Protein AF-0000000068344354 (afdb_homodimer)

Organism: Clonorchis sinensis (NCBI:txid79923)

Sequence (902 aa):
MVWLTIYNNKVADSKQSGTNGIPQLRTFDFCTLRAQTDQNIRCLWPPKSPEELIDPNTRRYDLTLRPRVLEDEESLRLGEQYYWWANLLYHGTPILGSWLKRLVKMDRLTRMSQPSDNYYLYPQIMDVEEAVHSVRQGMPVKQAPINDPFLEVFHNPKNVCFRTNENDTQELVVLIKSCADCFLDRKHVRETYMQKHLWGDFRIQFAFVTGLPTEKSKEPILIENVLENNRQGRRNGNLDTKVLKSLLLEEAVRFDDIVVGNFLDTYFNLTLKQIFTFRWVSVFCKYQSPVYLFIDNDYSIVPENLIKLMRGIPNTFKQRMNAGIRGPDRIVRRPKLKDGVERGGVSEDEIPWDTYPEYSSGACYFIGADLLIDVTVATAFTKQFRFEDAYLSFVWAKLRQRVYAFKALKHYIGPNQDISDLAIGPQVAVDQQMNWESGFLNLTVISKAKVMVWLTIYNNKVADSKQSGTNGIPQLRTFDFCTLRAQTDQNIRCLWPPKSPEELIDPNTRRYDLTLRPRVLEDEESLRLGEQYYWWANLLYHGTPILGSWLKRLVKMDRLTRMSQPSDNYYLYPQIMDVEEAVHSVRQGMPVKQAPINDPFLEVFHNPKNVCFRTNENDTQELVVLIKSCADCFLDRKHVRETYMQKHLWGDFRIQFAFVTGLPTEKSKEPILIENVLENNRQGRRNGNLDTKVLKSLLLEEAVRFDDIVVGNFLDTYFNLTLKQIFTFRWVSVFCKYQSPVYLFIDNDYSIVPENLIKLMRGIPNTFKQRMNAGIRGPDRIVRRPKLKDGVERGGVSEDEIPWDTYPEYSSGACYFIGADLLIDVTVATAFTKQFRFEDAYLSFVWAKLRQRVYAFKALKHYIGPNQDISDLAIGPQVAVDQQMNWESGFLNLTVISKAKV

pLDDT: mean 82.08, std 22.36, range [16.22, 98.69]

Radius of gyration: 34.31 Å; Cα contacts (8 Å, |Δi|>4): 1577; chains: 2; bounding box: 65×104×132 Å

Nearest PDB structures (foldseek):
  6wmo-assembly1_B  TM=8.653E-01  e=2.260E-17  Homo sapiens
  7jhn-assembly1_A  TM=8.637E-01  e=1.329E-16  Homo sapiens
  8tic-assembly1_C  TM=8.402E-01  e=1.106E-16  Homo sapiens
  7jhm-assembly2_B  TM=6.598E-01  e=3.685E-17  Homo sapiens
  8tjc-assembly1_A  TM=6.546E-01  e=8.666E-17  Homo sapiens

InterPro domains:
  IPR002659 Glycosyl transferase, family 31 [PF01762] (242-397)
  IPR002659 Glycosyl transferase, family 31 [PTHR11214] (155-399)

Secondary structure (DSSP, 8-state):
-----------------------------HHHHTTSSSTT---SSS-SSGGGGB-TTT-SEE------B----SS--HHHHHHHHHHHH--SSPPPS-HHHHHHHHHHHHBSS--S--GGGSSS-S-HHHHHHHHHTTPPBSS--S-----EEEE--SSTT--SSTT---SEEEEEE--TT-HHHHHHHHHTTT-GGGSTT--EEEEEEEEE------S-EEETTEEE------SSTT--HHHHHHHHHHHHHHHS-EEEEEEE--GGGHHHHHHHHHHHHHHHSTTT-SEEEEEETTEEE-HHHHHHHHHTS-HHHHTT-EEE------B-PPP-SSSSB-TT---TTT--SSB--S---TTEEEEEHHHHHHHHHHHHTS---SSHHHHHHHHHHHHT---EE-TTB-S---TT---TT-SEEEHHHHHHHEETTTTEE----------/--------------S--------------HHHHHTTTSTT---SSS-SSGGGGB-TTT-SEE------B----SS--HHHHHHHHHHHH--SSPPPS-HHHHHHHHHHHHBSS--S--GGGSSS-S-HHHHHHHHHTTPPBSS--S-----EEEE--SSTT--SSTT---SEEEEEE--TT-HHHHHHHHHTTT-GGGSTT--EEEEEEEEEPPP---S-EEETTEEE------SSTT--HHHHHHHHHHHHHHHS-EEEEEEE--GGGHHHHHHHHHHHHHHHSTTT-SEEEEEETTEEE-HHHHHHHHHTS-HHHHTT-EEE------B-PPP-SSSSB-TT---TTT--SSB--S---TTEEEEEHHHHHHHHHHHHTS---SSHHHHHHHHHHHHT---EE-TTB-S---TT---TT-SEEEHHHHHHHEETTTTEE----------

Foldseek 3Di:
DDPDDDDDDDDDDDDVVVPPPPDPDDPDPCCVVVVPPVVPAAQAPPDPAQCSQQDPPVRWGKLFLNHAADPPPPDPQPLVVLLVVLVVQDDDDQDDFAPLLRSLQSVLVRDPNSDQPVLCNFFPNDQLLVVLVRRNVSHHDHDFFPDGDTKTFPDAFDPVLDDPDPPQAAQEEEEEEDELQPVVLVVVQCLFPVDPVLAPPHGYYYAYEYEAEDDDDQAFDQDPNATAGQPPPDPDDPDDSVVSRVVSVVVCVVVSRYTYMHDYGGLLCVQVSVLNVLSVCSRRNQRRHQKYKYAYSQKDFLNVLVVVVSVVDDSVAQQAAAEAADDDPQAQAADDVPPRHDHRHDHCNRPVHGGAADFHDNRMIMGGNNNSSSLSSLLSRGDDDRRNRSSVSSSCVSSVHDHYYDPLDYADDDDPRDNVNHGMYGNVVQVVQADRVVSDGNPPPPPPPDD/DDDDCDDDDDDDDDPDDPPCPPDPDPDDLCLVVVCPPVVQAAFAPPDPAQCSQQDPPVRWGKLFRNHAADPPPPDDQPLVVLLVVLVVQDDDDQDDFAPLLRSLQSVLVRDPNSDQPPLCNFFPNDQLQVVLVRRNVRHHDHDFFPDGDTKTFPDAFDPVLDDPDPPQAAQEEEEEEDELQPVVLVVVQCLFPVDPVLAPPHGYYYAYEYEAEDDDDQAFDQDPNATAGQPPPDPPPDDDSVVSRVVSVVVCVVVSRYTYMHDYGGLLCVQVSVLNVLSVCSRRNQRRHQKYKYAYSQKHFLNVLVVVVSVVDDSVAQQAAAEAADDDPQAQAADDVPPRHDHRHDHCNRPVHGGAADFHDNRMIMGGNNNSSSLSSLLSRGDDDRRNRSSVSSSCVSNVHDYYYDPLDYADDDDPRDNVNHGMYGNVVQVVQADRVVSDGNPPPPPPPDD

Solvent-accessible surface area (backbone atoms only — not comparable to full-atom values): 50316 Å² total; per-residue (Å²): 139,91,91,87,86,90,88,82,91,85,92,90,86,79,94,74,75,73,74,77,73,72,72,80,73,74,76,73,64,46,76,63,56,55,35,66,84,66,74,80,62,36,36,44,53,60,57,98,46,63,76,79,30,46,35,86,88,77,68,32,40,44,63,43,57,47,62,41,56,48,85,68,76,81,64,74,49,57,48,56,50,51,40,51,52,28,56,71,60,46,82,68,77,86,70,77,77,34,71,61,28,35,42,54,51,33,42,21,72,31,28,53,66,45,56,84,75,67,61,67,63,51,48,47,40,62,67,43,54,58,38,32,54,20,27,56,67,43,36,57,20,77,61,73,61,76,37,68,66,84,38,33,43,69,38,73,40,74,65,58,59,50,68,86,44,97,78,53,53,31,70,30,38,36,42,29,50,48,49,41,76,42,58,67,49,53,50,49,43,55,69,36,70,62,36,67,83,56,44,73,85,60,42,68,49,65,32,36,38,27,29,34,58,55,76,89,61,80,58,62,44,74,49,95,88,31,35,28,71,44,68,74,70,67,86,65,70,93,68,54,48,67,55,48,42,50,53,40,52,50,51,27,64,74,68,35,36,33,35,26,35,68,43,59,49,44,76,73,31,42,29,57,51,48,53,50,49,39,43,48,43,42,45,53,32,58,82,28,26,48,27,33,36,37,30,32,60,64,43,38,56,35,55,67,39,39,51,52,55,56,72,68,48,58,69,87,52,32,26,64,32,37,33,15,19,56,63,64,85,36,61,53,44,58,60,61,81,79,74,61,61,43,79,74,41,44,49,50,55,78,48,62,52,64,52,56,57,56,43,40,29,68,56,28,33,37,38,3,43,60,42,38,46,46,52,42,49,33,50,23,43,27,58,87,45,55,49,42,36,66,38,44,4,53,43,28,56,51,60,69,52,72,40,31,39,40,83,35,31,40,77,72,73,60,92,88,56,83,58,86,66,35,19,32,32,39,27,73,61,48,58,75,35,46,36,66,85,80,61,43,67,57,72,71,77,74,74,77,67,83,121,127,93,70,91,70,92,76,92,85,82,92,85,86,67,98,54,85,62,84,72,69,70,67,82,70,76,76,72,60,44,72,63,55,52,27,68,84,59,77,78,58,31,42,43,51,60,57,96,46,63,74,79,29,46,33,87,87,79,69,32,40,44,64,41,58,45,61,42,53,48,83,70,76,82,63,76,50,57,50,55,49,51,42,51,51,26,56,71,61,45,83,70,78,86,69,76,77,34,73,62,28,33,42,55,50,33,44,20,73,27,28,53,64,46,56,84,73,67,62,66,64,51,47,45,40,64,66,43,54,58,38,31,52,20,26,56,68,45,37,58,20,78,61,72,59,76,37,69,66,86,40,34,45,68,38,72,38,76,66,58,58,51,68,86,44,97,79,53,54,33,68,33,37,36,41,29,50,50,49,41,73,42,58,67,51,53,50,48,44,54,70,35,71,63,36,67,84,58,43,74,87,60,43,68,50,63,34,35,38,27,29,34,58,52,74,88,60,78,59,62,44,75,49,96,87,30,36,28,72,43,70,73,69,66,86,68,68,92,67,54,46,68,57,46,42,51,52,40,51,50,50,27,66,73,68,34,36,34,35,27,35,68,44,59,49,44,76,74,31,41,30,55,51,49,53,49,48,39,44,48,43,41,45,53,32,56,83,28,25,48,28,34,37,39,31,32,59,65,42,38,58,35,55,68,38,38,50,51,55,55,72,68,48,58,70,88,54,31,26,63,32,37,34,17,19,57,64,64,84,37,61,53,44,58,59,60,81,78,71,62,59,43,80,75,40,44,48,50,54,78,47,62,51,65,52,55,56,56,41,40,30,68,57,28,34,35,38,3,43,61,42,38,45,44,51,42,50,34,50,23,43,28,58,86,44,55,50,42,36,65,38,44,4,55,43,28,56,50,59,69,52,73,40,32,38,41,84,36,32,39,78,69,72,60,92,88,55,83,57,87,66,36,20,33,33,40,28,72,62,48,58,75,37,45,37,66,87,79,61,43,66,57,72,74,76,72,73,77,68,84,122

Structure (mmCIF, N/CA/C/O backbone):
data_AF-0000000068344354-model_v1
#
loop_
_entity.id
_entity.type
_entity.pdbx_description
1 polymer Hexosyltransferase
#
loop_
_atom_site.group_PDB
_atom_site.id
_atom_site.type_symbol
_atom_site.label_atom_id
_atom_site.label_alt_id
_atom_site.label_comp_id
_atom_site.label_asym_id
_atom_site.label_entity_id
_atom_site.label_seq_id
_atom_site.pdbx_PDB_ins_code
_atom_site.Cartn_x
_atom_site.Cartn_y
_atom_site.Cartn_z
_atom_site.occupancy
_atom_site.B_iso_or_equiv
_atom_site.auth_seq_id
_atom_site.auth_comp_id
_atom_site.auth_asym_id
_atom_site.auth_atom_id
_atom_site.pdbx_PDB_model_num
ATOM 1 N N . MET A 1 1 ? 26.656 -6.926 84.938 1 21.2 1 MET A N 1
ATOM 2 C CA . MET A 1 1 ? 25.609 -7.938 84.938 1 21.2 1 MET A CA 1
ATOM 3 C C . MET A 1 1 ? 25.078 -8.109 83.5 1 21.2 1 MET A C 1
ATOM 5 O O . MET A 1 1 ? 24.516 -7.176 82.938 1 21.2 1 MET A O 1
ATOM 9 N N . VAL A 1 2 ? 25.609 -8.891 82.5 1 22.66 2 VAL A N 1
ATOM 10 C CA . VAL A 1 2 ? 25.844 -9.234 81.125 1 22.66 2 VAL A CA 1
ATOM 11 C C . VAL A 1 2 ? 24.625 -9.953 80.5 1 22.66 2 VAL A C 1
ATOM 13 O O . VAL A 1 2 ? 24.25 -11.016 81 1 22.66 2 VAL A O 1
ATOM 16 N N . TRP A 1 3 ? 23.375 -9.023 80 1 20.11 3 TRP A N 1
ATOM 17 C CA . TRP A 1 3 ? 22.047 -9.008 79.375 1 20.11 3 TRP A CA 1
ATOM 18 C C . TRP A 1 3 ? 21.953 -9.961 78.188 1 20.11 3 TRP A C 1
ATOM 20 O O . TRP A 1 3 ? 22.672 -9.805 77.188 1 20.11 3 TRP A O 1
ATOM 30 N N . LEU A 1 4 ? 21.547 -11.281 78.312 1 18.47 4 LEU A N 1
ATOM 31 C CA . LEU A 1 4 ? 21.438 -12.648 77.812 1 18.47 4 LEU A CA 1
ATOM 32 C C . LEU A 1 4 ? 20.797 -12.672 76.438 1 18.47 4 LEU A C 1
ATOM 34 O O . LEU A 1 4 ? 19.906 -11.875 76.125 1 18.47 4 LEU A O 1
ATOM 38 N N . THR A 1 5 ? 21.203 -13.664 75.125 1 19.39 5 THR A N 1
ATOM 39 C CA . THR A 1 5 ? 21.719 -14.344 73.938 1 19.39 5 THR A CA 1
ATOM 40 C C . THR A 1 5 ? 20.688 -15.297 73.375 1 19.39 5 THR A C 1
ATOM 42 O O . THR A 1 5 ? 20.438 -16.359 73.938 1 19.39 5 THR A O 1
ATOM 45 N N . ILE A 1 6 ? 19.328 -14.625 73 1 18.36 6 ILE A N 1
ATOM 46 C CA . ILE A 1 6 ? 18.156 -15.422 72.688 1 18.36 6 ILE A CA 1
ATOM 47 C C . ILE A 1 6 ? 18.547 -16.516 71.688 1 18.36 6 ILE A C 1
ATOM 49 O O . ILE A 1 6 ? 19.281 -16.281 70.75 1 18.36 6 ILE A O 1
ATOM 53 N N . TYR A 1 7 ? 17.891 -17.656 71.75 1 16.94 7 TYR A N 1
ATOM 54 C CA . TYR A 1 7 ? 17.797 -19.109 71.812 1 16.94 7 TYR A CA 1
ATOM 55 C C . TYR A 1 7 ? 17.672 -19.719 70.375 1 16.94 7 TYR A C 1
ATOM 57 O O . TYR A 1 7 ? 17.094 -19.109 69.5 1 16.94 7 TYR A O 1
ATOM 65 N N . ASN A 1 8 ? 18.062 -20.953 70.125 1 16.81 8 ASN A N 1
ATOM 66 C CA . ASN A 1 8 ? 18.797 -21.984 69.375 1 16.81 8 ASN A CA 1
ATOM 67 C C . ASN A 1 8 ? 17.922 -22.703 68.375 1 16.81 8 ASN A C 1
ATOM 69 O O . ASN A 1 8 ? 18.297 -22.828 67.188 1 16.81 8 ASN A O 1
ATOM 73 N N . ASN A 1 9 ? 17.031 -23.578 68.75 1 17.17 9 ASN A N 1
ATOM 74 C CA . ASN A 1 9 ? 17.281 -24.984 68.438 1 17.17 9 ASN A CA 1
ATOM 75 C C . ASN A 1 9 ? 16.766 -25.375 67.062 1 17.17 9 ASN A C 1
ATOM 77 O O . ASN A 1 9 ? 15.945 -24.672 66.438 1 17.17 9 ASN A O 1
ATOM 81 N N . LYS A 1 10 ? 16.359 -26.672 66.875 1 18.14 10 LYS A N 1
ATOM 82 C CA . LYS A 1 10 ? 16.688 -27.969 66.25 1 18.14 10 LYS A CA 1
ATOM 83 C C . LYS A 1 10 ? 15.906 -28.172 64.938 1 18.14 10 LYS A C 1
ATOM 85 O O . LYS A 1 10 ? 16.5 -28.266 63.875 1 18.14 10 LYS A O 1
ATOM 90 N N . VAL A 1 11 ? 15.07 -29.172 64.875 1 19.67 11 VAL A N 1
ATOM 91 C CA . VAL A 1 11 ? 15.008 -30.453 64.188 1 19.67 11 VAL A CA 1
ATOM 92 C C . VAL A 1 11 ? 14.32 -30.281 62.812 1 19.67 11 VAL A C 1
ATOM 94 O O . VAL A 1 11 ? 13.531 -29.344 62.625 1 19.67 11 VAL A O 1
ATOM 97 N N . ALA A 1 12 ? 14.117 -31.469 61.781 1 19.11 12 ALA A N 1
ATOM 98 C CA . ALA A 1 12 ? 14.672 -32.344 60.75 1 19.11 12 ALA A CA 1
ATOM 99 C C . ALA A 1 12 ? 13.734 -32.469 59.562 1 19.11 12 ALA A C 1
ATOM 101 O O . ALA A 1 12 ? 14.188 -32.531 58.406 1 19.11 12 ALA A O 1
ATOM 102 N N . ASP A 1 13 ? 12.359 -32.781 59.719 1 19.47 13 ASP A N 1
ATOM 103 C CA . ASP A 1 13 ? 11.508 -33.812 59.156 1 19.47 13 ASP A CA 1
ATOM 104 C C . ASP A 1 13 ? 11.086 -33.469 57.719 1 19.47 13 ASP A C 1
ATOM 106 O O . ASP A 1 13 ? 11.195 -32.344 57.312 1 19.47 13 ASP A O 1
ATOM 110 N N . SER A 1 14 ? 9.75 -33.906 57.25 1 21 14 SER A N 1
ATOM 111 C CA . SER A 1 14 ? 8.953 -34.719 56.375 1 21 14 SER A CA 1
ATOM 112 C C . SER A 1 14 ? 8.672 -34 55.062 1 21 14 SER A C 1
ATOM 114 O O . SER A 1 14 ? 8.75 -32.781 54.969 1 21 14 SER A O 1
ATOM 116 N N . LYS A 1 15 ? 8.008 -34.844 53.844 1 24.02 15 LYS A N 1
ATOM 117 C CA . LYS A 1 15 ? 8.055 -35.062 52.406 1 24.02 15 LYS A CA 1
ATOM 118 C C . LYS A 1 15 ? 7.441 -33.875 51.656 1 24.02 15 LYS A C 1
ATOM 120 O O . LYS A 1 15 ? 6.375 -33.969 51.062 1 24.02 15 LYS A O 1
ATOM 125 N N . GLN A 1 16 ? 7.199 -32.594 52.25 1 19.69 16 GLN A N 1
ATOM 126 C CA . GLN A 1 16 ? 6.223 -31.531 52.094 1 19.69 16 GLN A CA 1
ATOM 127 C C . GLN A 1 16 ? 6.402 -30.812 50.75 1 19.69 16 GLN A C 1
ATOM 129 O O . GLN A 1 16 ? 6.758 -29.625 50.719 1 19.69 16 GLN A O 1
ATOM 134 N N . SER A 1 17 ? 7.023 -31.438 49.688 1 23.2 17 SER A N 1
ATOM 135 C CA . SER A 1 17 ? 7.836 -30.75 48.719 1 23.2 17 SER A CA 1
ATOM 136 C C . SER A 1 17 ? 7.004 -29.75 47.906 1 23.2 17 SER A C 1
ATOM 138 O O . SER A 1 17 ? 7.285 -29.5 46.75 1 23.2 17 SER A O 1
ATOM 140 N N . GLY A 1 18 ? 5.758 -29.531 48.219 1 22 18 GLY A N 1
ATOM 141 C CA . GLY A 1 18 ? 4.602 -29.172 47.406 1 22 18 GLY A CA 1
ATOM 142 C C . GLY A 1 18 ? 4.75 -27.828 46.719 1 22 18 GLY A C 1
ATOM 143 O O . GLY A 1 18 ? 4.543 -26.781 47.344 1 22 18 GLY A O 1
ATOM 144 N N . THR A 1 19 ? 5.801 -27.562 45.969 1 23.11 19 THR A N 1
ATOM 145 C CA . THR A 1 19 ? 6.277 -26.266 45.5 1 23.11 19 THR A CA 1
ATOM 146 C C . THR A 1 19 ? 5.125 -25.438 44.938 1 23.11 19 THR A C 1
ATOM 148 O O . THR A 1 19 ? 4.43 -25.875 44.031 1 23.11 19 THR A O 1
ATOM 151 N N . ASN A 1 20 ? 4.402 -24.703 45.656 1 23.12 20 ASN A N 1
ATOM 152 C CA . ASN A 1 20 ? 3.396 -23.656 45.531 1 23.12 20 ASN A CA 1
ATOM 153 C C . ASN A 1 20 ? 3.637 -22.812 44.281 1 23.12 20 ASN A C 1
ATOM 155 O O . ASN A 1 20 ? 4.664 -22.141 44.156 1 23.12 20 ASN A O 1
ATOM 159 N N . GLY A 1 21 ? 3.311 -23.203 43.188 1 24.64 21 GLY A N 1
ATOM 160 C CA . GLY A 1 21 ? 3.258 -22.766 41.781 1 24.64 21 GLY A CA 1
ATOM 161 C C . GLY A 1 21 ? 2.859 -21.312 41.625 1 24.64 21 GLY A C 1
ATOM 162 O O . GLY A 1 21 ? 1.673 -21 41.5 1 24.64 21 GLY A O 1
ATOM 163 N N . ILE A 1 22 ? 3.244 -20.438 42.531 1 23.31 22 ILE A N 1
ATOM 164 C CA . ILE A 1 22 ? 2.768 -19.078 42.281 1 23.31 22 ILE A CA 1
ATOM 165 C C . ILE A 1 22 ? 2.773 -18.812 40.781 1 23.31 22 ILE A C 1
ATOM 167 O O . ILE A 1 22 ? 3.727 -19.156 40.094 1 23.31 22 ILE A O 1
ATOM 171 N N . PRO A 1 23 ? 1.696 -18.328 40.375 1 25.28 23 PRO A N 1
ATOM 172 C CA . PRO A 1 23 ? 1.18 -17.891 39.094 1 25.28 23 PRO A CA 1
ATOM 173 C C . PRO A 1 23 ? 2.18 -17.031 38.312 1 25.28 23 PRO A C 1
ATOM 175 O O . PRO A 1 23 ? 2.809 -16.141 38.875 1 25.28 23 PRO A O 1
ATOM 178 N N . GLN A 1 24 ? 2.854 -17.438 37.469 1 23.78 24 GLN A N 1
ATOM 179 C CA . GLN A 1 24 ? 3.762 -16.656 36.625 1 23.78 24 GLN A CA 1
ATOM 180 C C . GLN A 1 24 ? 3.242 -15.234 36.406 1 23.78 24 GLN A C 1
ATOM 182 O O . GLN A 1 24 ? 2.197 -15.031 35.781 1 23.78 24 GLN A O 1
ATOM 187 N N . LEU A 1 25 ? 3.42 -14.297 37.156 1 22.72 25 LEU A N 1
ATOM 188 C CA . LEU A 1 25 ? 3.271 -12.852 37 1 22.72 25 LEU A CA 1
ATOM 189 C C . LEU A 1 25 ? 3.547 -12.453 35.562 1 22.72 25 LEU A C 1
ATOM 191 O O . LEU A 1 25 ? 4.484 -12.953 34.938 1 22.72 25 LEU A O 1
ATOM 195 N N . ARG A 1 26 ? 2.615 -11.828 34.906 1 25.77 26 ARG A N 1
ATOM 196 C CA . ARG A 1 26 ? 2.461 -10.883 33.781 1 25.77 26 ARG A CA 1
ATOM 197 C C . ARG A 1 26 ? 3.688 -9.984 33.656 1 25.77 26 ARG A C 1
ATOM 199 O O . ARG A 1 26 ? 4.023 -9.25 34.594 1 25.77 26 ARG A O 1
ATOM 206 N N . THR A 1 27 ? 4.648 -10.406 33.25 1 26.84 27 THR A N 1
ATOM 207 C CA . THR A 1 27 ? 5.797 -9.516 33.094 1 26.84 27 THR A CA 1
ATOM 208 C C . THR A 1 27 ? 5.348 -8.07 32.938 1 26.84 27 THR A C 1
ATOM 210 O O . THR A 1 27 ? 4.387 -7.781 32.219 1 26.84 27 THR A O 1
ATOM 213 N N . PHE A 1 28 ? 5.488 -7.285 33.781 1 28.23 28 PHE A N 1
ATOM 214 C CA . PHE A 1 28 ? 5.832 -5.883 34 1 28.23 28 PHE A CA 1
ATOM 215 C C . PHE A 1 28 ? 6.598 -5.34 32.781 1 28.23 28 PHE A C 1
ATOM 217 O O . PHE A 1 28 ? 7.598 -5.926 32.375 1 28.23 28 PHE A O 1
ATOM 224 N N . ASP A 1 29 ? 5.949 -4.883 31.766 1 34.78 29 ASP A N 1
ATOM 225 C CA . ASP A 1 29 ? 6.395 -4.098 30.625 1 34.78 29 ASP A CA 1
ATOM 226 C C . ASP A 1 29 ? 7.508 -3.129 31.016 1 34.78 29 ASP A C 1
ATOM 228 O O . ASP A 1 29 ? 7.281 -2.197 31.797 1 34.78 29 ASP A O 1
ATOM 232 N N . PHE A 1 30 ? 8.664 -3.512 31.062 1 32.97 30 PHE A N 1
ATOM 233 C CA . PHE A 1 30 ? 9.961 -2.879 31.281 1 32.97 30 PHE A CA 1
ATOM 234 C C . PHE A 1 30 ? 10.016 -1.516 30.609 1 32.97 30 PHE A C 1
ATOM 236 O O . PHE A 1 30 ? 10.797 -0.65 31.016 1 32.97 30 PHE A O 1
ATOM 243 N N . CYS A 1 31 ? 9.375 -1.047 29.547 1 39.06 31 CYS A N 1
ATOM 244 C CA . CYS A 1 31 ? 9.109 0.36 29.266 1 39.06 31 CYS A CA 1
ATOM 245 C C . CYS A 1 31 ? 8.609 1.082 30.5 1 39.06 31 CYS A C 1
ATOM 247 O O . CYS A 1 31 ? 9.023 2.213 30.781 1 39.06 31 CYS A O 1
ATOM 249 N N . THR A 1 32 ? 8.141 0.383 31.5 1 40.31 32 THR A N 1
ATOM 250 C CA . THR A 1 32 ? 7.805 0.865 32.844 1 40.31 32 THR A CA 1
ATOM 251 C C . THR A 1 32 ? 9.023 0.813 33.75 1 40.31 32 THR A C 1
ATOM 253 O O . THR A 1 32 ? 9.305 1.772 34.469 1 40.31 32 THR A O 1
ATOM 256 N N . LEU A 1 33 ? 9.68 -0.166 33.719 1 40.25 33 LEU A N 1
ATOM 257 C CA . LEU A 1 33 ? 10.734 -0.203 34.719 1 40.25 33 LEU A CA 1
ATOM 258 C C . LEU A 1 33 ? 11.969 0.564 34.25 1 40.25 33 LEU A C 1
ATOM 260 O O . LEU A 1 33 ? 12.547 1.343 35.031 1 40.25 33 LEU A O 1
ATOM 264 N N . ARG A 1 34 ? 12.461 0.323 32.906 1 37.41 34 ARG A N 1
ATOM 265 C CA . ARG A 1 34 ? 13.469 1.289 32.5 1 37.41 34 ARG A CA 1
ATOM 266 C C . ARG A 1 34 ? 12.852 2.656 32.219 1 37.41 34 ARG A C 1
ATOM 268 O O . ARG A 1 34 ? 11.906 2.773 31.453 1 37.41 34 ARG A O 1
ATOM 275 N N . ALA A 1 35 ? 11.883 3.625 32.188 1 42.69 35 ALA A N 1
ATOM 276 C CA . ALA A 1 35 ? 12.414 4.957 32.469 1 42.69 35 ALA A CA 1
ATOM 277 C C . ALA A 1 35 ? 13.266 4.953 33.75 1 42.69 35 ALA A C 1
ATOM 279 O O . ALA A 1 35 ? 13.875 5.969 34.094 1 42.69 35 ALA A O 1
ATOM 280 N N . GLN A 1 36 ? 13.273 4.254 34.438 1 39.5 36 GLN A N 1
ATOM 281 C CA . GLN A 1 36 ? 13.469 4.387 35.875 1 39.5 36 GLN A CA 1
ATOM 282 C C . GLN A 1 36 ? 14.883 4.863 36.188 1 39.5 36 GLN A C 1
ATOM 284 O O . GLN A 1 36 ? 15.094 5.582 37.188 1 39.5 36 GLN A O 1
ATOM 289 N N . THR A 1 37 ? 15.93 4.258 35.562 1 42.34 37 THR A N 1
ATOM 290 C CA . THR A 1 37 ? 17.281 4.715 35.875 1 42.34 37 THR A CA 1
ATOM 291 C C . THR A 1 37 ? 17.797 5.664 34.781 1 42.34 37 THR A C 1
ATOM 293 O O . THR A 1 37 ? 18.719 6.445 35.031 1 42.34 37 THR A O 1
ATOM 296 N N . ASP A 1 38 ? 17.719 5.492 33.25 1 45.81 38 ASP A N 1
ATOM 297 C CA . ASP A 1 38 ? 17.984 6.512 32.219 1 45.81 38 ASP A CA 1
ATOM 298 C C . ASP A 1 38 ? 16.688 7.164 31.75 1 45.81 38 ASP A C 1
ATOM 300 O O . ASP A 1 38 ? 15.836 6.508 31.141 1 45.81 38 ASP A O 1
ATOM 304 N N . GLN A 1 39 ? 16.266 8.297 32.125 1 44.97 39 GLN A N 1
ATOM 305 C CA . GLN A 1 39 ? 15.133 9.203 32 1 44.97 39 GLN A CA 1
ATOM 306 C C . GLN A 1 39 ? 14.719 9.398 30.562 1 44.97 39 GLN A C 1
ATOM 308 O O . GLN A 1 39 ? 13.594 9.82 30.281 1 44.97 39 GLN A O 1
ATOM 313 N N . ASN A 1 40 ? 15.398 9.375 29.453 1 45.81 40 ASN A N 1
ATOM 314 C CA . ASN A 1 40 ? 15.109 9.984 28.156 1 45.81 40 ASN A CA 1
ATOM 315 C C . ASN A 1 40 ? 14.406 9.008 27.219 1 45.81 40 ASN A C 1
ATOM 317 O O . ASN A 1 40 ? 14.398 9.211 26 1 45.81 40 ASN A O 1
ATOM 321 N N . ILE A 1 41 ? 13.953 7.648 27.5 1 52.94 41 ILE A N 1
ATOM 322 C CA . ILE A 1 41 ? 13.383 6.848 26.422 1 52.94 41 ILE A CA 1
ATOM 323 C C . ILE A 1 41 ? 11.859 6.934 26.469 1 52.94 41 ILE A C 1
ATOM 325 O O . ILE A 1 41 ? 11.242 6.605 27.5 1 52.94 41 ILE A O 1
ATOM 329 N N . ARG A 1 42 ? 11.055 7.633 25.578 1 59.28 42 ARG A N 1
ATOM 330 C CA . ARG A 1 42 ? 9.602 7.73 25.484 1 59.28 42 ARG A CA 1
ATOM 331 C C . ARG A 1 42 ? 9.008 6.484 24.828 1 59.28 42 ARG A C 1
ATOM 333 O O . ARG A 1 42 ? 9.508 6.02 23.812 1 59.28 42 ARG A O 1
ATOM 340 N N . CYS A 1 43 ? 8.141 5.434 25.344 1 69.75 43 CYS A N 1
ATOM 341 C CA . CYS A 1 43 ? 7.695 4.176 24.75 1 69.75 43 CYS A CA 1
ATOM 342 C C . CYS A 1 43 ? 6.359 4.348 24.031 1 69.75 43 CYS A C 1
ATOM 344 O O . CYS A 1 43 ? 6.164 3.812 22.938 1 69.75 43 CYS A O 1
ATOM 346 N N . LEU A 1 44 ? 5.539 5.141 24.609 1 86.06 44 LEU A N 1
ATOM 347 C CA . LEU A 1 44 ? 4.184 5.281 24.078 1 86.06 44 LEU A CA 1
ATOM 348 C C . LEU A 1 44 ? 3.982 6.66 23.453 1 86.06 44 LEU A C 1
ATOM 350 O O . LEU A 1 44 ? 4.453 7.664 24 1 86.06 44 LEU A O 1
ATOM 354 N N . TRP A 1 45 ? 3.453 6.723 22.328 1 93.06 45 TRP A N 1
ATOM 355 C CA . TRP A 1 45 ? 2.992 8 21.797 1 93.06 45 TRP A CA 1
ATOM 356 C C . TRP A 1 45 ? 1.544 7.902 21.328 1 93.06 45 TRP A C 1
ATOM 358 O O . TRP A 1 45 ? 1.197 7.023 20.531 1 93.06 45 TRP A O 1
ATOM 368 N N . PRO A 1 46 ? 0.709 8.883 21.547 1 93.44 46 PRO A N 1
ATOM 369 C CA . PRO A 1 46 ? 0.998 9.898 22.562 1 93.44 46 PRO A CA 1
ATOM 370 C C . PRO A 1 46 ? 1.111 9.32 23.969 1 93.44 46 PRO A C 1
ATOM 372 O O . PRO A 1 46 ? 0.672 8.188 24.203 1 93.44 46 PRO A O 1
ATOM 375 N N . PRO A 1 47 ? 1.778 10.078 24.828 1 89.81 47 PRO A N 1
ATOM 376 C CA . PRO A 1 47 ? 1.827 9.617 26.219 1 89.81 47 PRO A CA 1
ATOM 377 C C . PRO A 1 47 ? 0.453 9.617 26.891 1 89.81 47 PRO A C 1
ATOM 379 O O . PRO A 1 47 ? -0.509 10.148 26.328 1 89.81 47 PRO A O 1
ATOM 382 N N . LYS A 1 48 ? 0.34 8.969 28 1 84.88 48 LYS A N 1
ATOM 383 C CA . LYS A 1 48 ? -0.917 8.945 28.734 1 84.88 48 LYS A CA 1
ATOM 384 C C . LYS A 1 48 ? -1.317 10.352 29.188 1 84.88 48 LYS A C 1
ATOM 386 O O . LYS A 1 48 ? -2.5 10.703 29.156 1 84.88 48 LYS A O 1
ATOM 391 N N . SER A 1 49 ? -0.277 11.078 29.578 1 86.06 49 SER A N 1
ATOM 392 C CA . SER A 1 49 ? -0.494 12.469 29.969 1 86.06 49 SER A CA 1
ATOM 393 C C . SER A 1 49 ? 0.653 13.352 29.5 1 86.06 49 SER A C 1
ATOM 395 O O . SER A 1 49 ? 1.806 12.922 29.469 1 86.06 49 SER A O 1
ATOM 397 N N . PRO A 1 50 ? 0.303 14.617 29.141 1 89.5 50 PRO A N 1
ATOM 398 C CA . PRO A 1 50 ? 1.367 15.523 28.703 1 89.5 50 PRO A CA 1
ATOM 399 C C . PRO A 1 50 ? 2.463 15.695 29.75 1 89.5 50 PRO A C 1
ATOM 401 O O . PRO A 1 50 ? 3.619 15.953 29.406 1 89.5 50 PRO A O 1
ATOM 404 N N . GLU A 1 51 ? 2.168 15.555 31.016 1 88.5 51 GLU A N 1
ATOM 405 C CA . GLU A 1 51 ? 3.098 15.781 32.125 1 88.5 51 GLU A CA 1
ATOM 406 C C . GLU A 1 51 ? 4.277 14.812 32.062 1 88.5 51 GLU A C 1
ATOM 408 O O . GLU A 1 51 ? 5.348 15.094 32.594 1 88.5 51 GLU A O 1
ATOM 413 N N . GLU A 1 52 ? 4.066 13.719 31.375 1 86.56 52 GLU A N 1
ATOM 414 C CA . GLU A 1 52 ? 5.133 12.734 31.219 1 86.56 52 GLU A CA 1
ATOM 415 C C . GLU A 1 52 ? 6.262 13.281 30.344 1 86.56 52 GLU A C 1
ATOM 417 O O . GLU A 1 52 ? 7.355 12.711 30.312 1 86.56 52 GLU A O 1
ATOM 422 N N . LEU A 1 53 ? 5.961 14.398 29.672 1 91 53 LEU A N 1
ATOM 423 C CA . LEU A 1 53 ? 6.918 14.922 28.703 1 91 53 LEU A CA 1
ATOM 424 C C . LEU A 1 53 ? 7.68 16.109 29.281 1 91 53 LEU A C 1
ATOM 426 O O . LEU A 1 53 ? 8.516 16.703 28.594 1 91 53 LEU A O 1
ATOM 430 N N . ILE A 1 54 ? 7.465 16.438 30.5 1 91.5 54 ILE A N 1
ATOM 431 C CA . ILE A 1 54 ? 8.109 17.594 31.094 1 91.5 54 ILE A CA 1
ATOM 432 C C . ILE A 1 54 ? 9.586 17.281 31.359 1 91.5 54 ILE A C 1
ATOM 434 O O . ILE A 1 54 ? 9.906 16.312 32.031 1 91.5 54 ILE A O 1
ATOM 438 N N . ASP A 1 55 ? 10.398 18.094 30.719 1 85.75 55 ASP A N 1
ATOM 439 C CA . ASP A 1 55 ? 11.836 18 30.969 1 85.75 55 ASP A CA 1
ATOM 440 C C . ASP A 1 55 ? 12.188 18.5 32.375 1 85.75 55 ASP A C 1
ATOM 442 O O . ASP A 1 55 ? 11.805 19.609 32.75 1 85.75 55 ASP A O 1
ATOM 446 N N . PRO A 1 56 ? 12.906 17.766 33.125 1 84.5 56 PRO A N 1
ATOM 447 C CA . PRO A 1 56 ? 13.188 18.156 34.531 1 84.5 56 PRO A CA 1
ATOM 448 C C . PRO A 1 56 ? 14.086 19.391 34.625 1 84.5 56 PRO A C 1
ATOM 450 O O . PRO A 1 56 ? 14.016 20.141 35.594 1 84.5 56 PRO A O 1
ATOM 453 N N . ASN A 1 57 ? 14.914 19.641 33.688 1 85.81 57 ASN A N 1
ATOM 454 C CA . ASN A 1 57 ? 15.852 20.75 33.719 1 85.81 57 ASN A CA 1
ATOM 455 C C . ASN A 1 57 ? 15.195 22.047 33.281 1 85.81 57 ASN A C 1
ATOM 457 O O . ASN A 1 57 ? 15.273 23.062 33.969 1 85.81 57 ASN A O 1
ATOM 461 N N . THR A 1 58 ? 14.406 22 32.156 1 87.44 58 THR A N 1
ATOM 462 C CA . THR A 1 58 ? 13.852 23.219 31.562 1 87.44 58 THR A CA 1
ATOM 463 C C . THR A 1 58 ? 12.414 23.438 32.031 1 87.44 58 THR A C 1
ATOM 465 O O . THR A 1 58 ? 11.875 24.531 31.891 1 87.44 58 THR A O 1
ATOM 468 N N . ARG A 1 59 ? 11.812 22.406 32.5 1 91 59 ARG A N 1
ATOM 469 C CA . ARG A 1 59 ? 10.414 22.406 32.938 1 91 59 ARG A CA 1
ATOM 470 C C . ARG A 1 59 ? 9.484 22.641 31.766 1 91 59 ARG A C 1
ATOM 472 O O . ARG A 1 59 ? 8.312 22.969 31.938 1 91 59 ARG A O 1
ATOM 479 N N . ARG A 1 60 ? 10.008 22.516 30.609 1 94.25 60 ARG A N 1
ATOM 480 C CA . ARG A 1 60 ? 9.203 22.594 29.391 1 94.25 60 ARG A CA 1
ATOM 481 C C . ARG A 1 60 ? 8.859 21.203 28.875 1 94.25 60 ARG A C 1
ATOM 483 O O . ARG A 1 60 ? 9.453 20.219 29.297 1 94.25 60 ARG A O 1
ATOM 490 N N . TYR A 1 61 ? 7.832 21.172 28.047 1 94.62 61 TYR A N 1
ATOM 491 C CA . TYR A 1 61 ? 7.426 19.906 27.453 1 94.62 61 TYR A CA 1
ATOM 492 C C . TYR A 1 61 ? 8.352 19.516 26.312 1 94.62 61 TYR A C 1
ATOM 494 O O . TYR A 1 61 ? 8.516 20.266 25.359 1 94.62 61 TYR A O 1
ATOM 502 N N . ASP A 1 62 ? 8.992 18.375 26.438 1 93.81 62 ASP A N 1
ATOM 503 C CA . ASP A 1 62 ? 9.828 17.781 25.406 1 93.81 62 ASP A CA 1
ATOM 504 C C . ASP A 1 62 ? 9.023 16.828 24.516 1 93.81 62 ASP A C 1
ATOM 506 O O . ASP A 1 62 ? 8.664 15.734 24.953 1 93.81 62 ASP A O 1
ATOM 510 N N . LEU A 1 63 ? 8.828 17.219 23.234 1 95.56 63 LEU A N 1
ATOM 511 C CA . LEU A 1 63 ? 7.957 16.469 22.344 1 95.56 63 LEU A CA 1
ATOM 512 C C . LEU A 1 63 ? 8.766 15.5 21.484 1 95.56 63 LEU A C 1
ATOM 514 O O . LEU A 1 63 ? 8.281 15.023 20.453 1 95.56 63 LEU A O 1
ATOM 518 N N . THR A 1 64 ? 10.016 15.227 21.844 1 93 64 THR A N 1
ATOM 519 C CA . THR A 1 64 ? 10.805 14.219 21.141 1 93 64 THR A CA 1
ATOM 520 C C . THR A 1 64 ? 10.203 12.828 21.359 1 93 64 THR A C 1
ATOM 522 O O . THR A 1 64 ? 9.859 12.461 22.484 1 93 64 THR A O 1
ATOM 525 N N . LEU A 1 65 ? 9.984 12.039 20.297 1 92.5 65 LEU A N 1
ATOM 526 C CA . LEU A 1 65 ? 9.273 10.766 20.375 1 92.5 65 LEU A CA 1
ATOM 527 C C . LEU A 1 65 ? 10.086 9.75 21.172 1 92.5 65 LEU A C 1
ATOM 529 O O . LEU A 1 65 ? 9.594 9.172 22.141 1 92.5 65 LEU A O 1
ATOM 533 N N . ARG A 1 66 ? 11.383 9.5 20.812 1 89.81 66 ARG A N 1
ATOM 534 C CA . ARG A 1 66 ? 12.32 8.57 21.422 1 89.81 66 ARG A CA 1
ATOM 535 C C . ARG A 1 66 ? 11.711 7.18 21.562 1 89.81 66 ARG A C 1
ATOM 537 O O . ARG A 1 66 ? 11.664 6.621 22.672 1 89.81 66 ARG A O 1
ATOM 544 N N . PRO A 1 67 ? 11.203 6.59 20.484 1 90.62 67 PRO A N 1
ATOM 545 C CA . PRO A 1 67 ? 10.648 5.242 20.594 1 90.62 67 PRO A CA 1
ATOM 546 C C . PRO A 1 67 ? 11.688 4.207 21.016 1 90.62 67 PRO A C 1
ATOM 548 O O . PRO A 1 67 ? 12.883 4.398 20.797 1 90.62 67 PRO A O 1
ATOM 551 N N . ARG A 1 68 ? 11.234 3.086 21.547 1 86.69 68 ARG A N 1
ATOM 552 C CA . ARG A 1 68 ? 12.117 1.956 21.828 1 86.69 68 ARG A CA 1
ATOM 553 C C . ARG A 1 68 ? 12.516 1.243 20.531 1 86.69 68 ARG A C 1
ATOM 555 O O . ARG A 1 68 ? 11.688 1.048 19.641 1 86.69 68 ARG A O 1
ATOM 562 N N . VAL A 1 69 ? 13.758 0.908 20.5 1 86.56 69 VAL A N 1
ATOM 563 C CA . VAL A 1 69 ? 14.258 0.253 19.297 1 86.56 69 VAL A CA 1
ATOM 564 C C . VAL A 1 69 ? 14.742 -1.154 19.641 1 86.56 69 VAL A C 1
ATOM 566 O O . VAL A 1 69 ? 15.43 -1.354 20.656 1 86.56 69 VAL A O 1
ATOM 569 N N . LEU A 1 70 ? 14.297 -2.166 18.844 1 82.5 70 LEU A N 1
ATOM 570 C CA . LEU A 1 70 ? 14.742 -3.545 19.016 1 82.5 70 LEU A CA 1
ATOM 571 C C . LEU A 1 70 ? 16.234 -3.672 18.75 1 82.5 70 LEU A C 1
ATOM 573 O O . LEU A 1 70 ? 16.766 -3.049 17.828 1 82.5 70 LEU A O 1
ATOM 577 N N . GLU A 1 71 ? 17.062 -4.234 19.688 1 67.12 71 GLU A N 1
ATOM 578 C CA . GLU A 1 71 ? 18.516 -4.418 19.562 1 67.12 71 GLU A CA 1
ATOM 579 C C . GLU A 1 71 ? 18.844 -5.477 18.516 1 67.12 71 GLU A C 1
ATOM 581 O O .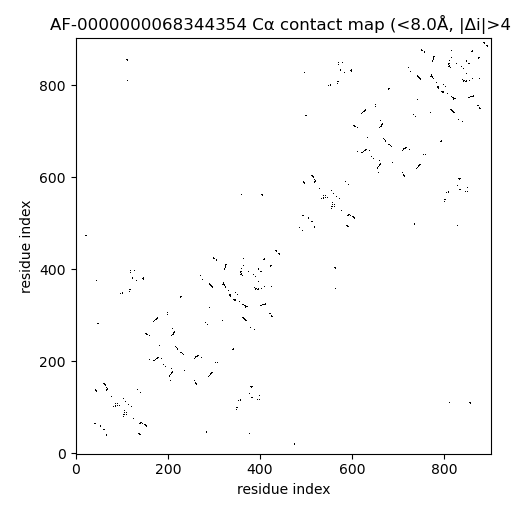 GLU A 1 71 ? 20.016 -5.812 18.312 1 67.12 71 GLU A O 1
ATOM 586 N N . ASP A 1 72 ? 18.016 -5.648 17.531 1 60.34 72 ASP A N 1
ATOM 587 C CA . ASP A 1 72 ? 18.344 -6.789 16.688 1 60.34 72 ASP A CA 1
ATOM 588 C C . ASP A 1 72 ? 19.141 -6.352 15.461 1 60.34 72 ASP A C 1
ATOM 590 O O . ASP A 1 72 ? 18.609 -5.695 14.57 1 60.34 72 ASP A O 1
ATOM 594 N N . GLU A 1 73 ? 20.547 -6.219 15.578 1 54.59 73 GLU A N 1
ATOM 595 C CA . GLU A 1 73 ? 21.562 -5.781 14.625 1 54.59 73 GLU A CA 1
ATOM 596 C C . GLU A 1 73 ? 21.562 -6.648 13.367 1 54.59 73 GLU A C 1
ATOM 598 O O . GLU A 1 73 ? 21.969 -6.203 12.297 1 54.59 73 GLU A O 1
ATOM 603 N N . GLU A 1 74 ? 21.203 -7.898 13.391 1 52.97 74 GLU A N 1
ATOM 604 C CA . GLU A 1 74 ? 21.781 -8.773 12.375 1 52.97 74 GLU A CA 1
ATOM 605 C C . GLU A 1 74 ? 20.969 -8.75 11.086 1 52.97 74 GLU A C 1
ATOM 607 O O . GLU A 1 74 ? 21.484 -9.062 10.016 1 52.97 74 GLU A O 1
ATOM 612 N N . SER A 1 75 ? 19.781 -8.312 11.086 1 55.28 75 SER A N 1
ATOM 613 C CA . SER A 1 75 ? 19.047 -8.492 9.828 1 55.28 75 SER A CA 1
ATOM 614 C C . SER A 1 75 ? 19.172 -7.254 8.945 1 55.28 75 SER A C 1
ATOM 616 O O . SER A 1 75 ? 19.219 -6.129 9.438 1 55.28 75 SER A O 1
ATOM 618 N N . LEU A 1 76 ? 19.719 -7.539 7.723 1 59.59 76 LEU A N 1
ATOM 619 C CA . LEU A 1 76 ? 19.75 -6.469 6.734 1 59.59 76 LEU A CA 1
ATOM 620 C C . LEU A 1 76 ? 18.484 -5.621 6.82 1 59.59 76 LEU A C 1
ATOM 622 O O . LEU A 1 76 ? 17.375 -6.156 6.887 1 59.59 76 LEU A O 1
ATOM 626 N N . ARG A 1 77 ? 18.812 -4.469 6.812 1 80.94 77 ARG A N 1
ATOM 627 C CA . ARG A 1 77 ? 17.703 -3.525 6.754 1 80.94 77 ARG A CA 1
ATOM 628 C C . ARG A 1 77 ? 16.938 -3.654 5.441 1 80.94 77 ARG A C 1
ATOM 630 O O . ARG A 1 77 ? 17.516 -4.051 4.422 1 80.94 77 ARG A O 1
ATOM 637 N N . LEU A 1 78 ? 15.742 -3.477 5.426 1 85.44 78 LEU A N 1
ATOM 638 C CA . LEU A 1 78 ? 14.859 -3.643 4.273 1 85.44 78 LEU A CA 1
ATOM 639 C C . LEU A 1 78 ? 15.398 -2.893 3.062 1 85.44 78 LEU A C 1
ATOM 641 O O . LEU A 1 78 ? 15.359 -3.402 1.94 1 85.44 78 LEU A O 1
ATOM 645 N N . GLY A 1 79 ? 15.969 -1.712 3.242 1 86.81 79 GLY A N 1
ATOM 646 C CA . GLY A 1 79 ? 16.547 -0.945 2.15 1 86.81 79 GLY A CA 1
ATOM 647 C C . GLY A 1 79 ? 17.719 -1.645 1.48 1 86.81 79 GLY A C 1
ATOM 648 O O . GLY A 1 79 ? 17.812 -1.647 0.252 1 86.81 79 GLY A O 1
ATOM 649 N N . GLU A 1 80 ? 18.516 -2.219 2.264 1 88.12 80 GLU A N 1
ATOM 650 C CA . GLU A 1 80 ? 19.656 -2.961 1.739 1 88.12 80 GLU A CA 1
ATOM 651 C C . GLU A 1 80 ? 19.203 -4.215 0.995 1 88.12 80 GLU A C 1
ATOM 653 O O . GLU A 1 80 ? 19.797 -4.582 -0.024 1 88.12 80 GLU A O 1
ATOM 658 N N . GLN A 1 81 ? 18.234 -4.816 1.487 1 87.12 81 GLN A N 1
ATOM 659 C CA . GLN A 1 81 ? 17.688 -5.984 0.807 1 87.12 81 GLN A CA 1
ATOM 660 C C . GLN A 1 81 ? 17.141 -5.617 -0.574 1 87.12 81 GLN A C 1
ATOM 662 O O . GLN A 1 81 ? 17.422 -6.309 -1.557 1 87.12 81 GLN A O 1
ATOM 667 N N . TYR A 1 82 ? 16.422 -4.551 -0.604 1 89.06 82 TYR A N 1
ATOM 668 C CA . TYR A 1 82 ? 15.891 -4.094 -1.884 1 89.06 82 TYR A CA 1
ATOM 669 C C . TYR A 1 82 ? 17.016 -3.754 -2.852 1 89.06 82 TYR A C 1
ATOM 671 O O . TYR A 1 82 ? 16.938 -4.066 -4.043 1 89.06 82 TYR A O 1
ATOM 679 N N . TYR A 1 83 ? 18 -3.127 -2.287 1 89.88 83 TYR A N 1
ATOM 680 C CA . TYR A 1 83 ? 19.125 -2.729 -3.141 1 89.88 83 TYR A CA 1
ATOM 681 C C . TYR A 1 83 ? 19.844 -3.949 -3.693 1 89.88 83 TYR A C 1
ATOM 683 O O . TYR A 1 83 ? 20.188 -3.988 -4.875 1 89.88 83 TYR A O 1
ATOM 691 N N . TRP A 1 84 ? 20.062 -4.875 -2.861 1 87.62 84 TRP A N 1
ATOM 692 C CA . TRP A 1 84 ? 20.703 -6.109 -3.297 1 87.62 84 TRP A CA 1
ATOM 693 C C . TRP A 1 84 ? 19.891 -6.801 -4.379 1 87.62 84 TRP A C 1
ATOM 695 O O . TRP A 1 84 ? 20.422 -7.207 -5.41 1 87.62 84 TRP A O 1
ATOM 705 N N . TRP A 1 85 ? 18.625 -6.934 -4.145 1 89.81 85 TRP A N 1
ATOM 706 C CA . TRP A 1 85 ? 17.734 -7.582 -5.094 1 89.81 85 TRP A CA 1
ATOM 707 C C . TRP A 1 85 ? 17.719 -6.84 -6.422 1 89.81 85 TRP A C 1
ATOM 709 O O . TRP A 1 85 ? 17.812 -7.457 -7.488 1 89.81 85 TRP A O 1
ATOM 719 N N . ALA A 1 86 ? 17.578 -5.57 -6.328 1 90.38 86 ALA A N 1
ATOM 720 C CA . ALA A 1 86 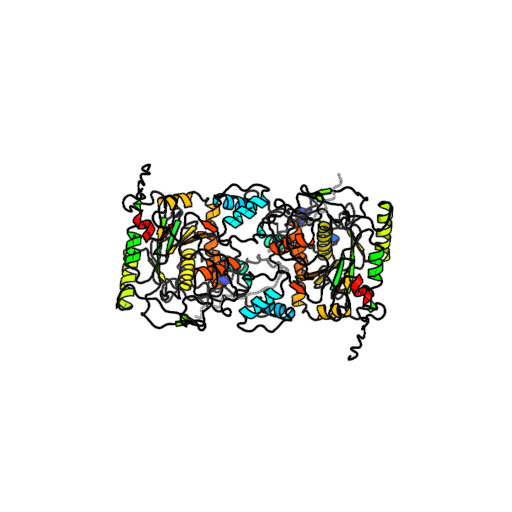? 17.578 -4.758 -7.543 1 90.38 86 ALA A CA 1
ATOM 721 C C . ALA A 1 86 ? 18.891 -4.918 -8.312 1 90.38 86 ALA A C 1
ATOM 723 O O . ALA A 1 86 ? 18.891 -5.008 -9.547 1 90.38 86 ALA A O 1
ATOM 724 N N . ASN A 1 87 ? 19.953 -4.984 -7.59 1 89.38 87 ASN A N 1
ATOM 725 C CA . ASN A 1 87 ? 21.266 -5.133 -8.219 1 89.38 87 ASN A CA 1
ATOM 726 C C . ASN A 1 87 ? 21.422 -6.5 -8.883 1 89.38 87 ASN A C 1
ATOM 728 O O . ASN A 1 87 ? 22.094 -6.621 -9.906 1 89.38 87 ASN A O 1
ATOM 732 N N . LEU A 1 88 ? 20.859 -7.426 -8.289 1 88.31 88 LEU A N 1
ATOM 733 C CA . LEU A 1 88 ? 20.906 -8.773 -8.836 1 88.31 88 LEU A CA 1
ATOM 734 C C . LEU A 1 88 ? 20.125 -8.859 -10.148 1 88.31 88 LEU A C 1
ATOM 736 O O . LEU A 1 88 ? 20.562 -9.523 -11.094 1 88.31 88 LEU A O 1
ATOM 740 N N . LEU A 1 89 ? 19.047 -8.18 -10.203 1 90.56 89 LEU A N 1
ATOM 741 C CA . LEU A 1 89 ? 18.141 -8.32 -11.336 1 90.56 89 LEU A CA 1
ATOM 742 C C . LEU A 1 89 ? 18.484 -7.336 -12.445 1 90.56 89 LEU A C 1
ATOM 744 O O . LEU A 1 89 ? 18.188 -7.578 -13.617 1 90.56 89 LEU A O 1
ATOM 748 N N . TYR A 1 90 ? 19.062 -6.27 -12.031 1 91.88 90 TYR A N 1
ATOM 749 C CA . TYR A 1 90 ? 19.344 -5.223 -13.008 1 91.88 90 TYR A CA 1
ATOM 750 C C . TYR A 1 90 ? 20.625 -5.535 -13.789 1 91.88 90 TYR A C 1
ATOM 752 O O . TYR A 1 90 ? 21.688 -5.691 -13.203 1 91.88 90 TYR A O 1
ATOM 760 N N . HIS A 1 91 ? 20.531 -5.57 -15.109 1 87.12 91 HIS A N 1
ATOM 761 C CA . HIS A 1 91 ? 21.672 -5.887 -15.977 1 87.12 91 HIS A CA 1
ATOM 762 C C . HIS A 1 91 ? 21.922 -4.766 -16.984 1 87.12 91 HIS A C 1
ATOM 764 O O . HIS A 1 91 ? 22.656 -4.953 -17.953 1 87.12 91 HIS A O 1
ATOM 770 N N . GLY A 1 92 ? 21.453 -3.621 -16.719 1 88.25 92 GLY A N 1
ATOM 771 C CA . GLY A 1 92 ? 21.609 -2.518 -17.656 1 88.25 92 GLY A CA 1
ATOM 772 C C . GLY A 1 92 ? 22.828 -1.661 -17.375 1 88.25 92 GLY A C 1
ATOM 773 O O . GLY A 1 92 ? 23.734 -2.078 -16.656 1 88.25 92 GLY A O 1
ATOM 774 N N . THR A 1 93 ? 22.891 -0.579 -18.062 1 93.75 93 THR A N 1
ATOM 775 C CA . THR A 1 93 ? 23.953 0.391 -17.875 1 93.75 93 THR A CA 1
ATOM 776 C C . THR A 1 93 ? 23.969 0.904 -16.438 1 93.75 93 THR A C 1
ATOM 778 O O . THR A 1 93 ? 22.906 1.133 -15.844 1 93.75 93 THR A O 1
ATOM 781 N N . PRO A 1 94 ? 25.109 1.003 -15.969 1 93.06 94 PRO A N 1
ATOM 782 C CA . PRO A 1 94 ? 25.188 1.51 -14.594 1 93.06 94 PRO A CA 1
ATOM 783 C C . PRO A 1 94 ? 24.453 2.836 -14.414 1 93.06 94 PRO A C 1
ATOM 785 O O . PRO A 1 94 ? 24.547 3.721 -15.273 1 93.06 94 PRO A O 1
ATOM 788 N N . ILE A 1 95 ? 23.75 2.932 -13.445 1 94.38 95 ILE A N 1
ATOM 789 C CA . ILE A 1 95 ? 23.031 4.145 -13.094 1 94.38 95 ILE A CA 1
ATOM 790 C C . ILE A 1 95 ? 23.844 4.977 -12.117 1 94.38 95 ILE A C 1
ATOM 792 O O . ILE A 1 95 ? 24.312 4.465 -11.094 1 94.38 95 ILE A O 1
ATOM 796 N N . LEU A 1 96 ? 24 6.234 -12.344 1 95.12 96 LEU A N 1
ATOM 797 C CA . LEU A 1 96 ? 24.797 7.125 -11.508 1 95.12 96 LEU A CA 1
ATOM 798 C C . LEU A 1 96 ? 23.906 7.945 -10.578 1 95.12 96 LEU A C 1
ATOM 800 O O . LEU A 1 96 ? 22.688 8.023 -10.789 1 95.12 96 LEU A O 1
ATOM 804 N N . GLY A 1 97 ? 24.625 8.523 -9.516 1 95.06 97 GLY A N 1
ATOM 805 C CA . GLY A 1 97 ? 23.906 9.375 -8.586 1 95.06 97 GLY A CA 1
ATOM 806 C C . GLY A 1 97 ? 23.812 8.797 -7.188 1 95.06 97 GLY A C 1
ATOM 807 O O . GLY A 1 97 ? 24.609 7.945 -6.805 1 95.06 97 GLY A O 1
ATOM 808 N N . SER A 1 98 ? 22.828 9.367 -6.43 1 95.12 98 SER A N 1
ATOM 809 C CA . SER A 1 98 ? 22.688 8.969 -5.035 1 95.12 98 SER A CA 1
ATOM 810 C C . SER A 1 98 ? 22.234 7.516 -4.922 1 95.12 98 SER A C 1
ATOM 812 O O . SER A 1 98 ? 21.734 6.934 -5.891 1 95.12 98 SER A O 1
ATOM 814 N N . TRP A 1 99 ? 22.438 6.953 -3.775 1 95.19 99 TRP A N 1
ATOM 815 C CA . TRP A 1 99 ? 21.969 5.602 -3.477 1 95.19 99 TRP A CA 1
ATOM 816 C C . TRP A 1 99 ? 20.469 5.469 -3.734 1 95.19 99 TRP A C 1
ATOM 818 O O . TRP A 1 99 ? 20.031 4.488 -4.34 1 95.19 99 TRP A O 1
ATOM 828 N N . LEU A 1 100 ? 19.688 6.434 -3.307 1 96.31 100 LEU A N 1
ATOM 829 C CA . LEU A 1 100 ? 18.234 6.414 -3.486 1 96.31 100 LEU A CA 1
ATOM 830 C C . LEU A 1 100 ? 17.875 6.434 -4.969 1 96.31 100 LEU A C 1
ATOM 832 O O . LEU A 1 100 ? 17.016 5.668 -5.41 1 96.31 100 LEU A O 1
ATOM 836 N N . LYS A 1 101 ? 18.516 7.316 -5.68 1 96.88 101 LYS A N 1
ATOM 837 C CA . LYS A 1 101 ? 18.25 7.414 -7.113 1 96.88 101 LYS A CA 1
ATOM 838 C C . LYS A 1 101 ? 18.516 6.082 -7.809 1 96.88 101 LYS A C 1
ATOM 840 O O . LYS A 1 101 ? 17.688 5.613 -8.594 1 96.88 101 LYS A O 1
ATOM 845 N N . ARG A 1 102 ? 19.656 5.469 -7.535 1 96.69 102 ARG A N 1
ATOM 846 C CA . ARG A 1 102 ? 20.016 4.191 -8.141 1 96.69 102 ARG A CA 1
ATOM 847 C C . ARG A 1 102 ? 18.984 3.117 -7.797 1 96.69 102 ARG A C 1
ATOM 849 O O . ARG A 1 102 ? 18.531 2.385 -8.672 1 96.69 102 ARG A O 1
ATOM 856 N N . LEU A 1 103 ? 18.609 3.053 -6.547 1 96.62 103 LEU A N 1
ATOM 857 C CA . LEU A 1 103 ? 17.656 2.045 -6.094 1 96.62 103 LEU A CA 1
ATOM 858 C C . LEU A 1 103 ? 16.297 2.23 -6.781 1 96.62 103 LEU A C 1
ATOM 860 O O . LEU A 1 103 ? 15.719 1.268 -7.285 1 96.62 103 LEU A O 1
ATOM 864 N N . VAL A 1 104 ? 15.812 3.457 -6.785 1 97.25 104 VAL A N 1
ATOM 865 C CA . VAL A 1 104 ? 14.508 3.764 -7.359 1 97.25 104 VAL A CA 1
ATOM 866 C C . VAL A 1 104 ? 14.492 3.396 -8.844 1 97.25 104 VAL A C 1
ATOM 868 O O . VAL A 1 104 ? 13.547 2.77 -9.32 1 97.25 104 VAL A O 1
ATOM 871 N N . LYS A 1 105 ? 15.523 3.695 -9.523 1 96.69 105 LYS A N 1
ATOM 872 C CA . LYS A 1 105 ? 15.594 3.438 -10.961 1 96.69 105 LYS A CA 1
ATOM 873 C C . LYS A 1 105 ? 15.734 1.945 -11.25 1 96.69 105 LYS A C 1
ATOM 875 O O . LYS A 1 105 ? 15.055 1.41 -12.125 1 96.69 105 LYS A O 1
ATOM 880 N N . MET A 1 106 ? 16.609 1.308 -10.523 1 95.88 106 MET A N 1
ATOM 881 C CA . MET A 1 106 ? 16.781 -0.129 -10.727 1 95.88 106 MET A CA 1
ATOM 882 C C . MET A 1 106 ? 15.492 -0.881 -10.414 1 95.88 106 MET A C 1
ATOM 884 O O . MET A 1 106 ? 15.109 -1.795 -11.148 1 95.88 106 MET A O 1
ATOM 888 N N . ASP A 1 107 ? 14.867 -0.505 -9.32 1 94.94 107 ASP A N 1
ATOM 889 C CA . ASP A 1 107 ? 13.602 -1.134 -8.961 1 94.94 107 ASP A CA 1
ATOM 890 C C . ASP A 1 107 ? 12.57 -0.979 -10.07 1 94.94 107 ASP A C 1
ATOM 892 O O . ASP A 1 107 ? 11.914 -1.949 -10.461 1 94.94 107 ASP A O 1
ATOM 896 N N . ARG A 1 108 ? 12.461 0.193 -10.57 1 94.25 108 ARG A N 1
ATOM 897 C CA . ARG A 1 108 ? 11.523 0.458 -11.648 1 94.25 108 ARG A CA 1
ATOM 898 C C . ARG A 1 108 ? 11.812 -0.425 -12.859 1 94.25 108 ARG A C 1
ATOM 900 O O . ARG A 1 108 ? 10.898 -1.021 -13.438 1 94.25 108 ARG A O 1
ATOM 907 N N . LEU A 1 109 ? 13.016 -0.542 -13.18 1 93 109 LEU A N 1
ATOM 908 C CA . LEU A 1 109 ? 13.406 -1.206 -14.414 1 93 109 LEU A CA 1
ATOM 909 C C . LEU A 1 109 ? 13.352 -2.723 -14.258 1 93 109 LEU A C 1
ATOM 911 O O . LEU A 1 109 ? 13.344 -3.451 -15.258 1 93 109 LEU A O 1
ATOM 915 N N . THR A 1 110 ? 13.32 -3.189 -13.047 1 92.62 110 THR A N 1
ATOM 916 C CA . THR A 1 110 ? 13.328 -4.633 -12.828 1 92.62 110 THR A CA 1
ATOM 917 C C . THR A 1 110 ? 11.93 -5.137 -12.5 1 92.62 110 THR A C 1
ATOM 919 O O . THR A 1 110 ? 11.664 -6.34 -12.547 1 92.62 110 THR A O 1
ATOM 922 N N . ARG A 1 111 ? 11.039 -4.242 -12.195 1 91.94 111 ARG A N 1
ATOM 923 C CA . ARG A 1 111 ? 9.641 -4.582 -11.93 1 91.94 111 ARG A CA 1
ATOM 924 C C . ARG A 1 111 ? 8.883 -4.828 -13.227 1 91.94 111 ARG A C 1
ATOM 926 O O . ARG A 1 111 ? 9.188 -4.223 -14.258 1 91.94 111 ARG A O 1
ATOM 933 N N . MET A 1 112 ? 7.848 -5.621 -13.102 1 88.62 112 MET A N 1
ATOM 934 C CA . MET A 1 112 ? 7.062 -6.039 -14.266 1 88.62 112 MET A CA 1
ATOM 935 C C . MET A 1 112 ? 6.406 -4.836 -14.938 1 88.62 112 MET A C 1
ATOM 937 O O . MET A 1 112 ? 6.395 -4.738 -16.156 1 88.62 112 MET A O 1
ATOM 941 N N . SER A 1 113 ? 5.918 -3.912 -14.164 1 82.25 113 SER A N 1
ATOM 942 C CA . SER A 1 113 ? 5.121 -2.807 -14.688 1 82.25 113 SER A CA 1
ATOM 943 C C . SER A 1 113 ? 5.977 -1.562 -14.898 1 82.25 113 SER A C 1
ATOM 945 O O . SER A 1 113 ? 5.52 -0.582 -15.492 1 82.25 113 SER A O 1
ATOM 947 N N . GLN A 1 114 ? 7.164 -1.636 -14.43 1 84.12 114 GLN A N 1
ATOM 948 C CA . GLN A 1 114 ? 8.031 -0.463 -14.438 1 84.12 114 GLN A CA 1
ATOM 949 C C . GLN A 1 114 ? 7.332 0.746 -13.828 1 84.12 114 GLN A C 1
ATOM 951 O O . GLN A 1 114 ? 7.227 1.797 -14.469 1 84.12 114 GLN A O 1
ATOM 956 N N . PRO A 1 115 ? 6.918 0.532 -12.617 1 85.69 115 PRO A N 1
ATOM 957 C CA . PRO A 1 115 ? 6.086 1.561 -11.992 1 85.69 115 PRO A CA 1
ATOM 958 C C . PRO A 1 115 ? 6.84 2.867 -11.75 1 85.69 115 PRO A C 1
ATOM 960 O O . PRO A 1 115 ? 8.039 2.846 -11.461 1 85.69 115 PRO A O 1
ATOM 963 N N . SER A 1 116 ? 6.098 3.928 -11.82 1 86.94 116 SER A N 1
ATOM 964 C CA . SER A 1 116 ? 6.68 5.23 -11.508 1 86.94 116 SER A CA 1
ATOM 965 C C . SER A 1 116 ? 6.379 5.645 -10.078 1 86.94 116 SER A C 1
ATOM 967 O O . SER A 1 116 ? 6.844 6.691 -9.617 1 86.94 116 SER A O 1
ATOM 969 N N . ASP A 1 117 ? 5.688 4.816 -9.359 1 89.81 117 ASP A N 1
ATOM 970 C CA . ASP A 1 117 ? 5.203 5.242 -8.047 1 89.81 117 ASP A CA 1
ATOM 971 C C . ASP A 1 117 ? 5.742 4.332 -6.945 1 89.81 117 ASP A C 1
ATOM 973 O O . ASP A 1 117 ? 5.008 3.963 -6.023 1 89.81 117 ASP A O 1
ATOM 977 N N . ASN A 1 118 ? 6.996 3.898 -7.109 1 95.31 118 ASN A N 1
ATOM 978 C CA . ASN A 1 118 ? 7.609 3.084 -6.066 1 95.31 118 ASN A CA 1
ATOM 979 C C . ASN A 1 118 ? 8.086 3.938 -4.895 1 95.31 118 ASN A C 1
ATOM 981 O O . ASN A 1 118 ? 9.234 3.807 -4.453 1 95.31 118 ASN A O 1
ATOM 985 N N . TYR A 1 119 ? 7.156 4.734 -4.297 1 96.44 119 TYR A N 1
ATOM 986 C CA . TYR A 1 119 ? 7.453 5.723 -3.266 1 96.44 119 TYR A CA 1
ATOM 987 C C . TYR A 1 119 ? 7.797 5.047 -1.944 1 96.44 119 TYR A C 1
ATOM 989 O O . TYR A 1 119 ? 8.336 5.684 -1.035 1 96.44 119 TYR A O 1
ATOM 997 N N . TYR A 1 120 ? 7.441 3.752 -1.819 1 93.5 120 TYR A N 1
ATOM 998 C CA . TYR A 1 120 ? 7.77 3.014 -0.605 1 93.5 120 TYR A CA 1
ATOM 999 C C . TYR A 1 120 ? 9.273 2.982 -0.375 1 93.5 120 TYR A C 1
ATOM 1001 O O . TYR A 1 120 ? 9.734 2.664 0.725 1 93.5 120 TYR A O 1
ATOM 1009 N N . LEU A 1 121 ? 10.031 3.346 -1.358 1 96.5 121 LEU A N 1
ATOM 1010 C CA . LEU A 1 121 ? 11.484 3.32 -1.277 1 96.5 121 LEU A CA 1
ATOM 1011 C C . LEU A 1 121 ? 12.016 4.609 -0.662 1 96.5 121 LEU A C 1
ATOM 1013 O O . LEU A 1 121 ? 13.211 4.715 -0.364 1 96.5 121 LEU A O 1
ATOM 1017 N N . TYR A 1 122 ? 11.133 5.633 -0.563 1 97.69 122 TYR A N 1
ATOM 1018 C CA . TYR A 1 122 ? 11.594 6.848 0.095 1 97.69 122 TYR A CA 1
ATOM 1019 C C . TYR A 1 122 ? 12.047 6.555 1.521 1 97.69 122 TYR A C 1
ATOM 1021 O O . TYR A 1 122 ? 11.359 5.848 2.264 1 97.69 122 TYR A O 1
ATOM 1029 N N . PRO A 1 123 ? 13.125 7.09 1.916 1 96.5 123 PRO A N 1
ATOM 1030 C CA . PRO A 1 123 ? 13.672 6.711 3.219 1 96.5 123 PRO A CA 1
ATOM 1031 C C . PRO A 1 123 ? 12.82 7.203 4.387 1 96.5 123 PRO A C 1
ATOM 1033 O O . PRO A 1 123 ? 12.219 8.281 4.309 1 96.5 123 PRO A O 1
ATOM 1036 N N . GLN A 1 124 ? 12.883 6.543 5.352 1 95.69 124 GLN A N 1
ATOM 1037 C CA . GLN A 1 124 ? 13.484 5.289 5.801 1 95.69 124 GLN A CA 1
ATOM 1038 C C . GLN A 1 124 ? 12.734 4.086 5.242 1 95.69 124 GLN A C 1
ATOM 1040 O O . GLN A 1 124 ? 11.516 3.996 5.363 1 95.69 124 GLN A O 1
ATOM 1045 N N . ILE A 1 125 ? 13.445 3.23 4.641 1 95.19 125 ILE A N 1
ATOM 1046 C CA . ILE A 1 125 ? 12.805 2.088 3.998 1 95.19 125 ILE A CA 1
ATOM 1047 C C . ILE A 1 125 ? 12.492 1.019 5.043 1 95.19 125 ILE A C 1
ATOM 1049 O O . ILE A 1 125 ? 13.375 0.255 5.441 1 95.19 125 ILE A O 1
ATOM 1053 N N . MET A 1 126 ? 11.242 0.966 5.418 1 93.75 126 MET A N 1
ATOM 1054 C CA . MET A 1 126 ? 10.711 0.042 6.418 1 93.75 126 MET A CA 1
ATOM 1055 C C . MET A 1 126 ? 9.188 0.017 6.383 1 93.75 126 MET A C 1
ATOM 1057 O O . MET A 1 126 ? 8.57 0.772 5.629 1 93.75 126 MET A O 1
ATOM 1061 N N . ASP A 1 127 ? 8.609 -0.895 7.078 1 92 127 ASP A N 1
ATOM 1062 C CA . ASP A 1 127 ? 7.16 -0.88 7.262 1 92 127 ASP A CA 1
ATOM 1063 C C . ASP A 1 127 ? 6.75 0.173 8.289 1 92 127 ASP A C 1
ATOM 1065 O O . ASP A 1 127 ? 6.707 -0.107 9.492 1 92 127 ASP A O 1
ATOM 1069 N N . VAL A 1 128 ? 6.348 1.29 7.805 1 96.44 128 VAL A N 1
ATOM 1070 C CA . VAL A 1 128 ? 6.066 2.428 8.672 1 96.44 128 VAL A CA 1
ATOM 1071 C C . VAL A 1 128 ? 4.77 2.184 9.445 1 96.44 128 VAL A C 1
ATOM 1073 O O . VAL A 1 128 ? 4.641 2.586 10.602 1 96.44 128 VAL A O 1
ATOM 1076 N N . GLU A 1 129 ? 3.807 1.534 8.82 1 95.75 129 GLU A N 1
ATOM 1077 C CA . GLU A 1 129 ? 2.57 1.205 9.531 1 95.75 129 GLU A CA 1
ATOM 1078 C C . GLU A 1 129 ? 2.846 0.33 10.75 1 95.75 129 GLU A C 1
ATOM 1080 O O . GLU A 1 129 ? 2.238 0.52 11.805 1 95.75 129 GLU A O 1
ATOM 1085 N N . GLU A 1 130 ? 3.717 -0.59 10.547 1 92.25 130 GLU A N 1
ATOM 1086 C CA . GLU A 1 130 ? 4.094 -1.443 11.672 1 92.25 130 GLU A CA 1
ATOM 1087 C C . GLU A 1 130 ? 4.781 -0.637 12.773 1 92.25 130 GLU A C 1
ATOM 1089 O O . GLU A 1 130 ? 4.547 -0.875 13.961 1 92.25 130 GLU A O 1
ATOM 1094 N N . ALA A 1 131 ? 5.641 0.253 12.375 1 94.31 131 ALA A N 1
ATOM 1095 C CA . ALA A 1 131 ? 6.316 1.107 13.352 1 94.31 131 ALA A CA 1
ATOM 1096 C C . ALA A 1 131 ? 5.312 1.945 14.133 1 94.31 131 ALA A C 1
ATOM 1098 O O . ALA A 1 131 ? 5.422 2.08 15.352 1 94.31 131 ALA A O 1
ATOM 1099 N N . VAL A 1 132 ? 4.359 2.5 13.438 1 97.06 132 VAL A N 1
ATOM 1100 C CA . VAL A 1 132 ? 3.32 3.301 14.07 1 97.06 132 VAL A CA 1
ATOM 1101 C C . VAL A 1 132 ? 2.561 2.449 15.086 1 97.06 132 VAL A C 1
ATOM 1103 O O . VAL A 1 132 ? 2.344 2.873 16.219 1 97.06 132 VAL A O 1
ATOM 1106 N N . HIS A 1 133 ? 2.184 1.251 14.656 1 93.88 133 HIS A N 1
ATOM 1107 C CA . HIS A 1 133 ? 1.484 0.336 15.555 1 93.88 133 HIS A CA 1
ATOM 1108 C C . HIS A 1 133 ? 2.312 0.046 16.797 1 93.88 133 HIS A C 1
ATOM 1110 O O . HIS A 1 133 ? 1.795 0.089 17.922 1 93.88 133 HIS A O 1
ATOM 1116 N N . SER A 1 134 ? 3.568 -0.193 16.609 1 91.94 134 SER A N 1
ATOM 1117 C CA . SER A 1 134 ? 4.461 -0.503 17.719 1 91.94 134 SER A CA 1
ATOM 1118 C C . SER A 1 134 ? 4.562 0.667 18.688 1 91.94 134 SER A C 1
ATOM 1120 O O . SER A 1 134 ? 4.418 0.491 19.906 1 91.94 134 SER A O 1
ATOM 1122 N N . VAL A 1 135 ? 4.746 1.82 18.172 1 94.25 135 VAL A N 1
ATOM 1123 C CA . VAL A 1 135 ? 4.922 3.006 19.016 1 94.25 135 VAL A CA 1
ATOM 1124 C C . VAL A 1 135 ? 3.633 3.287 19.781 1 94.25 135 VAL A C 1
ATOM 1126 O O . VAL A 1 135 ? 3.67 3.604 20.969 1 94.25 135 VAL A O 1
ATOM 1129 N N . ARG A 1 136 ? 2.496 3.156 19.109 1 94 136 ARG A N 1
ATOM 1130 C CA . ARG A 1 136 ? 1.212 3.422 19.75 1 94 136 ARG A CA 1
ATOM 1131 C C . ARG A 1 136 ? 0.946 2.426 20.875 1 94 136 ARG A C 1
ATOM 1133 O O . ARG A 1 136 ? 0.185 2.717 21.812 1 94 136 ARG A O 1
ATOM 1140 N N . GLN A 1 137 ? 1.557 1.251 20.734 1 89.5 137 GLN A N 1
ATOM 1141 C CA . GLN A 1 137 ? 1.326 0.212 21.734 1 89.5 137 GLN A CA 1
ATOM 1142 C C . GLN A 1 137 ? 2.479 0.141 22.734 1 89.5 137 GLN A C 1
ATOM 1144 O O . GLN A 1 137 ? 2.502 -0.736 23.609 1 89.5 137 GLN A O 1
ATOM 1149 N N . GLY A 1 138 ? 3.393 0.961 22.578 1 86.38 138 GLY A N 1
ATOM 1150 C CA . GLY A 1 138 ? 4.539 0.967 23.469 1 86.38 138 GLY A CA 1
ATOM 1151 C C . GLY A 1 138 ? 5.504 -0.174 23.219 1 86.38 138 GLY A C 1
ATOM 1152 O O . GLY A 1 138 ? 6.273 -0.559 24.094 1 86.38 138 GLY A O 1
ATOM 1153 N N . MET A 1 139 ? 5.445 -0.758 22.047 1 86.69 139 MET A N 1
ATOM 1154 C CA . MET A 1 139 ? 6.344 -1.835 21.641 1 86.69 139 MET A CA 1
ATOM 1155 C C . MET A 1 139 ? 7.574 -1.279 20.938 1 86.69 139 MET A C 1
ATOM 1157 O O . MET A 1 139 ? 7.543 -0.159 20.422 1 86.69 139 MET A O 1
ATOM 1161 N N . PRO A 1 140 ? 8.617 -2.031 20.984 1 88.69 140 PRO A N 1
ATOM 1162 C CA . PRO A 1 140 ? 9.82 -1.562 20.281 1 88.69 140 PRO A CA 1
ATOM 1163 C C . PRO A 1 140 ? 9.664 -1.596 18.766 1 88.69 140 PRO A C 1
ATOM 1165 O O . PRO A 1 140 ? 8.992 -2.48 18.219 1 88.69 140 PRO A O 1
ATOM 1168 N N . VAL A 1 141 ? 10.227 -0.65 18.141 1 90.81 141 VAL A N 1
ATOM 1169 C CA . VAL A 1 141 ? 10.273 -0.624 16.672 1 90.81 141 VAL A CA 1
ATOM 1170 C C . VAL A 1 141 ? 11.516 -1.354 16.188 1 90.81 141 VAL A C 1
ATOM 1172 O O . VAL A 1 141 ? 12.5 -1.479 16.922 1 90.81 141 VAL A O 1
ATOM 1175 N N . LYS A 1 142 ? 11.531 -1.777 14.984 1 87.31 142 LYS A N 1
ATOM 1176 C CA . LYS A 1 142 ? 12.594 -2.609 14.422 1 87.31 142 LYS A CA 1
ATOM 1177 C C . LYS A 1 142 ? 13.82 -1.771 14.07 1 87.31 142 LYS A C 1
ATOM 1179 O O . LYS A 1 142 ? 14.93 -2.301 13.953 1 87.31 142 LYS A O 1
ATOM 1184 N N . GLN A 1 143 ? 13.609 -0.506 13.758 1 89.12 143 GLN A N 1
ATOM 1185 C CA . GLN A 1 143 ? 14.688 0.412 13.406 1 89.12 143 GLN A CA 1
ATOM 1186 C C . GLN A 1 143 ? 14.484 1.777 14.055 1 89.12 143 GLN A C 1
ATOM 1188 O O . GLN A 1 143 ? 13.359 2.275 14.125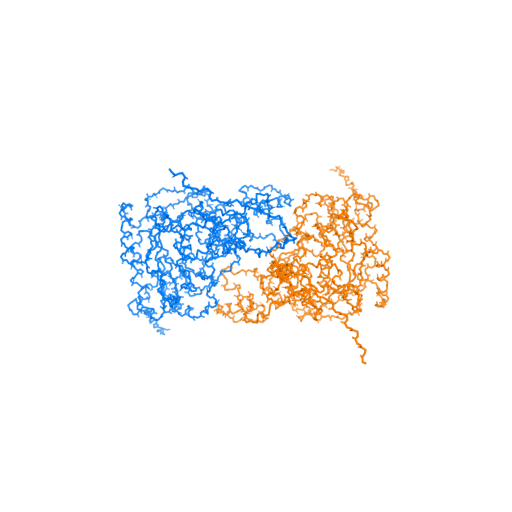 1 89.12 143 GLN A O 1
ATOM 1193 N N . ALA A 1 144 ? 15.586 2.324 14.469 1 89.88 144 ALA A N 1
ATOM 1194 C CA . ALA A 1 144 ? 15.523 3.676 15.016 1 89.88 144 ALA A CA 1
ATOM 1195 C C . ALA A 1 144 ? 15.016 4.668 13.969 1 89.88 144 ALA A C 1
ATOM 1197 O O . ALA A 1 144 ? 15.328 4.543 12.781 1 89.88 144 ALA A O 1
ATOM 1198 N N . PRO A 1 145 ? 14.227 5.672 14.43 1 93.69 145 PRO A N 1
ATOM 1199 C CA . PRO A 1 145 ? 13.742 6.672 13.477 1 93.69 145 PRO A CA 1
ATOM 1200 C C . PRO A 1 145 ? 14.867 7.422 12.781 1 93.69 145 PRO A C 1
ATOM 1202 O O . PRO A 1 145 ? 15.922 7.66 13.375 1 93.69 145 PRO A O 1
ATOM 1205 N N . ILE A 1 146 ? 14.641 7.785 11.531 1 94.75 146 ILE A N 1
ATOM 1206 C CA . ILE A 1 146 ? 15.625 8.523 10.75 1 94.75 146 ILE A CA 1
ATOM 1207 C C . ILE A 1 146 ? 15.664 9.984 11.211 1 94.75 146 ILE A C 1
ATOM 1209 O O . ILE A 1 146 ? 16.688 10.648 11.102 1 94.75 146 ILE A O 1
ATOM 1213 N N . ASN A 1 147 ? 14.469 10.453 11.68 1 92.44 147 ASN A N 1
ATOM 1214 C CA . ASN A 1 147 ? 14.406 11.805 12.227 1 92.44 147 ASN A CA 1
ATOM 1215 C C . ASN A 1 147 ? 13.586 11.852 13.516 1 92.44 147 ASN A C 1
ATOM 1217 O O . ASN A 1 147 ? 12.453 11.359 13.547 1 92.44 147 ASN A O 1
ATOM 1221 N N . ASP A 1 148 ? 14.148 12.359 14.523 1 91.88 148 ASP A N 1
ATOM 1222 C CA . ASP A 1 148 ? 13.477 12.648 15.789 1 91.88 148 ASP A CA 1
ATOM 1223 C C . ASP A 1 148 ? 14.094 13.867 16.469 1 91.88 148 ASP A C 1
ATOM 1225 O O . ASP A 1 148 ? 14.695 13.742 17.547 1 91.88 148 ASP A O 1
ATOM 1229 N N . PRO A 1 149 ? 13.828 14.961 15.789 1 93.19 149 PRO A N 1
ATOM 1230 C CA . PRO A 1 149 ? 14.469 16.172 16.312 1 93.19 149 PRO A CA 1
ATOM 1231 C C . PRO A 1 149 ? 13.992 16.531 17.719 1 93.19 149 PRO A C 1
ATOM 1233 O O . PRO A 1 149 ? 12.859 16.234 18.078 1 93.19 149 PRO A O 1
ATOM 1236 N N . PHE A 1 150 ? 14.914 17.109 18.422 1 92.5 150 PHE A N 1
ATOM 1237 C CA . PHE A 1 150 ? 14.555 17.656 19.719 1 92.5 150 PHE A CA 1
ATOM 1238 C C . PHE A 1 150 ? 13.625 18.844 19.562 1 92.5 150 PHE A C 1
ATOM 1240 O O . PHE A 1 150 ? 14.023 19.891 19.031 1 92.5 150 PHE A O 1
ATOM 1247 N N . LEU A 1 151 ? 12.367 18.672 19.969 1 95.19 151 LEU A N 1
ATOM 1248 C CA . LEU A 1 151 ? 11.344 19.719 19.891 1 95.19 151 LEU A CA 1
ATOM 1249 C C . LEU A 1 151 ? 10.727 19.969 21.266 1 95.19 151 LEU A C 1
ATOM 1251 O O . LEU A 1 151 ? 10.164 19.047 21.875 1 95.19 151 LEU A O 1
ATOM 1255 N N . GLU A 1 152 ? 10.836 21.156 21.703 1 96.19 152 GLU A N 1
ATOM 1256 C CA . GLU A 1 152 ? 10.305 21.562 23 1 96.19 152 GLU A CA 1
ATOM 1257 C C . GLU A 1 152 ? 9.25 22.656 22.844 1 96.19 152 GLU A C 1
ATOM 1259 O O . GLU A 1 152 ? 9.359 23.516 21.969 1 96.19 152 GLU A O 1
ATOM 1264 N N . VAL A 1 153 ? 8.258 22.578 23.703 1 97.81 153 VAL A N 1
ATOM 1265 C CA . VAL A 1 153 ? 7.254 23.641 23.719 1 97.81 153 VAL A CA 1
ATOM 1266 C C . VAL A 1 153 ? 7.789 24.844 24.484 1 97.81 153 VAL A C 1
ATOM 1268 O O . VAL A 1 153 ? 7.77 24.859 25.719 1 97.81 153 VAL A O 1
ATOM 1271 N N . PHE A 1 154 ? 8.219 25.781 23.75 1 97 154 PHE A N 1
ATOM 1272 C CA . PHE A 1 154 ? 8.781 26.984 24.359 1 97 154 PHE A CA 1
ATOM 1273 C C . PHE A 1 154 ? 7.711 27.781 25.094 1 97 154 PHE A C 1
ATOM 1275 O O . PHE A 1 154 ? 7.973 28.344 26.156 1 97 154 PHE A O 1
ATOM 1282 N N . HIS A 1 155 ? 6.547 27.922 24.547 1 97.31 155 HIS A N 1
ATOM 1283 C CA . HIS A 1 155 ? 5.359 28.5 25.172 1 97.31 155 HIS A CA 1
ATOM 1284 C C . HIS A 1 155 ? 4.117 27.656 24.875 1 97.31 155 HIS A C 1
ATOM 1286 O O . HIS A 1 155 ? 3.889 27.281 23.734 1 97.31 155 HIS A O 1
ATOM 1292 N N . ASN A 1 156 ? 3.383 27.391 25.859 1 96.38 156 ASN A N 1
ATOM 1293 C CA . ASN A 1 156 ? 2.152 26.609 25.766 1 96.38 156 ASN A CA 1
ATOM 1294 C C . ASN A 1 156 ? 0.947 27.406 26.266 1 96.38 156 ASN A C 1
ATOM 1296 O O . ASN A 1 156 ? 0.913 27.828 27.422 1 96.38 156 ASN A O 1
ATOM 1300 N N . PRO A 1 157 ? -0.012 27.594 25.375 1 96.5 157 PRO A N 1
ATOM 1301 C CA . PRO A 1 157 ? -1.217 28.25 25.891 1 96.5 157 PRO A CA 1
ATOM 1302 C C . PRO A 1 157 ? -1.913 27.422 26.984 1 96.5 157 PRO A C 1
ATOM 1304 O O . PRO A 1 157 ? -1.923 26.188 26.906 1 96.5 157 PRO A O 1
ATOM 1307 N N . LYS A 1 158 ? -2.584 28.078 27.828 1 92.19 158 LYS A N 1
ATOM 1308 C CA . LYS A 1 158 ? -3.178 27.422 28.984 1 92.19 158 LYS A CA 1
ATOM 1309 C C . LYS A 1 158 ? -4.559 26.875 28.656 1 92.19 158 LYS A C 1
ATOM 1311 O O . LYS A 1 158 ? -4.953 25.828 29.188 1 92.19 158 LYS A O 1
ATOM 1316 N N . ASN A 1 159 ? -5.23 27.484 27.797 1 90.25 159 ASN A N 1
ATOM 1317 C CA . ASN A 1 159 ? -6.645 27.156 27.641 1 90.25 159 ASN A CA 1
ATOM 1318 C C . ASN A 1 159 ? -6.934 26.5 26.297 1 90.25 159 ASN A C 1
ATOM 1320 O O . ASN A 1 159 ? -8.07 26.125 26.031 1 90.25 159 ASN A O 1
ATOM 1324 N N . VAL A 1 160 ? -5.992 26.422 25.484 1 92.44 160 VAL A N 1
ATOM 1325 C CA . VAL A 1 160 ? -6.195 25.703 24.234 1 92.44 160 VAL A CA 1
ATOM 1326 C C . VAL A 1 160 ? -6.078 24.203 24.484 1 92.44 160 VAL A C 1
ATOM 1328 O O . VAL A 1 160 ? -5.078 23.734 25.031 1 92.44 160 VAL A O 1
ATOM 1331 N N . CYS A 1 161 ? -7.09 23.469 24.047 1 89.94 161 CYS A N 1
ATOM 1332 C CA . CYS A 1 161 ? -7.16 22.016 24.203 1 89.94 161 CYS A CA 1
ATOM 1333 C C . CYS A 1 161 ? -7.121 21.641 25.688 1 89.94 161 CYS A C 1
ATOM 1335 O O . CYS A 1 161 ? -6.543 20.609 26.047 1 89.94 161 CYS A O 1
ATOM 1337 N N . PHE A 1 162 ? -7.516 22.562 26.438 1 79.06 162 PHE A N 1
ATOM 1338 C CA . PHE A 1 162 ? -7.586 22.312 27.859 1 79.06 162 PHE A CA 1
ATOM 1339 C C . PHE A 1 162 ? -8.93 21.688 28.234 1 79.06 162 PHE A C 1
ATOM 1341 O O . PHE A 1 162 ? -9.984 22.203 27.844 1 79.06 162 PHE A O 1
ATOM 1348 N N . ARG A 1 163 ? -8.891 20.453 28.781 1 66.56 163 ARG A N 1
ATOM 1349 C CA . ARG A 1 163 ? -10.102 19.75 29.172 1 66.56 163 ARG A CA 1
ATOM 1350 C C . ARG A 1 163 ? -10.445 20.016 30.641 1 66.56 163 ARG A C 1
ATOM 1352 O O . ARG A 1 163 ? -9.641 19.75 31.531 1 66.56 163 ARG A O 1
ATOM 1359 N N . THR A 1 164 ? -11.469 20.828 30.844 1 56.62 164 THR A N 1
ATOM 1360 C CA . THR A 1 164 ? -11.891 20.906 32.25 1 56.62 164 THR A CA 1
ATOM 1361 C C . THR A 1 164 ? -12.859 19.781 32.594 1 56.62 164 THR A C 1
ATOM 1363 O O . THR A 1 164 ? -12.914 19.344 33.719 1 56.62 164 THR A O 1
ATOM 1366 N N . ASN A 1 165 ? -13.664 19.391 31.656 1 60.75 165 ASN A N 1
ATOM 1367 C CA . ASN A 1 165 ? -14.602 18.281 31.875 1 60.75 165 ASN A CA 1
ATOM 1368 C C . ASN A 1 165 ? -14.75 17.422 30.625 1 60.75 165 ASN A C 1
ATOM 1370 O O . ASN A 1 165 ? -14.281 17.812 29.547 1 60.75 165 ASN A O 1
ATOM 1374 N N . GLU A 1 166 ? -15.102 16.125 30.891 1 58.22 166 GLU A N 1
ATOM 1375 C CA . GLU A 1 166 ? -15.242 15.1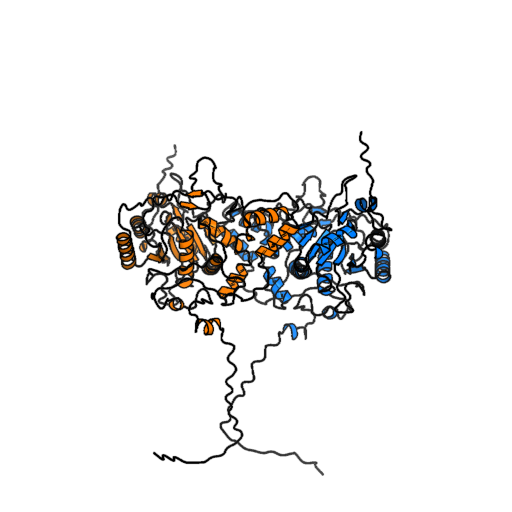33 29.828 1 58.22 166 GLU A CA 1
ATOM 1376 C C . GLU A 1 166 ? -16.125 15.664 28.688 1 58.22 166 GLU A C 1
ATOM 1378 O O . GLU A 1 166 ? -15.977 15.242 27.547 1 58.22 166 GLU A O 1
ATOM 1383 N N . ASN A 1 167 ? -16.797 16.656 29.094 1 61.94 167 ASN A N 1
ATOM 1384 C CA . ASN A 1 167 ? -17.781 17.172 28.141 1 61.94 167 ASN A CA 1
ATOM 1385 C C . ASN A 1 167 ? -17.234 18.328 27.312 1 61.94 167 ASN A C 1
ATOM 1387 O O . ASN A 1 167 ? -17.875 18.797 26.375 1 61.94 167 ASN A O 1
ATOM 1391 N N . ASP A 1 168 ? -16.016 18.609 27.688 1 70 168 ASP A N 1
ATOM 1392 C CA . ASP A 1 168 ? -15.438 19.75 26.984 1 70 168 ASP A CA 1
ATOM 1393 C C . ASP A 1 168 ? -14.781 19.312 25.688 1 70 168 ASP A C 1
ATOM 1395 O O . ASP A 1 168 ? -13.57 19.125 25.625 1 70 168 ASP A O 1
ATOM 1399 N N . THR A 1 169 ? -15.602 18.922 24.688 1 85.88 169 THR A N 1
ATOM 1400 C CA . THR A 1 169 ? -15.07 18.531 23.391 1 85.88 169 THR A CA 1
ATOM 1401 C C . THR A 1 169 ? -15.391 19.609 22.344 1 85.88 169 THR A C 1
ATOM 1403 O O . THR A 1 169 ? -16.312 20.406 22.531 1 85.88 169 THR A O 1
ATOM 1406 N N . GLN A 1 170 ? -14.477 19.75 21.531 1 92.38 170 GLN A N 1
ATOM 1407 C CA . GLN A 1 170 ? -14.641 20.656 20.406 1 92.38 170 GLN A CA 1
ATOM 1408 C C . GLN A 1 170 ? -15.055 19.906 19.141 1 92.38 170 GLN A C 1
ATOM 1410 O O . GLN A 1 170 ? -14.703 18.734 18.969 1 92.38 170 GLN A O 1
ATOM 1415 N N . GLU A 1 171 ? -15.836 20.547 18.375 1 94.25 171 GLU A N 1
ATOM 1416 C CA . GLU A 1 171 ? -16.156 19.969 17.062 1 94.25 171 GLU A CA 1
ATOM 1417 C C . GLU A 1 171 ? -14.984 20.125 16.094 1 94.25 171 GLU A C 1
ATOM 1419 O O . GLU A 1 171 ? -14.828 19.328 15.172 1 94.25 171 GLU A O 1
ATOM 1424 N N . LEU A 1 172 ? -14.195 21.141 16.375 1 96.5 172 LEU A N 1
ATOM 1425 C CA . LEU A 1 172 ? -13.055 21.422 15.508 1 96.5 172 LEU A CA 1
ATOM 1426 C C . LEU A 1 172 ? -11.984 22.203 16.25 1 96.5 172 LEU A C 1
ATOM 1428 O O . LEU A 1 172 ? -12.297 23.141 17 1 96.5 172 LEU A O 1
ATOM 1432 N N . VAL A 1 173 ? -10.789 21.828 16.125 1 97.12 173 VAL A N 1
ATOM 1433 C CA . VAL A 1 173 ? -9.648 22.641 16.531 1 97.12 173 VAL A CA 1
ATOM 1434 C C . VAL A 1 173 ? -8.867 23.094 15.305 1 97.12 173 VAL A C 1
ATOM 1436 O O . VAL A 1 173 ? -8.531 22.266 14.445 1 97.12 173 VAL A O 1
ATOM 1439 N N . VAL A 1 174 ? -8.609 24.328 15.195 1 98.31 174 VAL A N 1
ATOM 1440 C CA . VAL A 1 174 ? -7.934 24.906 14.047 1 98.31 174 VAL A CA 1
ATOM 1441 C C . VAL A 1 174 ? -6.516 25.328 14.438 1 98.31 174 VAL A C 1
ATOM 1443 O O . VAL A 1 174 ? -6.32 26.109 15.367 1 98.31 174 VAL A O 1
ATOM 1446 N N . LEU A 1 175 ? -5.582 24.781 13.766 1 98.56 175 LEU A N 1
ATOM 1447 C CA . LEU A 1 175 ? -4.18 25.141 13.922 1 98.56 175 LEU A CA 1
ATOM 1448 C C . LEU A 1 175 ? -3.721 26.047 12.789 1 98.56 175 LEU A C 1
ATOM 1450 O O . LEU A 1 175 ? -3.666 25.625 11.633 1 98.56 175 LEU A O 1
ATOM 1454 N N . ILE A 1 176 ? -3.406 27.266 13.141 1 98.69 176 ILE A N 1
ATOM 1455 C CA . ILE A 1 176 ? -3.016 28.266 12.148 1 98.69 176 ILE A CA 1
ATOM 1456 C C . ILE A 1 176 ? -1.494 28.344 12.07 1 98.69 176 ILE A C 1
ATOM 1458 O O . ILE A 1 176 ? -0.837 28.703 13.055 1 98.69 176 ILE A O 1
ATOM 1462 N N . LYS A 1 177 ? -0.963 28.062 10.922 1 97.12 177 LYS A N 1
ATOM 1463 C CA . LYS A 1 177 ? 0.474 28.172 10.688 1 97.12 177 LYS A CA 1
ATOM 1464 C C . LYS A 1 177 ? 0.895 29.641 10.578 1 97.12 177 LYS A C 1
ATOM 1466 O O . LYS A 1 177 ? 0.818 30.234 9.5 1 97.12 177 LYS A O 1
ATOM 1471 N N . SER A 1 178 ? 1.397 30.125 11.609 1 96.44 178 SER A N 1
ATOM 1472 C CA . SER A 1 178 ? 1.798 31.531 11.672 1 96.44 178 SER A CA 1
ATOM 1473 C C . SER A 1 178 ? 3.316 31.672 11.703 1 96.44 178 SER A C 1
ATOM 1475 O O . SER A 1 178 ? 4.035 30.75 11.305 1 96.44 178 SER A O 1
ATOM 1477 N N . CYS A 1 179 ? 3.859 32.875 11.82 1 93.12 179 CYS A N 1
ATOM 1478 C CA . CYS A 1 179 ? 5.289 33.125 11.93 1 93.12 179 CYS A CA 1
ATOM 1479 C C . CYS A 1 179 ? 5.582 34.031 13.133 1 93.12 179 CYS A C 1
ATOM 1481 O O . CYS A 1 179 ? 4.688 34.719 13.641 1 93.12 179 CYS A O 1
ATOM 1483 N N . ALA A 1 180 ? 6.781 34.031 13.547 1 93.44 180 ALA A N 1
ATOM 1484 C CA . ALA A 1 180 ? 7.168 34.688 14.797 1 93.44 180 ALA A CA 1
ATOM 1485 C C . ALA A 1 180 ? 6.914 36.219 14.727 1 93.44 180 ALA A C 1
ATOM 1487 O O . ALA A 1 180 ? 6.57 36.812 15.734 1 93.44 180 ALA A O 1
ATOM 1488 N N . ASP A 1 181 ? 7.043 36.781 13.57 1 90.25 181 ASP A N 1
ATOM 1489 C CA . ASP A 1 181 ? 6.918 38.25 13.469 1 90.25 181 ASP A CA 1
ATOM 1490 C C . ASP A 1 181 ? 5.645 38.625 12.719 1 90.25 181 ASP A C 1
ATOM 1492 O O . ASP A 1 181 ? 5.496 39.781 12.297 1 90.25 181 ASP A O 1
ATOM 1496 N N . CYS A 1 182 ? 4.738 37.719 12.539 1 92.81 182 CYS A N 1
ATOM 1497 C CA . CYS A 1 182 ? 3.51 37.969 11.789 1 92.81 182 CYS A CA 1
ATOM 1498 C C . CYS A 1 182 ? 2.434 38.562 12.688 1 92.81 182 CYS A C 1
ATOM 1500 O O . CYS A 1 182 ? 1.302 38.094 12.719 1 92.81 182 CYS A O 1
ATOM 1502 N N . PHE A 1 183 ? 2.758 39.594 13.406 1 94.75 183 PHE A N 1
ATOM 1503 C CA . PHE A 1 183 ? 1.864 40.219 14.391 1 94.75 183 PHE A CA 1
ATOM 1504 C C . PHE A 1 183 ? 0.592 40.719 13.734 1 94.75 183 PHE A C 1
ATOM 1506 O O . PHE A 1 183 ? -0.512 40.469 14.219 1 94.75 183 PHE A O 1
ATOM 1513 N N . LEU A 1 184 ? 0.757 41.375 12.648 1 94.75 184 LEU A N 1
ATOM 1514 C CA . LEU A 1 184 ? -0.383 41.969 11.969 1 94.75 184 LEU A CA 1
ATOM 1515 C C . LEU A 1 184 ? -1.303 40.906 11.391 1 94.75 184 LEU A C 1
ATOM 1517 O O . LEU A 1 184 ? -2.523 41.062 11.367 1 94.75 184 LEU A O 1
ATOM 1521 N N . ASP A 1 185 ? -0.731 39.875 10.891 1 95.81 185 ASP A N 1
ATOM 1522 C CA . ASP A 1 185 ? -1.535 38.781 10.375 1 95.81 185 ASP A CA 1
ATOM 1523 C C . ASP A 1 185 ? -2.385 38.156 11.477 1 95.81 185 ASP A C 1
ATOM 1525 O O . ASP A 1 185 ? -3.572 37.875 11.281 1 95.81 185 ASP A O 1
ATOM 1529 N N . ARG A 1 186 ? -1.787 37.906 12.625 1 97.81 186 ARG A N 1
ATOM 1530 C CA . ARG A 1 186 ? -2.51 37.281 13.734 1 97.81 186 ARG A CA 1
ATOM 1531 C C . ARG A 1 186 ? -3.596 38.219 14.258 1 97.81 186 ARG A C 1
ATOM 1533 O O . ARG A 1 186 ? -4.688 37.781 14.609 1 97.81 186 ARG A O 1
ATOM 1540 N N . LYS A 1 187 ? -3.238 39.5 14.273 1 97.62 187 LYS A N 1
ATOM 1541 C CA . LYS A 1 187 ? -4.262 40.469 14.648 1 97.62 187 LYS A CA 1
ATOM 1542 C C . LYS A 1 187 ? -5.453 40.406 13.695 1 97.62 187 LYS A C 1
ATOM 1544 O O . LYS A 1 187 ? -6.605 40.438 14.133 1 97.62 187 LYS A O 1
ATOM 1549 N N . HIS A 1 188 ? -5.168 40.375 12.453 1 97.12 188 HIS A N 1
ATOM 1550 C CA . HIS A 1 188 ? -6.219 40.281 11.445 1 97.12 188 HIS A CA 1
ATOM 1551 C C . HIS A 1 188 ? -7.102 39.062 11.656 1 97.12 188 HIS A C 1
ATOM 1553 O O . HIS A 1 188 ? -8.328 39.156 11.578 1 97.12 188 HIS A O 1
ATOM 1559 N N . VAL A 1 189 ? -6.488 37.938 11.859 1 98.06 189 VAL A N 1
ATOM 1560 C CA . VAL A 1 189 ? -7.211 36.688 12.062 1 98.06 189 VAL A CA 1
ATOM 1561 C C . VAL A 1 189 ? -8.133 36.812 13.273 1 98.06 189 VAL A C 1
ATOM 1563 O O . VAL A 1 189 ? -9.305 36.438 13.203 1 98.06 189 VAL A O 1
ATOM 1566 N N . ARG A 1 190 ? -7.648 37.406 14.391 1 98 190 ARG A N 1
ATOM 1567 C CA . ARG A 1 190 ? -8.43 37.594 15.609 1 98 190 ARG A CA 1
ATOM 1568 C C . ARG A 1 190 ? -9.633 38.5 15.344 1 98 190 ARG A C 1
ATOM 1570 O O . ARG A 1 190 ? -10.688 38.312 15.953 1 98 190 ARG A O 1
ATOM 1577 N N . GLU A 1 191 ? -9.469 39.406 14.422 1 97.38 191 GLU A N 1
ATOM 1578 C CA . GLU A 1 191 ? -10.5 40.406 14.148 1 97.38 191 GLU A CA 1
ATOM 1579 C C . GLU A 1 191 ? -11.461 39.906 13.07 1 97.38 191 GLU A C 1
ATOM 1581 O O . GLU A 1 191 ? -12.445 40.594 12.75 1 97.38 191 GLU A O 1
ATOM 1586 N N . THR A 1 192 ? -11.203 38.781 12.547 1 97.44 192 THR A N 1
ATOM 1587 C CA . THR A 1 192 ? -12.055 38.25 11.492 1 97.44 192 THR A CA 1
ATOM 1588 C C . THR A 1 192 ? -12.664 36.906 11.914 1 97.44 192 THR A C 1
ATOM 1590 O O . THR A 1 192 ? -13.539 36.875 12.781 1 97.44 192 THR A O 1
ATOM 1593 N N . TYR A 1 193 ? -12.188 35.75 11.359 1 97.69 193 TYR A N 1
ATOM 1594 C CA . TYR A 1 193 ? -12.945 34.5 11.508 1 97.69 193 TYR A CA 1
ATOM 1595 C C . TYR A 1 193 ? -12.758 33.906 12.898 1 97.69 193 TYR A C 1
ATOM 1597 O O . TYR A 1 193 ? -13.484 33 13.289 1 97.69 193 TYR A O 1
ATOM 1605 N N . MET A 1 194 ? -11.891 34.406 13.742 1 97.81 194 MET A N 1
ATOM 1606 C CA . MET A 1 194 ? -11.711 33.875 15.094 1 97.81 194 MET A CA 1
ATOM 1607 C C . MET A 1 194 ? -12.766 34.438 16.047 1 97.81 194 MET A C 1
ATOM 1609 O O . MET A 1 194 ? -12.914 33.938 17.156 1 97.81 194 MET A O 1
ATOM 1613 N N . GLN A 1 195 ? -13.477 35.406 15.594 1 97.31 195 GLN A N 1
ATOM 1614 C CA . GLN A 1 195 ? -14.453 36.062 16.469 1 97.31 195 GLN A CA 1
ATOM 1615 C C . GLN A 1 195 ? -15.523 35.062 16.922 1 97.31 195 GLN A C 1
ATOM 1617 O O . GLN A 1 195 ? -16.125 34.375 16.094 1 97.31 195 GLN A O 1
ATOM 1622 N N . LYS A 1 196 ? -15.859 35.062 18.156 1 95.62 196 LYS A N 1
ATOM 1623 C CA . LYS A 1 196 ? -16.703 34.062 18.781 1 95.62 196 LYS A CA 1
ATOM 1624 C C . LYS A 1 196 ? -18.141 34.125 18.266 1 95.62 196 LYS A C 1
ATOM 1626 O O . LYS A 1 196 ? -18.797 33.094 18.094 1 95.62 196 LYS A O 1
ATOM 1631 N N . HIS A 1 197 ? -18.656 35.312 18.016 1 96 197 HIS A N 1
ATOM 1632 C CA . HIS A 1 197 ? -20.062 35.469 17.656 1 96 197 HIS A CA 1
ATOM 1633 C C . HIS A 1 197 ? -20.359 34.844 16.297 1 96 197 HIS A C 1
ATOM 1635 O O . HIS A 1 197 ? -21.516 34.625 15.945 1 96 197 HIS A O 1
ATOM 1641 N N . LEU A 1 198 ? -19.344 34.562 15.523 1 97.25 198 LEU A N 1
ATOM 1642 C CA . LEU A 1 198 ? -19.531 34.062 14.164 1 97.25 198 LEU A CA 1
ATOM 1643 C C . LEU A 1 198 ? -19.844 32.562 14.188 1 97.25 198 LEU A C 1
ATOM 1645 O O . LEU A 1 198 ? -20.266 32 13.18 1 97.25 198 LEU A O 1
ATOM 1649 N N . TRP A 1 199 ? -19.734 31.859 15.32 1 97.38 199 TRP A N 1
ATOM 1650 C CA . TRP A 1 199 ? -19.719 30.406 15.336 1 97.38 199 TRP A CA 1
ATOM 1651 C C . TRP A 1 199 ? -20.938 29.859 16.062 1 97.38 199 TRP A C 1
ATOM 1653 O O . TRP A 1 199 ? -21.203 28.641 16.031 1 97.38 199 TRP A O 1
ATOM 1663 N N . GLY A 1 200 ? -21.734 30.656 16.656 1 94.69 200 GLY A N 1
ATOM 1664 C CA . GLY A 1 200 ? -22.938 30.203 17.328 1 94.69 200 GLY A CA 1
ATOM 1665 C C . GLY A 1 200 ? -22.688 29.094 18.328 1 94.69 200 GLY A C 1
ATOM 1666 O O . GLY A 1 200 ? -21.859 29.266 19.234 1 94.69 200 GLY A O 1
ATOM 1667 N N . ASP A 1 201 ? -23.281 27.906 18.094 1 95.12 201 ASP A N 1
ATOM 1668 C CA . ASP A 1 201 ? -23.156 26.781 19.031 1 95.12 201 ASP A CA 1
ATOM 1669 C C . ASP A 1 201 ? -22.031 25.844 18.594 1 95.12 201 ASP A C 1
ATOM 1671 O O . ASP A 1 201 ? -21.781 24.828 19.25 1 95.12 201 ASP A O 1
ATOM 1675 N N . PHE A 1 202 ? -21.453 26.156 17.453 1 96 202 PHE A N 1
ATOM 1676 C CA . PHE A 1 202 ? -20.344 25.328 16.984 1 96 202 PHE A CA 1
ATOM 1677 C C . PHE A 1 202 ? -19.125 25.5 17.875 1 96 202 PHE A C 1
ATOM 1679 O O . PHE A 1 202 ? -18.578 26.594 18.016 1 96 202 PHE A O 1
ATOM 1686 N N . ARG A 1 203 ? -18.734 24.469 18.547 1 94.44 203 ARG A N 1
ATOM 1687 C CA . ARG A 1 203 ? -17.594 24.531 19.453 1 94.44 203 ARG A CA 1
ATOM 1688 C C . ARG A 1 203 ? -16.281 24.422 18.703 1 94.44 203 ARG A C 1
ATOM 1690 O O . ARG A 1 203 ? -15.953 23.375 18.141 1 94.44 203 ARG A O 1
ATOM 1697 N N . ILE A 1 204 ? -15.555 25.438 18.656 1 95.69 204 ILE A N 1
ATOM 1698 C CA . ILE A 1 204 ? -14.328 25.547 17.875 1 95.69 204 ILE A CA 1
ATOM 1699 C C . ILE A 1 204 ? -13.25 26.25 18.688 1 95.69 204 ILE A C 1
ATOM 1701 O O . ILE A 1 204 ? -13.555 27.141 19.484 1 95.69 204 ILE A O 1
ATOM 1705 N N . GLN A 1 205 ? -12.016 25.859 18.547 1 95.69 205 GLN A N 1
ATOM 1706 C CA . GLN A 1 205 ? -10.867 26.531 19.141 1 95.69 205 GLN A CA 1
ATOM 1707 C C . GLN A 1 205 ? -9.781 26.797 18.109 1 95.69 205 GLN A C 1
ATOM 1709 O O . GLN A 1 205 ? -9.688 26.094 17.109 1 95.69 205 GLN A O 1
ATOM 1714 N N . PHE A 1 206 ? -9.031 27.812 18.344 1 97.5 206 PHE A N 1
ATOM 1715 C CA . PHE A 1 206 ? -7.957 28.219 17.453 1 97.5 206 PHE A CA 1
ATOM 1716 C C . PHE A 1 206 ? -6.625 28.297 18.188 1 97.5 206 PHE A C 1
ATOM 1718 O O . PHE A 1 206 ? -6.582 28.688 19.359 1 97.5 206 PHE A O 1
ATOM 1725 N N . ALA A 1 207 ? -5.594 27.984 17.547 1 98.06 207 ALA A N 1
ATOM 1726 C CA . ALA A 1 207 ? -4.238 28.203 18.047 1 98.06 207 ALA A CA 1
ATOM 1727 C C . ALA A 1 207 ? -3.289 28.562 16.906 1 98.06 207 ALA A C 1
ATOM 1729 O O . ALA A 1 207 ? -3.32 27.953 15.836 1 98.06 207 ALA A O 1
ATOM 1730 N N . PHE A 1 208 ? -2.52 29.625 17.141 1 98.62 208 PHE A N 1
ATOM 1731 C CA . PHE A 1 208 ? -1.413 29.938 16.234 1 98.62 208 PHE A CA 1
ATOM 1732 C C . PHE A 1 208 ? -0.176 29.125 16.609 1 98.62 208 PHE A C 1
ATOM 1734 O O . PHE A 1 208 ? 0.115 28.938 17.781 1 98.62 208 PHE A O 1
ATOM 1741 N N . VAL A 1 209 ? 0.535 28.656 15.602 1 98.56 209 VAL A N 1
ATOM 1742 C CA . VAL A 1 209 ? 1.773 27.938 15.844 1 98.56 209 VAL A CA 1
ATOM 1743 C C . VAL A 1 209 ? 2.945 28.672 15.203 1 98.56 209 VAL A C 1
ATOM 1745 O O . VAL A 1 209 ? 2.891 29.031 14.023 1 98.56 209 VAL A O 1
ATOM 1748 N N . THR A 1 210 ? 3.979 28.922 15.969 1 97.38 210 THR A N 1
ATOM 1749 C CA . THR A 1 210 ? 5.176 29.578 15.461 1 97.38 210 THR A CA 1
ATOM 1750 C C . THR A 1 210 ? 6.43 29 16.125 1 97.38 210 THR A C 1
ATOM 1752 O O . THR A 1 210 ? 6.336 28.234 17.062 1 97.38 210 THR A O 1
ATOM 1755 N N . GLY A 1 211 ? 7.566 29.266 15.516 1 96.81 211 GLY A N 1
ATOM 1756 C CA . GLY A 1 211 ? 8.859 29.109 16.156 1 96.81 211 GLY A CA 1
ATOM 1757 C C . GLY A 1 211 ? 9.398 30.391 16.766 1 96.81 211 GLY A C 1
ATOM 1758 O O . GLY A 1 211 ? 8.625 31.281 17.109 1 96.81 211 GLY A O 1
ATOM 1759 N N . LEU A 1 212 ? 10.672 30.375 17.016 1 94.94 212 LEU A N 1
ATOM 1760 C CA . LEU A 1 212 ? 11.367 31.547 17.547 1 94.94 212 LEU A CA 1
ATOM 1761 C C . LEU A 1 212 ? 11.875 32.438 16.422 1 94.94 212 LEU A C 1
ATOM 1763 O O . LEU A 1 212 ? 12.172 31.953 15.328 1 94.94 212 LEU A O 1
ATOM 1767 N N . PRO A 1 213 ? 11.906 33.688 16.703 1 91.62 213 PRO A N 1
ATOM 1768 C CA . PRO A 1 213 ? 12.383 34.594 15.656 1 91.62 213 PRO A CA 1
ATOM 1769 C C . PRO A 1 213 ? 13.844 34.344 15.281 1 91.62 213 PRO A C 1
ATOM 1771 O O . PRO A 1 213 ? 14.633 33.906 16.109 1 91.62 213 PRO A O 1
ATOM 1774 N N . THR A 1 214 ? 14.141 34.438 14.047 1 82.75 214 THR A N 1
ATOM 1775 C CA . THR A 1 214 ? 15.5 34.25 13.547 1 82.75 214 THR A CA 1
ATOM 1776 C C . THR A 1 214 ? 16.109 35.594 13.172 1 82.75 214 THR A C 1
ATOM 1778 O O . THR A 1 214 ? 15.398 36.562 12.945 1 82.75 214 THR A O 1
ATOM 1781 N N . GLU A 1 215 ? 17.609 35.438 13.305 1 71.5 215 GLU A N 1
ATOM 1782 C CA . GLU A 1 215 ? 18.328 36.594 12.828 1 71.5 215 GLU A CA 1
ATOM 1783 C C . GLU A 1 215 ? 18.234 36.719 11.305 1 71.5 215 GLU A C 1
ATOM 1785 O O . GLU A 1 215 ? 18.219 35.719 10.602 1 71.5 215 GLU A O 1
ATOM 1790 N N . LYS A 1 216 ? 17.906 37.781 10.875 1 58.69 216 LYS A N 1
ATOM 1791 C CA . LYS A 1 216 ? 17.734 38 9.445 1 58.69 216 LYS A CA 1
ATOM 1792 C C . LYS A 1 216 ? 19.016 37.719 8.68 1 58.69 216 LYS A C 1
ATOM 1794 O O . LYS A 1 216 ? 20.109 38.125 9.094 1 58.69 216 LYS A O 1
ATOM 1799 N N . SER A 1 217 ? 19.156 36.5 8.047 1 59.84 217 SER A N 1
ATOM 1800 C CA . SER A 1 217 ? 20.266 36.344 7.117 1 59.84 217 SER A CA 1
ATOM 1801 C C . SER A 1 217 ? 19.797 36.469 5.668 1 59.84 217 SER A C 1
ATOM 1803 O O . SER A 1 217 ? 18.781 35.875 5.293 1 59.84 217 SER A O 1
ATOM 1805 N N . LYS A 1 218 ? 20.125 37.5 4.91 1 58.22 218 LYS A N 1
ATOM 1806 C CA . LYS A 1 218 ? 19.812 37.719 3.498 1 58.22 218 LYS A CA 1
ATOM 1807 C C . LYS A 1 218 ? 20.625 36.781 2.621 1 58.22 218 LYS A C 1
ATOM 1809 O O . LYS A 1 218 ? 20.453 36.719 1.402 1 58.22 218 LYS A O 1
ATOM 1814 N N . GLU A 1 219 ? 21.469 35.938 3.17 1 61.5 219 GLU A N 1
ATOM 1815 C CA . GLU A 1 219 ? 22.359 35.188 2.324 1 61.5 219 GLU A CA 1
ATOM 1816 C C . GLU A 1 219 ? 21.688 33.906 1.815 1 61.5 219 GLU A C 1
ATOM 1818 O O . GLU A 1 219 ? 20.969 33.25 2.561 1 61.5 219 GLU A O 1
ATOM 1823 N N . PRO A 1 220 ? 21.781 33.781 0.473 1 64.38 220 PRO A N 1
ATOM 1824 C CA . PRO A 1 220 ? 21.281 32.531 -0.087 1 64.38 220 PRO A CA 1
ATOM 1825 C C . PRO A 1 220 ? 21.891 31.312 0.6 1 64.38 220 PRO A C 1
ATOM 1827 O O . PRO A 1 220 ? 23 31.375 1.114 1 64.38 220 PRO A O 1
ATOM 1830 N N . ILE A 1 221 ? 21.031 30.25 0.769 1 65.5 221 ILE A N 1
ATOM 1831 C CA . ILE A 1 221 ? 21.5 29.016 1.378 1 65.5 221 ILE A CA 1
ATOM 1832 C C . ILE A 1 221 ? 21.625 27.938 0.308 1 65.5 221 ILE A C 1
ATOM 1834 O O . ILE A 1 221 ? 20.781 27.844 -0.595 1 65.5 221 ILE A O 1
ATOM 1838 N N . LEU A 1 222 ? 22.734 27.297 0.307 1 63.84 222 LEU A N 1
ATOM 1839 C CA . LEU A 1 222 ? 22.969 26.172 -0.592 1 63.84 222 LEU A CA 1
ATOM 1840 C C . LEU A 1 222 ? 22.359 24.891 -0.032 1 63.84 222 LEU A C 1
ATOM 1842 O O . LEU A 1 222 ? 22.672 24.484 1.084 1 63.84 222 LEU A O 1
ATOM 1846 N N . ILE A 1 223 ? 21.344 24.438 -0.773 1 62.44 223 ILE A N 1
ATOM 1847 C CA . ILE A 1 223 ? 20.781 23.156 -0.413 1 62.44 223 ILE A CA 1
ATOM 1848 C C . ILE A 1 223 ? 21 22.156 -1.549 1 62.44 223 ILE A C 1
ATOM 1850 O O . ILE A 1 223 ? 20.5 22.344 -2.658 1 62.44 223 ILE A O 1
ATOM 1854 N N . GLU A 1 224 ? 21.578 21.078 -1.208 1 59.22 224 GLU A N 1
ATOM 1855 C CA . GLU A 1 224 ? 21.875 20.031 -2.178 1 59.22 224 GLU A CA 1
ATOM 1856 C C . GLU A 1 224 ? 22.312 20.609 -3.516 1 59.22 224 GLU A C 1
ATOM 1858 O O . GLU A 1 224 ? 21.766 20.266 -4.562 1 59.22 224 GLU A O 1
ATOM 1863 N N . ASN A 1 225 ? 23.109 21.625 -3.43 1 54.56 225 ASN A N 1
ATOM 1864 C CA . ASN A 1 225 ? 23.766 22.266 -4.562 1 54.56 225 ASN A CA 1
ATOM 1865 C C . ASN A 1 225 ? 22.828 23.234 -5.293 1 54.56 225 ASN A C 1
ATOM 1867 O O . ASN A 1 225 ? 23.016 23.484 -6.484 1 54.56 225 ASN A O 1
ATOM 1871 N N . VAL A 1 226 ? 21.766 23.484 -4.699 1 58.41 226 VAL A N 1
ATOM 1872 C CA . VAL A 1 226 ? 20.828 24.469 -5.25 1 58.41 226 VAL A CA 1
ATOM 1873 C C . VAL A 1 226 ? 20.828 25.719 -4.363 1 58.41 226 VAL A C 1
ATOM 1875 O O . VAL A 1 226 ? 20.641 25.609 -3.146 1 58.41 226 VAL A O 1
ATOM 1878 N N . LEU A 1 227 ? 21.156 26.781 -4.926 1 58.62 227 LEU A N 1
ATOM 1879 C CA . LEU A 1 227 ? 21.125 28.047 -4.195 1 58.62 227 LEU A CA 1
ATOM 1880 C C . LEU A 1 227 ? 19.688 28.531 -4 1 58.62 227 LEU A C 1
ATOM 1882 O O . LEU A 1 227 ? 18.953 28.688 -4.973 1 58.62 227 LEU A O 1
ATOM 1886 N N . GLU A 1 228 ? 19.25 28.594 -2.77 1 61.06 228 GLU A N 1
ATOM 1887 C CA . GLU A 1 228 ? 17.891 29 -2.467 1 61.06 228 GLU A CA 1
ATOM 1888 C C . GLU A 1 228 ? 17.844 30.406 -1.879 1 61.06 228 GLU A C 1
ATOM 1890 O O . GLU A 1 228 ? 18.688 30.766 -1.047 1 61.06 228 GLU A O 1
ATOM 1895 N N . ASN A 1 229 ? 17.109 31.281 -2.631 1 57.31 229 ASN A N 1
ATOM 1896 C CA . ASN A 1 229 ? 16.938 32.625 -2.09 1 57.31 229 ASN A CA 1
ATOM 1897 C C . ASN A 1 229 ? 16.203 32.594 -0.749 1 57.31 229 ASN A C 1
ATOM 1899 O O . ASN A 1 229 ? 15.18 31.922 -0.609 1 57.31 229 ASN A O 1
ATOM 1903 N N . ASN A 1 230 ? 16.922 32.906 0.242 1 54.31 230 ASN A N 1
ATOM 1904 C CA . ASN A 1 230 ? 16.312 32.969 1.562 1 54.31 230 ASN A CA 1
ATOM 1905 C C . ASN A 1 230 ? 15.273 34.094 1.625 1 54.31 230 ASN A C 1
ATOM 1907 O O . ASN A 1 230 ? 15.633 35.281 1.778 1 54.31 230 ASN A O 1
ATOM 1911 N N . ARG A 1 231 ? 14.188 34.125 0.808 1 49.75 231 ARG A N 1
ATOM 1912 C CA . ARG A 1 231 ? 13.148 35.125 0.722 1 49.75 231 ARG A CA 1
ATOM 1913 C C . ARG A 1 231 ? 12.688 35.562 2.111 1 49.75 231 ARG A C 1
ATOM 1915 O O . ARG A 1 231 ? 11.641 36.219 2.256 1 49.75 231 ARG A O 1
ATOM 1922 N N . GLN A 1 232 ? 13.32 35.219 3.121 1 47.19 232 GLN A N 1
ATOM 1923 C CA . GLN A 1 232 ? 12.656 35.719 4.32 1 47.19 232 GLN A CA 1
ATOM 1924 C C . GLN A 1 232 ? 12.586 37.25 4.328 1 47.19 232 GLN A C 1
ATOM 1926 O O . GLN A 1 232 ? 13.484 37.906 4.844 1 47.19 232 GLN A O 1
ATOM 1931 N N . GLY A 1 233 ? 12.375 37.938 3.148 1 42.88 233 GLY A N 1
ATOM 1932 C CA . GLY A 1 233 ? 12.273 39.375 3.379 1 42.88 233 GLY A CA 1
ATOM 1933 C C . GLY A 1 233 ? 11.297 39.719 4.477 1 42.88 233 GLY A C 1
ATOM 1934 O O . GLY A 1 233 ? 10.188 39.188 4.531 1 42.88 233 GLY A O 1
ATOM 1935 N N . ARG A 1 234 ? 11.805 40.094 5.645 1 46.88 234 ARG A N 1
ATOM 1936 C CA . ARG A 1 234 ? 11.133 40.594 6.84 1 46.88 234 ARG A CA 1
ATOM 1937 C C . ARG A 1 234 ? 10.086 41.656 6.48 1 46.88 234 ARG A C 1
ATOM 1939 O O . ARG A 1 234 ? 10.383 42.625 5.793 1 46.88 234 ARG A O 1
ATOM 1946 N N . ARG A 1 235 ? 8.875 41.219 6.625 1 47.06 235 ARG A N 1
ATOM 1947 C CA . ARG A 1 235 ? 7.871 42.25 6.586 1 47.06 235 ARG A CA 1
ATOM 1948 C C . ARG A 1 235 ? 8.141 43.312 7.66 1 47.06 235 ARG A C 1
ATOM 1950 O O . ARG A 1 235 ? 7.613 44.438 7.598 1 47.06 235 ARG A O 1
ATOM 1957 N N . ASN A 1 236 ? 8.609 42.75 8.938 1 46.34 236 ASN A N 1
ATOM 1958 C CA . ASN A 1 236 ? 8.617 43.75 10.016 1 46.34 236 ASN A CA 1
ATOM 1959 C C . ASN A 1 236 ? 10.016 44.312 10.242 1 46.34 236 ASN A C 1
ATOM 1961 O O . ASN A 1 236 ? 10.914 43.594 10.68 1 46.34 236 ASN A O 1
ATOM 1965 N N . GLY A 1 237 ? 10.469 45.188 9.594 1 50.03 237 GLY A N 1
ATOM 1966 C CA . GLY A 1 237 ? 11.547 46.125 9.766 1 50.03 237 GLY A CA 1
ATOM 1967 C C . GLY A 1 237 ? 12.758 45.562 10.477 1 50.03 237 GLY A C 1
ATOM 1968 O O . GLY A 1 237 ? 12.875 44.344 10.625 1 50.03 237 GLY A O 1
ATOM 1969 N N . ASN A 1 238 ? 13.812 46.375 10.938 1 57 238 ASN A N 1
ATOM 1970 C CA . ASN A 1 238 ? 15.125 46.344 11.57 1 57 238 ASN A CA 1
ATOM 1971 C C . ASN A 1 238 ? 15.016 45.969 13.047 1 57 238 ASN A C 1
ATOM 1973 O O . ASN A 1 238 ? 15.75 46.5 13.883 1 57 238 ASN A O 1
ATOM 1977 N N . LEU A 1 239 ? 14 45.188 13.438 1 66 239 LEU A N 1
ATOM 1978 C CA . LEU A 1 239 ? 13.992 44.969 14.875 1 66 239 LEU A CA 1
ATOM 1979 C C . LEU A 1 239 ? 14.945 43.844 15.25 1 66 239 LEU A C 1
ATOM 1981 O O . LEU A 1 239 ? 15.07 42.844 14.516 1 66 239 LEU A O 1
ATOM 1985 N N . ASP A 1 240 ? 15.539 44 16.375 1 80.88 240 ASP A N 1
ATOM 1986 C CA . ASP A 1 240 ? 16.422 43.031 17 1 80.88 240 ASP A CA 1
ATOM 1987 C C . ASP A 1 240 ? 15.656 41.75 17.375 1 80.88 240 ASP A C 1
ATOM 1989 O O . ASP A 1 240 ? 14.492 41.812 17.781 1 80.88 240 ASP A O 1
ATOM 1993 N N . THR A 1 241 ? 16.172 40.625 17.219 1 86.38 241 THR A N 1
ATOM 1994 C CA . THR A 1 241 ? 15.609 39.312 17.5 1 86.38 241 THR A CA 1
ATOM 1995 C C . THR A 1 241 ? 15.141 39.219 18.953 1 86.38 241 THR A C 1
ATOM 1997 O O . THR A 1 241 ? 14.117 38.594 19.234 1 86.38 241 THR A O 1
ATOM 2000 N N . LYS A 1 242 ? 15.82 39.812 19.75 1 88.75 242 LYS A N 1
ATOM 2001 C CA . LYS A 1 242 ? 15.461 39.781 21.172 1 88.75 242 LYS A CA 1
ATOM 2002 C C . LYS A 1 242 ? 14.148 40.5 21.422 1 88.75 242 LYS A C 1
ATOM 2004 O O . LYS A 1 242 ? 13.32 40.062 22.203 1 88.75 242 LYS A O 1
ATOM 2009 N N . VAL A 1 243 ? 14.055 41.594 20.797 1 90.44 243 VAL A N 1
ATOM 2010 C CA . VAL A 1 243 ? 12.844 42.375 20.953 1 90.44 243 VAL A CA 1
ATOM 2011 C C . VAL A 1 243 ? 11.656 41.656 20.359 1 90.44 243 VAL A C 1
ATOM 2013 O O . VAL A 1 243 ? 10.578 41.594 20.953 1 90.44 243 VAL A O 1
ATOM 2016 N N . LEU A 1 244 ? 11.875 41.094 19.234 1 91.69 244 LEU A N 1
ATOM 2017 C CA . LEU A 1 244 ? 10.812 40.344 18.578 1 91.69 244 LEU A CA 1
ATOM 2018 C C . LEU A 1 244 ? 10.352 39.156 19.438 1 91.69 244 LEU A C 1
ATOM 2020 O O . LEU A 1 244 ? 9.156 38.875 19.531 1 91.69 244 LEU A O 1
ATOM 2024 N N . LYS A 1 245 ? 11.273 38.531 19.984 1 94.56 245 LYS A N 1
ATOM 2025 C CA . LYS A 1 245 ? 10.953 37.406 20.859 1 94.56 245 LYS A CA 1
ATOM 2026 C C . LYS A 1 245 ? 10.117 37.875 22.047 1 94.56 245 LYS A C 1
ATOM 2028 O O . LYS A 1 245 ? 9.133 37.219 22.422 1 94.56 245 LYS A O 1
ATOM 2033 N N . SER A 1 246 ? 10.516 38.969 22.609 1 95.25 246 SER A N 1
ATOM 2034 C CA . SER A 1 246 ? 9.781 39.5 23.75 1 95.25 246 SER A CA 1
ATOM 2035 C C . SER A 1 246 ? 8.352 39.875 23.359 1 95.25 246 SER A C 1
ATOM 2037 O O . SER A 1 246 ? 7.406 39.594 24.094 1 95.25 246 SER A O 1
ATOM 2039 N N . LEU A 1 247 ? 8.227 40.531 22.281 1 95.62 247 LEU A N 1
ATOM 2040 C CA . LEU A 1 247 ? 6.91 40.938 21.797 1 95.62 247 LEU A CA 1
ATOM 2041 C C . LEU A 1 247 ? 6.043 39.719 21.516 1 95.62 247 LEU A C 1
ATOM 2043 O O . LEU A 1 247 ? 4.852 39.719 21.844 1 95.62 247 LEU A O 1
ATOM 2047 N N . LEU A 1 248 ? 6.637 38.719 20.922 1 96.75 248 LEU A N 1
ATOM 2048 C CA . LEU A 1 248 ? 5.926 37.469 20.641 1 96.75 248 LEU A CA 1
ATOM 2049 C C . LEU A 1 248 ? 5.41 36.844 21.922 1 96.75 248 LEU A C 1
ATOM 2051 O O . LEU A 1 248 ? 4.246 36.438 21.984 1 96.75 248 LEU A O 1
ATOM 2055 N N . LEU A 1 249 ? 6.258 36.719 22.875 1 97.12 249 LEU A N 1
ATOM 2056 C CA . LEU A 1 249 ? 5.879 36.062 24.125 1 97.12 249 LEU A CA 1
ATOM 2057 C C . LEU A 1 249 ? 4.828 36.906 24.875 1 97.12 249 LEU A C 1
ATOM 2059 O O . LEU A 1 249 ? 3.938 36.344 25.516 1 97.12 249 LEU A O 1
ATOM 2063 N N . GLU A 1 250 ? 4.949 38.188 24.828 1 97.75 250 GLU A N 1
ATOM 2064 C CA . GLU A 1 250 ? 3.924 39.031 25.406 1 97.75 250 GLU A CA 1
ATOM 2065 C C . GLU A 1 250 ? 2.568 38.812 24.75 1 97.75 250 GLU A C 1
ATOM 2067 O O . GLU A 1 250 ? 1.546 38.719 25.438 1 97.75 250 GLU A O 1
ATOM 2072 N N . GLU A 1 251 ? 2.607 38.812 23.469 1 98.12 251 GLU A N 1
ATOM 2073 C CA . GLU A 1 251 ? 1.378 38.531 22.734 1 98.12 251 GLU A CA 1
ATOM 2074 C C . GLU A 1 251 ? 0.812 37.156 23.125 1 98.12 251 GLU A C 1
ATOM 2076 O O . GLU A 1 251 ? -0.396 37.031 23.328 1 98.12 251 GLU A O 1
ATOM 2081 N N . ALA A 1 252 ? 1.666 36.188 23.219 1 97.94 252 ALA A N 1
ATOM 2082 C CA . ALA A 1 252 ? 1.269 34.812 23.547 1 97.94 252 ALA A CA 1
ATOM 2083 C C . ALA A 1 252 ? 0.594 34.75 24.906 1 97.94 252 ALA A C 1
ATOM 2085 O O . ALA A 1 252 ? -0.396 34.031 25.078 1 97.94 252 ALA A O 1
ATOM 2086 N N . VAL A 1 253 ? 1.128 35.469 25.828 1 97.19 253 VAL A N 1
ATOM 2087 C CA . VAL A 1 253 ? 0.569 35.469 27.172 1 97.19 253 VAL A CA 1
ATOM 2088 C C . VAL A 1 253 ? -0.76 36.219 27.172 1 97.19 253 VAL A C 1
ATOM 2090 O O . VAL A 1 253 ? -1.733 35.781 27.781 1 97.19 253 VAL A O 1
ATOM 2093 N N . ARG A 1 254 ? -0.77 37.344 26.516 1 97.62 254 ARG A N 1
ATOM 2094 C CA . ARG A 1 254 ? -1.937 38.219 26.5 1 97.62 254 ARG A CA 1
ATOM 2095 C C . ARG A 1 254 ? -3.145 37.5 25.891 1 97.62 254 ARG A C 1
ATOM 2097 O O . ARG A 1 254 ? -4.25 37.562 26.438 1 97.62 254 ARG A O 1
ATOM 2104 N N . PHE A 1 255 ? -2.99 36.812 24.844 1 97.81 255 PHE A N 1
ATOM 2105 C CA . PHE A 1 255 ? -4.129 36.281 24.094 1 97.81 255 PHE A CA 1
ATOM 2106 C C . PHE A 1 255 ? -4.328 34.812 24.359 1 97.81 255 PHE A C 1
ATOM 2108 O O . PHE A 1 255 ? -5.391 34.25 24.062 1 97.81 255 PHE A O 1
ATOM 2115 N N . ASP A 1 256 ? -3.25 34.094 24.766 1 97.62 256 ASP A N 1
ATOM 2116 C CA . ASP A 1 256 ? -3.295 32.688 25.172 1 97.62 256 ASP A CA 1
ATOM 2117 C C . ASP A 1 256 ? -3.748 31.797 24.016 1 97.62 256 ASP A C 1
ATOM 2119 O O . ASP A 1 256 ? -4.539 30.875 24.219 1 97.62 256 ASP A O 1
ATOM 2123 N N . ASP A 1 257 ? -3.332 32.125 22.859 1 97.94 257 ASP A N 1
ATOM 2124 C CA . ASP A 1 257 ? -3.736 31.344 21.688 1 97.94 257 ASP A CA 1
ATOM 2125 C C . ASP A 1 257 ? -2.541 31.047 20.781 1 97.94 257 ASP A C 1
ATOM 2127 O O . ASP A 1 257 ? -2.711 30.75 19.594 1 97.94 257 ASP A O 1
ATOM 2131 N N . ILE A 1 258 ? -1.31 31.203 21.25 1 98.5 258 ILE A N 1
ATOM 2132 C CA . ILE A 1 258 ? -0.111 30.969 20.453 1 98.5 258 ILE A CA 1
ATOM 2133 C C . ILE A 1 258 ? 0.722 29.859 21.094 1 98.5 258 ILE A C 1
ATOM 2135 O O . ILE A 1 258 ? 1.021 29.906 22.281 1 98.5 258 ILE A O 1
ATOM 2139 N N . VAL A 1 259 ? 1.017 28.875 20.344 1 98.38 259 VAL A N 1
ATOM 2140 C CA . VAL A 1 259 ? 1.999 27.859 20.688 1 98.38 259 VAL A CA 1
ATOM 2141 C C . VAL A 1 259 ? 3.348 28.203 20.062 1 98.38 259 VAL A C 1
ATOM 2143 O O . VAL A 1 259 ? 3.426 28.484 18.859 1 98.38 259 VAL A O 1
ATOM 2146 N N . VAL A 1 260 ? 4.43 28.219 20.844 1 98.19 260 VAL A N 1
ATOM 2147 C CA . VAL A 1 260 ? 5.758 28.547 20.328 1 98.19 260 VAL A CA 1
ATOM 2148 C C . VAL A 1 260 ? 6.691 27.359 20.531 1 98.19 260 VAL A C 1
ATOM 2150 O O . VAL A 1 260 ? 6.836 26.844 21.641 1 98.19 260 VAL A O 1
ATOM 2153 N N . GLY A 1 261 ? 7.25 26.875 19.484 1 97.69 261 GLY A N 1
ATOM 2154 C CA . GLY A 1 261 ? 8.25 25.812 19.547 1 97.69 261 GLY A CA 1
ATOM 2155 C C . GLY A 1 261 ? 9.672 26.344 19.609 1 97.69 261 GLY A C 1
ATOM 2156 O O . GLY A 1 261 ? 9.914 27.531 19.344 1 97.69 261 GLY A O 1
ATOM 2157 N N . ASN A 1 262 ? 10.625 25.453 19.953 1 94.69 262 ASN A N 1
ATOM 2158 C CA . ASN A 1 262 ? 12.023 25.828 20.109 1 94.69 262 ASN A CA 1
ATOM 2159 C C . ASN A 1 262 ? 12.805 25.672 18.797 1 94.69 262 ASN A C 1
ATOM 2161 O O . ASN A 1 262 ? 13.859 25.031 18.781 1 94.69 262 ASN A O 1
ATOM 2165 N N . PHE A 1 263 ? 12.375 26.094 17.719 1 93.44 263 PHE A N 1
ATOM 2166 C CA . PHE A 1 263 ? 13.047 26.094 16.438 1 93.44 263 PHE A CA 1
ATOM 2167 C C . PHE A 1 263 ? 12.969 27.484 15.781 1 93.44 263 PHE A C 1
ATOM 2169 O O . PHE A 1 263 ? 12.117 28.297 16.141 1 93.44 263 PHE A O 1
ATOM 2176 N N . LEU A 1 264 ? 13.859 27.688 14.859 1 89.44 264 LEU A N 1
ATOM 2177 C CA . LEU A 1 264 ? 13.828 28.969 14.156 1 89.44 264 LEU A CA 1
ATOM 2178 C C . LEU A 1 264 ? 12.719 28.984 13.117 1 89.44 264 LEU A C 1
ATOM 2180 O O . LEU A 1 264 ? 12.586 28.047 12.32 1 89.44 264 LEU A O 1
ATOM 2184 N N . ASP A 1 265 ? 11.961 29.984 13.211 1 89.81 265 ASP A N 1
ATOM 2185 C CA . ASP A 1 265 ? 10.82 30.125 12.305 1 89.81 265 ASP A CA 1
ATOM 2186 C C . ASP A 1 265 ? 11.273 30.641 10.938 1 89.81 265 ASP A C 1
ATOM 2188 O O . ASP A 1 265 ? 11.188 31.828 10.648 1 89.81 265 ASP A O 1
ATOM 2192 N N . THR A 1 266 ? 11.758 29.781 10.109 1 82.44 266 THR A N 1
ATOM 2193 C CA . THR A 1 266 ? 12.188 30.094 8.75 1 82.44 266 THR A CA 1
ATOM 2194 C C . THR A 1 266 ? 11.43 29.234 7.734 1 82.44 266 THR A C 1
ATOM 2196 O O . THR A 1 266 ? 10.797 28.25 8.094 1 82.44 266 THR A O 1
ATOM 2199 N N . TYR A 1 267 ? 11.477 29.688 6.582 1 74.88 267 TYR A N 1
ATOM 2200 C CA . TYR A 1 267 ? 10.805 28.953 5.516 1 74.88 267 TYR A CA 1
ATOM 2201 C C . TYR A 1 267 ? 11.344 27.531 5.406 1 74.88 267 TYR A C 1
ATOM 2203 O O . TYR A 1 267 ? 10.602 26.594 5.117 1 74.88 267 TYR A O 1
ATOM 2211 N N . PHE A 1 268 ? 12.562 27.328 5.625 1 76.44 268 PHE A N 1
ATOM 2212 C CA . PHE A 1 268 ? 13.188 26.016 5.465 1 76.44 268 PHE A CA 1
ATOM 2213 C C . PHE A 1 268 ? 12.898 25.125 6.664 1 76.44 268 PHE A C 1
ATOM 2215 O O . PHE A 1 268 ? 13.188 23.938 6.637 1 76.44 268 PHE A O 1
ATOM 2222 N N . ASN A 1 269 ? 12.227 25.734 7.641 1 86.56 269 ASN A N 1
ATOM 2223 C CA . ASN A 1 269 ? 11.852 24.953 8.812 1 86.56 269 ASN A CA 1
ATOM 2224 C C . ASN A 1 269 ? 10.344 24.719 8.875 1 86.56 269 ASN A C 1
ATOM 2226 O O . ASN A 1 269 ? 9.805 24.391 9.93 1 86.56 269 ASN A O 1
ATOM 2230 N N . LEU A 1 270 ? 9.727 24.891 7.75 1 90.38 270 LEU A N 1
ATOM 2231 C CA . LEU A 1 270 ? 8.289 24.656 7.711 1 90.38 270 LEU A CA 1
ATOM 2232 C C . LEU A 1 270 ? 7.957 23.203 8.062 1 90.38 270 LEU A C 1
ATOM 2234 O O . LEU A 1 270 ? 6.969 22.938 8.75 1 90.38 270 LEU A O 1
ATOM 2238 N N . THR A 1 271 ? 8.812 22.344 7.566 1 94.62 271 THR A N 1
ATOM 2239 C CA . THR A 1 271 ? 8.602 20.922 7.875 1 94.62 271 THR A CA 1
ATOM 2240 C C . THR A 1 271 ? 8.781 20.672 9.367 1 94.62 271 THR A C 1
ATOM 2242 O O . THR A 1 271 ? 8.016 19.922 9.969 1 94.62 271 THR A O 1
ATOM 2245 N N . LEU A 1 272 ? 9.727 21.297 9.922 1 94.88 272 LEU A N 1
ATOM 2246 C CA . LEU A 1 272 ? 9.945 21.172 11.359 1 94.88 272 LEU A CA 1
ATOM 2247 C C . LEU A 1 272 ? 8.758 21.719 12.141 1 94.88 272 LEU A C 1
ATOM 2249 O O . LEU A 1 272 ? 8.328 21.125 13.133 1 94.88 272 LEU A O 1
ATOM 2253 N N . LYS A 1 273 ? 8.297 22.859 11.75 1 96.5 273 LYS A N 1
ATOM 2254 C CA . LYS A 1 273 ? 7.113 23.453 12.367 1 96.5 273 LYS A CA 1
ATOM 2255 C C . LYS A 1 273 ? 5.918 22.516 12.273 1 96.5 273 LYS A C 1
ATOM 2257 O O . LYS A 1 273 ? 5.148 22.375 13.227 1 96.5 273 LYS A O 1
ATOM 2262 N N . GLN A 1 274 ? 5.789 21.922 11.133 1 97.31 274 GLN A N 1
ATOM 2263 C CA . GLN A 1 274 ? 4.703 20.969 10.922 1 97.31 274 GLN A CA 1
ATOM 2264 C C . GLN A 1 274 ? 4.832 19.766 11.859 1 97.31 274 GLN A C 1
ATOM 2266 O O . GLN A 1 274 ? 3.852 19.359 12.484 1 97.31 274 GLN A O 1
ATOM 2271 N N . ILE A 1 275 ? 6.02 19.203 11.961 1 97.88 275 ILE A N 1
ATOM 2272 C CA . ILE A 1 275 ? 6.277 18.078 12.852 1 97.88 275 ILE A CA 1
ATOM 2273 C C . ILE A 1 275 ? 5.969 18.484 14.297 1 97.88 275 ILE A C 1
ATOM 2275 O O . ILE A 1 275 ? 5.289 17.75 15.016 1 97.88 275 ILE A O 1
ATOM 2279 N N . PHE A 1 276 ? 6.445 19.625 14.703 1 98 276 PHE A N 1
ATOM 2280 C CA . PHE A 1 276 ? 6.176 20.156 16.031 1 98 276 PHE A CA 1
ATOM 2281 C C . PHE A 1 276 ? 4.676 20.25 16.281 1 98 276 PHE A C 1
ATOM 2283 O O . PHE A 1 276 ? 4.184 19.844 17.328 1 98 276 PHE A O 1
ATOM 2290 N N . THR A 1 277 ? 3.957 20.797 15.312 1 98.5 277 THR A N 1
ATOM 2291 C CA . THR A 1 277 ? 2.52 21.016 15.438 1 98.5 277 THR A CA 1
ATOM 2292 C C . THR A 1 277 ? 1.786 19.688 15.617 1 98.5 277 THR A C 1
ATOM 2294 O O . THR A 1 277 ? 0.922 19.562 16.484 1 98.5 277 THR A O 1
ATOM 2297 N N . PHE A 1 278 ? 2.113 18.703 14.766 1 98.25 278 PHE A N 1
ATOM 2298 C CA . PHE A 1 278 ? 1.485 17.391 14.867 1 98.25 278 PHE A CA 1
ATOM 2299 C C . PHE A 1 278 ? 1.726 16.781 16.234 1 98.25 278 PHE A C 1
ATOM 2301 O O . PHE A 1 278 ? 0.806 16.234 16.859 1 98.25 278 PHE A O 1
ATOM 2308 N N . ARG A 1 279 ? 2.945 16.891 16.688 1 97.62 279 ARG A N 1
ATOM 2309 C CA . ARG A 1 279 ? 3.281 16.328 18 1 97.62 279 ARG A CA 1
ATOM 2310 C C . ARG A 1 279 ? 2.545 17.062 19.109 1 97.62 279 ARG A C 1
ATOM 2312 O O . ARG A 1 279 ? 2.01 16.438 20.031 1 97.62 279 ARG A O 1
ATOM 2319 N N . TRP A 1 280 ? 2.496 18.328 19.047 1 97.94 280 TRP A N 1
ATOM 2320 C CA . TRP A 1 280 ? 1.802 19.109 20.078 1 97.94 280 TRP A CA 1
ATOM 2321 C C . TRP A 1 280 ? 0.322 18.75 20.125 1 97.94 280 TRP A C 1
ATOM 2323 O O . TRP A 1 280 ? -0.221 18.484 21.203 1 97.94 280 TRP A O 1
ATOM 2333 N N . VAL A 1 281 ? -0.32 18.703 18.953 1 97.62 281 VAL A N 1
ATOM 2334 C CA . VAL A 1 281 ? -1.749 18.406 18.875 1 97.62 281 VAL A CA 1
ATOM 2335 C C . VAL A 1 281 ? -2.025 17 19.375 1 97.62 281 VAL A C 1
ATOM 2337 O O . VAL A 1 281 ? -3.002 16.781 20.094 1 97.62 281 VAL A O 1
ATOM 2340 N N . SER A 1 282 ? -1.199 16.031 18.984 1 96.75 282 SER A N 1
ATOM 2341 C CA . SER A 1 282 ? -1.406 14.633 19.391 1 96.75 282 SER A CA 1
ATOM 2342 C C . SER A 1 282 ? -1.295 14.461 20.891 1 96.75 282 SER A C 1
ATOM 2344 O O . SER A 1 282 ? -1.913 13.562 21.469 1 96.75 282 SER A O 1
ATOM 2346 N N . VAL A 1 283 ? -0.572 15.328 21.516 1 94.38 283 VAL A N 1
ATOM 2347 C CA . VAL A 1 283 ? -0.329 15.211 22.953 1 94.38 283 VAL A CA 1
ATOM 2348 C C . VAL A 1 283 ? -1.38 16.016 23.719 1 94.38 283 VAL A C 1
ATOM 2350 O O . VAL A 1 283 ? -1.993 15.5 24.656 1 94.38 283 VAL A O 1
ATOM 2353 N N . PHE A 1 284 ? -1.619 17.188 23.312 1 94.38 284 PHE A N 1
ATOM 2354 C CA . PHE A 1 284 ? -2.385 18.125 24.141 1 94.38 284 PHE A CA 1
ATOM 2355 C C . PHE A 1 284 ? -3.855 18.109 23.734 1 94.38 284 PHE A C 1
ATOM 2357 O O . PHE A 1 284 ? -4.727 18.391 24.562 1 94.38 284 PHE A O 1
ATOM 2364 N N . CYS A 1 285 ? -4.086 17.812 22.516 1 93.38 285 CYS A N 1
ATOM 2365 C CA . CYS A 1 285 ? -5.465 17.906 22.047 1 93.38 285 CYS A CA 1
ATOM 2366 C C . CYS A 1 285 ? -6.051 16.516 21.844 1 93.38 285 CYS A C 1
ATOM 2368 O O . CYS A 1 285 ? -7.09 16.359 21.188 1 93.38 285 CYS A O 1
ATOM 2370 N N . LYS A 1 286 ? -5.258 15.617 22.438 1 80.12 286 LYS A N 1
ATOM 2371 C CA . LYS A 1 286 ? -5.633 14.219 22.297 1 80.12 286 LYS A CA 1
ATOM 2372 C C . LYS A 1 286 ? -7.066 13.984 22.766 1 80.12 286 LYS A C 1
ATOM 2374 O O . LYS A 1 286 ? -7.441 14.406 23.859 1 80.12 286 LYS A O 1
ATOM 2379 N N . TYR A 1 287 ? -8.211 13.867 22.047 1 77.06 287 TYR A N 1
ATOM 2380 C CA . TYR A 1 287 ? -9.594 13.516 22.328 1 77.06 287 TYR A CA 1
ATOM 2381 C C . TYR A 1 287 ? -10.461 14.758 22.484 1 77.06 287 TYR A C 1
ATOM 2383 O O . TYR A 1 287 ? -11.578 14.688 23 1 77.06 287 TYR A O 1
ATOM 2391 N N . GLN A 1 288 ? -9.844 15.758 22.156 1 87.31 288 GLN A N 1
ATOM 2392 C CA . GLN A 1 288 ? -10.602 17 22.297 1 87.31 288 GLN A CA 1
ATOM 2393 C C . GLN A 1 288 ? -11.453 17.266 21.062 1 87.31 288 GLN A C 1
ATOM 2395 O O . GLN A 1 288 ? -12.469 17.969 21.156 1 87.31 288 GLN A O 1
ATOM 2400 N N . SER A 1 289 ? -11.008 16.828 20.031 1 93.5 289 SER A N 1
ATOM 2401 C CA . SER A 1 289 ? -11.719 17 18.766 1 93.5 289 SER A CA 1
ATOM 2402 C C . SER A 1 289 ? -11.562 15.781 17.859 1 93.5 289 SER A C 1
ATOM 2404 O O . SER A 1 289 ? -10.531 15.102 17.891 1 93.5 289 SER A O 1
ATOM 2406 N N . PRO A 1 290 ? -12.57 15.445 17.109 1 94.88 290 PRO A N 1
ATOM 2407 C CA . PRO A 1 290 ? -12.445 14.312 16.188 1 94.88 290 PRO A CA 1
ATOM 2408 C C . PRO A 1 290 ? -11.594 14.648 14.961 1 94.88 290 PRO A C 1
ATOM 2410 O O . PRO A 1 290 ? -11.18 13.742 14.227 1 94.88 290 PRO A O 1
ATOM 2413 N N . VAL A 1 291 ? -11.383 15.93 14.742 1 97.06 291 VAL A N 1
ATOM 2414 C CA . VAL A 1 291 ? -10.672 16.328 13.531 1 97.06 291 VAL A CA 1
ATOM 2415 C C . VAL A 1 291 ? -9.977 17.672 13.773 1 97.06 291 VAL A C 1
ATOM 2417 O O . VAL A 1 291 ? -10.406 18.453 14.625 1 97.06 291 VAL A O 1
ATOM 2420 N N . TYR A 1 292 ? -8.906 17.891 13.062 1 98.06 292 TYR A N 1
ATOM 2421 C CA . TYR A 1 292 ? -8.125 19.125 13.141 1 98.06 292 TYR A CA 1
ATOM 2422 C C . TYR A 1 292 ? -8.008 19.781 11.773 1 98.06 292 TYR A C 1
ATOM 2424 O O . TYR A 1 292 ? -7.879 19.094 10.758 1 98.06 292 TYR A O 1
ATOM 2432 N N . LEU A 1 293 ? -8.039 21.047 11.781 1 98.5 293 LEU A N 1
ATOM 2433 C CA . LEU A 1 293 ? -7.82 21.844 10.57 1 98.5 293 LEU A CA 1
ATOM 2434 C C . LEU A 1 293 ? -6.488 22.578 10.641 1 98.5 293 LEU A C 1
ATOM 2436 O O . LEU A 1 293 ? -6.211 23.281 11.617 1 98.5 293 LEU A O 1
ATOM 2440 N N . PHE A 1 294 ? -5.66 22.406 9.688 1 98.38 294 PHE A N 1
ATOM 2441 C CA . PHE A 1 294 ? -4.414 23.141 9.516 1 98.38 294 PHE A CA 1
ATOM 2442 C C . PHE A 1 294 ? -4.539 24.156 8.398 1 98.38 294 PHE A C 1
ATOM 2444 O O . PHE A 1 294 ? -4.949 23.828 7.281 1 98.38 294 PHE A O 1
ATOM 2451 N N . ILE A 1 295 ? -4.184 25.391 8.703 1 98.25 295 ILE A N 1
ATOM 2452 C CA . ILE A 1 295 ? -4.441 26.453 7.73 1 98.25 295 ILE A CA 1
ATOM 2453 C C . ILE A 1 295 ? -3.318 27.484 7.785 1 98.25 295 ILE A C 1
ATOM 2455 O O . ILE A 1 295 ? -2.783 27.781 8.859 1 98.25 295 ILE A O 1
ATOM 2459 N N . ASP A 1 296 ? -2.918 28.047 6.645 1 95.69 296 ASP A N 1
ATOM 2460 C CA . ASP A 1 296 ? -1.954 29.141 6.586 1 95.69 296 ASP A CA 1
ATOM 2461 C C . ASP A 1 296 ? -2.576 30.438 7.078 1 95.69 296 ASP A C 1
ATOM 2463 O O . ASP A 1 296 ? -3.787 30.641 6.961 1 95.69 296 ASP A O 1
ATOM 2467 N N . ASN A 1 297 ? -1.769 31.344 7.578 1 93.94 297 ASN A N 1
ATOM 2468 C CA . ASN A 1 297 ? -2.297 32.562 8.18 1 93.94 297 ASN A CA 1
ATOM 2469 C C . ASN A 1 297 ? -2.723 33.562 7.113 1 93.94 297 ASN A C 1
ATOM 2471 O O . ASN A 1 297 ? -3.279 34.625 7.438 1 93.94 297 ASN A O 1
ATOM 2475 N N . ASP A 1 298 ? -2.492 33.25 5.82 1 94.38 298 ASP A N 1
ATOM 2476 C CA . ASP A 1 298 ? -2.979 34.125 4.758 1 94.38 298 ASP A CA 1
ATOM 2477 C C . ASP A 1 298 ? -4.223 33.531 4.09 1 94.38 298 ASP A C 1
ATOM 2479 O O . ASP A 1 298 ? -4.582 33.938 2.979 1 94.38 298 ASP A O 1
ATOM 2483 N N . TYR A 1 299 ? -4.805 32.625 4.668 1 96.81 299 TYR A N 1
ATOM 2484 C CA . TYR A 1 299 ? -6.105 32.062 4.285 1 96.81 299 TYR A CA 1
ATOM 2485 C C . TYR A 1 299 ? -7.16 32.406 5.328 1 96.81 299 TYR A C 1
ATOM 2487 O O . TYR A 1 299 ? -6.836 32.656 6.492 1 96.81 299 TYR A O 1
ATOM 2495 N N . SER A 1 300 ? -8.383 32.469 4.898 1 97.06 300 SER A N 1
ATOM 2496 C CA . SER A 1 300 ? -9.484 32.781 5.789 1 97.06 300 SER A CA 1
ATOM 2497 C C . SER A 1 300 ? -10.586 31.734 5.73 1 97.06 300 SER A C 1
ATOM 2499 O O . SER A 1 300 ? -10.688 31 4.75 1 97.06 300 SER A O 1
ATOM 2501 N N . ILE A 1 301 ? -11.367 31.688 6.742 1 98 301 ILE A N 1
ATOM 2502 C CA . ILE A 1 301 ? -12.469 30.75 6.895 1 98 301 ILE A CA 1
ATOM 2503 C C . ILE A 1 301 ? -13.797 31.484 6.793 1 98 301 ILE A C 1
ATOM 2505 O O . ILE A 1 301 ? -13.969 32.562 7.379 1 98 301 ILE A O 1
ATOM 2509 N N . VAL A 1 302 ? -14.664 30.953 6.02 1 96.94 302 VAL A N 1
ATOM 2510 C CA . VAL A 1 302 ? -16.062 31.391 6.039 1 96.94 302 VAL A CA 1
ATOM 2511 C C . VAL A 1 302 ? -16.844 30.562 7.047 1 96.94 302 VAL A C 1
ATOM 2513 O O . VAL A 1 302 ? -17.234 29.438 6.754 1 96.94 302 VAL A O 1
ATOM 2516 N N . PRO A 1 303 ? -17.188 31.125 8.148 1 97.44 303 PRO A N 1
ATOM 2517 C CA . PRO A 1 303 ? -17.656 30.344 9.289 1 97.44 303 PRO A CA 1
ATOM 2518 C C . PRO A 1 303 ? -18.906 29.516 8.969 1 97.44 303 PRO A C 1
ATOM 2520 O O . PRO A 1 303 ? -18.922 28.297 9.195 1 97.44 303 PRO A O 1
ATOM 2523 N N . GLU A 1 304 ? -19.922 30.094 8.414 1 96.19 304 GLU A N 1
ATOM 2524 C CA . GLU A 1 304 ? -21.188 29.406 8.148 1 96.19 304 GLU A CA 1
ATOM 2525 C C . GLU A 1 304 ? -20.969 28.203 7.238 1 96.19 304 GLU A C 1
ATOM 2527 O O . GLU A 1 304 ? -21.531 27.125 7.469 1 96.19 304 GLU A O 1
ATOM 2532 N N . ASN A 1 305 ? -20.188 28.406 6.254 1 96.62 305 ASN A N 1
ATOM 2533 C CA . ASN A 1 305 ? -19.922 27.344 5.293 1 96.62 305 ASN A CA 1
ATOM 2534 C C . ASN A 1 305 ? -19.062 26.234 5.895 1 96.62 305 ASN A C 1
ATOM 2536 O O . ASN A 1 305 ? -19.219 25.062 5.559 1 96.62 305 ASN A O 1
ATOM 2540 N N . LEU A 1 306 ? -18.094 26.578 6.734 1 97.94 306 LEU A N 1
ATOM 2541 C CA . LEU A 1 306 ? -17.297 25.562 7.406 1 97.94 306 LEU A CA 1
ATOM 2542 C C . LEU A 1 306 ? -18.156 24.719 8.352 1 97.94 306 LEU A C 1
ATOM 2544 O O . LEU A 1 306 ? -18 23.5 8.414 1 97.94 306 LEU A O 1
ATOM 2548 N N . ILE A 1 307 ? -19.047 25.391 9.086 1 97.75 307 ILE A N 1
ATOM 2549 C CA . ILE A 1 307 ? -19.953 24.688 9.969 1 97.75 307 ILE A CA 1
ATOM 2550 C C . ILE A 1 307 ? -20.781 23.672 9.172 1 97.75 307 ILE A C 1
ATOM 2552 O O . ILE A 1 307 ? -20.891 22.516 9.562 1 97.75 307 ILE A O 1
ATOM 2556 N N . LYS A 1 308 ? -21.312 24.141 8.078 1 96 308 LYS A N 1
ATOM 2557 C CA . LYS A 1 308 ? -22.094 23.266 7.207 1 96 308 LYS A CA 1
ATOM 2558 C C . LYS A 1 308 ? -21.281 22.062 6.734 1 96 308 LYS A C 1
ATOM 2560 O O . LYS A 1 308 ? -21.75 20.938 6.758 1 96 308 LYS A O 1
ATOM 2565 N N . LEU A 1 309 ? -20.094 22.328 6.32 1 95.62 309 LEU A N 1
ATOM 2566 C CA . LEU A 1 309 ? -19.188 21.266 5.855 1 95.62 309 LEU A CA 1
ATOM 2567 C C . LEU A 1 309 ? -18.938 20.25 6.961 1 95.62 309 LEU A C 1
ATOM 2569 O O . LEU A 1 309 ? -19.062 19.047 6.746 1 95.62 309 LEU A O 1
ATOM 2573 N N . MET A 1 310 ? -18.562 20.672 8.156 1 96.62 310 MET A N 1
ATOM 2574 C CA . MET A 1 310 ? -18.188 19.812 9.281 1 96.62 310 MET A CA 1
ATOM 2575 C C . MET A 1 310 ? -19.391 19.016 9.773 1 96.62 310 MET A C 1
ATOM 2577 O O . MET A 1 310 ? -19.266 17.828 10.062 1 96.62 310 MET A O 1
ATOM 2581 N N . ARG A 1 311 ? -20.484 19.656 9.859 1 96 311 ARG A N 1
ATOM 2582 C CA . ARG A 1 311 ? -21.672 18.984 10.375 1 96 311 ARG A CA 1
ATOM 2583 C C . ARG A 1 311 ? -22.25 18.031 9.344 1 96 311 ARG A C 1
ATOM 2585 O O . ARG A 1 311 ? -23.031 17.125 9.68 1 96 311 ARG A O 1
ATOM 2592 N N . GLY A 1 312 ? -21.891 18.219 8.125 1 93.31 312 GLY A N 1
ATOM 2593 C CA . GLY A 1 312 ? -22.312 17.297 7.074 1 93.31 312 GLY A CA 1
ATOM 2594 C C . GLY A 1 312 ? -21.547 15.992 7.094 1 93.31 312 GLY A C 1
ATOM 2595 O O . GLY A 1 312 ? -21.953 15.016 6.457 1 93.31 312 GLY A O 1
ATOM 2596 N N . ILE A 1 313 ? -20.469 15.867 7.789 1 93.88 313 ILE A N 1
ATOM 2597 C CA . ILE A 1 313 ? -19.625 14.664 7.859 1 93.88 313 ILE A CA 1
ATOM 2598 C C . ILE A 1 313 ? -19.859 13.953 9.195 1 93.88 313 ILE A C 1
ATOM 2600 O O . ILE A 1 313 ? -19.641 14.531 10.258 1 93.88 313 ILE A O 1
ATOM 2604 N N . PRO A 1 314 ? -20.25 12.719 9.117 1 90.06 314 PRO A N 1
ATOM 2605 C CA . PRO A 1 314 ? -20.438 11.977 10.367 1 90.06 314 PRO A CA 1
ATOM 2606 C C . PRO A 1 314 ? -19.141 11.82 11.156 1 90.06 314 PRO A C 1
ATOM 2608 O O . PRO A 1 314 ? -18.062 11.672 10.57 1 90.06 314 PRO A O 1
ATOM 2611 N N . ASN A 1 315 ? -19.234 11.781 12.461 1 87.31 315 ASN A N 1
ATOM 2612 C CA . ASN A 1 315 ? -18.078 11.703 13.344 1 87.31 315 ASN A CA 1
ATOM 2613 C C . ASN A 1 315 ? -17.266 10.445 13.094 1 87.31 315 ASN A C 1
ATOM 2615 O O . ASN A 1 315 ? -16.031 10.461 13.211 1 87.31 315 ASN A O 1
ATOM 2619 N N . THR A 1 316 ? -17.938 9.438 12.695 1 84.06 316 THR A N 1
ATOM 2620 C CA . THR A 1 316 ? -17.266 8.164 12.445 1 84.06 316 THR A CA 1
ATOM 2621 C C . THR A 1 316 ? -16.25 8.297 11.32 1 84.06 316 THR A C 1
ATOM 2623 O O . THR A 1 316 ? -15.25 7.578 11.289 1 84.06 316 THR A O 1
ATOM 2626 N N . PHE A 1 317 ? -16.453 9.305 10.5 1 88.5 317 PHE A N 1
ATOM 2627 C CA . PHE A 1 317 ? -15.578 9.477 9.352 1 88.5 317 PHE A CA 1
ATOM 2628 C C . PHE A 1 317 ? -14.531 10.547 9.625 1 88.5 317 PHE A C 1
ATOM 2630 O O . PHE A 1 317 ? -13.477 10.57 8.984 1 88.5 317 PHE A O 1
ATOM 2637 N N . LYS A 1 318 ? -14.773 11.32 10.578 1 93.88 318 LYS A N 1
ATOM 2638 C CA . LYS A 1 318 ? -13.859 12.43 10.859 1 93.88 318 LYS A CA 1
ATOM 2639 C C . LYS A 1 318 ? -12.555 11.922 11.461 1 93.88 318 LYS A C 1
ATOM 2641 O O . LYS A 1 318 ? -11.484 12.453 11.172 1 93.88 318 LYS A O 1
ATOM 2646 N N . GLN A 1 319 ? -12.586 10.906 12.203 1 92.88 319 GLN A N 1
ATOM 2647 C CA . GLN A 1 319 ? -11.445 10.445 12.992 1 92.88 319 GLN A CA 1
ATOM 2648 C C . GLN A 1 319 ? -10.289 10.031 12.094 1 92.88 319 GLN A C 1
ATOM 2650 O O . GLN A 1 319 ? -9.125 10.109 12.492 1 92.88 319 GLN A O 1
ATOM 2655 N N . ARG A 1 320 ? -10.586 9.648 10.906 1 93.31 320 ARG A N 1
ATOM 2656 C CA . ARG A 1 320 ? -9.523 9.211 10 1 93.31 320 ARG A CA 1
ATOM 2657 C C . ARG A 1 320 ? -9.57 9.992 8.695 1 93.31 320 ARG A C 1
ATOM 2659 O O . ARG A 1 320 ? -9.102 9.508 7.66 1 93.31 320 ARG A O 1
ATOM 2666 N N . MET A 1 321 ? -10.133 11.117 8.781 1 94.25 321 MET A N 1
ATOM 2667 C CA . MET A 1 321 ? -10.266 12 7.625 1 94.25 321 MET A CA 1
ATOM 2668 C C . MET A 1 321 ? -8.914 12.57 7.223 1 94.25 321 MET A C 1
ATOM 2670 O O . MET A 1 321 ? -8.094 12.914 8.078 1 94.25 321 MET A O 1
ATOM 2674 N N . ASN A 1 322 ? -8.602 12.594 5.969 1 96.56 322 ASN A N 1
ATOM 2675 C CA . ASN A 1 322 ? -7.461 13.211 5.297 1 96.56 322 ASN A CA 1
ATOM 2676 C C . ASN A 1 322 ? -7.887 13.945 4.031 1 96.56 322 ASN A C 1
ATOM 2678 O O . ASN A 1 322 ? -7.949 13.352 2.953 1 96.56 322 ASN A O 1
ATOM 2682 N N . ALA A 1 323 ? -8.133 15.266 4.219 1 96.19 323 ALA A N 1
ATOM 2683 C CA . ALA A 1 323 ? -8.711 16.031 3.107 1 96.19 323 ALA A CA 1
ATOM 2684 C C . ALA A 1 323 ? -8.227 17.469 3.127 1 96.19 323 ALA A C 1
ATOM 2686 O O . ALA A 1 323 ? -7.863 18 4.18 1 96.19 323 ALA A O 1
ATOM 2687 N N . GLY A 1 324 ? -8.211 18.078 1.998 1 95.94 324 GLY A N 1
ATOM 2688 C CA . GLY A 1 324 ? -7.758 19.453 1.933 1 95.94 324 GLY A CA 1
ATOM 2689 C C . GLY A 1 324 ? -7.996 20.094 0.579 1 95.94 324 GLY A C 1
ATOM 2690 O O . GLY A 1 324 ? -8.922 19.719 -0.141 1 95.94 324 GLY A O 1
ATOM 2691 N N . ILE A 1 325 ? -7.223 21.141 0.43 1 93.5 325 ILE A N 1
ATOM 2692 C CA . ILE A 1 325 ? -7.289 21.922 -0.802 1 93.5 325 ILE A CA 1
ATOM 2693 C C . ILE A 1 325 ? -6.555 21.172 -1.919 1 93.5 325 ILE A C 1
ATOM 2695 O O . ILE A 1 325 ? -5.445 20.672 -1.717 1 93.5 325 ILE A O 1
ATOM 2699 N N . ARG A 1 326 ? -7.395 21.141 -3.115 1 85.38 326 ARG A N 1
ATOM 2700 C CA . ARG A 1 326 ? -6.703 20.594 -4.285 1 85.38 326 ARG A CA 1
ATOM 2701 C C . ARG A 1 326 ? -5.566 21.516 -4.719 1 85.38 326 ARG A C 1
ATOM 2703 O O . ARG A 1 326 ? -5.711 22.75 -4.707 1 85.38 326 ARG A O 1
ATOM 2710 N N . GLY A 1 327 ? -4.539 21.031 -5.09 1 72.75 327 GLY A N 1
ATOM 2711 C CA . GLY A 1 327 ? -3.66 22.125 -5.48 1 72.75 327 GLY A CA 1
ATOM 2712 C C . GLY A 1 327 ? -2.443 21.656 -6.258 1 72.75 327 GLY A C 1
ATOM 2713 O O . GLY A 1 327 ? -2.193 22.125 -7.367 1 72.75 327 GLY A O 1
ATOM 2714 N N . PRO A 1 328 ? -1.622 20.703 -5.672 1 69.25 328 PRO A N 1
ATOM 2715 C CA . PRO A 1 328 ? -0.296 20.672 -6.293 1 69.25 328 PRO A CA 1
ATOM 2716 C C . PRO A 1 328 ? -0.278 19.875 -7.598 1 69.25 328 PRO A C 1
ATOM 2718 O O . PRO A 1 328 ? -1.062 18.938 -7.766 1 69.25 328 PRO A O 1
ATOM 2721 N N . ASP A 1 329 ? 0.239 20.484 -8.625 1 80 329 ASP A N 1
ATOM 2722 C CA . ASP A 1 329 ? 0.476 19.672 -9.812 1 80 329 ASP A CA 1
ATOM 2723 C C . ASP A 1 329 ? 1.382 18.484 -9.5 1 80 329 ASP A C 1
ATOM 2725 O O . ASP A 1 329 ? 1.559 17.594 -10.328 1 80 329 ASP A O 1
ATOM 2729 N N . ARG A 1 330 ? 1.9 18.406 -8.328 1 89.94 330 ARG A N 1
ATOM 2730 C CA . ARG A 1 330 ? 2.686 17.312 -7.762 1 89.94 330 ARG A CA 1
ATOM 2731 C C . ARG A 1 330 ? 3.975 17.094 -8.555 1 89.94 330 ARG A C 1
ATOM 2733 O O . ARG A 1 330 ? 4.719 16.141 -8.289 1 89.94 330 ARG A O 1
ATOM 2740 N N . ILE A 1 331 ? 4.266 18.016 -9.523 1 92.38 331 ILE A N 1
ATOM 2741 C CA . ILE A 1 331 ? 5.461 17.859 -10.344 1 92.38 331 ILE A CA 1
ATOM 2742 C C . ILE A 1 331 ? 6.699 18.234 -9.531 1 92.38 331 ILE A C 1
ATOM 2744 O O . ILE A 1 331 ? 6.715 19.25 -8.836 1 92.38 331 ILE A O 1
ATOM 2748 N N . VAL A 1 332 ? 7.676 17.391 -9.594 1 93.38 332 VAL A N 1
ATOM 2749 C CA . VAL A 1 332 ? 8.961 17.719 -8.992 1 93.38 332 VAL A CA 1
ATOM 2750 C C . VAL A 1 332 ? 9.766 18.625 -9.922 1 93.38 332 VAL A C 1
ATOM 2752 O O . VAL A 1 332 ? 10.289 18.156 -10.938 1 93.38 332 VAL A O 1
ATOM 2755 N N . ARG A 1 333 ? 9.852 19.812 -9.594 1 88.88 333 ARG A N 1
ATOM 2756 C CA . ARG A 1 333 ? 10.547 20.781 -10.445 1 88.88 333 ARG A CA 1
ATOM 2757 C C . ARG A 1 333 ? 12.062 20.641 -10.305 1 88.88 333 ARG A C 1
ATOM 2759 O O . ARG A 1 333 ? 12.594 20.641 -9.188 1 88.88 333 ARG A O 1
ATOM 2766 N N . ARG A 1 334 ? 12.695 20.531 -11.461 1 88.62 334 ARG A N 1
ATOM 2767 C CA . ARG A 1 334 ? 14.141 20.359 -11.508 1 88.62 334 ARG A CA 1
ATOM 2768 C C . ARG A 1 334 ? 14.844 21.703 -11.633 1 88.62 334 ARG A C 1
ATOM 2770 O O . ARG A 1 334 ? 14.289 22.656 -12.18 1 88.62 334 ARG A O 1
ATOM 2777 N N . PRO A 1 335 ? 16.062 21.75 -11.008 1 78.56 335 PRO A N 1
ATOM 2778 C CA . PRO A 1 335 ? 16.812 23 -11.156 1 78.56 335 PRO A CA 1
ATOM 2779 C C . PRO A 1 335 ? 17.141 23.328 -12.609 1 78.56 335 PRO A C 1
ATOM 2781 O O . PRO A 1 335 ? 17.422 22.422 -13.406 1 78.56 335 PRO A O 1
ATOM 2784 N N . LYS A 1 336 ? 16.766 24.562 -13.008 1 69.69 336 LYS A N 1
ATOM 2785 C CA . LYS A 1 336 ? 17.125 24.984 -14.359 1 69.69 336 LYS A CA 1
ATOM 2786 C C . LYS A 1 336 ? 18.578 25.484 -14.398 1 69.69 336 LYS A C 1
ATOM 2788 O O . LYS A 1 336 ? 19.062 26.062 -13.43 1 69.69 336 LYS A O 1
ATOM 2793 N N . LEU A 1 337 ? 19.562 24.672 -14.922 1 58 337 LEU A N 1
ATOM 2794 C CA . LEU A 1 337 ? 20.969 25.031 -15.047 1 58 337 LEU A CA 1
ATOM 2795 C C . LEU A 1 337 ? 21.141 26.531 -15.172 1 58 337 LEU A C 1
ATOM 2797 O O . LEU A 1 337 ? 22.141 27.094 -14.703 1 58 337 LEU A O 1
ATOM 2801 N N . LYS A 1 338 ? 20.359 27.156 -15.977 1 51.78 338 LYS A N 1
ATOM 2802 C CA . LYS A 1 338 ? 20.844 28.469 -16.422 1 51.78 338 LYS A CA 1
ATOM 2803 C C . LYS A 1 338 ? 20.859 29.469 -15.266 1 51.78 338 LYS A C 1
ATOM 2805 O O . LYS A 1 338 ? 21.719 30.359 -15.227 1 51.78 338 LYS A O 1
ATOM 2810 N N . ASP A 1 339 ? 19.734 29.656 -14.672 1 49.81 339 ASP A N 1
ATOM 2811 C CA . ASP A 1 339 ? 19.719 30.938 -13.969 1 49.81 339 ASP A CA 1
ATOM 2812 C C . ASP A 1 339 ? 20.125 30.766 -12.508 1 49.81 339 ASP A C 1
ATOM 2814 O O . ASP A 1 339 ? 20.078 31.719 -11.727 1 49.81 339 ASP A O 1
ATOM 2818 N N . GLY A 1 340 ? 20.922 29.781 -12.188 1 48.94 340 GLY A N 1
ATOM 2819 C CA . GLY A 1 340 ? 21.562 29.641 -10.891 1 48.94 340 GLY A CA 1
ATOM 2820 C C . GLY A 1 340 ? 20.594 29.344 -9.766 1 48.94 340 GLY A C 1
ATOM 2821 O O . GLY A 1 340 ? 20.781 28.406 -9 1 48.94 340 GLY A O 1
ATOM 2822 N N . VAL A 1 341 ? 19.734 30.562 -9.359 1 51.38 341 VAL A N 1
ATOM 2823 C CA . VAL A 1 341 ? 18.953 30.578 -8.125 1 51.38 341 VAL A CA 1
ATOM 2824 C C . VAL A 1 341 ? 17.547 30.062 -8.391 1 51.38 341 VAL A C 1
ATOM 2826 O O . VAL A 1 341 ? 16.859 30.547 -9.297 1 51.38 341 VAL A O 1
ATOM 2829 N N . GLU A 1 342 ? 17.188 28.891 -8.5 1 56.84 342 GLU A N 1
ATOM 2830 C CA . GLU A 1 342 ? 15.773 28.578 -8.633 1 56.84 342 GLU A CA 1
ATOM 2831 C C . GLU A 1 342 ? 15.195 28.047 -7.32 1 56.84 342 GLU A C 1
ATOM 2833 O O . GLU A 1 342 ? 15.797 27.188 -6.68 1 56.84 342 GLU A O 1
ATOM 2838 N N . ARG A 1 343 ? 14.234 28.844 -6.812 1 57.81 343 ARG A N 1
ATOM 2839 C CA . ARG A 1 343 ? 13.438 28.438 -5.656 1 57.81 343 ARG A CA 1
ATOM 2840 C C . ARG A 1 343 ? 12.656 27.156 -5.941 1 57.81 343 ARG A C 1
ATOM 2842 O O . ARG A 1 343 ? 11.914 27.078 -6.922 1 57.81 343 ARG A O 1
ATOM 2849 N N . GLY A 1 344 ? 13.07 26.062 -5.27 1 67.75 344 GLY A N 1
ATOM 2850 C CA . GLY A 1 344 ? 12.164 24.922 -5.32 1 67.75 344 GLY A CA 1
ATOM 2851 C C . GLY A 1 344 ? 12.68 23.781 -6.188 1 67.75 344 GLY A C 1
ATOM 2852 O O . GLY A 1 344 ? 11.984 22.797 -6.391 1 67.75 344 GLY A O 1
ATOM 2853 N N . GLY A 1 345 ? 13.922 24.156 -6.715 1 79.62 345 GLY A N 1
ATOM 2854 C CA . GLY A 1 345 ? 14.461 23.078 -7.535 1 79.62 345 GLY A CA 1
ATOM 2855 C C . GLY A 1 345 ? 14.945 21.891 -6.723 1 79.62 345 GLY A C 1
ATOM 2856 O O . GLY A 1 345 ? 15.609 22.062 -5.699 1 79.62 345 GLY A O 1
ATOM 2857 N N . VAL A 1 346 ? 14.562 20.734 -7.117 1 88.94 346 VAL A N 1
ATOM 2858 C CA . VAL A 1 346 ? 14.914 19.484 -6.438 1 88.94 346 VAL A CA 1
ATOM 2859 C C . VAL A 1 346 ? 15.633 18.547 -7.414 1 88.94 346 VAL A C 1
ATOM 2861 O O . VAL A 1 346 ? 15.086 18.219 -8.469 1 88.94 346 VAL A O 1
ATOM 2864 N N . SER A 1 347 ? 16.844 18.188 -7.066 1 88.62 347 SER A N 1
ATOM 2865 C CA . SER A 1 347 ? 17.609 17.312 -7.953 1 88.62 347 SER A CA 1
ATOM 2866 C C . SER A 1 347 ? 17.047 15.891 -7.945 1 88.62 347 SER A C 1
ATOM 2868 O O . SER A 1 347 ? 16.375 15.492 -7 1 88.62 347 SER A O 1
ATOM 2870 N N . GLU A 1 348 ? 17.406 15.117 -8.922 1 92.56 348 GLU A N 1
ATOM 2871 C CA . GLU A 1 348 ? 17.016 13.711 -8.984 1 92.56 348 GLU A CA 1
ATOM 2872 C C . GLU A 1 348 ? 17.703 12.898 -7.887 1 92.56 348 GLU A C 1
ATOM 2874 O O . GLU A 1 348 ? 17.219 11.828 -7.512 1 92.56 348 GLU A O 1
ATOM 2879 N N . ASP A 1 349 ? 18.812 13.414 -7.422 1 92.69 349 ASP A N 1
ATOM 2880 C CA . ASP A 1 349 ? 19.516 12.711 -6.355 1 92.69 349 ASP A CA 1
ATOM 2881 C C . ASP A 1 349 ? 18.766 12.836 -5.027 1 92.69 349 ASP A C 1
ATOM 2883 O O . ASP A 1 349 ? 18.844 11.938 -4.18 1 92.69 349 ASP A O 1
ATOM 2887 N N . GLU A 1 350 ? 18.047 13.945 -4.918 1 92.81 350 GLU A N 1
ATOM 2888 C CA . GLU A 1 350 ? 17.281 14.164 -3.701 1 92.81 350 GLU A CA 1
ATOM 2889 C C . GLU A 1 350 ? 15.914 13.484 -3.777 1 92.81 350 GLU A C 1
ATOM 2891 O O . GLU A 1 350 ? 15.523 12.766 -2.857 1 92.81 350 GLU A O 1
ATOM 2896 N N . ILE A 1 351 ? 15.25 13.773 -4.809 1 95.88 351 ILE A N 1
ATOM 2897 C CA . ILE A 1 351 ? 13.961 13.164 -5.102 1 95.88 351 ILE A CA 1
ATOM 2898 C C . ILE A 1 351 ? 13.977 12.594 -6.52 1 95.88 351 ILE A C 1
ATOM 2900 O O . ILE A 1 351 ? 13.797 13.328 -7.492 1 95.88 351 ILE A O 1
ATOM 2904 N N . PRO A 1 352 ? 14.039 11.312 -6.59 1 96.69 352 PRO A N 1
ATOM 2905 C CA . PRO A 1 352 ? 14.258 10.727 -7.914 1 96.69 352 PRO A CA 1
ATOM 2906 C C . PRO A 1 352 ? 12.984 10.648 -8.75 1 96.69 352 PRO A C 1
ATOM 2908 O O . PRO A 1 352 ? 13.047 10.398 -9.953 1 96.69 352 PRO A O 1
ATOM 2911 N N . TRP A 1 353 ? 11.852 10.812 -8.211 1 97.12 353 TRP A N 1
ATOM 2912 C CA . TRP A 1 353 ? 10.586 10.727 -8.93 1 97.12 353 TRP A CA 1
ATOM 2913 C C . TRP A 1 353 ? 10.273 12.039 -9.641 1 97.12 353 TRP A C 1
ATOM 2915 O O . TRP A 1 353 ? 10.703 13.109 -9.203 1 97.12 353 TRP A O 1
ATOM 2925 N N . ASP A 1 354 ? 9.445 11.953 -10.664 1 95.19 354 ASP A N 1
ATOM 2926 C CA . ASP A 1 354 ? 9.047 13.141 -11.414 1 95.19 354 ASP A CA 1
ATOM 2927 C C . ASP A 1 354 ? 7.832 13.805 -10.789 1 95.19 354 ASP A C 1
ATOM 2929 O O . ASP A 1 354 ? 7.535 14.969 -11.078 1 95.19 354 ASP A O 1
ATOM 2933 N N . THR A 1 355 ? 7.105 13.039 -10.047 1 95.12 355 THR A N 1
ATOM 2934 C CA . THR A 1 355 ? 5.922 13.539 -9.359 1 95.12 355 THR A CA 1
ATOM 2935 C C . THR A 1 355 ? 5.941 13.125 -7.887 1 95.12 355 THR A C 1
ATOM 2937 O O . THR A 1 355 ? 6.426 12.047 -7.547 1 95.12 355 THR A O 1
ATOM 2940 N N . TYR A 1 356 ? 5.477 13.977 -7.066 1 95.38 356 TYR A N 1
ATOM 2941 C CA . TYR A 1 356 ? 5.266 13.625 -5.668 1 95.38 356 TYR A CA 1
ATOM 2942 C C . TYR A 1 356 ? 4.055 12.711 -5.516 1 95.38 356 TYR A C 1
ATOM 2944 O O . TYR A 1 356 ? 3.164 12.703 -6.371 1 95.38 356 TYR A O 1
ATOM 2952 N N . PRO A 1 357 ? 3.99 11.898 -4.418 1 95.06 357 PRO A N 1
ATOM 2953 C CA . PRO A 1 357 ? 2.723 11.227 -4.117 1 95.06 357 PRO A CA 1
ATOM 2954 C C . PRO A 1 357 ? 1.582 12.211 -3.861 1 95.06 357 PRO A C 1
ATOM 2956 O O . PRO A 1 357 ? 1.769 13.422 -3.98 1 95.06 357 PRO A O 1
ATOM 2959 N N . GLU A 1 358 ? 0.448 11.648 -3.582 1 92.88 358 GLU A N 1
ATOM 2960 C CA . GLU A 1 358 ? -0.732 12.484 -3.387 1 92.88 358 GLU A CA 1
ATOM 2961 C C . GLU A 1 358 ? -0.658 13.25 -2.068 1 92.88 358 GLU A C 1
ATOM 2963 O O . GLU A 1 358 ? -0.235 12.695 -1.05 1 92.88 358 GLU A O 1
ATOM 2968 N N . TYR A 1 359 ? -1.008 14.516 -2.156 1 93.69 359 TYR A N 1
ATOM 2969 C CA . TYR A 1 359 ? -1.06 15.352 -0.961 1 93.69 359 TYR A CA 1
ATOM 2970 C C . TYR A 1 359 ? -1.945 16.562 -1.187 1 93.69 359 TYR A C 1
ATOM 2972 O O . TYR A 1 359 ? -2.285 16.891 -2.326 1 93.69 359 TYR A O 1
ATOM 2980 N N . SER A 1 360 ? -2.371 17.156 -0.108 1 93.44 360 SER A N 1
ATOM 2981 C CA . SER A 1 360 ? -3.08 18.438 -0.149 1 93.44 360 SER A CA 1
ATOM 2982 C C . SER A 1 360 ? -2.105 19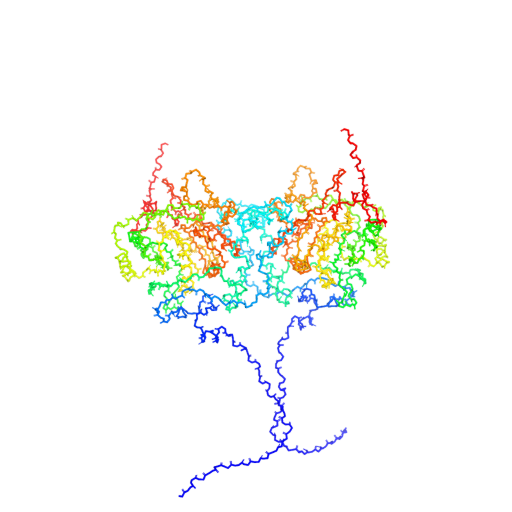.609 -0.134 1 93.44 360 SER A C 1
ATOM 2984 O O . SER A 1 360 ? -1.009 19.5 0.417 1 93.44 360 SER A O 1
ATOM 2986 N N . SER A 1 361 ? -2.602 20.656 -0.707 1 93.19 361 SER A N 1
ATOM 2987 C CA . SER A 1 361 ? -1.852 21.906 -0.544 1 93.19 361 SER A CA 1
ATOM 2988 C C . SER A 1 361 ? -1.619 22.219 0.929 1 93.19 361 SER A C 1
ATOM 2990 O O . SER A 1 361 ? -2.49 21.969 1.767 1 93.19 361 SER A O 1
ATOM 2992 N N . GLY A 1 362 ? -0.454 22.812 1.138 1 93.56 362 GLY A N 1
ATOM 2993 C CA . GLY A 1 362 ? -0.115 23.188 2.5 1 93.56 362 GLY A CA 1
ATOM 2994 C C . GLY A 1 362 ? -0.977 24.312 3.039 1 93.56 362 GLY A C 1
ATOM 2995 O O . GLY A 1 362 ? -1.001 24.562 4.246 1 93.56 362 GLY A O 1
ATOM 2996 N N . ALA A 1 363 ? -1.778 24.922 2.209 1 94.88 363 ALA A N 1
ATOM 2997 C CA . ALA A 1 363 ? -2.598 26.078 2.598 1 94.88 363 ALA A CA 1
ATOM 2998 C C . ALA A 1 363 ? -3.664 25.672 3.609 1 94.88 363 ALA A C 1
ATOM 3000 O O . ALA A 1 363 ? -3.994 26.438 4.516 1 94.88 363 ALA A O 1
ATOM 3001 N N . CYS A 1 364 ? -4.172 24.531 3.357 1 96.31 364 CYS A N 1
ATOM 3002 C CA . CYS A 1 364 ? -5.234 24.094 4.258 1 96.31 364 CYS A CA 1
ATOM 3003 C C . CYS A 1 364 ? -5.504 22.609 4.094 1 96.31 364 CYS A C 1
ATOM 3005 O O . CYS A 1 364 ? -5.645 22.109 2.973 1 96.31 364 CYS A O 1
ATOM 3007 N N . TYR A 1 365 ? -5.629 21.891 5.16 1 97.19 365 TYR A N 1
ATOM 3008 C CA . TYR A 1 365 ? -6.016 20.484 5.125 1 97.19 365 TYR A CA 1
ATOM 3009 C C . TYR A 1 365 ? -6.543 20.031 6.48 1 97.19 365 TYR A C 1
ATOM 3011 O O . TYR A 1 365 ? -6.234 20.641 7.512 1 97.19 365 TYR A O 1
ATOM 3019 N N . PHE A 1 366 ? -7.402 19 6.457 1 97.94 366 PHE A N 1
ATOM 3020 C CA . PHE A 1 366 ? -7.965 18.359 7.637 1 97.94 366 PHE A CA 1
ATOM 3021 C C . PHE A 1 366 ? -7.281 17.016 7.898 1 97.94 366 PHE A C 1
ATOM 3023 O O . PHE A 1 366 ? -7 16.266 6.965 1 97.94 366 PHE A O 1
ATOM 3030 N N . ILE A 1 367 ? -6.988 16.766 9.117 1 97.94 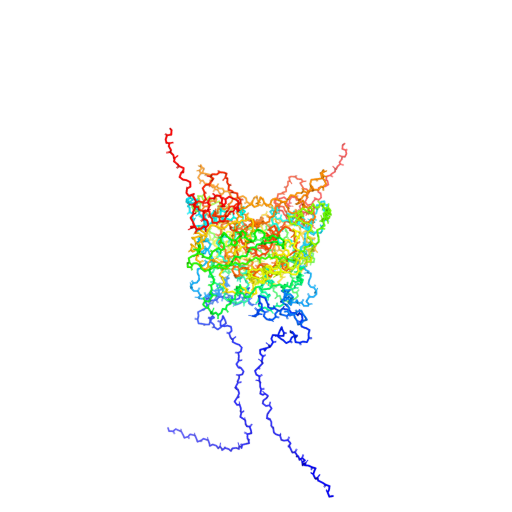367 ILE A N 1
ATOM 3031 C CA . ILE A 1 367 ? -6.531 15.445 9.539 1 97.94 367 ILE A CA 1
ATOM 3032 C C . ILE A 1 367 ? -7.352 14.977 10.742 1 97.94 367 ILE A C 1
ATOM 3034 O O . ILE A 1 367 ? -7.457 15.688 11.742 1 97.94 367 ILE A O 1
ATOM 3038 N N . GLY A 1 368 ? -7.898 13.828 10.617 1 97.25 368 GLY A N 1
ATOM 3039 C CA . GLY A 1 368 ? -8.633 13.242 11.719 1 97.25 368 GLY A CA 1
ATOM 3040 C C . GLY A 1 368 ? -7.762 12.93 12.922 1 97.25 368 GLY A C 1
ATOM 3041 O O . GLY A 1 368 ? -6.562 12.672 12.773 1 97.25 368 GLY A O 1
ATOM 3042 N N . ALA A 1 369 ? -8.383 12.891 14.062 1 96.56 369 ALA A N 1
ATOM 3043 C CA . ALA A 1 369 ? -7.664 12.766 15.328 1 96.56 369 ALA A CA 1
ATOM 3044 C C . ALA A 1 369 ? -6.887 11.453 15.391 1 96.56 369 ALA A C 1
ATOM 3046 O O . ALA A 1 369 ? -5.73 11.43 15.82 1 96.56 369 ALA A O 1
ATOM 3047 N N . ASP A 1 370 ? -7.516 10.391 15.008 1 95.69 370 ASP A N 1
ATOM 3048 C CA . ASP A 1 370 ? -6.844 9.094 15.023 1 95.69 370 ASP A CA 1
ATOM 3049 C C . ASP A 1 370 ? -5.703 9.055 14.008 1 95.69 370 ASP A C 1
ATOM 3051 O O . ASP A 1 370 ? -4.609 8.578 14.312 1 95.69 370 ASP A O 1
ATOM 3055 N N . LEU A 1 371 ? -5.953 9.547 12.867 1 97.06 371 LEU A N 1
ATOM 3056 C CA . LEU A 1 371 ? -4.945 9.578 11.812 1 97.06 371 LEU A CA 1
ATOM 3057 C C . LEU A 1 371 ? -3.789 10.5 12.188 1 97.06 371 LEU A C 1
ATOM 3059 O O . LEU A 1 371 ? -2.641 10.242 11.82 1 97.06 371 LEU A O 1
ATOM 3063 N N . LEU A 1 372 ? -4.066 11.531 12.875 1 98.06 372 LEU A N 1
ATOM 3064 C CA . LEU A 1 372 ? -3.033 12.484 13.281 1 98.06 372 LEU A CA 1
ATOM 3065 C C . LEU A 1 372 ? -1.976 11.797 14.133 1 98.06 372 LEU A C 1
ATOM 3067 O O . LEU A 1 372 ? -0.786 12.102 14.023 1 98.06 372 LEU A O 1
ATOM 3071 N N . ILE A 1 373 ? -2.379 10.938 14.945 1 97.56 373 ILE A N 1
ATOM 3072 C CA . ILE A 1 373 ? -1.414 10.203 15.758 1 97.56 373 ILE A CA 1
ATOM 3073 C C . ILE A 1 373 ? -0.51 9.367 14.859 1 97.56 373 ILE A C 1
ATOM 3075 O O . ILE A 1 373 ? 0.713 9.375 15.016 1 97.56 373 ILE A O 1
ATOM 3079 N N . ASP A 1 374 ? -1.128 8.672 13.898 1 97.88 374 ASP A N 1
ATOM 3080 C CA . ASP A 1 374 ? -0.355 7.855 12.969 1 97.88 374 ASP A CA 1
ATOM 3081 C C . ASP A 1 374 ? 0.688 8.695 12.234 1 97.88 374 ASP A C 1
ATOM 3083 O O . ASP A 1 374 ? 1.861 8.328 12.18 1 97.88 374 ASP A O 1
ATOM 3087 N N . VAL A 1 375 ? 0.185 9.789 11.688 1 98.31 375 VAL A N 1
ATOM 3088 C CA . VAL A 1 375 ? 1.077 10.594 10.859 1 98.31 375 VAL A CA 1
ATOM 3089 C C . VAL A 1 375 ? 2.164 11.219 11.734 1 98.31 375 VAL A C 1
ATOM 3091 O O . VAL A 1 375 ? 3.309 11.367 11.297 1 98.31 375 VAL A O 1
ATOM 3094 N N . THR A 1 376 ? 1.861 11.562 12.945 1 97.94 376 THR A N 1
ATOM 3095 C CA . THR A 1 376 ? 2.854 12.102 13.875 1 97.94 376 THR A CA 1
ATOM 3096 C C . THR A 1 376 ? 4.016 11.125 14.039 1 97.94 376 THR A C 1
ATOM 3098 O O . THR A 1 376 ? 5.176 11.5 13.875 1 97.94 376 THR A O 1
ATOM 3101 N N . VAL A 1 377 ? 3.715 9.914 14.273 1 97.69 377 VAL A N 1
ATOM 3102 C CA . VAL A 1 377 ? 4.746 8.898 14.461 1 97.69 377 VAL A CA 1
ATOM 3103 C C . VAL A 1 377 ? 5.457 8.633 13.141 1 97.69 377 VAL A C 1
ATOM 3105 O O . VAL A 1 377 ? 6.684 8.508 13.094 1 97.69 377 VAL A O 1
ATOM 3108 N N . ALA A 1 378 ? 4.734 8.586 12.109 1 98.5 378 ALA A N 1
ATOM 3109 C CA . ALA A 1 378 ? 5.27 8.25 10.797 1 98.5 378 ALA A CA 1
ATOM 3110 C C . ALA A 1 378 ? 6.305 9.281 10.352 1 98.5 378 ALA A C 1
ATOM 3112 O O . ALA A 1 378 ? 7.238 8.953 9.609 1 98.5 378 ALA A O 1
ATOM 3113 N N . THR A 1 379 ? 6.129 10.562 10.734 1 98.12 379 THR A N 1
ATOM 3114 C CA . THR A 1 379 ? 7.086 11.594 10.352 1 98.12 379 THR A CA 1
ATOM 3115 C C . THR A 1 379 ? 8.477 11.258 10.875 1 98.12 379 THR A C 1
ATOM 3117 O O . THR A 1 379 ? 9.484 11.633 10.258 1 98.12 379 THR A O 1
ATOM 3120 N N . ALA A 1 380 ? 8.602 10.531 11.984 1 96.94 380 ALA A N 1
ATOM 3121 C CA . ALA A 1 380 ? 9.898 10.156 12.539 1 96.94 380 ALA A CA 1
ATOM 3122 C C . ALA A 1 380 ? 10.594 9.117 11.664 1 96.94 380 ALA A C 1
ATOM 3124 O O . ALA A 1 380 ? 11.82 9.047 11.641 1 96.94 380 ALA A O 1
ATOM 3125 N N . PHE A 1 381 ? 9.805 8.406 10.938 1 97.31 381 PHE A N 1
ATOM 3126 C CA . PHE A 1 381 ? 10.336 7.301 10.148 1 97.31 381 PHE A CA 1
ATOM 3127 C C . PHE A 1 381 ? 10.305 7.629 8.664 1 97.31 381 PHE A C 1
ATOM 3129 O O . PHE A 1 381 ? 10.25 6.727 7.824 1 97.31 381 PHE A O 1
ATOM 3136 N N . THR A 1 382 ? 10.211 8.867 8.32 1 97.88 382 THR A N 1
ATOM 3137 C CA . THR A 1 382 ? 10.258 9.383 6.953 1 97.88 382 THR A CA 1
ATOM 3138 C C . THR A 1 382 ? 11.273 10.516 6.836 1 97.88 382 THR A C 1
ATOM 3140 O O . THR A 1 382 ? 11.188 11.508 7.555 1 97.88 382 THR A O 1
ATOM 3143 N N . LYS A 1 383 ? 12.195 10.352 5.941 1 97.31 383 LYS A N 1
ATOM 3144 C CA . LYS A 1 383 ? 13.25 11.344 5.777 1 97.31 383 LYS A CA 1
ATOM 3145 C C . LYS A 1 383 ? 12.672 12.734 5.543 1 97.31 383 LYS A C 1
ATOM 3147 O O . LYS A 1 383 ? 11.781 12.906 4.707 1 97.31 383 LYS A O 1
ATOM 3152 N N . GLN A 1 384 ? 13.18 13.672 6.258 1 94.81 384 GLN A N 1
ATOM 3153 C CA . GLN A 1 384 ? 12.672 15.039 6.188 1 94.81 384 GLN A CA 1
ATOM 3154 C C . GLN A 1 384 ? 12.984 15.664 4.832 1 94.81 384 GLN A C 1
ATOM 3156 O O . GLN A 1 384 ? 14.055 15.438 4.262 1 94.81 384 GLN A O 1
ATOM 3161 N N . PHE A 1 385 ? 12.125 16.453 4.32 1 92.75 385 PHE A N 1
ATOM 3162 C CA . PHE A 1 385 ? 12.195 17.234 3.094 1 92.75 385 PHE A CA 1
ATOM 3163 C C . PHE A 1 385 ? 11.695 18.656 3.326 1 92.75 385 PHE A C 1
ATOM 3165 O O . PHE A 1 385 ? 10.781 18.875 4.121 1 92.75 385 PHE A O 1
ATOM 3172 N N . ARG A 1 386 ? 12.172 19.609 2.715 1 86.88 386 ARG A N 1
ATOM 3173 C CA . ARG A 1 386 ? 12 21.016 3.098 1 86.88 386 ARG A CA 1
ATOM 3174 C C . ARG A 1 386 ? 10.609 21.516 2.719 1 86.88 386 ARG A C 1
ATOM 3176 O O . ARG A 1 386 ? 10.117 22.484 3.299 1 86.88 386 ARG A O 1
ATOM 3183 N N . PHE A 1 387 ? 9.992 20.969 1.706 1 89.94 387 PHE A N 1
ATOM 3184 C CA . PHE A 1 387 ? 8.633 21.359 1.383 1 89.94 387 PHE A CA 1
ATOM 3185 C C . PHE A 1 387 ? 7.625 20.547 2.184 1 89.94 387 PHE A C 1
ATOM 3187 O O . PHE A 1 387 ? 7.387 19.375 1.874 1 89.94 387 PHE A O 1
ATOM 3194 N N . GLU A 1 388 ? 7.023 21.188 3.123 1 92.75 388 GLU A N 1
ATOM 3195 C CA . GLU A 1 388 ? 6.277 20.453 4.148 1 92.75 388 GLU A CA 1
ATOM 3196 C C . GLU A 1 388 ? 5.109 19.688 3.539 1 92.75 388 GLU A C 1
ATOM 3198 O O . GLU A 1 388 ? 4.766 18.594 4.012 1 92.75 388 GLU A O 1
ATOM 3203 N N . ASP A 1 389 ? 4.363 20.297 2.537 1 92.38 389 ASP A N 1
ATOM 3204 C CA . ASP A 1 389 ? 3.232 19.594 1.941 1 92.38 389 ASP A CA 1
ATOM 3205 C C . ASP A 1 389 ? 3.703 18.422 1.07 1 92.38 389 ASP A C 1
ATOM 3207 O O . ASP A 1 389 ? 3.135 17.328 1.122 1 92.38 389 ASP A O 1
ATOM 3211 N N . ALA A 1 390 ? 4.805 18.641 0.307 1 92.88 390 ALA A N 1
ATOM 3212 C CA . ALA A 1 390 ? 5.402 17.562 -0.456 1 92.88 390 ALA A CA 1
ATOM 3213 C C . ALA A 1 390 ? 5.977 16.484 0.471 1 92.88 390 ALA A C 1
ATOM 3215 O O . ALA A 1 390 ? 5.906 15.297 0.174 1 92.88 390 ALA A O 1
ATOM 3216 N N . TYR A 1 391 ? 6.578 16.953 1.527 1 95.94 391 TYR A N 1
ATOM 3217 C CA . TYR A 1 391 ? 7.066 16.016 2.535 1 95.94 391 TYR A CA 1
ATOM 3218 C C . TYR A 1 391 ? 5.941 15.117 3.033 1 95.94 391 TYR A C 1
ATOM 3220 O O . TYR A 1 391 ? 6.109 13.898 3.131 1 95.94 391 TYR A O 1
ATOM 3228 N N . LEU A 1 392 ? 4.793 15.648 3.303 1 96.62 392 LEU A N 1
ATOM 3229 C CA . LEU A 1 392 ? 3.652 14.891 3.799 1 96.62 392 LEU A CA 1
ATOM 3230 C C . LEU A 1 392 ? 3.184 13.867 2.766 1 96.62 392 LEU A C 1
ATOM 3232 O O . LEU A 1 392 ? 2.625 12.828 3.121 1 96.62 392 LEU A O 1
ATOM 3236 N N . SER A 1 393 ? 3.402 14.203 1.518 1 96.69 393 SER A N 1
ATOM 3237 C CA . SER A 1 393 ? 3.006 13.25 0.485 1 96.69 393 SER A CA 1
ATOM 3238 C C . SER A 1 393 ? 3.715 11.914 0.664 1 96.69 393 SER A C 1
ATOM 3240 O O . SER A 1 393 ? 3.104 10.852 0.513 1 96.69 393 SER A O 1
ATOM 3242 N N . PHE A 1 394 ? 4.988 11.938 0.994 1 97.81 394 PHE A N 1
ATOM 3243 C CA . PHE A 1 394 ? 5.746 10.711 1.231 1 97.81 394 PHE A CA 1
ATOM 3244 C C . PHE A 1 394 ? 5.27 10.023 2.504 1 97.81 394 PHE A C 1
ATOM 3246 O O . PHE A 1 394 ? 5.215 8.789 2.564 1 97.81 394 PHE A O 1
ATOM 3253 N N . VAL A 1 395 ? 4.93 10.797 3.494 1 98.38 395 VAL A N 1
ATOM 3254 C CA . VAL A 1 395 ? 4.43 10.234 4.746 1 98.38 395 VAL A CA 1
ATOM 3255 C C . VAL A 1 395 ? 3.117 9.492 4.492 1 98.38 395 VAL A C 1
ATOM 3257 O O . VAL A 1 395 ? 2.943 8.359 4.938 1 98.38 395 VAL A O 1
ATOM 3260 N N . TRP A 1 396 ? 2.207 10.156 3.727 1 97.44 396 TRP A N 1
ATOM 3261 C CA . TRP A 1 396 ? 0.932 9.531 3.4 1 97.44 396 TRP A CA 1
ATOM 3262 C C . TRP A 1 396 ? 1.145 8.242 2.615 1 97.44 396 TRP A C 1
ATOM 3264 O O . TRP A 1 396 ? 0.456 7.242 2.85 1 97.44 396 TRP A O 1
ATOM 3274 N N . ALA A 1 397 ? 2.082 8.297 1.69 1 96.19 397 ALA A N 1
ATOM 3275 C CA . ALA A 1 397 ? 2.371 7.117 0.881 1 96.19 397 ALA A CA 1
ATOM 3276 C C . ALA A 1 397 ? 2.84 5.957 1.752 1 96.19 397 ALA A C 1
ATOM 3278 O O . ALA A 1 397 ? 2.404 4.82 1.567 1 96.19 397 ALA A O 1
ATOM 3279 N N . LYS A 1 398 ? 3.631 6.246 2.676 1 97 398 LYS A N 1
ATOM 3280 C CA . LYS A 1 398 ? 4.191 5.207 3.537 1 97 398 LYS A CA 1
ATOM 3281 C C . LYS A 1 398 ? 3.146 4.68 4.516 1 97 398 LYS A C 1
ATOM 3283 O O . LYS A 1 398 ? 3.217 3.525 4.941 1 97 398 LYS A O 1
ATOM 3288 N N . LEU A 1 399 ? 2.201 5.512 4.836 1 96.94 399 LEU A N 1
ATOM 3289 C CA . LEU A 1 399 ? 1.088 5.094 5.684 1 96.94 399 LEU A CA 1
ATOM 3290 C C . LEU A 1 399 ? -0.028 4.477 4.848 1 96.94 399 LEU A C 1
ATOM 3292 O O . LEU A 1 399 ? -1.025 4 5.391 1 96.94 399 LEU A O 1
ATOM 3296 N N . ARG A 1 400 ? 0.101 4.594 3.566 1 92.69 400 ARG A N 1
ATOM 3297 C CA . ARG A 1 400 ? -0.914 4.113 2.633 1 92.69 400 ARG A CA 1
ATOM 3298 C C . ARG A 1 400 ? -2.25 4.809 2.873 1 92.69 400 ARG A C 1
ATOM 3300 O O . ARG A 1 400 ? -3.295 4.156 2.922 1 92.69 400 ARG A O 1
ATOM 3307 N N . GLN A 1 401 ? -2.113 6.078 3.131 1 94.44 401 GLN A N 1
ATOM 3308 C CA . GLN A 1 401 ? -3.307 6.883 3.367 1 94.44 401 GLN A CA 1
ATOM 3309 C C . GLN A 1 401 ? -3.717 7.641 2.107 1 94.44 401 GLN A C 1
ATOM 3311 O O . GLN A 1 401 ? -2.863 8.133 1.364 1 94.44 401 GLN A O 1
ATOM 3316 N N . ARG A 1 402 ? -4.953 7.707 1.964 1 92.44 402 ARG A N 1
ATOM 3317 C CA . ARG A 1 402 ? -5.539 8.438 0.842 1 92.44 402 ARG A CA 1
ATOM 3318 C C . ARG A 1 402 ? -5.824 9.883 1.22 1 92.44 402 ARG A C 1
ATOM 3320 O O . ARG A 1 402 ? -6.176 10.172 2.365 1 92.44 402 ARG A O 1
ATOM 3327 N N . VAL A 1 403 ? -5.672 10.695 0.222 1 95.31 403 VAL A N 1
ATOM 3328 C CA . VAL A 1 403 ? -5.922 12.117 0.438 1 95.31 403 VAL A CA 1
ATOM 3329 C C . VAL A 1 403 ? -7.086 12.578 -0.437 1 95.31 403 VAL A C 1
ATOM 3331 O O . VAL A 1 403 ? -7.086 12.352 -1.649 1 95.31 403 VAL A O 1
ATOM 3334 N N . TYR A 1 404 ? -8.055 13.234 0.174 1 94.38 404 TYR A N 1
ATOM 3335 C CA . TYR A 1 404 ? -9.25 13.648 -0.551 1 94.38 404 TYR A CA 1
ATOM 3336 C C . TYR A 1 404 ? -9.289 15.164 -0.723 1 94.38 404 TYR A C 1
ATOM 3338 O O . TYR A 1 404 ? -8.578 15.891 -0.029 1 94.38 404 TYR A O 1
ATOM 3346 N N . ALA A 1 405 ? -10.055 15.586 -1.676 1 92.56 405 ALA A N 1
ATOM 3347 C CA . ALA A 1 405 ? -10.219 17.016 -1.95 1 92.56 405 ALA A CA 1
ATOM 3348 C C . ALA A 1 405 ? -11.617 17.484 -1.571 1 92.56 405 ALA A C 1
ATOM 3350 O O . ALA A 1 405 ? -12.609 16.828 -1.891 1 92.56 405 ALA A O 1
ATOM 3351 N N . PHE A 1 406 ? -11.664 18.562 -0.899 1 93.31 406 PHE A N 1
ATOM 3352 C CA . PHE A 1 406 ? -12.938 19.219 -0.622 1 93.31 406 PHE A CA 1
ATOM 3353 C C . PHE A 1 406 ? -13.172 20.375 -1.587 1 93.31 406 PHE A C 1
ATOM 3355 O O . PHE A 1 406 ? -12.359 21.297 -1.676 1 93.31 406 PHE A O 1
ATOM 3362 N N . LYS A 1 407 ? -14.281 20.359 -2.178 1 89.94 407 LYS A N 1
ATOM 3363 C CA . LYS A 1 407 ? -14.625 21.391 -3.154 1 89.94 407 LYS A CA 1
ATOM 3364 C C . LYS A 1 407 ? -14.805 22.75 -2.48 1 89.94 407 LYS A C 1
ATOM 3366 O O . LYS A 1 407 ? -14.578 23.781 -3.104 1 89.94 407 LYS A O 1
ATOM 3371 N N . ALA A 1 408 ? -15.156 22.719 -1.268 1 93.94 408 ALA A N 1
ATOM 3372 C CA . ALA A 1 408 ? -15.438 23.953 -0.527 1 93.94 408 ALA A CA 1
ATOM 3373 C C . ALA A 1 408 ? -14.148 24.688 -0.169 1 93.94 408 ALA A C 1
ATOM 3375 O O . ALA A 1 408 ? -14.188 25.797 0.352 1 93.94 408 ALA A O 1
ATOM 3376 N N . LEU A 1 409 ? -12.992 24.125 -0.416 1 95.69 409 LEU A N 1
ATOM 3377 C CA . LEU A 1 409 ? -11.688 24.719 -0.183 1 95.69 409 LEU A CA 1
ATOM 3378 C C . LEU A 1 409 ? -11.023 25.109 -1.501 1 95.69 409 LEU A C 1
ATOM 3380 O O . LEU A 1 409 ? -10.977 24.312 -2.438 1 95.69 409 LEU A O 1
ATOM 3384 N N . LYS A 1 410 ? -10.516 26.359 -1.537 1 92.81 410 LYS A N 1
ATOM 3385 C CA . LYS A 1 410 ? -9.961 26.797 -2.812 1 92.81 410 LYS A CA 1
ATOM 3386 C C . LYS A 1 410 ? -8.633 27.516 -2.611 1 92.81 410 LYS A C 1
ATOM 3388 O O . LYS A 1 410 ? -8.461 28.266 -1.649 1 92.81 410 LYS A O 1
ATOM 3393 N N . HIS A 1 411 ? -7.793 27.312 -3.568 1 90.19 411 HIS A N 1
ATOM 3394 C CA . HIS A 1 411 ? -6.504 27.984 -3.586 1 90.19 411 HIS A CA 1
ATOM 3395 C C . HIS A 1 411 ? -6.613 29.359 -4.25 1 90.19 411 HIS A C 1
ATOM 3397 O O . HIS A 1 411 ? -5.801 30.25 -3.984 1 90.19 411 HIS A O 1
ATOM 3403 N N . TYR A 1 412 ? -7.551 29.391 -5.129 1 87.38 412 TYR A N 1
ATOM 3404 C CA . TYR A 1 412 ? -7.719 30.625 -5.902 1 87.38 412 TYR A CA 1
ATOM 3405 C C . TYR A 1 412 ? -9.195 30.953 -6.074 1 87.38 412 TYR A C 1
ATOM 3407 O O . TYR A 1 412 ? -10.023 30.062 -6.254 1 87.38 412 TYR A O 1
ATOM 3415 N N . ILE A 1 413 ? -9.375 32.188 -5.879 1 87.12 413 ILE A N 1
ATOM 3416 C CA . ILE A 1 413 ? -10.703 32.719 -6.152 1 87.12 413 ILE A CA 1
ATOM 3417 C C . ILE A 1 413 ? -10.602 33.844 -7.172 1 87.12 413 ILE A C 1
ATOM 3419 O O . ILE A 1 413 ? -9.945 34.875 -6.922 1 87.12 413 ILE A O 1
ATOM 3423 N N . GLY A 1 414 ? -11.164 33.562 -8.305 1 81.5 414 GLY A N 1
ATOM 3424 C CA . GLY A 1 414 ? -11.156 34.594 -9.336 1 81.5 414 GLY A CA 1
ATOM 3425 C C . GLY A 1 414 ? -11.922 35.844 -8.945 1 81.5 414 GLY A C 1
ATOM 3426 O O . GLY A 1 414 ? -12.688 35.844 -7.98 1 81.5 414 GLY A O 1
ATOM 3427 N N . PRO A 1 415 ? -11.547 36.844 -9.93 1 76.19 415 PRO A N 1
ATOM 3428 C CA . PRO A 1 415 ? -12.32 38.062 -9.711 1 76.19 415 PRO A CA 1
ATOM 3429 C C . PRO A 1 415 ? -13.82 37.844 -9.891 1 76.19 415 PRO A C 1
ATOM 3431 O O . PRO A 1 415 ? -14.242 37.125 -10.781 1 76.19 415 PRO A O 1
ATOM 3434 N N . ASN A 1 416 ? -14.734 38.125 -8.938 1 72.31 416 ASN A N 1
ATOM 3435 C CA . ASN A 1 416 ? -16.188 38.062 -8.977 1 72.31 416 ASN A CA 1
ATOM 3436 C C . ASN A 1 416 ? -16.719 36.656 -8.773 1 72.31 416 ASN A C 1
ATOM 3438 O O . ASN A 1 416 ? -17.859 36.375 -9.148 1 72.31 416 ASN A O 1
ATOM 3442 N N . GLN A 1 417 ? -15.75 35.844 -8.484 1 82.62 417 GLN A N 1
ATOM 3443 C CA . GLN A 1 417 ? -16.234 34.5 -8.25 1 82.62 417 GLN A CA 1
ATOM 3444 C C . GLN A 1 417 ? -17.109 34.438 -6.996 1 82.62 417 GLN A C 1
ATOM 3446 O O . GLN A 1 417 ? -16.797 35.062 -5.992 1 82.62 417 GLN A O 1
ATOM 3451 N N . ASP A 1 418 ? -18.172 33.688 -7.156 1 81.44 418 ASP A N 1
ATOM 3452 C CA . ASP A 1 418 ? -19.109 33.438 -6.059 1 81.44 418 ASP A CA 1
ATOM 3453 C C . ASP A 1 418 ? -18.484 32.531 -5.008 1 81.44 418 ASP A C 1
ATOM 3455 O O . ASP A 1 418 ? -17.906 31.484 -5.344 1 81.44 418 ASP A O 1
ATOM 3459 N N . ILE A 1 419 ? -18.516 33 -3.781 1 87.94 419 ILE A N 1
ATOM 3460 C CA . ILE A 1 419 ? -17.922 32.188 -2.727 1 87.94 419 ILE A CA 1
ATOM 3461 C C . ILE A 1 419 ? -19 31.672 -1.791 1 87.94 419 ILE A C 1
ATOM 3463 O O . ILE A 1 419 ? -18.75 31.438 -0.605 1 87.94 419 ILE A O 1
ATOM 3467 N N . SER A 1 420 ? -20.281 31.516 -2.26 1 88.5 420 SER A N 1
ATOM 3468 C CA . SER A 1 420 ? -21.406 31.094 -1.434 1 88.5 420 SER A CA 1
ATOM 3469 C C . SER A 1 420 ? -21.172 29.703 -0.844 1 88.5 420 SER A C 1
ATOM 3471 O O . SER A 1 420 ? -21.672 29.391 0.234 1 88.5 420 SER A O 1
ATOM 3473 N N . ASP A 1 421 ? -20.391 28.953 -1.508 1 90.38 421 ASP A N 1
ATOM 3474 C CA . ASP A 1 421 ? -20.156 27.594 -1.025 1 90.38 421 ASP A CA 1
ATOM 3475 C C . ASP A 1 421 ? -18.719 27.438 -0.523 1 90.38 421 ASP A C 1
ATOM 3477 O O . ASP A 1 421 ? -18.281 26.312 -0.251 1 90.38 421 ASP A O 1
ATOM 3481 N N . LEU A 1 422 ? -18.016 28.5 -0.42 1 94.69 422 LEU A N 1
ATOM 3482 C CA . LEU A 1 422 ? -16.625 28.453 -0.015 1 94.69 422 LEU A CA 1
ATOM 3483 C C . LEU A 1 422 ? -16.5 28.375 1.503 1 94.69 422 LEU A C 1
ATOM 3485 O O . LEU A 1 422 ? -17.062 29.203 2.223 1 94.69 422 LEU A O 1
ATOM 3489 N N . ALA A 1 423 ? -15.781 27.406 1.947 1 97.06 423 ALA A N 1
ATOM 3490 C CA . ALA A 1 423 ? -15.508 27.297 3.379 1 97.06 423 ALA A CA 1
ATOM 3491 C C . ALA A 1 423 ? -14.164 27.953 3.725 1 97.06 423 ALA A C 1
ATOM 3493 O O . ALA A 1 423 ? -14.031 28.594 4.762 1 97.06 423 ALA A O 1
ATOM 3494 N N . ILE A 1 424 ? -13.172 27.734 2.867 1 97.5 424 ILE A N 1
ATOM 3495 C CA . ILE A 1 424 ? -11.844 28.281 3.115 1 97.5 424 ILE A CA 1
ATOM 3496 C C . ILE A 1 424 ? -11.219 28.75 1.801 1 97.5 424 ILE A C 1
ATOM 3498 O O . ILE A 1 424 ? -11.297 28.047 0.786 1 97.5 424 ILE A O 1
ATOM 3502 N N . GLY A 1 425 ? -10.648 29.875 1.807 1 96 425 GLY A N 1
ATOM 3503 C CA . GLY A 1 425 ? -9.969 30.438 0.649 1 96 425 GLY A CA 1
ATOM 3504 C C . GLY A 1 425 ? -8.969 31.516 1.011 1 96 425 GLY A C 1
ATOM 3505 O O . GLY A 1 425 ? -8.742 31.797 2.191 1 96 425 GLY A O 1
ATOM 3506 N N . PRO A 1 426 ? -8.336 32.094 0.015 1 95.12 426 PRO A N 1
ATOM 3507 C CA . PRO A 1 426 ? -7.359 33.156 0.287 1 95.12 426 PRO A CA 1
ATOM 3508 C C . PRO A 1 426 ? -7.965 34.344 1.03 1 95.12 426 PRO A C 1
ATOM 3510 O O . PRO A 1 426 ? -9.062 34.781 0.688 1 95.12 426 PRO A O 1
ATOM 3513 N N . GLN A 1 427 ? -7.238 34.781 1.98 1 94.88 427 GLN A N 1
ATOM 3514 C CA . GLN A 1 427 ? -7.691 35.844 2.889 1 94.88 427 GLN A CA 1
ATOM 3515 C C . GLN A 1 427 ? -8.18 37.062 2.117 1 94.88 427 GLN A C 1
ATOM 3517 O O . GLN A 1 427 ? -9.25 37.594 2.402 1 94.88 427 GLN A O 1
ATOM 3522 N N . VAL A 1 428 ? -7.418 37.531 1.179 1 91.56 428 VAL A N 1
ATOM 3523 C CA . VAL A 1 428 ? -7.703 38.75 0.442 1 91.56 428 VAL A CA 1
ATOM 3524 C C . VAL A 1 428 ? -9.055 38.625 -0.263 1 91.56 428 VAL A C 1
ATOM 3526 O O . VAL A 1 428 ? -9.859 39.562 -0.232 1 91.56 428 VAL A O 1
ATOM 3529 N N . ALA A 1 429 ? -9.289 37.562 -0.845 1 91.56 429 ALA A N 1
ATOM 3530 C CA . ALA A 1 429 ? -10.523 37.312 -1.59 1 91.56 429 ALA A CA 1
ATOM 3531 C C . ALA A 1 429 ? -11.719 37.219 -0.647 1 91.56 429 ALA A C 1
ATOM 3533 O O . ALA A 1 429 ? -12.789 37.781 -0.925 1 91.56 429 ALA A O 1
ATOM 3534 N N . VAL A 1 430 ? -11.586 36.562 0.434 1 93.62 430 VAL A N 1
ATOM 3535 C CA . VAL A 1 430 ? -12.672 36.344 1.385 1 93.62 430 VAL A CA 1
ATOM 3536 C C . VAL A 1 430 ? -13.023 37.688 2.055 1 93.62 430 VAL A C 1
ATOM 3538 O O . VAL A 1 430 ? -14.203 38.031 2.199 1 93.62 430 VAL A O 1
ATOM 3541 N N . ASP A 1 431 ? -12.023 38.469 2.4 1 92.25 431 ASP A N 1
ATOM 3542 C CA . ASP A 1 431 ? -12.219 39.75 3.088 1 92.25 431 ASP A CA 1
ATOM 3543 C C . ASP A 1 431 ? -13.023 40.719 2.225 1 92.25 431 ASP A C 1
ATOM 3545 O O . ASP A 1 431 ? -13.742 41.562 2.746 1 92.25 431 ASP A O 1
ATOM 3549 N N . GLN A 1 432 ? -12.898 40.562 0.987 1 90.31 432 GLN A N 1
ATOM 3550 C CA . GLN A 1 432 ? -13.609 41.469 0.07 1 90.31 432 GLN A CA 1
ATOM 3551 C C . GLN A 1 432 ? -15.102 41.125 0.05 1 90.31 432 GLN A C 1
ATOM 3553 O O . GLN A 1 432 ? -15.922 42 -0.315 1 90.31 432 GLN A O 1
ATOM 3558 N N . GLN A 1 433 ? -15.414 40 0.482 1 91.06 433 GLN A N 1
ATOM 3559 C CA . GLN A 1 433 ? -16.797 39.562 0.291 1 91.06 433 GLN A CA 1
ATOM 3560 C C . GLN A 1 433 ? -17.469 39.281 1.628 1 91.06 433 GLN A C 1
ATOM 3562 O O . GLN A 1 433 ? -18.688 39.031 1.679 1 91.06 433 GLN A O 1
ATOM 3567 N N . MET A 1 434 ? -16.766 39.375 2.637 1 92 434 MET A N 1
ATOM 3568 C CA . MET A 1 434 ? -17.266 39 3.953 1 92 434 MET A CA 1
ATOM 3569 C C . MET A 1 434 ? -17.453 40.25 4.828 1 92 434 MET A C 1
ATOM 3571 O O . MET A 1 434 ? -16.578 41.125 4.875 1 92 434 MET A O 1
ATOM 3575 N N . ASN A 1 435 ? -18.578 40.344 5.473 1 93.56 435 ASN A N 1
ATOM 3576 C CA . ASN A 1 435 ? -18.781 41.281 6.57 1 93.56 435 ASN A CA 1
ATOM 3577 C C . ASN A 1 435 ? -18.547 40.594 7.926 1 93.56 435 ASN A C 1
ATOM 3579 O O . ASN A 1 435 ? -19.406 39.875 8.414 1 93.56 435 ASN A O 1
ATOM 3583 N N . TRP A 1 436 ? -17.5 40.844 8.57 1 95.31 436 TRP A N 1
ATOM 3584 C CA . TRP A 1 436 ? -17.062 40.156 9.766 1 95.31 436 TRP A CA 1
ATOM 3585 C C . TRP A 1 436 ? -17.875 40.562 10.977 1 95.31 436 TRP A C 1
ATOM 3587 O O . TRP A 1 436 ? -17.875 39.875 12 1 95.31 436 TRP A O 1
ATOM 3597 N N . GLU A 1 437 ? -18.531 41.625 10.891 1 93.06 437 GLU A N 1
ATOM 3598 C CA . GLU A 1 437 ? -19.391 42.062 11.992 1 93.06 437 GLU A CA 1
ATOM 3599 C C . GLU A 1 437 ? -20.703 41.312 12.008 1 93.06 437 GLU A C 1
ATOM 3601 O O . GLU A 1 437 ? -21.141 40.844 13.055 1 93.06 437 GLU A O 1
ATOM 3606 N N . SER A 1 438 ? -21.266 41.156 10.828 1 90.81 438 SER A N 1
ATOM 3607 C CA . SER A 1 438 ? -22.562 40.5 10.742 1 90.81 438 SER A CA 1
ATOM 3608 C C . SER A 1 438 ? -22.391 39 10.531 1 90.81 438 SER A C 1
ATOM 3610 O O . SER A 1 438 ? -23.297 38.219 10.836 1 90.81 438 SER A O 1
ATOM 3612 N N . GLY A 1 439 ? -21.297 38.656 9.953 1 89.44 439 GLY A N 1
ATOM 3613 C CA . GLY A 1 439 ? -21.047 37.25 9.648 1 89.44 439 GLY A CA 1
ATOM 3614 C C . GLY A 1 439 ? -21.609 36.812 8.312 1 89.44 439 GLY A C 1
ATOM 3615 O O . GLY A 1 439 ? -21.562 35.625 7.965 1 89.44 439 GLY A O 1
ATOM 3616 N N . PHE A 1 440 ? -22.109 37.75 7.578 1 87.88 440 PHE A N 1
ATOM 3617 C CA . PHE A 1 440 ? -22.75 37.375 6.312 1 87.88 440 PHE A CA 1
ATOM 3618 C C . PHE A 1 440 ? -21.875 37.812 5.137 1 87.88 440 PHE A C 1
ATOM 3620 O O . PHE A 1 440 ? -21.094 38.75 5.25 1 87.88 440 PHE A O 1
ATOM 3627 N N . LEU A 1 441 ? -22.016 37.031 4.066 1 88.06 441 LEU A N 1
ATOM 3628 C CA . LEU A 1 441 ? -21.375 37.406 2.816 1 88.06 441 LEU A CA 1
ATOM 3629 C C . LEU A 1 441 ? -22.031 38.656 2.213 1 88.06 441 LEU A C 1
ATOM 3631 O O . LEU A 1 441 ? -23.25 38.812 2.301 1 88.06 441 LEU A O 1
ATOM 3635 N N . ASN A 1 442 ? -21.141 39.562 1.683 1 78.81 442 ASN A N 1
ATOM 3636 C CA . ASN A 1 442 ? -21.672 40.75 1.045 1 78.81 442 ASN A CA 1
ATOM 3637 C C . ASN A 1 442 ? -22.422 40.438 -0.247 1 78.81 442 ASN A C 1
ATOM 3639 O O . ASN A 1 442 ? -21.938 39.625 -1.062 1 78.81 442 ASN A O 1
ATOM 3643 N N . LEU A 1 443 ? -23.531 39.844 -0.212 1 59.34 443 LEU A N 1
ATOM 3644 C CA . LEU A 1 443 ? -24.328 39.531 -1.395 1 59.34 443 LEU A CA 1
ATOM 3645 C C . LEU A 1 443 ? -24.141 40.562 -2.482 1 59.34 443 LEU A C 1
ATOM 3647 O O . LEU A 1 443 ? -24.344 41.781 -2.238 1 59.34 443 LEU A O 1
ATOM 3651 N N . THR A 1 444 ? -23.109 40.562 -3.154 1 51.53 444 THR A N 1
ATOM 3652 C CA . THR A 1 444 ? -23.203 41.438 -4.316 1 51.53 444 THR A CA 1
ATOM 3653 C C . THR A 1 444 ? -24.453 41.125 -5.133 1 51.53 444 THR A C 1
ATOM 3655 O O . THR A 1 444 ? -24.641 39.969 -5.562 1 51.53 444 THR A O 1
ATOM 3658 N N . VAL A 1 445 ? -25.516 41.781 -4.953 1 43.38 445 VAL A N 1
ATOM 3659 C CA . VAL A 1 445 ? -26.656 41.781 -5.863 1 43.38 445 VAL A CA 1
ATOM 3660 C C . VAL A 1 445 ? -26.172 42 -7.297 1 43.38 445 VAL A C 1
ATOM 3662 O O . VAL A 1 445 ? -25.672 43.062 -7.648 1 43.38 445 VAL A O 1
ATOM 3665 N N . ILE A 1 446 ? -25.531 41.094 -7.879 1 40.75 446 ILE A N 1
ATOM 3666 C CA . ILE A 1 446 ? -25.469 41.25 -9.328 1 40.75 446 ILE A CA 1
ATOM 3667 C C . ILE A 1 446 ? -26.891 41.312 -9.898 1 40.75 446 ILE A C 1
ATOM 3669 O O . ILE A 1 446 ? -27.656 40.344 -9.75 1 40.75 446 ILE A O 1
ATOM 3673 N N . SER A 1 447 ? -27.453 42.469 -10.031 1 33.25 447 SER A N 1
ATOM 3674 C CA . SER A 1 447 ? -28.609 42.75 -10.883 1 33.25 447 SER A CA 1
ATOM 3675 C C . SER A 1 447 ? -28.375 42.25 -12.305 1 33.25 447 SER A C 1
ATOM 3677 O O . SER A 1 447 ? -27.422 42.688 -12.961 1 33.25 447 SER A O 1
ATOM 3679 N N . LYS A 1 448 ? -28.609 41.094 -12.641 1 36.94 448 LYS A N 1
ATOM 3680 C CA . LYS A 1 448 ? -28.906 40.781 -14.039 1 36.94 448 LYS A CA 1
ATOM 3681 C C . LYS A 1 448 ? -29.906 41.781 -14.625 1 36.94 448 LYS A C 1
ATOM 3683 O O . LYS A 1 448 ? -31.109 41.688 -14.391 1 36.94 448 LYS A O 1
ATOM 3688 N N . ALA A 1 449 ? -29.672 43 -14.727 1 24.83 449 ALA A N 1
ATOM 3689 C CA . ALA A 1 449 ? -30.422 43.719 -15.742 1 24.83 449 ALA A CA 1
ATOM 3690 C C . ALA A 1 449 ? -30.234 43.094 -17.125 1 24.83 449 ALA A C 1
ATOM 3692 O O . ALA A 1 449 ? -29.109 42.812 -17.531 1 24.83 449 ALA A O 1
ATOM 3693 N N . LYS A 1 450 ? -31.234 42.438 -17.516 1 30.05 450 LYS A N 1
ATOM 3694 C CA . LYS A 1 450 ? -31.531 42.188 -18.938 1 30.05 450 LYS A CA 1
ATOM 3695 C C . LYS A 1 450 ? -31.109 43.375 -19.797 1 30.05 450 LYS A C 1
ATOM 3697 O O . LYS A 1 450 ? -31.703 44.438 -19.703 1 30.05 450 LYS A O 1
ATOM 3702 N N . VAL A 1 451 ? -29.797 43.281 -20.094 1 19.45 451 VAL A N 1
ATOM 3703 C CA . VAL A 1 451 ? -29.719 43.875 -21.422 1 19.45 451 VAL A CA 1
ATOM 3704 C C . VAL A 1 451 ? -30.156 42.812 -22.453 1 19.45 451 VAL A C 1
ATOM 3706 O O . VAL A 1 451 ? -29.781 41.656 -22.359 1 19.45 451 VAL A O 1
ATOM 3709 N N . MET B 1 1 ? -28.625 -58.094 49.188 1 17.94 1 MET B N 1
ATOM 3710 C CA . MET B 1 1 ? -28.203 -57.625 50.5 1 17.94 1 MET B CA 1
ATOM 3711 C C . MET B 1 1 ? -26.688 -57.438 50.562 1 17.94 1 MET B C 1
ATOM 3713 O O . MET B 1 1 ? -26.125 -57.125 51.594 1 17.94 1 MET B O 1
ATOM 3717 N N . VAL B 1 2 ? -25.797 -57.781 49.594 1 19.61 2 VAL B N 1
ATOM 3718 C CA . VAL B 1 2 ? -24.484 -58.188 50.062 1 19.61 2 VAL B CA 1
ATOM 3719 C C . VAL B 1 2 ? -23.75 -56.969 50.656 1 19.61 2 VAL B C 1
ATOM 3721 O O . VAL B 1 2 ? -23.828 -55.875 50.125 1 19.61 2 VAL B O 1
ATOM 3724 N N . TRP B 1 3 ? -22.984 -57.094 51.969 1 16.59 3 TRP B N 1
ATOM 3725 C CA . TRP B 1 3 ? -22.516 -56.469 53.188 1 16.59 3 TRP B CA 1
ATOM 3726 C C . TRP B 1 3 ? -21.188 -55.75 52.938 1 16.59 3 TRP B C 1
ATOM 3728 O O . TRP B 1 3 ? -20.719 -55.031 53.812 1 16.59 3 TRP B O 1
ATOM 3738 N N . LEU B 1 4 ? -20.422 -56.125 51.906 1 18.41 4 LEU B N 1
ATOM 3739 C CA . LEU B 1 4 ? -18.984 -56.062 52.219 1 18.41 4 LEU B CA 1
ATOM 3740 C C . LEU B 1 4 ? -18.594 -54.719 52.781 1 18.41 4 LEU B C 1
ATOM 3742 O O . LEU B 1 4 ? -18.859 -53.688 52.125 1 18.41 4 LEU B O 1
ATOM 3746 N N . THR B 1 5 ? -18.031 -54.531 54.094 1 16.22 5 THR B N 1
ATOM 3747 C CA . THR B 1 5 ? -17.719 -53.719 55.281 1 16.22 5 THR B CA 1
ATOM 3748 C C . THR B 1 5 ? -16.469 -52.875 55.031 1 16.22 5 THR B C 1
ATOM 3750 O O . THR B 1 5 ? -16.25 -51.844 55.688 1 16.22 5 THR B O 1
ATOM 3753 N N . ILE B 1 6 ? -15.539 -53.312 54.188 1 18.66 6 ILE B N 1
ATOM 3754 C CA . ILE B 1 6 ? -14.164 -53.25 54.656 1 18.66 6 ILE B CA 1
ATOM 3755 C C . ILE B 1 6 ? -13.859 -51.812 55.094 1 18.66 6 ILE B C 1
ATOM 3757 O O . ILE B 1 6 ? -14.094 -50.844 54.375 1 18.66 6 ILE B O 1
ATOM 3761 N N . TYR B 1 7 ? -13.414 -51.531 56.344 1 16.27 7 TYR B N 1
ATOM 3762 C CA . TYR B 1 7 ? -13.234 -50.719 57.531 1 16.27 7 TYR B CA 1
ATOM 3763 C C . TYR B 1 7 ? -12.195 -49.625 57.25 1 16.27 7 TYR B C 1
ATOM 3765 O O . TYR B 1 7 ? -12.477 -48.438 57.469 1 16.27 7 TYR B O 1
ATOM 3773 N N . ASN B 1 8 ? -10.875 -49.875 57.625 1 17.84 8 ASN B N 1
ATOM 3774 C CA . ASN B 1 8 ? -10.188 -49.25 58.75 1 17.84 8 ASN B CA 1
ATOM 3775 C C . ASN B 1 8 ? -9.641 -47.875 58.375 1 17.84 8 ASN B C 1
ATOM 3777 O O . ASN B 1 8 ? -9.461 -47.562 57.188 1 17.84 8 ASN B O 1
ATOM 3781 N N . ASN B 1 9 ? -8.961 -47.062 59.438 1 17.27 9 ASN B N 1
ATOM 3782 C CA . ASN B 1 9 ? -8.898 -45.844 60.25 1 17.27 9 ASN B CA 1
ATOM 3783 C C . ASN B 1 9 ? -7.852 -44.875 59.688 1 17.27 9 ASN B C 1
ATOM 3785 O O . ASN B 1 9 ? -8.109 -43.688 59.594 1 17.27 9 ASN B O 1
ATOM 3789 N N . LYS B 1 10 ? -6.562 -45.219 59.938 1 18.16 10 LYS B N 1
ATOM 3790 C CA . LYS B 1 10 ? -5.773 -44.406 60.875 1 18.16 10 LYS B CA 1
ATOM 3791 C C . LYS B 1 10 ? -5.324 -43.125 60.219 1 18.16 10 LYS B C 1
ATOM 3793 O O . LYS B 1 10 ? -5.551 -42.031 60.781 1 18.16 10 LYS B O 1
ATOM 3798 N N . VAL B 1 11 ? -3.93 -42.938 60.062 1 19.78 11 VAL B N 1
ATOM 3799 C CA . VAL B 1 11 ? -2.975 -42 60.688 1 19.78 11 VAL B CA 1
ATOM 3800 C C . VAL B 1 11 ? -3.023 -40.656 59.969 1 19.78 11 VAL B C 1
ATOM 3802 O O . VAL B 1 11 ? -3.4 -40.594 58.781 1 19.78 11 VAL B O 1
ATOM 3805 N N . ALA B 1 12 ? -2.283 -39.5 60.562 1 18.41 12 ALA B N 1
ATOM 3806 C CA . ALA B 1 12 ? -2.285 -38.25 61.312 1 18.41 12 ALA B CA 1
ATOM 3807 C C . ALA B 1 12 ? -2.023 -37.062 60.406 1 18.41 12 ALA B C 1
ATOM 3809 O O . ALA B 1 12 ? -2.678 -36.031 60.531 1 18.41 12 ALA B O 1
ATOM 3810 N N . ASP B 1 13 ? -0.643 -36.969 60.062 1 20.62 13 ASP B N 1
ATOM 3811 C CA . ASP B 1 13 ? 0.304 -35.875 60.094 1 20.62 13 ASP B CA 1
ATOM 3812 C C . ASP B 1 13 ? -0.072 -34.812 59.062 1 20.62 13 ASP B C 1
ATOM 3814 O O . ASP B 1 13 ? -0.558 -35.125 58 1 20.62 13 ASP B O 1
ATOM 3818 N N . SER B 1 14 ? 0.163 -33.5 59.531 1 18.97 14 SER B N 1
ATOM 3819 C CA . SER B 1 14 ? -0.46 -32.188 59.438 1 18.97 14 SER B CA 1
ATOM 3820 C C . SER B 1 14 ? -0.53 -31.719 57.969 1 18.97 14 SER B C 1
ATOM 3822 O O . SER B 1 14 ? -1.59 -31.312 57.5 1 18.97 14 SER B O 1
ATOM 3824 N N . LYS B 1 15 ? 0.798 -30.781 57.906 1 22.05 15 LYS B N 1
ATOM 3825 C CA . LYS B 1 15 ? 0.618 -29.453 57.312 1 22.05 15 LYS B CA 1
ATOM 3826 C C . LYS B 1 15 ? 0.12 -29.547 55.875 1 22.05 15 LYS B C 1
ATOM 3828 O O . LYS B 1 15 ? 0.917 -29.688 54.938 1 22.05 15 LYS B O 1
ATOM 3833 N N . GLN B 1 16 ? -0.842 -30.172 55.562 1 19.53 16 GLN B N 1
ATOM 3834 C CA . GLN B 1 16 ? -1.191 -31.203 54.594 1 19.53 16 GLN B CA 1
ATOM 3835 C C . GLN B 1 16 ? -1.437 -30.594 53.219 1 19.53 16 GLN B C 1
ATOM 3837 O O . GLN B 1 16 ? -1.523 -31.328 52.219 1 19.53 16 GLN B O 1
ATOM 3842 N N . SER B 1 17 ? -2 -29.375 53.25 1 20.09 17 SER B N 1
ATOM 3843 C CA . SER B 1 17 ? -3.203 -29.391 52.438 1 20.09 17 SER B CA 1
ATOM 3844 C C . SER B 1 17 ? -2.854 -29.422 50.938 1 20.09 17 SER B C 1
ATOM 3846 O O . SER B 1 17 ? -2.004 -28.656 50.5 1 20.09 17 SER B O 1
ATOM 3848 N N . GLY B 1 18 ? -3.072 -30.406 50.219 1 20.66 18 GLY B N 1
ATOM 3849 C CA . GLY B 1 18 ? -2.982 -31.062 48.938 1 20.66 18 GLY B CA 1
ATOM 3850 C C . GLY B 1 18 ? -3.477 -30.203 47.781 1 20.66 18 GLY B C 1
ATOM 3851 O O . GLY B 1 18 ? -3.572 -30.672 46.656 1 20.66 18 GLY B O 1
ATOM 3852 N N . THR B 1 19 ? -4.422 -29.266 48.188 1 21.69 19 THR B N 1
ATOM 3853 C CA . THR B 1 19 ? -5.309 -29.156 47.031 1 21.69 19 THR B CA 1
ATOM 3854 C C . THR B 1 19 ? -4.523 -28.797 45.781 1 21.69 19 THR B C 1
ATOM 3856 O O . THR B 1 19 ? -3.762 -27.828 45.75 1 21.69 19 THR B O 1
ATOM 3859 N N . ASN B 1 20 ? -4.168 -29.609 45 1 21.72 20 ASN B N 1
ATOM 3860 C CA . ASN B 1 20 ? -3.723 -29.969 43.656 1 21.72 20 ASN B CA 1
ATOM 3861 C C . ASN B 1 20 ? -4.207 -28.969 42.625 1 21.72 20 ASN B C 1
ATOM 3863 O O . ASN B 1 20 ? -5.172 -29.234 41.875 1 21.72 20 ASN B O 1
ATOM 3867 N N . GLY B 1 21 ? -4.492 -27.922 42.969 1 22.55 21 GLY B N 1
ATOM 3868 C CA . GLY B 1 21 ? -5.027 -26.859 42.156 1 22.55 21 GLY B CA 1
ATOM 3869 C C . GLY B 1 21 ? -4.328 -26.75 40.812 1 22.55 21 GLY B C 1
ATOM 3870 O O . GLY B 1 21 ? -3.178 -26.312 40.719 1 22.55 21 GLY B O 1
ATOM 3871 N N . ILE B 1 22 ? -4.445 -27.734 40.125 1 22.77 22 ILE B N 1
ATOM 3872 C CA . ILE B 1 22 ? -3.893 -27.766 38.781 1 22.77 22 ILE B CA 1
ATOM 3873 C C . ILE B 1 22 ? -3.93 -26.359 38.188 1 22.77 22 ILE B C 1
ATOM 3875 O O . ILE B 1 22 ? -4.949 -25.672 38.25 1 22.77 22 ILE B O 1
ATOM 3879 N N . PRO B 1 23 ? -2.885 -25.781 38.031 1 24.11 23 PRO B N 1
ATOM 3880 C CA . PRO B 1 23 ? -2.5 -24.516 37.375 1 24.11 23 PRO B CA 1
ATOM 3881 C C . PRO B 1 23 ? -3.428 -24.141 36.219 1 24.11 23 PRO B C 1
ATOM 3883 O O . PRO B 1 23 ? -3.801 -25 35.438 1 24.11 23 PRO B O 1
ATOM 3886 N N . GLN B 1 24 ? -4.34 -23.359 36.375 1 21.47 24 GLN B N 1
ATOM 3887 C CA . GLN B 1 24 ? -5.125 -22.953 35.219 1 21.47 24 GLN B CA 1
ATOM 3888 C C . GLN B 1 24 ? -4.297 -23.016 33.938 1 21.47 24 GLN B C 1
ATOM 3890 O O . GLN B 1 24 ? -3.209 -22.453 33.875 1 21.47 24 GLN B O 1
ATOM 3895 N N . LEU B 1 25 ? -4.344 -24.047 33.219 1 22.39 25 LEU B N 1
ATOM 3896 C CA . LEU B 1 25 ? -4.246 -24.25 31.781 1 22.39 25 LEU B CA 1
ATOM 3897 C C . LEU B 1 25 ? -4.516 -22.969 31.016 1 22.39 25 LEU B C 1
ATOM 3899 O O . LEU B 1 25 ? -5.566 -22.344 31.188 1 22.39 25 LEU B O 1
ATOM 3903 N N . ARG B 1 26 ? -3.648 -22.156 30.766 1 25.83 26 ARG B N 1
ATOM 3904 C CA . ARG B 1 26 ? -3.396 -21.312 29.609 1 25.83 26 ARG B CA 1
ATOM 3905 C C . ARG B 1 26 ? -4.348 -21.656 28.469 1 25.83 26 ARG B C 1
ATOM 3907 O O . ARG B 1 26 ? -4.41 -22.797 28.016 1 25.83 26 ARG B O 1
ATOM 3914 N N . THR B 1 27 ? -5.359 -20.984 28.391 1 27.69 27 THR B N 1
ATOM 3915 C CA . THR B 1 27 ? -6.641 -21.078 27.703 1 27.69 27 THR B CA 1
ATOM 3916 C C . THR B 1 27 ? -6.465 -21.734 26.328 1 27.69 27 THR B C 1
ATOM 3918 O O . THR B 1 27 ? -5.516 -21.438 25.609 1 27.69 27 THR B O 1
ATOM 3921 N N . PHE B 1 28 ? -6.895 -22.719 26.109 1 28.42 28 PHE B N 1
ATOM 3922 C CA . PHE B 1 28 ? -7.344 -23.719 25.141 1 28.42 28 PHE B CA 1
ATOM 3923 C C . PHE B 1 28 ? -7.848 -23.047 23.875 1 28.42 28 PHE B C 1
ATOM 3925 O O . PHE B 1 28 ? -8.742 -22.203 23.922 1 28.42 28 PHE B O 1
ATOM 3932 N N . ASP B 1 29 ? -7 -22.578 23.062 1 34.75 29 ASP B N 1
ATOM 3933 C CA . ASP B 1 29 ? -7.27 -22.094 21.703 1 34.75 29 ASP B CA 1
ATOM 3934 C C . ASP B 1 29 ? -8.461 -22.812 21.094 1 34.75 29 ASP B C 1
ATOM 3936 O O . ASP B 1 29 ? -8.367 -23.984 20.734 1 34.75 29 ASP B O 1
ATOM 3940 N N . PHE B 1 30 ? -9.617 -22.469 21.469 1 33.34 30 PHE B N 1
ATOM 3941 C CA . PHE B 1 30 ? -10.953 -22.906 21.078 1 33.34 30 PHE B CA 1
ATOM 3942 C C . PHE B 1 30 ? -11.031 -23.141 19.578 1 33.34 30 PHE B C 1
ATOM 3944 O O . PHE B 1 30 ? -11.914 -23.859 19.109 1 33.34 30 PHE B O 1
ATOM 3951 N N . CYS B 1 31 ? -10.352 -22.609 18.656 1 39.66 31 CYS B N 1
ATOM 3952 C CA . CYS B 1 31 ? -10.18 -23.234 17.344 1 39.66 31 CYS B CA 1
ATOM 3953 C C . CYS B 1 31 ? -9.789 -24.703 17.469 1 39.66 31 CYS B C 1
ATOM 3955 O O . CYS B 1 31 ? -10.305 -25.547 16.75 1 39.66 31 CYS B O 1
ATOM 3957 N N . THR B 1 32 ? -9.188 -25.125 18.547 1 40.94 32 THR B N 1
ATOM 3958 C CA . THR B 1 32 ? -8.922 -26.5 18.953 1 40.94 32 THR B CA 1
ATOM 3959 C C . THR B 1 32 ? -10.148 -27.125 19.609 1 40.94 32 THR B C 1
ATOM 3961 O O . THR B 1 32 ? -10.523 -28.25 19.281 1 40.94 32 THR B O 1
ATOM 3964 N N . LEU B 1 33 ? -10.695 -26.531 20.422 1 41.12 33 LEU B N 1
ATOM 3965 C CA . LEU B 1 33 ? -11.805 -27.188 21.094 1 41.12 33 LEU B CA 1
ATOM 3966 C C . LEU B 1 33 ? -13.07 -27.109 20.25 1 41.12 33 LEU B C 1
ATOM 3968 O O . LEU B 1 33 ? -13.789 -28.094 20.094 1 41.12 33 LEU B O 1
ATOM 3972 N N . ARG B 1 34 ? -13.336 -25.875 19.688 1 40.16 34 ARG B N 1
ATOM 3973 C CA . ARG B 1 34 ? -14.5 -25.781 18.812 1 40.16 34 ARG B CA 1
ATOM 3974 C C . ARG B 1 34 ? -14.234 -26.484 17.484 1 40.16 34 ARG B C 1
ATOM 3976 O O . ARG B 1 34 ? -15.156 -26.688 16.688 1 40.16 34 ARG B O 1
ATOM 3983 N N . ALA B 1 35 ? -13.188 -27.031 16.719 1 43.56 35 ALA B N 1
ATOM 3984 C CA . ALA B 1 35 ? -13.742 -27.953 15.742 1 43.56 35 ALA B CA 1
ATOM 3985 C C . ALA B 1 35 ? -14.641 -28.984 16.422 1 43.56 35 ALA B C 1
ATOM 3987 O O . ALA B 1 35 ? -15.289 -29.797 15.742 1 43.56 35 ALA B O 1
ATOM 3988 N N . GLN B 1 36 ? -14.562 -29.25 17.469 1 40.84 36 GLN B N 1
ATOM 3989 C CA . GLN B 1 36 ? -14.867 -30.5 18.156 1 40.84 36 GLN B CA 1
ATOM 3990 C C . GLN B 1 36 ? -16.328 -30.891 17.984 1 40.84 36 GLN B C 1
ATOM 3992 O O . GLN B 1 36 ? -16.672 -32.062 17.984 1 40.84 36 GLN B O 1
ATOM 3997 N N . THR B 1 37 ? -17.266 -29.953 18.141 1 42.56 37 THR B N 1
ATOM 3998 C CA . THR B 1 37 ? -18.656 -30.344 17.906 1 42.56 37 THR B CA 1
ATOM 3999 C C . THR B 1 37 ? -19.078 -30.031 16.469 1 42.56 37 THR B C 1
ATOM 4001 O O . THR B 1 37 ? -20.047 -30.609 15.969 1 42.56 37 THR B O 1
ATOM 4004 N N . ASP B 1 38 ? -18.781 -28.766 15.641 1 46.38 38 ASP B N 1
ATOM 4005 C CA . ASP B 1 38 ? -19 -28.547 14.219 1 46.38 38 ASP B CA 1
ATOM 4006 C C . ASP B 1 38 ? -17.703 -28.703 13.43 1 46.38 38 ASP B C 1
ATOM 4008 O O . ASP B 1 38 ? -16.766 -27.906 13.594 1 46.38 38 ASP B O 1
ATOM 4012 N N . GLN B 1 39 ? -17.391 -29.75 12.812 1 44.81 39 GLN B N 1
ATOM 4013 C CA . GLN B 1 39 ? -16.297 -30.344 12.062 1 44.81 39 GLN B CA 1
ATOM 4014 C C . GLN B 1 39 ? -15.758 -29.391 11.008 1 44.81 39 GLN B C 1
ATOM 4016 O O . GLN B 1 39 ? -14.648 -29.562 10.5 1 44.81 39 GLN B O 1
ATOM 4021 N N . ASN B 1 40 ? -16.359 -28.438 10.438 1 45.66 40 ASN B N 1
ATOM 4022 C CA . ASN B 1 40 ? -16.031 -27.734 9.203 1 45.66 40 ASN B CA 1
ATOM 4023 C C . ASN B 1 40 ? -15.25 -26.453 9.484 1 45.66 40 ASN B C 1
ATOM 4025 O O . ASN B 1 40 ? -15.141 -25.594 8.617 1 45.66 40 ASN B O 1
ATOM 4029 N N . ILE B 1 41 ? -14.75 -26.141 10.75 1 51.59 41 ILE B N 1
ATOM 4030 C CA . ILE B 1 41 ? -14.07 -24.859 10.938 1 51.59 41 ILE B CA 1
ATOM 4031 C C . ILE B 1 41 ? -12.57 -25.031 10.758 1 51.59 41 ILE B C 1
ATOM 4033 O O . ILE B 1 41 ? -11.945 -25.844 11.453 1 51.59 41 ILE B O 1
ATOM 4037 N N . ARG B 1 42 ? -11.758 -24.75 9.711 1 57.59 42 ARG B N 1
ATOM 4038 C CA . ARG B 1 42 ? -10.32 -24.781 9.492 1 57.59 42 ARG B CA 1
ATOM 4039 C C . ARG B 1 42 ? -9.633 -23.578 10.133 1 57.59 42 ARG B C 1
ATOM 4041 O O . ARG B 1 42 ? -10.102 -22.453 9.984 1 57.59 42 ARG B O 1
ATOM 4048 N N . CYS B 1 43 ? -8.781 -23.547 11.312 1 68.19 43 CYS B N 1
ATOM 4049 C CA . CYS B 1 43 ? -8.195 -22.375 11.953 1 68.19 43 CYS B CA 1
ATOM 4050 C C . CYS B 1 43 ? -6.953 -21.906 11.195 1 68.19 43 CYS B C 1
ATOM 4052 O O . CYS B 1 43 ? -7.051 -21.094 10.273 1 68.19 43 CYS B O 1
ATOM 4054 N N . LEU B 1 44 ? -5.867 -22.531 11.359 1 85.38 44 LEU B N 1
ATOM 4055 C CA . LEU B 1 44 ? -4.52 -22.172 10.93 1 85.38 44 LEU B CA 1
ATOM 4056 C C . LEU B 1 44 ? -4.281 -22.594 9.484 1 85.38 44 LEU B C 1
ATOM 4058 O O . LEU B 1 44 ? -4.715 -23.672 9.062 1 85.38 44 LEU B O 1
ATOM 4062 N N . TRP B 1 45 ? -3.748 -21.828 8.672 1 92.94 45 TRP B N 1
ATOM 4063 C CA . TRP B 1 45 ? -3.25 -22.25 7.367 1 92.94 45 TRP B CA 1
ATOM 4064 C C . TRP B 1 45 ? -1.79 -21.844 7.188 1 92.94 45 TRP B C 1
ATOM 4066 O O . TRP B 1 45 ? -1.433 -20.688 7.367 1 92.94 45 TRP B O 1
ATOM 4076 N N . PRO B 1 46 ? -0.946 -22.688 6.586 1 93.19 46 PRO B N 1
ATOM 4077 C CA . PRO B 1 46 ? -1.25 -24.109 6.434 1 93.19 46 PRO B CA 1
ATOM 4078 C C . PRO B 1 46 ? -1.412 -24.828 7.77 1 93.19 46 PRO B C 1
ATOM 4080 O O . PRO B 1 46 ? -0.992 -24.312 8.805 1 93.19 46 PRO B O 1
ATOM 4083 N N . PRO B 1 47 ? -2.09 -25.969 7.711 1 89.75 47 PRO B N 1
ATOM 4084 C CA . PRO B 1 47 ? -2.188 -26.75 8.945 1 89.75 47 PRO B CA 1
ATOM 4085 C C . PRO B 1 47 ? -0.835 -27.297 9.406 1 89.75 47 PRO B C 1
ATOM 4087 O O . PRO B 1 47 ? 0.15 -27.219 8.672 1 89.75 47 PRO B O 1
ATOM 4090 N N . LYS B 1 48 ? -0.769 -27.734 10.609 1 84.44 48 LYS B N 1
ATOM 4091 C CA . LYS B 1 48 ? 0.465 -28.312 11.133 1 84.44 48 LYS B CA 1
ATOM 4092 C C . LYS B 1 48 ? 0.866 -29.562 10.352 1 84.44 48 LYS B C 1
ATOM 4094 O O . LYS B 1 48 ? 2.051 -29.781 10.086 1 84.44 48 LYS B O 1
ATOM 4099 N N . SER B 1 49 ? -0.175 -30.312 10.016 1 85.81 49 SER B N 1
ATOM 4100 C CA . SER B 1 49 ? 0.044 -31.5 9.195 1 85.81 49 SER B CA 1
ATOM 4101 C C . SER B 1 49 ? -1.076 -31.688 8.18 1 85.81 49 SER B C 1
ATOM 4103 O O . SER B 1 49 ? -2.232 -31.359 8.453 1 85.81 49 SER B O 1
ATOM 4105 N N . PRO B 1 50 ? -0.699 -32.219 6.977 1 89.38 50 PRO B N 1
ATOM 4106 C CA . PRO B 1 50 ? -1.735 -32.438 5.961 1 89.38 50 PRO B CA 1
ATOM 4107 C C . PRO B 1 50 ? -2.867 -33.344 6.457 1 89.38 50 PRO B C 1
ATOM 4109 O O . PRO B 1 50 ? -4.008 -33.219 6.004 1 89.38 50 PRO B O 1
ATOM 4112 N N . GLU B 1 51 ? -2.631 -34.219 7.387 1 88.19 51 GLU B N 1
ATOM 4113 C CA . GLU B 1 51 ? -3.598 -35.219 7.883 1 88.19 51 GLU B CA 1
ATOM 4114 C C . GLU B 1 51 ? -4.785 -34.531 8.547 1 88.19 51 GLU B C 1
ATOM 4116 O O . GLU B 1 51 ? -5.871 -35.094 8.641 1 88.19 51 GLU B O 1
ATOM 4121 N N . GLU B 1 52 ? -4.555 -33.312 8.984 1 86.38 52 GLU B N 1
ATOM 4122 C CA . GLU B 1 52 ? -5.629 -32.531 9.609 1 86.38 52 GLU B CA 1
ATOM 4123 C C . GLU B 1 52 ? -6.719 -32.188 8.602 1 86.38 52 GLU B C 1
ATOM 4125 O O . GLU B 1 52 ? -7.82 -31.781 8.984 1 86.38 52 GLU B O 1
ATOM 4130 N N . LEU B 1 53 ? -6.387 -32.406 7.316 1 90.75 53 LEU B N 1
ATOM 4131 C CA . LEU B 1 53 ? -7.309 -31.953 6.27 1 90.75 53 LEU B CA 1
ATOM 4132 C C . LEU B 1 53 ? -8.07 -33.156 5.688 1 90.75 53 LEU B C 1
ATOM 4134 O O . LEU B 1 53 ? -8.867 -32.969 4.762 1 90.75 53 LEU B O 1
ATOM 4138 N N . ILE B 1 54 ? -7.883 -34.281 6.227 1 91.19 54 ILE B N 1
ATOM 4139 C CA . ILE B 1 54 ? -8.531 -35.469 5.684 1 91.19 54 ILE B CA 1
ATOM 4140 C C . ILE B 1 54 ? -10.023 -35.469 6.035 1 91.19 54 ILE B C 1
ATOM 4142 O O . ILE B 1 54 ? -10.383 -35.344 7.211 1 91.19 54 ILE B O 1
ATOM 4146 N N . ASP B 1 55 ? -10.797 -35.469 4.973 1 85.88 55 ASP B N 1
ATOM 4147 C CA . ASP B 1 55 ? -12.242 -35.594 5.148 1 85.88 55 ASP B CA 1
ATOM 4148 C C . ASP B 1 55 ? -12.633 -36.969 5.629 1 85.88 55 ASP B C 1
ATOM 4150 O O . ASP B 1 55 ? -12.258 -37.969 5.016 1 85.88 55 ASP B O 1
ATOM 4154 N N . PRO B 1 56 ? -13.391 -37.094 6.66 1 84.12 56 PRO B N 1
ATOM 4155 C CA . PRO B 1 56 ? -13.711 -38.406 7.223 1 84.12 56 PRO B CA 1
ATOM 4156 C C . PRO B 1 56 ? -14.594 -39.25 6.301 1 84.12 56 PRO B C 1
ATOM 4158 O O . PRO B 1 56 ? -14.555 -40.469 6.348 1 84.12 56 PRO B O 1
ATOM 4161 N N . ASN B 1 57 ? -15.383 -38.656 5.496 1 85.94 57 ASN B N 1
ATOM 4162 C CA . ASN B 1 57 ? -16.312 -39.375 4.629 1 85.94 57 ASN B CA 1
ATOM 4163 C C . ASN B 1 57 ? -15.625 -39.875 3.354 1 85.94 57 ASN B C 1
ATOM 4165 O O . ASN B 1 57 ? -15.711 -41.031 3.002 1 85.94 57 ASN B O 1
ATOM 4169 N N . THR B 1 58 ? -14.797 -38.969 2.719 1 87.25 58 THR B N 1
ATOM 4170 C CA . THR B 1 58 ? -14.203 -39.312 1.426 1 87.25 58 THR B CA 1
ATOM 4171 C C . THR B 1 58 ? -12.781 -39.844 1.599 1 87.25 58 THR B C 1
ATOM 4173 O O . THR B 1 58 ? -12.219 -40.438 0.678 1 87.25 58 THR B O 1
ATOM 4176 N N . ARG B 1 59 ? -12.211 -39.562 2.721 1 90.69 59 ARG B N 1
ATOM 4177 C CA . ARG B 1 59 ? -10.836 -39.938 3.035 1 90.69 59 ARG B CA 1
ATOM 4178 C C . ARG B 1 59 ? -9.852 -39.188 2.139 1 90.69 59 ARG B C 1
ATOM 4180 O O . ARG B 1 59 ? -8.688 -39.562 2.033 1 90.69 59 ARG B O 1
ATOM 4187 N N . ARG B 1 60 ? -10.344 -38.188 1.484 1 94.06 60 ARG B N 1
ATOM 4188 C CA . ARG B 1 60 ? -9.492 -37.344 0.683 1 94.06 60 ARG B CA 1
ATOM 4189 C C . ARG B 1 60 ? -9.148 -36.062 1.442 1 94.06 60 ARG B C 1
ATOM 4191 O O . ARG B 1 60 ? -9.773 -35.75 2.455 1 94.06 60 ARG B O 1
ATOM 4198 N N . TYR B 1 61 ? -8.086 -35.406 0.994 1 94.31 61 TYR B N 1
ATOM 4199 C CA . TYR B 1 61 ? -7.676 -34.156 1.612 1 94.31 61 TYR B CA 1
ATOM 4200 C C . TYR B 1 61 ? -8.57 -33 1.161 1 94.31 61 TYR B C 1
ATOM 4202 O O . TYR B 1 61 ? -8.695 -32.75 -0.037 1 94.31 61 TYR B O 1
ATOM 4210 N N . ASP B 1 62 ? -9.242 -32.375 2.094 1 93.69 62 ASP B N 1
ATOM 4211 C CA . ASP B 1 62 ? -10.055 -31.188 1.857 1 93.69 62 ASP B CA 1
ATOM 4212 C C . ASP B 1 62 ? -9.242 -29.906 2.059 1 93.69 62 ASP B C 1
ATOM 4214 O O . ASP B 1 62 ? -8.914 -29.547 3.189 1 93.69 62 ASP B O 1
ATOM 4218 N N . LEU B 1 63 ? -8.992 -29.172 0.959 1 95.31 63 LEU B N 1
ATOM 4219 C CA . LEU B 1 63 ? -8.109 -28.016 1 1 95.31 63 LEU B CA 1
ATOM 4220 C C . LEU B 1 63 ? -8.906 -26.719 1.173 1 95.31 63 LEU B C 1
ATOM 4222 O O . LEU B 1 63 ? -8.398 -25.641 0.898 1 95.31 63 LEU B O 1
ATOM 4226 N N . THR B 1 64 ? -10.164 -26.797 1.561 1 93 64 THR B N 1
ATOM 4227 C CA . THR B 1 64 ? -10.945 -25.609 1.874 1 93 64 THR B CA 1
ATOM 4228 C C . THR B 1 64 ? -10.367 -24.891 3.096 1 93 64 THR B C 1
ATOM 4230 O O . THR B 1 64 ? -10.055 -25.531 4.105 1 93 64 THR B O 1
ATOM 4233 N N . LEU B 1 65 ? -10.141 -23.578 3.047 1 92.56 65 LEU B N 1
ATOM 4234 C CA . LEU B 1 65 ? -9.453 -22.844 4.109 1 92.56 65 LEU B CA 1
ATOM 4235 C C . LEU B 1 65 ? -10.312 -22.797 5.371 1 92.56 65 LEU B C 1
ATOM 4237 O O . LEU B 1 65 ? -9.859 -23.172 6.453 1 92.56 65 LEU B O 1
ATOM 4241 N N . ARG B 1 66 ? -11.594 -22.328 5.289 1 89.81 66 ARG B N 1
ATOM 4242 C CA . ARG B 1 66 ? -12.57 -22.203 6.367 1 89.81 66 ARG B CA 1
ATOM 4243 C C . ARG B 1 66 ? -11.984 -21.438 7.547 1 89.81 66 ARG B C 1
ATOM 4245 O O . ARG B 1 66 ? -12.008 -21.922 8.68 1 89.81 66 ARG B O 1
ATOM 4252 N N . PRO B 1 67 ? -11.453 -20.234 7.336 1 90.5 67 PRO B N 1
ATOM 4253 C CA . PRO B 1 67 ? -10.914 -19.469 8.469 1 90.5 67 PRO B CA 1
ATOM 4254 C C . PRO B 1 67 ? -11.984 -19.109 9.5 1 90.5 67 PRO B C 1
ATOM 4256 O O . PRO B 1 67 ? -13.172 -19.047 9.164 1 90.5 67 PRO B O 1
ATOM 4259 N N . ARG B 1 68 ? -11.578 -18.828 10.727 1 86.75 68 ARG B N 1
ATOM 4260 C CA . ARG B 1 68 ? -12.484 -18.312 11.742 1 86.75 68 ARG B CA 1
ATOM 4261 C C . ARG B 1 68 ? -12.844 -16.859 11.469 1 86.75 68 ARG B C 1
ATOM 4263 O O . ARG B 1 68 ? -11.984 -16.062 11.086 1 86.75 68 ARG B O 1
ATOM 4270 N N . VAL B 1 69 ? -14.07 -16.594 11.656 1 86.56 69 VAL B N 1
ATOM 4271 C CA . VAL B 1 69 ? -14.539 -15.242 11.383 1 86.56 69 VAL B CA 1
ATOM 4272 C C . VAL B 1 69 ? -15.055 -14.602 12.672 1 86.56 69 VAL B C 1
ATOM 4274 O O . VAL B 1 69 ? -15.781 -15.234 13.438 1 86.56 69 VAL B O 1
ATOM 4277 N N . LEU B 1 70 ? -14.586 -13.352 12.969 1 82.62 70 LEU B N 1
ATOM 4278 C CA . LEU B 1 70 ? -15.047 -12.594 14.125 1 82.62 70 LEU B CA 1
ATOM 4279 C C . LEU B 1 70 ? -16.531 -12.281 14.008 1 82.62 70 LEU B C 1
ATOM 4281 O O . LEU B 1 70 ? -17.031 -11.953 12.93 1 82.62 70 LEU B O 1
ATOM 4285 N N . GLU B 1 71 ? -17.406 -12.633 15 1 67.75 71 GLU B N 1
ATOM 4286 C CA . GLU B 1 71 ? -18.859 -12.391 15.031 1 67.75 71 GLU B CA 1
ATOM 4287 C C . GLU B 1 71 ? -19.156 -10.906 15.203 1 67.75 71 GLU B C 1
ATOM 4289 O O . GLU B 1 71 ? -20.328 -10.516 15.289 1 67.75 71 GLU B O 1
ATOM 4294 N N . ASP B 1 72 ? -18.328 -10.047 14.695 1 60.72 72 ASP B N 1
ATOM 4295 C CA . ASP B 1 72 ? -18.641 -8.672 15.047 1 60.72 72 ASP B CA 1
ATOM 4296 C C . ASP B 1 72 ? -19.438 -7.984 13.938 1 60.72 72 ASP B C 1
ATOM 4298 O O . ASP B 1 72 ? -18.922 -7.762 12.844 1 60.72 72 ASP B O 1
ATOM 4302 N N . GLU B 1 73 ? -20.859 -8.117 13.922 1 54.69 73 GLU B N 1
ATOM 4303 C CA . GLU B 1 73 ? -21.875 -7.641 12.992 1 54.69 73 GLU B CA 1
ATOM 4304 C C . GLU B 1 73 ? -21.797 -6.121 12.836 1 54.69 73 GLU B C 1
ATOM 4306 O O . GLU B 1 73 ? -22.188 -5.582 11.797 1 54.69 73 GLU B O 1
ATOM 4311 N N . GLU B 1 74 ? -21.453 -5.336 13.812 1 52.81 74 GLU B N 1
ATOM 4312 C CA . GLU B 1 74 ? -22 -3.98 13.805 1 52.81 74 GLU B CA 1
ATOM 4313 C C . GLU B 1 74 ? -21.141 -3.041 12.969 1 52.81 74 GLU B C 1
ATOM 4315 O O . GLU B 1 74 ? -21.609 -2.006 12.5 1 52.81 74 GLU B O 1
ATOM 4320 N N . SER B 1 75 ? -19.938 -3.363 12.648 1 55.44 75 SER B N 1
ATOM 4321 C CA . SER B 1 75 ? -19.156 -2.307 12.008 1 55.44 75 SER B CA 1
ATOM 4322 C C . SER B 1 75 ? -19.234 -2.414 10.484 1 55.44 75 SER B C 1
ATOM 4324 O O . SER B 1 75 ? -19.297 -3.516 9.938 1 55.44 75 SER B O 1
ATOM 4326 N N . LEU B 1 76 ? -19.75 -1.292 9.883 1 60.22 76 LEU B N 1
ATOM 4327 C CA . LEU B 1 76 ? -19.719 -1.21 8.43 1 60.22 76 LEU B CA 1
ATOM 4328 C C . LEU B 1 76 ? -18.453 -1.831 7.875 1 60.22 76 LEU B C 1
ATOM 4330 O O . LEU B 1 76 ? -17.359 -1.558 8.375 1 60.22 76 LEU B O 1
ATOM 4334 N N . ARG B 1 77 ? -18.734 -2.555 6.961 1 80.81 77 ARG B N 1
ATOM 4335 C CA . ARG B 1 77 ? -17.609 -3.125 6.238 1 80.81 77 ARG B CA 1
ATOM 4336 C C . ARG B 1 77 ? -16.812 -2.039 5.523 1 80.81 77 ARG B C 1
ATOM 4338 O O . ARG B 1 77 ? -17.359 -0.993 5.168 1 80.81 77 ARG B O 1
ATOM 4345 N N . LEU B 1 78 ? -15.602 -2.162 5.41 1 85.38 78 LEU B N 1
ATOM 4346 C CA . LEU B 1 78 ? -14.688 -1.18 4.832 1 85.38 78 LEU B CA 1
ATOM 4347 C C . LEU B 1 78 ? -15.18 -0.718 3.465 1 85.38 78 LEU B C 1
ATOM 4349 O O . LEU B 1 78 ? -15.109 0.471 3.145 1 85.38 78 LEU B O 1
ATOM 4353 N N . GLY B 1 79 ? -15.742 -1.589 2.656 1 86.81 79 GLY B N 1
ATOM 4354 C CA . GLY B 1 79 ? -16.281 -1.229 1.351 1 86.81 79 GLY B CA 1
ATOM 4355 C C . GLY B 1 79 ? -17.438 -0.253 1.427 1 86.81 79 GLY B C 1
ATOM 4356 O O . GLY B 1 79 ? -17.5 0.697 0.645 1 86.81 79 GLY B O 1
ATOM 4357 N N . GLU B 1 80 ? -18.266 -0.472 2.336 1 88.25 80 GLU B N 1
ATOM 4358 C CA . GLU B 1 80 ? -19.406 0.418 2.541 1 88.25 80 GLU B CA 1
ATOM 4359 C C . GLU B 1 80 ? -18.953 1.783 3.053 1 88.25 80 GLU B C 1
ATOM 4361 O O . GLU B 1 80 ? -19.516 2.811 2.672 1 88.25 80 GLU B O 1
ATOM 4366 N N . GLN B 1 81 ? -18 1.761 3.861 1 87.25 81 GLN B N 1
ATOM 4367 C CA . GLN B 1 81 ? -17.453 3.021 4.352 1 87.25 81 GLN B CA 1
ATOM 4368 C C . GLN B 1 81 ? -16.875 3.852 3.213 1 87.25 81 GLN B C 1
ATOM 4370 O O . GLN B 1 81 ? -17.125 5.051 3.115 1 87.25 81 GLN B O 1
ATOM 4375 N N . TYR B 1 82 ? -16.125 3.189 2.383 1 89.12 82 TYR B N 1
ATOM 4376 C CA . TYR B 1 82 ? -15.547 3.883 1.236 1 89.12 82 TYR B CA 1
ATOM 4377 C C . TYR B 1 82 ? -16.641 4.43 0.325 1 89.12 82 TYR B C 1
ATOM 4379 O O . TYR B 1 82 ? -16.531 5.543 -0.191 1 89.12 82 TYR B O 1
ATOM 4387 N N . TYR B 1 83 ? -17.641 3.619 0.17 1 90.06 83 TYR B N 1
ATOM 4388 C CA . TYR B 1 83 ? -18.719 4.039 -0.713 1 90.06 83 TYR B CA 1
ATOM 4389 C C . TYR B 1 83 ? -19.453 5.25 -0.144 1 90.06 83 TYR B C 1
ATOM 4391 O O . TYR B 1 83 ? -19.75 6.195 -0.874 1 90.06 83 TYR B O 1
ATOM 4399 N N . TRP B 1 84 ? -19.703 5.188 1.103 1 87.75 84 TRP B N 1
ATOM 4400 C CA . TRP B 1 84 ? -20.359 6.316 1.765 1 87.75 84 TRP B CA 1
ATOM 4401 C C . TRP B 1 84 ? -19.5 7.578 1.639 1 87.75 84 TRP B C 1
ATOM 4403 O O . TRP B 1 84 ? -20.016 8.641 1.284 1 87.75 84 TRP B O 1
ATOM 4413 N N . TRP B 1 85 ? -18.25 7.465 1.919 1 90.06 85 TRP B N 1
ATOM 4414 C CA . TRP B 1 85 ? -17.328 8.594 1.847 1 90.06 85 TRP B CA 1
ATOM 4415 C C . TRP B 1 85 ? -17.266 9.148 0.428 1 90.06 85 TRP B C 1
ATOM 4417 O O . TRP B 1 85 ? -17.328 10.367 0.227 1 90.06 85 TRP B O 1
ATOM 4427 N N . ALA B 1 86 ? -17.125 8.266 -0.486 1 90.44 86 ALA B N 1
ATOM 4428 C CA . ALA B 1 86 ? -17.078 8.688 -1.884 1 90.44 86 ALA B CA 1
ATOM 4429 C C . ALA B 1 86 ? -18.359 9.414 -2.285 1 90.44 86 ALA B C 1
ATOM 4431 O O . ALA B 1 86 ? -18.312 10.414 -3 1 90.44 86 ALA B O 1
ATOM 4432 N N . ASN B 1 87 ? -19.453 8.914 -1.793 1 89.5 87 ASN B N 1
ATOM 4433 C CA . ASN B 1 87 ? -20.734 9.516 -2.111 1 89.5 87 ASN B CA 1
ATOM 4434 C C . ASN B 1 87 ? -20.875 10.906 -1.489 1 89.5 87 ASN B C 1
ATOM 4436 O O . ASN B 1 87 ? -21.516 11.789 -2.066 1 89.5 87 ASN B O 1
ATOM 4440 N N . LEU B 1 88 ? -20.344 11.023 -0.389 1 88.5 88 LEU B N 1
ATOM 4441 C CA . LEU B 1 88 ? -20.391 12.305 0.301 1 88.5 88 LEU B CA 1
ATOM 4442 C C . LEU B 1 88 ? -19.562 13.352 -0.447 1 88.5 88 LEU B C 1
ATOM 4444 O O . LEU B 1 88 ? -19.969 14.516 -0.54 1 88.5 88 LEU B O 1
ATOM 4448 N N . LEU B 1 89 ? -18.469 12.945 -0.977 1 90.75 89 LEU B N 1
ATOM 4449 C CA . LEU B 1 89 ? -17.531 13.891 -1.555 1 90.75 89 LEU B CA 1
ATOM 4450 C C . LEU B 1 89 ? -17.828 14.125 -3.031 1 90.75 89 LEU B C 1
ATOM 4452 O O . LEU B 1 89 ? -17.484 15.172 -3.58 1 90.75 89 LEU B O 1
ATOM 4456 N N . TYR B 1 90 ? -18.391 13.141 -3.607 1 91.88 90 TYR B N 1
ATOM 4457 C CA . TYR B 1 90 ? -18.625 13.227 -5.043 1 91.88 90 TYR B CA 1
ATOM 4458 C C . TYR B 1 90 ? -19.875 14.047 -5.344 1 91.88 90 TYR B C 1
ATOM 4460 O O . TYR B 1 90 ? -20.969 13.703 -4.891 1 91.88 90 TYR B O 1
ATOM 4468 N N . HIS B 1 91 ? -19.75 15.094 -6.148 1 87.19 91 HIS B N 1
ATOM 4469 C CA . HIS B 1 91 ? -20.859 15.977 -6.5 1 87.19 91 HIS B CA 1
ATOM 4470 C C . HIS B 1 91 ? -21.062 16.047 -8.008 1 87.19 91 HIS B C 1
ATOM 4472 O O . HIS B 1 91 ? -21.766 16.922 -8.508 1 87.19 91 HIS B O 1
ATOM 4478 N N . GLY B 1 92 ? -20.578 15.109 -8.711 1 88.25 92 GLY B N 1
ATOM 4479 C CA . GLY B 1 92 ? -20.672 15.141 -10.164 1 88.25 92 GLY B CA 1
ATOM 4480 C C . GLY B 1 92 ? -21.891 14.406 -10.695 1 88.25 92 GLY B C 1
ATOM 4481 O O . GLY B 1 92 ? -22.828 14.125 -9.945 1 88.25 92 GLY B O 1
ATOM 4482 N N . THR B 1 93 ? -21.906 14.242 -11.961 1 93.81 93 THR B N 1
ATOM 4483 C CA . THR B 1 93 ? -22.969 13.5 -12.625 1 93.81 93 THR B CA 1
ATOM 4484 C C . THR B 1 93 ? -23.016 12.062 -12.109 1 93.81 93 THR B C 1
ATOM 4486 O O . THR B 1 93 ? -21.969 11.438 -11.883 1 93.81 93 THR B O 1
ATOM 4489 N N . PRO B 1 94 ? -24.188 11.656 -11.922 1 93.12 94 PRO B N 1
ATOM 4490 C CA . PRO B 1 94 ? -24.312 10.281 -11.445 1 93.12 94 PRO B CA 1
ATOM 4491 C C . PRO B 1 94 ? -23.562 9.281 -12.328 1 93.12 94 PRO B C 1
ATOM 4493 O O . PRO B 1 94 ? -23.625 9.375 -13.555 1 93.12 94 PRO B O 1
ATOM 4496 N N . ILE B 1 95 ? -22.875 8.469 -11.758 1 94.38 95 ILE B N 1
ATOM 4497 C CA . ILE B 1 95 ? -22.156 7.41 -12.445 1 94.38 95 ILE B CA 1
ATOM 4498 C C . ILE B 1 95 ? -23 6.141 -12.484 1 94.38 95 ILE B C 1
ATOM 4500 O O . ILE B 1 95 ? -23.516 5.691 -11.461 1 94.38 95 ILE B O 1
ATOM 4504 N N . LEU B 1 96 ? -23.125 5.523 -13.609 1 95.25 96 LEU B N 1
ATOM 4505 C CA . LEU B 1 96 ? -23.938 4.324 -13.797 1 95.25 96 LEU B CA 1
ATOM 4506 C C . LEU B 1 96 ? -23.062 3.074 -13.812 1 95.25 96 LEU B C 1
ATOM 4508 O O . LEU B 1 96 ? -21.844 3.168 -13.969 1 95.25 96 LEU B O 1
ATOM 4512 N N . GLY B 1 97 ? -23.797 1.892 -13.617 1 95.06 97 GLY B N 1
ATOM 4513 C CA . GLY B 1 97 ? -23.094 0.618 -13.664 1 95.06 97 GLY B CA 1
ATOM 4514 C C . GLY B 1 97 ? -23.062 -0.095 -12.328 1 95.06 97 GLY B C 1
ATOM 4515 O O . GLY B 1 97 ? -23.891 0.165 -11.453 1 95.06 97 GLY B O 1
ATOM 4516 N N . SER B 1 98 ? -22.109 -1.062 -12.266 1 95.19 98 SER B N 1
ATOM 4517 C CA . SER B 1 98 ? -22 -1.89 -11.07 1 95.19 98 SER B CA 1
ATOM 4518 C C . SER B 1 98 ? -21.578 -1.064 -9.859 1 95.19 98 SER B C 1
ATOM 4520 O O . SER B 1 98 ? -21.062 0.047 -10.008 1 95.19 98 SER B O 1
ATOM 4522 N N . TRP B 1 99 ? -21.812 -1.587 -8.695 1 95.25 99 TRP B N 1
ATOM 4523 C CA . TRP B 1 99 ? -21.391 -0.971 -7.445 1 95.25 99 TRP B CA 1
ATOM 4524 C C . TRP B 1 99 ? -19.891 -0.707 -7.461 1 95.25 99 TRP B C 1
ATOM 4526 O O . TRP B 1 99 ? -19.438 0.374 -7.074 1 95.25 99 TRP B O 1
ATOM 4536 N N . LEU B 1 100 ? -19.109 -1.649 -7.918 1 96.25 100 LEU B N 1
ATOM 4537 C CA . LEU B 1 100 ? -17.656 -1.518 -7.969 1 96.25 100 LEU B CA 1
ATOM 4538 C C . LEU B 1 100 ? -17.25 -0.392 -8.914 1 96.25 100 LEU B C 1
ATOM 4540 O O . LEU B 1 100 ? -16.375 0.423 -8.578 1 96.25 100 LEU B O 1
ATOM 4544 N N . LYS B 1 101 ? -17.844 -0.391 -10.07 1 96.88 101 LYS B N 1
ATOM 4545 C CA . LYS B 1 101 ? -17.547 0.651 -11.039 1 96.88 101 LYS B CA 1
ATOM 4546 C C . LYS B 1 101 ? -17.797 2.039 -10.461 1 96.88 101 LYS B C 1
ATOM 4548 O O . LYS B 1 101 ? -16.953 2.932 -10.578 1 96.88 101 LYS B O 1
ATOM 4553 N N . ARG B 1 102 ? -18.953 2.223 -9.852 1 96.75 102 ARG B N 1
ATOM 4554 C CA . ARG B 1 102 ? -19.312 3.506 -9.258 1 96.75 102 ARG B CA 1
ATOM 4555 C C . ARG B 1 102 ? -18.312 3.904 -8.172 1 96.75 102 ARG B C 1
ATOM 4557 O O . ARG B 1 102 ? -17.828 5.039 -8.148 1 96.75 102 ARG B O 1
ATOM 4564 N N . LEU B 1 103 ? -17.984 2.98 -7.316 1 96.62 103 LEU B N 1
ATOM 4565 C CA . LEU B 1 103 ? -17.062 3.258 -6.219 1 96.62 103 LEU B CA 1
ATOM 4566 C C . LEU B 1 103 ? -15.68 3.648 -6.75 1 96.62 103 LEU B C 1
ATOM 4568 O O . LEU B 1 103 ? -15.102 4.641 -6.305 1 96.62 103 LEU B O 1
ATOM 4572 N N . VAL B 1 104 ? -15.172 2.861 -7.684 1 97.25 104 VAL B N 1
ATOM 4573 C CA . VAL B 1 104 ? -13.836 3.088 -8.242 1 97.25 104 VAL B CA 1
ATOM 4574 C C . VAL B 1 104 ? -13.781 4.465 -8.898 1 97.25 104 VAL B C 1
ATOM 4576 O O . VAL B 1 104 ? -12.828 5.223 -8.688 1 97.25 104 VAL B O 1
ATOM 4579 N N . LYS B 1 105 ? -14.789 4.828 -9.594 1 96.75 105 LYS B N 1
ATOM 4580 C CA . LYS B 1 105 ? -14.82 6.098 -10.312 1 96.75 105 LYS B CA 1
ATOM 4581 C C . LYS B 1 105 ? -14.969 7.27 -9.344 1 96.75 105 LYS B C 1
ATOM 4583 O O . LYS B 1 105 ? -14.273 8.281 -9.461 1 96.75 105 LYS B O 1
ATOM 4588 N N . MET B 1 106 ? -15.891 7.125 -8.422 1 95.94 106 MET B N 1
ATOM 4589 C CA . MET B 1 106 ? -16.078 8.195 -7.449 1 95.94 106 MET B CA 1
ATOM 4590 C C . MET B 1 106 ? -14.82 8.414 -6.621 1 95.94 106 MET B C 1
ATOM 4592 O O . MET B 1 106 ? -14.43 9.555 -6.367 1 95.94 106 MET B O 1
ATOM 4596 N N . ASP B 1 107 ? -14.219 7.32 -6.195 1 94.94 107 ASP B N 1
ATOM 4597 C CA . ASP B 1 107 ? -12.977 7.418 -5.434 1 94.94 107 ASP B CA 1
ATOM 4598 C C . ASP B 1 107 ? -11.906 8.164 -6.223 1 94.94 107 ASP B C 1
ATOM 4600 O O . ASP B 1 107 ? -11.25 9.07 -5.691 1 94.94 107 ASP B O 1
ATOM 4604 N N . ARG B 1 108 ? -11.758 7.809 -7.441 1 94.25 108 ARG B N 1
ATOM 4605 C CA . ARG B 1 108 ? -10.773 8.461 -8.297 1 94.25 108 ARG B CA 1
ATOM 4606 C C . ARG B 1 108 ? -11.039 9.961 -8.391 1 94.25 108 ARG B C 1
ATOM 4608 O O . ARG B 1 108 ? -10.117 10.766 -8.266 1 94.25 108 ARG B O 1
ATOM 4615 N N . LEU B 1 109 ? -12.234 10.297 -8.539 1 93.06 109 LEU B N 1
ATOM 4616 C CA . LEU B 1 109 ? -12.594 11.68 -8.828 1 93.06 109 LEU B CA 1
ATOM 4617 C C . LEU B 1 109 ? -12.57 12.523 -7.559 1 93.06 109 LEU B C 1
ATOM 4619 O O . LEU B 1 109 ? -12.547 13.758 -7.629 1 93.06 109 LEU B O 1
ATOM 4623 N N . THR B 1 110 ? -12.594 11.883 -6.434 1 92.62 110 THR B N 1
ATOM 4624 C CA . THR B 1 110 ? -12.625 12.633 -5.184 1 92.62 110 THR B CA 1
ATOM 4625 C C . THR B 1 110 ? -11.25 12.672 -4.535 1 92.62 110 THR B C 1
ATOM 4627 O O . THR B 1 110 ? -11.008 13.469 -3.623 1 92.62 110 THR B O 1
ATOM 4630 N N . ARG B 1 111 ? -10.352 11.852 -5.012 1 92.06 111 ARG B N 1
ATOM 4631 C CA . ARG B 1 111 ? -8.969 11.844 -4.531 1 92.06 111 ARG B CA 1
ATOM 4632 C C . ARG B 1 111 ? -8.172 12.992 -5.137 1 92.06 111 ARG B C 1
ATOM 4634 O O . ARG B 1 111 ? -8.438 13.414 -6.27 1 92.06 111 ARG B O 1
ATOM 4641 N N . MET B 1 112 ? -7.148 13.398 -4.406 1 89.06 112 MET B N 1
ATOM 4642 C CA . MET B 1 112 ? -6.336 14.547 -4.797 1 89.06 112 MET B CA 1
ATOM 4643 C C . MET B 1 112 ? -5.641 14.297 -6.129 1 89.06 112 MET B C 1
ATOM 4645 O O . MET B 1 112 ? -5.578 15.18 -6.984 1 89.06 112 MET B O 1
ATOM 4649 N N . SER B 1 113 ? -5.164 13.102 -6.336 1 83 113 SER B N 1
ATOM 4650 C CA . SER B 1 113 ? -4.332 12.781 -7.492 1 83 113 SER B CA 1
ATOM 4651 C C . SER B 1 113 ? -5.16 12.18 -8.617 1 83 113 SER B C 1
ATOM 4653 O O . SER B 1 113 ? -4.66 12 -9.734 1 83 113 SER B O 1
ATOM 4655 N N . GLN B 1 114 ? -6.371 11.883 -8.312 1 84.5 114 GLN B N 1
ATOM 4656 C CA . GLN B 1 114 ? -7.219 11.156 -9.25 1 84.5 114 GLN B CA 1
ATOM 4657 C C . GLN B 1 114 ? -6.516 9.906 -9.773 1 84.5 114 GLN B C 1
ATOM 4659 O O . GLN B 1 114 ? -6.367 9.734 -10.992 1 84.5 114 GLN B O 1
ATOM 4664 N N . PRO B 1 115 ? -6.148 9.102 -8.828 1 86.19 115 PRO B N 1
ATOM 4665 C CA . PRO B 1 115 ? -5.32 7.949 -9.195 1 86.19 115 PRO B CA 1
ATOM 4666 C C . PRO B 1 115 ? -6.062 6.953 -10.086 1 86.19 115 PRO B C 1
ATOM 4668 O O . PRO B 1 115 ? -7.27 6.758 -9.93 1 86.19 115 PRO B O 1
ATOM 4671 N N . SER B 1 116 ? -5.297 6.312 -10.914 1 87.19 116 SER B N 1
ATOM 4672 C CA . SER B 1 116 ? -5.867 5.258 -11.75 1 87.19 116 SER B CA 1
ATOM 4673 C C . SER B 1 116 ? -5.613 3.881 -11.148 1 87.19 116 SER B C 1
ATOM 4675 O O . SER B 1 116 ? -6.082 2.871 -11.68 1 87.19 116 SER B O 1
ATOM 4677 N N . ASP B 1 117 ? -4.953 3.846 -10.031 1 90.12 117 ASP B N 1
ATOM 4678 C CA . ASP B 1 117 ? -4.512 2.555 -9.516 1 90.12 117 ASP B CA 1
ATOM 4679 C C . ASP B 1 117 ? -5.098 2.295 -8.125 1 90.12 117 ASP B C 1
ATOM 4681 O O . ASP B 1 117 ? -4.398 1.81 -7.234 1 90.12 117 ASP B O 1
ATOM 4685 N N . ASN B 1 118 ? -6.348 2.707 -7.938 1 95.31 118 ASN B N 1
ATOM 4686 C CA . ASN B 1 118 ? -7.008 2.432 -6.664 1 95.31 118 ASN B CA 1
ATOM 4687 C C . ASN B 1 118 ? -7.508 0.993 -6.594 1 95.31 118 ASN B C 1
ATOM 4689 O O . ASN B 1 118 ? -8.664 0.75 -6.242 1 95.31 118 ASN B O 1
ATOM 4693 N N . TYR B 1 119 ? -6.59 0.008 -6.805 1 96.44 119 TYR B N 1
ATOM 4694 C CA . TYR B 1 119 ? -6.902 -1.412 -6.926 1 96.44 119 TYR B CA 1
ATOM 4695 C C . TYR B 1 119 ? -7.297 -1.999 -5.574 1 96.44 119 TYR B C 1
ATOM 4697 O O . TYR B 1 119 ? -7.848 -3.1 -5.508 1 96.44 119 TYR B O 1
ATOM 4705 N N . TYR B 1 120 ? -6.969 -1.293 -4.48 1 93.44 120 TYR B N 1
ATOM 4706 C CA . TYR B 1 120 ? -7.348 -1.757 -3.152 1 93.44 120 TYR B CA 1
ATOM 4707 C C . TYR B 1 120 ? -8.859 -1.894 -3.033 1 93.44 120 TYR B C 1
ATOM 4709 O O . TYR B 1 120 ? -9.359 -2.537 -2.107 1 93.44 120 TYR B O 1
ATOM 4717 N N . LEU B 1 121 ? -9.57 -1.337 -3.957 1 96.5 121 LEU B N 1
ATOM 4718 C CA . LEU B 1 121 ? -11.023 -1.36 -3.934 1 96.5 121 LEU B CA 1
ATOM 4719 C C . LEU B 1 121 ? -11.562 -2.645 -4.559 1 96.5 121 LEU B C 1
ATOM 4721 O O . LEU B 1 121 ? -12.758 -2.922 -4.492 1 96.5 121 LEU B O 1
ATOM 4725 N N . TYR B 1 122 ? -10.664 -3.385 -5.254 1 97.69 122 TYR B N 1
ATOM 4726 C CA . TYR B 1 122 ? -11.133 -4.656 -5.793 1 97.69 122 TYR B CA 1
ATOM 4727 C C . TYR B 1 122 ? -11.641 -5.566 -4.68 1 97.69 122 TYR B C 1
ATOM 4729 O O . TYR B 1 122 ? -10.992 -5.703 -3.639 1 97.69 122 TYR B O 1
ATOM 4737 N N . PRO B 1 123 ? -12.727 -6.184 -4.875 1 96.56 123 PRO B N 1
ATOM 4738 C CA . PRO B 1 123 ? -13.328 -6.941 -3.775 1 96.56 123 PRO B CA 1
ATOM 4739 C C . PRO B 1 123 ? -12.508 -8.172 -3.391 1 96.56 123 PRO B C 1
ATOM 4741 O O . PRO B 1 123 ? -11.891 -8.805 -4.254 1 96.56 123 PRO B O 1
ATOM 4744 N N . GLN B 1 124 ? -12.594 -8.492 -2.279 1 95.75 124 GLN B N 1
ATOM 4745 C CA . GLN B 1 124 ? -13.234 -8.039 -1.048 1 95.75 124 GLN B CA 1
ATOM 4746 C C . GLN B 1 124 ? -12.484 -6.852 -0.45 1 95.75 124 GLN B C 1
ATOM 4748 O O . GLN B 1 124 ? -11.266 -6.91 -0.259 1 95.75 124 GLN B O 1
ATOM 4753 N N . ILE B 1 125 ? -13.195 -5.848 -0.182 1 95.25 125 ILE B N 1
ATOM 4754 C CA . ILE B 1 125 ? -12.555 -4.637 0.315 1 95.25 125 ILE B CA 1
ATOM 4755 C C . ILE B 1 125 ? -12.289 -4.773 1.813 1 95.25 125 ILE B C 1
ATOM 4757 O O . ILE B 1 125 ? -13.188 -4.582 2.629 1 95.25 125 ILE B O 1
ATOM 4761 N N . MET B 1 126 ? -11.055 -5.047 2.135 1 93.81 126 MET B N 1
ATOM 4762 C CA . MET B 1 126 ? -10.57 -5.238 3.498 1 93.81 126 MET B CA 1
ATOM 4763 C C . MET B 1 126 ? -9.047 -5.219 3.543 1 93.81 126 MET B C 1
ATOM 4765 O O . MET B 1 126 ? -8.391 -5.129 2.504 1 93.81 126 MET B O 1
ATOM 4769 N N . ASP B 1 127 ? -8.5 -5.188 4.699 1 92.06 127 ASP B N 1
ATOM 4770 C CA . ASP B 1 127 ? -7.059 -5.363 4.852 1 92.06 127 ASP B CA 1
ATOM 4771 C C . ASP B 1 127 ? -6.664 -6.832 4.703 1 92.06 127 ASP B C 1
ATOM 4773 O O . ASP B 1 127 ? -6.664 -7.582 5.68 1 92.06 127 ASP B O 1
ATOM 4777 N N . VAL B 1 128 ? -6.238 -7.168 3.541 1 96.5 128 VAL B N 1
ATOM 4778 C CA . VAL B 1 128 ? -5.965 -8.562 3.221 1 96.5 128 VAL B CA 1
ATOM 4779 C C . VAL B 1 128 ? -4.699 -9.023 3.938 1 96.5 128 VAL B C 1
ATOM 4781 O O . VAL B 1 128 ? -4.598 -10.172 4.363 1 96.5 128 VAL B O 1
ATOM 4784 N N . GLU B 1 129 ? -3.723 -8.148 4.086 1 95.69 129 GLU B N 1
ATOM 4785 C CA . GLU B 1 129 ? -2.516 -8.508 4.828 1 95.69 129 GLU B CA 1
ATOM 4786 C C . GLU B 1 129 ? -2.846 -8.891 6.266 1 95.69 129 GLU B C 1
ATOM 4788 O O . GLU B 1 129 ? -2.273 -9.844 6.805 1 95.69 129 GLU B O 1
ATOM 4793 N N . GLU B 1 130 ? -3.719 -8.133 6.828 1 92.19 130 GLU B N 1
ATOM 4794 C CA . GLU B 1 130 ? -4.145 -8.461 8.188 1 92.19 130 GLU B CA 1
ATOM 4795 C C . GLU B 1 130 ? -4.859 -9.805 8.234 1 92.19 130 GLU B C 1
ATOM 4797 O O . GLU B 1 130 ? -4.668 -10.578 9.18 1 92.19 130 GLU B O 1
ATOM 4802 N N . ALA B 1 131 ? -5.699 -10.055 7.258 1 94.38 131 ALA B N 1
ATOM 4803 C CA . ALA B 1 131 ? -6.395 -11.344 7.195 1 94.38 131 ALA B CA 1
ATOM 4804 C C . ALA B 1 131 ? -5.402 -12.492 7.074 1 94.38 131 ALA B C 1
ATOM 4806 O O . ALA B 1 131 ? -5.555 -13.523 7.742 1 94.38 131 ALA B O 1
ATOM 4807 N N . VAL B 1 132 ? -4.418 -12.32 6.234 1 97.12 132 VAL B N 1
ATOM 4808 C CA . VAL B 1 132 ? -3.389 -13.336 6.055 1 97.12 132 VAL B CA 1
ATOM 4809 C C . VAL B 1 132 ? -2.678 -13.594 7.383 1 97.12 132 VAL B C 1
ATOM 4811 O O . VAL B 1 132 ? -2.494 -14.742 7.781 1 97.12 132 VAL B O 1
ATOM 4814 N N . HIS B 1 133 ? -2.307 -12.508 8.062 1 93.75 133 HIS B N 1
ATOM 4815 C CA . HIS B 1 133 ? -1.655 -12.633 9.359 1 93.75 133 HIS B CA 1
ATOM 4816 C C . HIS B 1 133 ? -2.531 -13.398 10.344 1 93.75 133 HIS B C 1
ATOM 4818 O O . HIS B 1 133 ? -2.053 -14.297 11.031 1 93.75 133 HIS B O 1
ATOM 4824 N N . SER B 1 134 ? -3.781 -13.086 10.367 1 91.94 134 SER B N 1
ATOM 4825 C CA . SER B 1 134 ? -4.719 -13.734 11.281 1 91.94 134 SER B CA 1
ATOM 4826 C C . SER B 1 134 ? -4.836 -15.227 10.984 1 91.94 134 SER B C 1
ATOM 4828 O O . SER B 1 134 ? -4.73 -16.047 11.891 1 91.94 134 SER B O 1
ATOM 4830 N N . VAL B 1 135 ? -4.988 -15.555 9.75 1 94.31 135 VAL B N 1
ATOM 4831 C CA . VAL B 1 135 ? -5.168 -16.953 9.359 1 94.31 135 VAL B CA 1
ATOM 4832 C C . VAL B 1 135 ? -3.9 -17.734 9.672 1 94.31 135 VAL B C 1
ATOM 4834 O O . VAL B 1 135 ? -3.973 -18.859 10.18 1 94.31 135 VAL B O 1
ATOM 4837 N N . ARG B 1 136 ? -2.74 -17.156 9.391 1 93.94 136 ARG B N 1
ATOM 4838 C CA . ARG B 1 136 ? -1.474 -17.844 9.633 1 93.94 136 ARG B CA 1
ATOM 4839 C C . ARG B 1 136 ? -1.258 -18.094 11.125 1 93.94 136 ARG B C 1
ATOM 4841 O O . ARG B 1 136 ? -0.519 -19 11.508 1 93.94 136 ARG B O 1
ATOM 4848 N N . GLN B 1 137 ? -1.883 -17.219 11.93 1 89.12 137 GLN B N 1
ATOM 4849 C CA . GLN B 1 137 ? -1.701 -17.344 13.375 1 89.12 137 GLN B CA 1
ATOM 4850 C C . GLN B 1 137 ? -2.889 -18.047 14.023 1 89.12 137 GLN B C 1
ATOM 4852 O O . GLN B 1 137 ? -2.953 -18.156 15.25 1 89.12 137 GLN B O 1
ATOM 4857 N N . GLY B 1 138 ? -3.791 -18.422 13.258 1 86.25 138 GLY B N 1
ATOM 4858 C CA . GLY B 1 138 ? -4.969 -19.094 13.781 1 86.25 138 GLY B CA 1
ATOM 4859 C C . GLY B 1 138 ? -5.938 -18.156 14.469 1 86.25 138 GLY B C 1
ATOM 4860 O O . GLY B 1 138 ? -6.738 -18.594 15.305 1 86.25 138 GLY B O 1
ATOM 4861 N N . MET B 1 139 ? -5.84 -16.906 14.188 1 86.38 139 MET B N 1
ATOM 4862 C CA . MET B 1 139 ? -6.738 -15.891 14.742 1 86.38 139 MET B CA 1
ATOM 4863 C C . MET B 1 139 ? -7.934 -15.664 13.82 1 86.38 139 MET B C 1
ATOM 4865 O O . MET B 1 139 ? -7.875 -15.977 12.633 1 86.38 139 MET B O 1
ATOM 4869 N N . PRO B 1 140 ? -8.984 -15.203 14.391 1 88.75 140 PRO B N 1
ATOM 4870 C CA . PRO B 1 140 ? -10.156 -14.938 13.547 1 88.75 140 PRO B CA 1
ATOM 4871 C C . PRO B 1 140 ? -9.953 -13.742 12.617 1 88.75 140 PRO B C 1
ATOM 4873 O O . PRO B 1 140 ? -9.273 -12.781 12.977 1 88.75 140 PRO B O 1
ATOM 4876 N N . VAL B 1 141 ? -10.484 -13.852 11.461 1 90.81 141 VAL B N 1
ATOM 4877 C CA . VAL B 1 141 ? -10.484 -12.742 10.516 1 90.81 141 VAL B CA 1
ATOM 4878 C C . VAL B 1 141 ? -11.719 -11.875 10.727 1 90.81 141 VAL B C 1
ATOM 4880 O O . VAL B 1 141 ? -12.727 -12.336 11.258 1 90.81 141 VAL B O 1
ATOM 4883 N N . LYS B 1 142 ? -11.695 -10.672 10.281 1 87.44 142 LYS B N 1
ATOM 4884 C CA . LYS B 1 142 ? -12.75 -9.688 10.531 1 87.44 142 LYS B CA 1
ATOM 4885 C C . LYS B 1 142 ? -13.953 -9.922 9.625 1 87.44 142 LYS B C 1
ATOM 4887 O O . LYS B 1 142 ? -15.062 -9.477 9.922 1 87.44 142 LYS B O 1
ATOM 4892 N N . GLN B 1 143 ? -13.711 -10.5 8.469 1 89.31 143 GLN B N 1
ATOM 4893 C CA . GLN B 1 143 ? -14.766 -10.789 7.496 1 89.31 143 GLN B CA 1
ATOM 4894 C C . GLN B 1 143 ? -14.562 -12.164 6.863 1 89.31 143 GLN B C 1
ATOM 4896 O O . GLN B 1 143 ? -13.43 -12.547 6.551 1 89.31 143 GLN B O 1
ATOM 4901 N N . ALA B 1 144 ? -15.68 -12.805 6.672 1 90.06 144 ALA B N 1
ATOM 4902 C CA . ALA B 1 144 ? -15.609 -14.086 5.98 1 90.06 144 ALA B CA 1
ATOM 4903 C C . ALA B 1 144 ? -15.055 -13.922 4.57 1 90.06 144 ALA B C 1
ATOM 4905 O O . ALA B 1 144 ? -15.328 -12.922 3.9 1 90.06 144 ALA B O 1
ATOM 4906 N N . PRO B 1 145 ? -14.266 -14.93 4.109 1 93.81 145 PRO B N 1
ATOM 4907 C CA . PRO B 1 145 ? -13.734 -14.836 2.75 1 93.81 145 PRO B CA 1
ATOM 4908 C C . PRO B 1 145 ? -14.828 -14.758 1.688 1 93.81 145 PRO B C 1
ATOM 4910 O O . PRO B 1 145 ? -15.898 -15.344 1.853 1 93.81 145 PRO B O 1
ATOM 4913 N N . ILE B 1 146 ? -14.547 -14.031 0.625 1 94.94 146 ILE B N 1
ATOM 4914 C CA . ILE B 1 146 ? -15.484 -13.875 -0.479 1 94.94 146 ILE B CA 1
ATOM 4915 C C . ILE B 1 146 ? -15.516 -15.156 -1.31 1 94.94 146 ILE B C 1
ATOM 4917 O O . ILE B 1 146 ? -16.531 -15.477 -1.927 1 94.94 146 ILE B O 1
ATOM 4921 N N . ASN B 1 147 ? -14.336 -15.836 -1.349 1 92.81 147 ASN B N 1
ATOM 4922 C CA . ASN B 1 147 ? -14.258 -17.109 -2.039 1 92.81 147 ASN B CA 1
ATOM 4923 C C . ASN B 1 147 ? -13.508 -18.156 -1.211 1 92.81 147 ASN B C 1
ATOM 4925 O O . ASN B 1 147 ? -12.391 -17.906 -0.76 1 92.81 147 ASN B O 1
ATOM 4929 N N . ASP B 1 148 ? -14.102 -19.25 -1.005 1 92 148 ASP B N 1
ATOM 4930 C CA . ASP B 1 148 ? -13.469 -20.422 -0.396 1 92 148 ASP B CA 1
ATOM 4931 C C . ASP B 1 148 ? -14.094 -21.719 -0.919 1 92 148 ASP B C 1
ATOM 4933 O O . ASP B 1 148 ? -14.742 -22.438 -0.167 1 92 148 ASP B O 1
ATOM 4937 N N . PRO B 1 149 ? -13.781 -21.906 -2.174 1 93.38 149 PRO B N 1
ATOM 4938 C CA . PRO B 1 149 ? -14.414 -23.062 -2.805 1 93.38 149 PRO B CA 1
ATOM 4939 C C . PRO B 1 149 ? -13.984 -24.375 -2.174 1 93.38 149 PRO B C 1
ATOM 4941 O O . PRO B 1 149 ? -12.867 -24.5 -1.671 1 93.38 149 PRO B O 1
ATOM 4944 N N . PHE B 1 150 ? -14.914 -25.266 -2.219 1 92.38 150 PHE B N 1
ATOM 4945 C CA . PHE B 1 150 ? -14.594 -26.625 -1.808 1 92.38 150 PHE B CA 1
ATOM 4946 C C . PHE B 1 150 ? -13.641 -27.281 -2.797 1 92.38 150 PHE B C 1
ATOM 4948 O O . PHE B 1 150 ? -14.008 -27.531 -3.949 1 92.38 150 PHE B O 1
ATOM 4955 N N . LEU B 1 151 ? -12.398 -27.516 -2.361 1 95.06 151 LEU B N 1
ATOM 4956 C CA . LEU B 1 151 ? -11.359 -28.125 -3.178 1 95.06 151 LEU B CA 1
ATOM 4957 C C . LEU B 1 151 ? -10.781 -29.359 -2.482 1 95.06 151 LEU B C 1
ATOM 4959 O O . LEU B 1 151 ? -10.25 -29.266 -1.375 1 95.06 151 LEU B O 1
ATOM 4963 N N . GLU B 1 152 ? -10.906 -30.453 -3.109 1 96.06 152 GLU B N 1
ATOM 4964 C CA . GLU B 1 152 ? -10.406 -31.719 -2.592 1 96.06 152 GLU B CA 1
ATOM 4965 C C . GLU B 1 152 ? -9.328 -32.312 -3.502 1 96.06 152 GLU B C 1
ATOM 4967 O O . GLU B 1 152 ? -9.406 -32.156 -4.727 1 96.06 152 GLU B O 1
ATOM 4972 N N . VAL B 1 153 ? -8.367 -32.938 -2.867 1 97.75 153 VAL B N 1
ATOM 4973 C CA . VAL B 1 153 ? -7.352 -33.625 -3.643 1 97.75 153 VAL B CA 1
ATOM 4974 C C . VAL B 1 153 ? -7.887 -35 -4.109 1 97.75 153 VAL B C 1
ATOM 4976 O O . VAL B 1 153 ? -7.922 -35.938 -3.336 1 97.75 153 VAL B O 1
ATOM 4979 N N . PHE B 1 154 ? -8.266 -35 -5.316 1 96.94 154 PHE B N 1
ATOM 4980 C CA . PHE B 1 154 ? -8.836 -36.219 -5.871 1 96.94 154 PHE B CA 1
ATOM 4981 C C . PHE B 1 154 ? -7.777 -37.312 -5.988 1 96.94 154 PHE B C 1
ATOM 4983 O O . PHE B 1 154 ? -8.062 -38.5 -5.738 1 96.94 154 PHE B O 1
ATOM 4990 N N . HIS B 1 155 ? -6.594 -37.031 -6.398 1 97.25 155 HIS B N 1
ATOM 4991 C CA . HIS B 1 155 ? -5.422 -37.875 -6.406 1 97.25 155 HIS B CA 1
ATOM 4992 C C . HIS B 1 155 ? -4.184 -37.156 -5.91 1 97.25 155 HIS B C 1
ATOM 4994 O O . HIS B 1 155 ? -3.92 -36.031 -6.332 1 97.25 155 HIS B O 1
ATOM 5000 N N . ASN B 1 156 ? -3.494 -37.75 -5.051 1 96.31 156 ASN B N 1
ATOM 5001 C CA . ASN B 1 156 ? -2.275 -37.188 -4.469 1 96.31 156 ASN B CA 1
ATOM 5002 C C . ASN B 1 156 ? -1.073 -38.094 -4.727 1 96.31 156 ASN B C 1
ATOM 5004 O O . ASN B 1 156 ? -1.073 -39.25 -4.332 1 96.31 156 ASN B O 1
ATOM 5008 N N . PRO B 1 157 ? -0.073 -37.531 -5.406 1 96.44 157 PRO B N 1
ATOM 5009 C CA . PRO B 1 157 ? 1.124 -38.375 -5.547 1 96.44 157 PRO B CA 1
ATOM 5010 C C . PRO B 1 157 ? 1.771 -38.719 -4.203 1 96.44 157 PRO B C 1
ATOM 5012 O O . PRO B 1 157 ? 1.753 -37.875 -3.285 1 96.44 157 PRO B O 1
ATOM 5015 N N . LYS B 1 158 ? 2.418 -39.781 -4.164 1 92.12 158 LYS B N 1
ATOM 5016 C CA . LYS B 1 158 ? 2.965 -40.281 -2.902 1 92.12 158 LYS B CA 1
ATOM 5017 C C . LYS B 1 158 ? 4.348 -39.719 -2.635 1 92.12 158 LYS B C 1
ATOM 5019 O O . LYS B 1 158 ? 4.711 -39.469 -1.482 1 92.12 158 LYS B O 1
ATOM 5024 N N . ASN B 1 159 ? 5.059 -39.438 -3.643 1 90.25 159 ASN B N 1
ATOM 5025 C CA . ASN B 1 159 ? 6.473 -39.125 -3.432 1 90.25 159 ASN B CA 1
ATOM 5026 C C . ASN B 1 159 ? 6.797 -37.688 -3.773 1 90.25 159 ASN B C 1
ATOM 5028 O O . ASN B 1 159 ? 7.941 -37.25 -3.639 1 90.25 159 ASN B O 1
ATOM 5032 N N . VAL B 1 160 ? 5.875 -37 -4.254 1 92.38 160 VAL B N 1
ATOM 5033 C CA . VAL B 1 160 ? 6.113 -35.562 -4.484 1 92.38 160 VAL B CA 1
ATOM 5034 C C . VAL B 1 160 ? 5.961 -34.812 -3.174 1 92.38 160 VAL B C 1
ATOM 5036 O O . VAL B 1 160 ? 4.938 -34.906 -2.494 1 92.38 160 VAL B O 1
ATOM 5039 N N . CYS B 1 161 ? 6.973 -34 -2.854 1 89.69 161 CYS B N 1
ATOM 5040 C CA . CYS B 1 161 ? 7.012 -33.219 -1.623 1 89.69 161 CYS B CA 1
ATOM 5041 C C . CYS B 1 161 ? 6.922 -34.125 -0.399 1 89.69 161 CYS B C 1
ATOM 5043 O O . CYS B 1 161 ? 6.297 -33.75 0.601 1 89.69 161 CYS B O 1
ATOM 5045 N N . PHE B 1 162 ? 7.32 -35.281 -0.628 1 78.75 162 PHE B N 1
ATOM 5046 C CA . PHE B 1 162 ? 7.344 -36.25 0.472 1 78.75 162 PHE B CA 1
ATOM 5047 C C . PHE B 1 162 ? 8.664 -36.156 1.229 1 78.75 162 PHE B C 1
ATOM 5049 O O . PHE B 1 162 ? 9.734 -36.188 0.62 1 78.75 162 PHE B O 1
ATOM 5056 N N . ARG B 1 163 ? 8.57 -35.781 2.527 1 65.38 163 ARG B N 1
ATOM 5057 C CA . ARG B 1 163 ? 9.766 -35.656 3.357 1 65.38 163 ARG B CA 1
ATOM 5058 C C . ARG B 1 163 ? 10.078 -36.969 4.059 1 65.38 163 ARG B C 1
ATOM 5060 O O . ARG B 1 163 ? 9.25 -37.5 4.805 1 65.38 163 ARG B O 1
ATOM 5067 N N . THR B 1 164 ? 11.102 -37.656 3.566 1 55.81 164 THR B N 1
ATOM 5068 C CA . THR B 1 164 ? 11.484 -38.812 4.371 1 55.81 164 THR B CA 1
ATOM 5069 C C . THR B 1 164 ? 12.406 -38.406 5.512 1 55.81 164 THR B C 1
ATOM 5071 O O . THR B 1 164 ? 12.406 -39.031 6.574 1 55.81 164 THR B O 1
ATOM 5074 N N . ASN B 1 165 ? 13.25 -37.469 5.293 1 59.66 165 ASN B N 1
ATOM 5075 C CA . ASN B 1 165 ? 14.156 -36.969 6.324 1 59.66 165 ASN B CA 1
ATOM 5076 C C . ASN B 1 165 ? 14.312 -35.438 6.238 1 59.66 165 ASN B C 1
ATOM 5078 O O . ASN B 1 165 ? 13.906 -34.844 5.25 1 59.66 165 ASN B O 1
ATOM 5082 N N . GLU B 1 166 ? 14.547 -34.812 7.48 1 57.12 166 GLU B N 1
ATOM 5083 C CA . GLU B 1 166 ? 14.688 -33.375 7.609 1 57.12 166 GLU B CA 1
ATOM 5084 C C . GLU B 1 166 ? 15.633 -32.812 6.551 1 57.12 166 GLU B C 1
ATOM 5086 O O . GLU B 1 166 ? 15.516 -31.656 6.156 1 57.12 166 GLU B O 1
ATOM 5091 N N . ASN B 1 167 ? 16.375 -33.75 6.055 1 60.31 167 ASN B N 1
ATOM 5092 C CA . ASN B 1 167 ? 17.422 -33.312 5.137 1 60.31 167 ASN B CA 1
ATOM 5093 C C . ASN B 1 167 ? 16.969 -33.406 3.684 1 60.31 167 ASN B C 1
ATOM 5095 O O . ASN B 1 167 ? 17.672 -32.969 2.779 1 60.31 167 ASN B O 1
ATOM 5099 N N . ASP B 1 168 ? 15.711 -33.875 3.604 1 68.12 168 ASP B N 1
ATOM 5100 C CA . ASP B 1 168 ? 15.242 -34.031 2.23 1 68.12 168 ASP B CA 1
ATOM 5101 C C . ASP B 1 168 ? 14.617 -32.75 1.706 1 68.12 168 ASP B C 1
ATOM 5103 O O . ASP B 1 168 ? 13.406 -32.531 1.826 1 68.12 168 ASP B O 1
ATOM 5107 N N . THR B 1 169 ? 15.438 -31.703 1.411 1 85.5 169 THR B N 1
ATOM 5108 C CA . THR B 1 169 ? 14.93 -30.469 0.847 1 85.5 169 THR B CA 1
ATOM 5109 C C . THR B 1 169 ? 15.289 -30.359 -0.631 1 85.5 169 THR B C 1
ATOM 5111 O O . THR B 1 169 ? 16.219 -31.016 -1.103 1 85.5 169 THR B O 1
ATOM 5114 N N . GLN B 1 170 ? 14.383 -29.844 -1.303 1 92.19 170 GLN B N 1
ATOM 5115 C CA . GLN B 1 170 ? 14.594 -29.547 -2.719 1 92.19 170 GLN B CA 1
ATOM 5116 C C . GLN B 1 170 ? 15.039 -28.109 -2.926 1 92.19 170 GLN B C 1
ATOM 5118 O O . GLN B 1 170 ? 14.664 -27.219 -2.152 1 92.19 170 GLN B O 1
ATOM 5123 N N . GLU B 1 171 ? 15.859 -27.922 -3.889 1 94.12 171 GLU B N 1
ATOM 5124 C CA . GLU B 1 171 ? 16.219 -26.562 -4.266 1 94.12 171 GLU B CA 1
ATOM 5125 C C . GLU B 1 171 ? 15.078 -25.891 -5.035 1 94.12 171 GLU B C 1
ATOM 5127 O O . GLU B 1 171 ? 14.945 -24.656 -5.012 1 94.12 171 GLU B O 1
ATOM 5132 N N . LEU B 1 172 ? 14.312 -26.734 -5.676 1 96.38 172 LEU B N 1
ATOM 5133 C CA . LEU B 1 172 ? 13.203 -26.219 -6.473 1 96.38 172 LEU B CA 1
ATOM 5134 C C . LEU B 1 172 ? 12.125 -27.281 -6.648 1 96.38 172 LEU B C 1
ATOM 5136 O O . LEU B 1 172 ? 12.422 -28.453 -6.879 1 96.38 172 LEU B O 1
ATOM 5140 N N . VAL B 1 173 ? 10.922 -26.922 -6.469 1 97.06 173 VAL B N 1
ATOM 5141 C CA . VAL B 1 173 ? 9.781 -27.734 -6.875 1 97.06 173 VAL B CA 1
ATOM 5142 C C . VAL B 1 173 ? 9.047 -27.047 -8.031 1 97.06 173 VAL B C 1
ATOM 5144 O O . VAL B 1 173 ? 8.727 -25.859 -7.953 1 97.06 173 VAL B O 1
ATOM 5147 N N . VAL B 1 174 ? 8.805 -27.75 -9.055 1 98.31 174 VAL B N 1
ATOM 5148 C CA . VAL B 1 174 ? 8.18 -27.219 -10.258 1 98.31 174 VAL B CA 1
ATOM 5149 C C . VAL B 1 174 ? 6.754 -27.766 -10.383 1 98.31 174 VAL B C 1
ATOM 5151 O O . VAL B 1 174 ? 6.543 -28.969 -10.398 1 98.31 174 VAL B O 1
ATOM 5154 N N . LEU B 1 175 ? 5.836 -26.875 -10.414 1 98.5 175 LEU B N 1
ATOM 5155 C CA . LEU B 1 175 ? 4.434 -27.219 -10.641 1 98.5 175 LEU B CA 1
ATOM 5156 C C . LEU B 1 175 ? 4.027 -26.906 -12.078 1 98.5 175 LEU B C 1
ATOM 5158 O O . LEU B 1 175 ? 4.004 -25.75 -12.492 1 98.5 175 LEU B O 1
ATOM 5162 N N . ILE B 1 176 ? 3.713 -27.938 -12.805 1 98.69 176 ILE B N 1
ATOM 5163 C CA . ILE B 1 176 ? 3.373 -27.797 -14.211 1 98.69 176 ILE B CA 1
ATOM 5164 C C . ILE B 1 176 ? 1.855 -27.781 -14.383 1 98.69 176 ILE B C 1
ATOM 5166 O O . ILE B 1 176 ? 1.172 -28.75 -14.047 1 98.69 176 ILE B O 1
ATOM 5170 N N . LYS B 1 177 ? 1.363 -26.703 -14.906 1 97.06 177 LYS B N 1
ATOM 5171 C CA . LYS B 1 177 ? -0.063 -26.562 -15.195 1 97.06 177 LYS B CA 1
ATOM 5172 C C . LYS B 1 177 ? -0.46 -27.406 -16.406 1 97.06 177 LYS B C 1
ATOM 5174 O O . LYS B 1 177 ? -0.316 -26.953 -17.547 1 97.06 177 LYS B O 1
ATOM 5179 N N . SER B 1 178 ? -0.987 -28.5 -16.156 1 96.38 178 SER B N 1
ATOM 5180 C CA . SER B 1 178 ? -1.373 -29.438 -17.203 1 96.38 178 SER B CA 1
ATOM 5181 C C . SER B 1 178 ? -2.889 -29.516 -17.344 1 96.38 178 SER B C 1
ATOM 5183 O O . SER B 1 178 ? -3.605 -28.609 -16.906 1 96.38 178 SER B O 1
ATOM 5185 N N . CYS B 1 179 ? -3.416 -30.359 -18.203 1 93 179 CYS B N 1
ATOM 5186 C CA . CYS B 1 179 ? -4.848 -30.594 -18.375 1 93 179 CYS B CA 1
ATOM 5187 C C . CYS B 1 179 ? -5.172 -32.094 -18.328 1 93 179 CYS B C 1
ATOM 5189 O O . CYS B 1 179 ? -4.289 -32.938 -18.5 1 93 179 CYS B O 1
ATOM 5191 N N . ALA B 1 180 ? -6.379 -32.375 -18.094 1 93.31 180 ALA B N 1
ATOM 5192 C CA . ALA B 1 180 ? -6.805 -33.75 -17.828 1 93.31 180 ALA B CA 1
ATOM 5193 C C . ALA B 1 180 ? -6.527 -34.656 -19.031 1 93.31 180 ALA B C 1
ATOM 5195 O O . ALA B 1 180 ? -6.199 -35.844 -18.859 1 93.31 180 ALA B O 1
ATOM 5196 N N . ASP B 1 181 ? -6.602 -34.125 -20.234 1 90.06 181 ASP B N 1
ATOM 5197 C CA . ASP B 1 181 ? -6.453 -34.969 -21.422 1 90.06 181 ASP B CA 1
ATOM 5198 C C . ASP B 1 181 ? -5.148 -34.656 -22.141 1 90.06 181 ASP B C 1
ATOM 5200 O O . ASP B 1 181 ? -4.961 -35.062 -23.297 1 90.06 181 ASP B O 1
ATOM 5204 N N . CYS B 1 182 ? -4.25 -33.969 -21.531 1 92.56 182 CYS B N 1
ATOM 5205 C CA . CYS B 1 182 ? -2.992 -33.562 -22.156 1 92.56 182 CYS B CA 1
ATOM 5206 C C . CYS B 1 182 ? -1.94 -34.656 -22.016 1 92.56 182 CYS B C 1
ATOM 5208 O O . CYS B 1 182 ? -0.817 -34.406 -21.578 1 92.56 182 CYS B O 1
ATOM 5210 N N . PHE B 1 183 ? -2.275 -35.875 -22.375 1 94.62 183 PHE B N 1
ATOM 5211 C CA . PHE B 1 183 ? -1.408 -37.031 -22.172 1 94.62 183 PHE B CA 1
ATOM 5212 C C . PHE B 1 183 ? -0.109 -36.875 -22.953 1 94.62 183 PHE B C 1
ATOM 5214 O O . PHE B 1 183 ? 0.976 -37.094 -22.422 1 94.62 183 PHE B O 1
ATOM 5221 N N . LEU B 1 184 ? -0.229 -36.438 -24.141 1 94.56 184 LEU B N 1
ATOM 5222 C CA . LEU B 1 184 ? 0.941 -36.312 -25 1 94.56 184 LEU B CA 1
ATOM 5223 C C . LEU B 1 184 ? 1.865 -35.219 -24.516 1 94.56 184 LEU B C 1
ATOM 5225 O O . LEU B 1 184 ? 3.09 -35.312 -24.609 1 94.56 184 LEU B O 1
ATOM 5229 N N . ASP B 1 185 ? 1.294 -34.156 -24.047 1 95.69 185 ASP B N 1
ATOM 5230 C CA . ASP B 1 185 ? 2.1 -33.062 -23.5 1 95.69 185 ASP B CA 1
ATOM 5231 C C . ASP B 1 185 ? 2.902 -33.531 -22.297 1 95.69 185 ASP B C 1
ATOM 5233 O O . ASP B 1 185 ? 4.094 -33.25 -22.172 1 95.69 185 ASP B O 1
ATOM 5237 N N . ARG B 1 186 ? 2.273 -34.25 -21.391 1 97.75 186 ARG B N 1
ATOM 5238 C CA . ARG B 1 186 ? 2.949 -34.75 -20.203 1 97.75 186 ARG B CA 1
ATOM 5239 C C . ARG B 1 186 ? 4.031 -35.75 -20.562 1 97.75 186 ARG B C 1
ATOM 5241 O O . ARG B 1 186 ? 5.105 -35.781 -19.953 1 97.75 186 ARG B O 1
ATOM 5248 N N . LYS B 1 187 ? 3.686 -36.562 -21.531 1 97.56 187 LYS B N 1
ATOM 5249 C CA . LYS B 1 187 ? 4.707 -37.5 -22.016 1 97.56 187 LYS B CA 1
ATOM 5250 C C . LYS B 1 187 ? 5.93 -36.75 -22.531 1 97.56 187 LYS B C 1
ATOM 5252 O O . LYS B 1 187 ? 7.066 -37.125 -22.234 1 97.56 187 LYS B O 1
ATOM 5257 N N . HIS B 1 188 ? 5.68 -35.75 -23.297 1 97.06 188 HIS B N 1
ATOM 5258 C CA . HIS B 1 188 ? 6.766 -34.938 -23.844 1 97.06 188 HIS B CA 1
ATOM 5259 C C . HIS B 1 188 ? 7.625 -34.344 -22.734 1 97.06 188 HIS B C 1
ATOM 5261 O O . HIS B 1 188 ? 8.852 -34.375 -22.812 1 97.06 188 HIS B O 1
ATOM 5267 N N . VAL B 1 189 ? 6.988 -33.781 -21.766 1 98 189 VAL B N 1
ATOM 5268 C CA . VAL B 1 189 ? 7.688 -33.156 -20.641 1 98 189 VAL B CA 1
ATOM 5269 C C . VAL B 1 189 ? 8.57 -34.188 -19.953 1 98 189 VAL B C 1
ATOM 5271 O O . VAL B 1 189 ? 9.742 -33.938 -19.656 1 98 189 VAL B O 1
ATOM 5274 N N . ARG B 1 190 ? 8.055 -35.406 -19.719 1 98 190 ARG B N 1
ATOM 5275 C CA . ARG B 1 190 ? 8.797 -36.5 -19.062 1 98 190 ARG B CA 1
ATOM 5276 C C . ARG B 1 190 ? 10.016 -36.875 -19.891 1 98 190 ARG B C 1
ATOM 5278 O O . ARG B 1 190 ? 11.055 -37.281 -19.344 1 98 190 ARG B O 1
ATOM 5285 N N . GLU B 1 191 ? 9.898 -36.75 -21.172 1 97.31 191 GLU B N 1
ATOM 5286 C CA . GLU B 1 191 ? 10.953 -37.188 -22.078 1 97.31 191 GLU B CA 1
ATOM 5287 C C . GLU B 1 191 ? 11.953 -36.062 -22.359 1 97.31 191 GLU B C 1
ATOM 5289 O O . GLU B 1 191 ? 12.945 -36.25 -23.062 1 97.31 191 GLU B O 1
ATOM 5294 N N . THR B 1 192 ? 11.695 -34.938 -21.828 1 97.44 192 THR B N 1
ATOM 5295 C CA . THR B 1 192 ? 12.57 -33.781 -22.062 1 97.44 192 THR B CA 1
ATOM 5296 C C . THR B 1 192 ? 13.148 -33.281 -20.734 1 97.44 192 THR B C 1
ATOM 5298 O O . THR B 1 192 ? 14 -33.938 -20.125 1 97.44 192 THR B O 1
ATOM 5301 N N . TYR B 1 193 ? 12.664 -32.094 -20.203 1 97.62 193 TYR B N 1
ATOM 5302 C CA . TYR B 1 193 ? 13.406 -31.438 -19.125 1 97.62 193 TYR B CA 1
ATOM 5303 C C . TYR B 1 193 ? 13.164 -32.125 -17.797 1 97.62 193 TYR B C 1
ATOM 5305 O O . TYR B 1 193 ? 13.859 -31.859 -16.812 1 97.62 193 TYR B O 1
ATOM 5313 N N . MET B 1 194 ? 12.273 -33.062 -17.656 1 97.81 194 MET B N 1
ATOM 5314 C CA . MET B 1 194 ? 12.039 -33.781 -16.391 1 97.81 194 MET B CA 1
ATOM 5315 C C . MET B 1 194 ? 13.062 -34.875 -16.188 1 97.81 194 MET B C 1
ATOM 5317 O O . MET B 1 194 ? 13.172 -35.438 -15.102 1 97.81 194 MET B O 1
ATOM 5321 N N . GLN B 1 195 ? 13.812 -35.156 -17.219 1 97.31 195 GLN B N 1
ATOM 5322 C CA . GLN B 1 195 ? 14.758 -36.281 -17.125 1 97.31 195 GLN B CA 1
ATOM 5323 C C . GLN B 1 195 ? 15.805 -36 -16.031 1 97.31 195 GLN B C 1
ATOM 5325 O O . GLN B 1 195 ? 16.438 -34.938 -16.016 1 97.31 195 GLN B O 1
ATOM 5330 N N . LYS B 1 196 ? 16.094 -36.969 -15.266 1 95.62 196 LYS B N 1
ATOM 5331 C CA . LYS B 1 196 ? 16.906 -36.844 -14.055 1 95.62 196 LYS B CA 1
ATOM 5332 C C . LYS B 1 196 ? 18.359 -36.5 -14.398 1 95.62 196 LYS B C 1
ATOM 5334 O O . LYS B 1 196 ? 19 -35.719 -13.688 1 95.62 196 LYS B O 1
ATOM 5339 N N . HIS B 1 197 ? 18.906 -37.062 -15.422 1 96 197 HIS B N 1
ATOM 5340 C CA . HIS B 1 197 ? 20.312 -36.906 -15.742 1 96 197 HIS B CA 1
ATOM 5341 C C . HIS B 1 197 ? 20.656 -35.469 -16.125 1 96 197 HIS B C 1
ATOM 5343 O O . HIS B 1 197 ? 21.828 -35.094 -16.125 1 96 197 HIS B O 1
ATOM 5349 N N . LEU B 1 198 ? 19.656 -34.688 -16.438 1 97.25 198 LEU B N 1
ATOM 5350 C CA . LEU B 1 198 ? 19.875 -33.312 -16.891 1 97.25 198 LEU B CA 1
ATOM 5351 C C . LEU B 1 198 ? 20.172 -32.406 -15.711 1 97.25 198 LEU B C 1
ATOM 5353 O O . LEU B 1 198 ? 20.625 -31.266 -15.898 1 97.25 198 LEU B O 1
ATOM 5357 N N . TRP B 1 199 ? 20.016 -32.844 -14.445 1 97.44 199 TRP B N 1
ATOM 5358 C CA . TRP B 1 199 ? 19.969 -31.922 -13.312 1 97.44 199 TRP B CA 1
ATOM 5359 C C . TRP B 1 199 ? 21.156 -32.156 -12.383 1 97.44 199 TRP B C 1
ATOM 5361 O O . TRP B 1 199 ? 21.391 -31.375 -11.461 1 97.44 199 TRP B O 1
ATOM 5371 N N . GLY B 1 200 ? 21.953 -33.125 -12.602 1 94.62 200 GLY B N 1
ATOM 5372 C CA . GLY B 1 200 ? 23.125 -33.375 -11.789 1 94.62 200 GLY B CA 1
ATOM 5373 C C . GLY B 1 200 ? 22.812 -33.438 -10.305 1 94.62 200 GLY B C 1
ATOM 5374 O O . GLY B 1 200 ? 21.969 -34.219 -9.883 1 94.62 200 GLY B O 1
ATOM 5375 N N . ASP B 1 201 ? 23.406 -32.531 -9.523 1 95.06 201 ASP B N 1
ATOM 5376 C CA . ASP B 1 201 ? 23.234 -32.531 -8.07 1 95.06 201 ASP B CA 1
ATOM 5377 C C . ASP B 1 201 ? 22.125 -31.562 -7.656 1 95.06 201 ASP B C 1
ATOM 5379 O O . ASP B 1 201 ? 21.828 -31.438 -6.465 1 95.06 201 ASP B O 1
ATOM 5383 N N . PHE B 1 202 ? 21.578 -30.875 -8.633 1 95.94 202 PHE B N 1
ATOM 5384 C CA . PHE B 1 202 ? 20.469 -29.969 -8.336 1 95.94 202 PHE B CA 1
ATOM 5385 C C . PHE B 1 202 ? 19.219 -30.75 -7.93 1 95.94 202 PHE B C 1
ATOM 5387 O O . PHE B 1 202 ? 18.688 -31.531 -8.719 1 95.94 202 PHE B O 1
ATOM 5394 N N . ARG B 1 203 ? 18.797 -30.609 -6.727 1 94.31 203 ARG B N 1
ATOM 5395 C CA . ARG B 1 203 ? 17.625 -31.328 -6.223 1 94.31 203 ARG B CA 1
ATOM 5396 C C . ARG B 1 203 ? 16.328 -30.656 -6.672 1 94.31 203 ARG B C 1
ATOM 5398 O O . ARG B 1 203 ? 16.016 -29.547 -6.227 1 94.31 203 ARG B O 1
ATOM 5405 N N . ILE B 1 204 ? 15.641 -31.25 -7.504 1 95.62 204 ILE B N 1
ATOM 5406 C CA . ILE B 1 204 ? 14.445 -30.688 -8.117 1 95.62 204 ILE B CA 1
ATOM 5407 C C . ILE B 1 204 ? 13.352 -31.75 -8.195 1 95.62 204 ILE B C 1
ATOM 5409 O O . ILE B 1 204 ? 13.641 -32.938 -8.375 1 95.62 204 ILE B O 1
ATOM 5413 N N . GLN B 1 205 ? 12.117 -31.375 -8.016 1 95.62 205 GLN B N 1
ATOM 5414 C CA . GLN B 1 205 ? 10.953 -32.25 -8.195 1 95.62 205 GLN B CA 1
ATOM 5415 C C . GLN B 1 205 ? 9.914 -31.594 -9.094 1 95.62 205 GLN B C 1
ATOM 5417 O O . GLN B 1 205 ? 9.844 -30.359 -9.18 1 95.62 205 GLN B O 1
ATOM 5422 N N . PHE B 1 206 ? 9.172 -32.406 -9.75 1 97.5 206 PHE B N 1
ATOM 5423 C CA . PHE B 1 206 ? 8.133 -31.953 -10.672 1 97.5 206 PHE B CA 1
ATOM 5424 C C . PHE B 1 206 ? 6.781 -32.531 -10.305 1 97.5 206 PHE B C 1
ATOM 5426 O O . PHE B 1 206 ? 6.703 -33.688 -9.867 1 97.5 206 PHE B O 1
ATOM 5433 N N . ALA B 1 207 ? 5.773 -31.844 -10.492 1 98.06 207 ALA B N 1
ATOM 5434 C CA . ALA B 1 207 ? 4.402 -32.344 -10.391 1 98.06 207 ALA B CA 1
ATOM 5435 C C . ALA B 1 207 ? 3.5 -31.672 -11.43 1 98.06 207 ALA B C 1
ATOM 5437 O O . ALA B 1 207 ? 3.557 -30.469 -11.625 1 98.06 207 ALA B O 1
ATOM 5438 N N . PHE B 1 208 ? 2.736 -32.531 -12.133 1 98.62 208 PHE B N 1
ATOM 5439 C CA . PHE B 1 208 ? 1.663 -32 -12.977 1 98.62 208 PHE B CA 1
ATOM 5440 C C . PHE B 1 208 ? 0.405 -31.75 -12.148 1 98.62 208 PHE B C 1
ATOM 5442 O O . PHE B 1 208 ? 0.071 -32.531 -11.258 1 98.62 208 PHE B O 1
ATOM 5449 N N . VAL B 1 209 ? -0.287 -30.672 -12.445 1 98.5 209 VAL B N 1
ATOM 5450 C CA . VAL B 1 209 ? -1.543 -30.375 -11.766 1 98.5 209 VAL B CA 1
ATOM 5451 C C . VAL B 1 209 ? -2.684 -30.328 -12.781 1 98.5 209 VAL B C 1
ATOM 5453 O O . VAL B 1 209 ? -2.582 -29.656 -13.805 1 98.5 209 VAL B O 1
ATOM 5456 N N . THR B 1 210 ? -3.736 -31.062 -12.523 1 97.31 210 THR B N 1
ATOM 5457 C CA . THR B 1 210 ? -4.906 -31.062 -13.391 1 97.31 210 THR B CA 1
ATOM 5458 C C . THR B 1 210 ? -6.188 -31.188 -12.578 1 97.31 210 THR B C 1
ATOM 5460 O O . THR B 1 210 ? -6.141 -31.438 -11.367 1 97.31 210 THR B O 1
ATOM 5463 N N . GLY B 1 211 ? -7.301 -30.875 -13.203 1 96.75 211 GLY B N 1
ATOM 5464 C CA . GLY B 1 211 ? -8.617 -31.234 -12.703 1 96.75 211 GLY B CA 1
ATOM 5465 C C . GLY B 1 211 ? -9.156 -32.5 -13.328 1 96.75 211 GLY B C 1
ATOM 5466 O O . GLY B 1 211 ? -8.383 -33.375 -13.773 1 96.75 211 GLY B O 1
ATOM 5467 N N . LEU B 1 212 ? -10.438 -32.656 -13.219 1 94.69 212 LEU B N 1
ATOM 5468 C CA . LEU B 1 212 ? -11.133 -33.812 -13.797 1 94.69 212 LEU B CA 1
ATOM 5469 C C . LEU B 1 212 ? -11.594 -33.5 -15.219 1 94.69 212 LEU B C 1
ATOM 5471 O O . LEU B 1 212 ? -11.867 -32.344 -15.547 1 94.69 212 LEU B O 1
ATOM 5475 N N . PRO B 1 213 ? -11.617 -34.531 -16.016 1 91.44 213 PRO B N 1
ATOM 5476 C CA . PRO B 1 213 ? -12.047 -34.281 -17.391 1 91.44 213 PRO B CA 1
ATOM 5477 C C . PRO B 1 213 ? -13.5 -33.812 -17.484 1 91.44 213 PRO B C 1
ATOM 5479 O O . PRO B 1 213 ? -14.32 -34.156 -16.625 1 91.44 213 PRO B O 1
ATOM 5482 N N . THR B 1 214 ? -13.742 -32.875 -18.344 1 82.5 214 THR B N 1
ATOM 5483 C CA . THR B 1 214 ? -15.078 -32.344 -18.562 1 82.5 214 THR B CA 1
ATOM 5484 C C . THR B 1 214 ? -15.68 -32.906 -19.844 1 82.5 214 THR B C 1
ATOM 5486 O O . THR B 1 214 ? -14.953 -33.375 -20.719 1 82.5 214 THR B O 1
ATOM 5489 N N . GLU B 1 215 ? -17.172 -32.906 -19.672 1 71.31 215 GLU B N 1
ATOM 5490 C CA . GLU B 1 215 ? -17.859 -33.281 -20.891 1 71.31 215 GLU B CA 1
ATOM 5491 C C . GLU B 1 215 ? -17.734 -32.219 -21.953 1 71.31 215 GLU B C 1
ATOM 5493 O O . GLU B 1 215 ? -17.703 -31.031 -21.641 1 71.31 215 GLU B O 1
ATOM 5498 N N . LYS B 1 216 ? -17.391 -32.562 -23.047 1 58.66 216 LYS B N 1
ATOM 5499 C CA . LYS B 1 216 ? -17.188 -31.625 -24.141 1 58.66 216 LYS B CA 1
ATOM 5500 C C . LYS B 1 216 ? -18.453 -30.812 -24.406 1 58.66 216 LYS B C 1
ATOM 5502 O O . LYS B 1 216 ? -19.562 -31.375 -24.469 1 58.66 216 LYS B O 1
ATOM 5507 N N . SER B 1 217 ? -18.562 -29.562 -23.906 1 59.56 217 SER B N 1
ATOM 5508 C CA . SER B 1 217 ? -19.656 -28.719 -24.391 1 59.56 217 SER B CA 1
ATOM 5509 C C . SER B 1 217 ? -19.141 -27.672 -25.375 1 59.56 217 SER B C 1
ATOM 5511 O O . SER B 1 217 ? -18.141 -27.016 -25.125 1 59.56 217 SER B O 1
ATOM 5513 N N . LYS B 1 218 ? -19.406 -27.781 -26.672 1 57.88 218 LYS B N 1
ATOM 5514 C CA . LYS B 1 218 ? -19.062 -26.812 -27.719 1 57.88 218 LYS B CA 1
ATOM 5515 C C . LYS B 1 218 ? -19.859 -25.531 -27.578 1 57.88 218 LYS B C 1
ATOM 5517 O O . LYS B 1 218 ? -19.641 -24.562 -28.312 1 57.88 218 LYS B O 1
ATOM 5522 N N . GLU B 1 219 ? -20.719 -25.422 -26.609 1 60.88 219 GLU B N 1
ATOM 5523 C CA . GLU B 1 219 ? -21.594 -24.25 -26.578 1 60.88 219 GLU B CA 1
ATOM 5524 C C . GLU B 1 219 ? -20.922 -23.062 -25.906 1 60.88 219 GLU B C 1
ATOM 5526 O O . GLU B 1 219 ? -20.234 -23.234 -24.891 1 60.88 219 GLU B O 1
ATOM 5531 N N . PRO B 1 220 ? -20.969 -21.969 -26.672 1 63.75 220 PRO B N 1
ATOM 5532 C CA . PRO B 1 220 ? -20.469 -20.734 -26.047 1 63.75 220 PRO B CA 1
ATOM 5533 C C . PRO B 1 220 ? -21.109 -20.484 -24.688 1 63.75 220 PRO B C 1
ATOM 5535 O O . PRO B 1 220 ? -22.234 -20.891 -24.438 1 63.75 220 PRO B O 1
ATOM 5538 N N . ILE B 1 221 ? -20.281 -19.969 -23.75 1 64.94 221 ILE B N 1
ATOM 55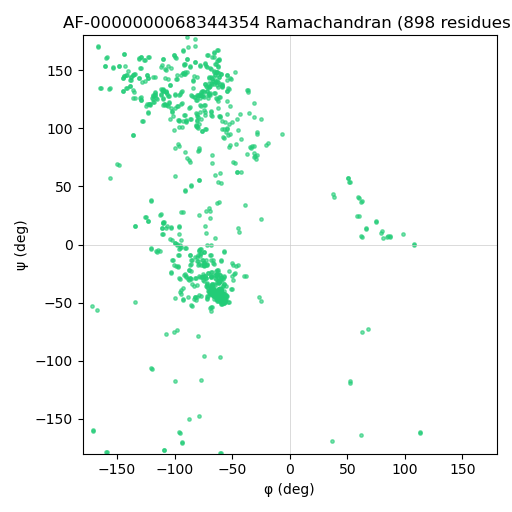39 C CA . ILE B 1 221 ? -20.766 -19.641 -22.406 1 64.94 221 ILE B CA 1
ATOM 5540 C C . ILE B 1 221 ? -20.875 -18.125 -22.266 1 64.94 221 ILE B C 1
ATOM 5542 O O . ILE B 1 221 ? -20.016 -17.391 -22.75 1 64.94 221 ILE B O 1
ATOM 5546 N N . LEU B 1 222 ? -22 -17.703 -21.812 1 63.38 222 LEU B N 1
ATOM 5547 C CA . LEU B 1 222 ? -22.219 -16.297 -21.516 1 63.38 222 LEU B CA 1
ATOM 5548 C C . LEU B 1 222 ? -21.625 -15.922 -20.156 1 63.38 222 LEU B C 1
ATOM 5550 O O . LEU B 1 222 ? -21.984 -16.516 -19.141 1 63.38 222 LEU B O 1
ATOM 5554 N N . ILE B 1 223 ? -20.594 -15.094 -20.266 1 61.91 223 ILE B N 1
ATOM 5555 C CA . ILE B 1 223 ? -20.047 -14.547 -19.031 1 61.91 223 ILE B CA 1
ATOM 5556 C C . ILE B 1 223 ? -20.25 -13.039 -18.984 1 61.91 223 ILE B C 1
ATOM 5558 O O . ILE B 1 223 ? -19.719 -12.312 -19.828 1 61.91 223 ILE B O 1
ATOM 5562 N N . GLU B 1 224 ? -20.859 -12.602 -17.953 1 58.19 224 GLU B N 1
ATOM 5563 C CA . GLU B 1 224 ? -21.141 -11.18 -17.766 1 58.19 224 GLU B CA 1
ATOM 5564 C C . GLU B 1 224 ? -21.516 -10.516 -19.094 1 58.19 224 GLU B C 1
ATOM 5566 O O . GLU B 1 224 ? -20.953 -9.492 -19.469 1 58.19 224 GLU B O 1
ATOM 5571 N N . ASN B 1 225 ? -22.328 -11.195 -19.844 1 54.16 225 ASN B N 1
ATOM 5572 C CA . ASN B 1 225 ? -22.938 -10.719 -21.078 1 54.16 225 ASN B CA 1
ATOM 5573 C C . ASN B 1 225 ? -21.969 -10.797 -22.266 1 54.16 225 ASN B C 1
ATOM 5575 O O . ASN B 1 225 ? -22.109 -10.047 -23.234 1 54.16 225 ASN B O 1
ATOM 5579 N N . VAL B 1 226 ? -20.906 -11.422 -22.031 1 57.5 226 VAL B N 1
ATOM 5580 C CA . VAL B 1 226 ? -19.953 -11.656 -23.109 1 57.5 226 VAL B CA 1
ATOM 5581 C C . VAL B 1 226 ? -19.953 -13.133 -23.5 1 57.5 226 VAL B C 1
ATOM 5583 O O . VAL B 1 226 ? -19.828 -14.008 -22.641 1 57.5 226 VAL B O 1
ATOM 5586 N N . LEU B 1 227 ? -20.266 -13.367 -24.688 1 58.06 227 LEU B N 1
ATOM 5587 C CA . LEU B 1 227 ? -20.25 -14.742 -25.203 1 58.06 227 LEU B CA 1
ATOM 5588 C C . LEU B 1 227 ? -18.812 -15.227 -25.406 1 58.06 227 LEU B C 1
ATOM 5590 O O . LEU B 1 227 ? -18.047 -14.594 -26.125 1 58.06 227 LEU B O 1
ATOM 5594 N N . GLU B 1 228 ? -18.406 -16.219 -24.641 1 60.62 228 GLU B N 1
ATOM 5595 C CA . GLU B 1 228 ? -17.047 -16.734 -24.734 1 60.62 228 GLU B CA 1
ATOM 5596 C C . GLU B 1 228 ? -17.016 -18.094 -25.438 1 60.62 228 GLU B C 1
ATOM 5598 O O . GLU B 1 228 ? -17.875 -18.938 -25.219 1 60.62 228 GLU B O 1
ATOM 5603 N N . ASN B 1 229 ? -16.266 -18.062 -26.594 1 56.72 229 ASN B N 1
ATOM 5604 C CA . ASN B 1 229 ? -16.078 -19.344 -27.281 1 56.72 229 ASN B CA 1
ATOM 5605 C C . ASN B 1 229 ? -15.398 -20.359 -26.391 1 56.72 229 ASN B C 1
ATOM 5607 O O . ASN B 1 229 ? -14.383 -20.062 -25.75 1 56.72 229 ASN B O 1
ATOM 5611 N N . ASN B 1 230 ? -16.172 -21.281 -25.953 1 54.09 230 ASN B N 1
ATOM 5612 C CA . ASN B 1 230 ? -15.594 -22.359 -25.172 1 54.09 230 ASN B CA 1
ATOM 5613 C C . ASN B 1 230 ? -14.555 -23.141 -25.969 1 54.09 230 ASN B C 1
ATOM 5615 O O . ASN B 1 230 ? -14.906 -24.016 -26.781 1 54.09 230 ASN B O 1
ATOM 5619 N N . ARG B 1 231 ? -13.438 -22.562 -26.453 1 49.56 231 ARG B N 1
ATOM 5620 C CA . ARG B 1 231 ? -12.383 -23.172 -27.25 1 49.56 231 ARG B CA 1
ATOM 5621 C C . ARG B 1 231 ? -11.969 -24.531 -26.688 1 49.56 231 ARG B C 1
ATOM 5623 O O . ARG B 1 231 ? -10.906 -25.047 -27.016 1 49.56 231 ARG B O 1
ATOM 5630 N N . GLN B 1 232 ? -12.695 -25.094 -25.844 1 47.44 232 GLN B N 1
ATOM 5631 C CA . GLN B 1 232 ? -12.094 -26.344 -25.391 1 47.44 232 GLN B CA 1
ATOM 5632 C C . GLN B 1 232 ? -11.969 -27.328 -26.547 1 47.44 232 GLN B C 1
ATOM 5634 O O . GLN B 1 232 ? -12.875 -28.141 -26.781 1 47.44 232 GLN B O 1
ATOM 5639 N N . GLY B 1 233 ? -11.672 -26.906 -27.812 1 42.94 233 GLY B N 1
ATOM 5640 C CA . GLY B 1 233 ? -11.547 -28 -28.75 1 42.94 233 GLY B CA 1
ATOM 5641 C C . GLY B 1 233 ? -10.586 -29.078 -28.297 1 42.94 233 GLY B C 1
ATOM 5642 O O . GLY B 1 233 ? -9.484 -28.766 -27.828 1 42.94 233 GLY B O 1
ATOM 5643 N N . ARG B 1 234 ? -11.125 -30.203 -27.828 1 47.56 234 ARG B N 1
ATOM 5644 C CA . ARG B 1 234 ? -10.445 -31.438 -27.422 1 47.56 234 ARG B CA 1
ATOM 5645 C C . ARG B 1 234 ? -9.352 -31.812 -28.422 1 47.56 234 ARG B C 1
ATOM 5647 O O . ARG B 1 234 ? -9.602 -31.891 -29.625 1 47.56 234 ARG B O 1
ATOM 5654 N N . ARG B 1 235 ? -8.125 -31.703 -27.891 1 48.19 235 ARG B N 1
ATOM 5655 C CA . ARG B 1 235 ? -7.078 -32.312 -28.719 1 48.19 235 ARG B CA 1
ATOM 5656 C C . ARG B 1 235 ? -7.32 -33.812 -28.906 1 48.19 235 ARG B C 1
ATOM 5658 O O . ARG B 1 235 ? -6.77 -34.406 -29.828 1 48.19 235 ARG B O 1
ATOM 5665 N N . ASN B 1 236 ? -7.836 -34.469 -27.75 1 46.19 236 ASN B N 1
ATOM 5666 C CA . ASN B 1 236 ? -7.809 -35.938 -27.844 1 46.19 236 ASN B CA 1
ATOM 5667 C C . ASN B 1 236 ? -9.18 -36.5 -28.219 1 46.19 236 ASN B C 1
ATOM 5669 O O . ASN B 1 236 ? -9.914 -36.969 -27.344 1 46.19 236 ASN B O 1
ATOM 5673 N N . GLY B 1 237 ? -9.766 -36.188 -29.266 1 50.16 237 GLY B N 1
ATOM 5674 C CA . GLY B 1 237 ? -10.828 -36.906 -29.953 1 50.16 237 GLY B CA 1
ATOM 5675 C C . GLY B 1 237 ? -12.086 -37.062 -29.125 1 50.16 237 GLY B C 1
ATOM 5676 O O . GLY B 1 237 ? -12.266 -36.344 -28.125 1 50.16 237 GLY B O 1
ATOM 5677 N N . ASN B 1 238 ? -13.078 -38 -29.484 1 56.62 238 ASN B N 1
ATOM 5678 C CA . ASN B 1 238 ? -14.414 -38.438 -29.109 1 56.62 238 ASN B CA 1
ATOM 5679 C C . ASN B 1 238 ? -14.391 -39.344 -27.875 1 56.62 238 ASN B C 1
ATOM 5681 O O . ASN B 1 238 ? -15.219 -40.25 -27.75 1 56.62 238 ASN B O 1
ATOM 5685 N N . LEU B 1 239 ? -13.398 -39.25 -27.016 1 65.38 239 LEU B N 1
ATOM 5686 C CA . LEU B 1 239 ? -13.445 -40.219 -25.938 1 65.38 239 LEU B CA 1
ATOM 5687 C C . LEU B 1 239 ? -14.422 -39.75 -24.844 1 65.38 239 LEU B C 1
ATOM 5689 O O . LEU B 1 239 ? -14.547 -38.562 -24.562 1 65.38 239 LEU B O 1
ATOM 5693 N N . ASP B 1 240 ? -15.086 -40.719 -24.281 1 80.69 240 ASP B N 1
ATOM 5694 C CA . ASP B 1 240 ? -16 -40.594 -23.156 1 80.69 240 ASP B CA 1
ATOM 5695 C C . ASP B 1 240 ? -15.266 -40.094 -21.922 1 80.69 240 ASP B C 1
ATOM 5697 O O . ASP B 1 240 ? -14.117 -40.438 -21.672 1 80.69 240 ASP B O 1
ATOM 5701 N N . THR B 1 241 ? -15.789 -39.25 -21.156 1 86.19 241 THR B N 1
ATOM 5702 C CA . THR B 1 241 ? -15.25 -38.625 -19.953 1 86.19 241 THR B CA 1
ATOM 5703 C C . THR B 1 241 ? -14.844 -39.688 -18.938 1 86.19 241 THR B C 1
ATOM 5705 O O . THR B 1 241 ? -13.836 -39.531 -18.234 1 86.19 241 THR B O 1
ATOM 5708 N N . LYS B 1 242 ? -15.539 -40.688 -18.922 1 88.5 242 LYS B N 1
ATOM 5709 C CA . LYS B 1 242 ? -15.234 -41.75 -17.969 1 88.5 242 LYS B CA 1
ATOM 5710 C C . LYS B 1 242 ? -13.93 -42.438 -18.344 1 88.5 242 LYS B C 1
ATOM 5712 O O . LYS B 1 242 ? -13.125 -42.781 -17.469 1 88.5 242 LYS B O 1
ATOM 5717 N N . VAL B 1 243 ? -13.797 -42.656 -19.562 1 90.12 243 VAL B N 1
ATOM 5718 C CA . VAL B 1 243 ? -12.586 -43.312 -20.047 1 90.12 243 VAL B CA 1
ATOM 5719 C C . VAL B 1 243 ? -11.383 -42.406 -19.812 1 90.12 243 VAL B C 1
ATOM 5721 O O . VAL B 1 243 ? -10.336 -42.844 -19.344 1 90.12 243 VAL B O 1
ATOM 5724 N N . LEU B 1 244 ? -11.57 -41.156 -20.109 1 91.5 244 LEU B N 1
ATOM 5725 C CA . LEU B 1 244 ? -10.492 -40.188 -19.906 1 91.5 244 LEU B CA 1
ATOM 5726 C C . LEU B 1 244 ? -10.078 -40.125 -18.438 1 91.5 244 LEU B C 1
ATOM 5728 O O . LEU B 1 244 ? -8.891 -40.062 -18.125 1 91.5 244 LEU B O 1
ATOM 5732 N N . LYS B 1 245 ? -11.023 -40.125 -17.641 1 94.44 245 LYS B N 1
ATOM 5733 C CA . LYS B 1 245 ? -10.75 -40.125 -16.203 1 94.44 245 LYS B CA 1
ATOM 5734 C C . LYS B 1 245 ? -9.945 -41.344 -15.781 1 94.44 245 LYS B C 1
ATOM 5736 O O . LYS B 1 245 ? -8.984 -41.219 -15.016 1 94.44 245 LYS B O 1
ATOM 5741 N N . SER B 1 246 ? -10.352 -42.438 -16.281 1 95.12 246 SER B N 1
ATOM 5742 C CA . SER B 1 246 ? -9.656 -43.688 -15.953 1 95.12 246 SER B CA 1
ATOM 5743 C C . SER B 1 246 ? -8.211 -43.656 -16.438 1 95.12 246 SER B C 1
ATOM 5745 O O . SER B 1 246 ? -7.293 -44.031 -15.719 1 95.12 246 SER B O 1
ATOM 5747 N N . LEU B 1 247 ? -8.039 -43.219 -17.625 1 95.5 247 LEU B N 1
ATOM 5748 C CA . LEU B 1 247 ? -6.695 -43.125 -18.203 1 95.5 247 LEU B CA 1
ATOM 5749 C C . LEU B 1 247 ? -5.84 -42.156 -17.406 1 95.5 247 LEU B C 1
ATOM 5751 O O . LEU B 1 247 ? -4.66 -42.406 -17.156 1 95.5 247 LEU B O 1
ATOM 5755 N N . LEU B 1 248 ? -6.426 -41.062 -17.031 1 96.69 248 LEU B N 1
ATOM 5756 C CA . LEU B 1 248 ? -5.723 -40.062 -16.234 1 96.69 248 LEU B CA 1
ATOM 5757 C C . LEU B 1 248 ? -5.262 -40.656 -14.906 1 96.69 248 LEU B C 1
ATOM 5759 O O . LEU B 1 248 ? -4.102 -40.469 -14.516 1 96.69 248 LEU B O 1
ATOM 5763 N N . LEU B 1 249 ? -6.137 -41.312 -14.242 1 97 249 LEU B N 1
ATOM 5764 C CA . LEU B 1 249 ? -5.812 -41.875 -12.938 1 97 249 LEU B CA 1
ATOM 5765 C C . LEU B 1 249 ? -4.773 -42.969 -13.062 1 97 249 LEU B C 1
ATOM 5767 O O . LEU B 1 249 ? -3.908 -43.125 -12.195 1 97 249 LEU B O 1
ATOM 5771 N N . GLU B 1 250 ? -4.879 -43.75 -14.102 1 97.62 250 GLU B N 1
ATOM 5772 C CA . GLU B 1 250 ? -3.861 -44.781 -14.352 1 97.62 250 GLU B CA 1
ATOM 5773 C C . GLU B 1 250 ? -2.486 -44.156 -14.555 1 97.62 250 GLU B C 1
ATOM 5775 O O . GLU B 1 250 ? -1.491 -44.625 -14.008 1 97.62 250 GLU B O 1
ATOM 5780 N N . GLU B 1 251 ? -2.484 -43.156 -15.367 1 98.06 251 GLU B N 1
ATOM 5781 C CA . GLU B 1 251 ? -1.234 -42.438 -15.57 1 98.06 251 GLU B CA 1
ATOM 5782 C C . GLU B 1 251 ? -0.699 -41.875 -14.258 1 98.06 251 GLU B C 1
ATOM 5784 O O . GLU B 1 251 ? 0.5 -41.969 -13.984 1 98.06 251 GLU B O 1
ATOM 5789 N N . ALA B 1 252 ? -1.561 -41.312 -13.461 1 97.88 252 ALA B N 1
ATOM 5790 C CA . ALA B 1 252 ? -1.19 -40.688 -12.195 1 97.88 252 ALA B CA 1
ATOM 5791 C C . ALA B 1 252 ? -0.563 -41.719 -11.25 1 97.88 252 ALA B C 1
ATOM 5793 O O . ALA B 1 252 ? 0.412 -41.406 -10.555 1 97.88 252 ALA B O 1
ATOM 5794 N N . VAL B 1 253 ? -1.111 -42.875 -11.234 1 97.12 253 VAL B N 1
ATOM 5795 C CA . VAL B 1 253 ? -0.598 -43.938 -10.375 1 97.12 253 VAL B CA 1
ATOM 5796 C C . VAL B 1 253 ? 0.742 -44.438 -10.914 1 97.12 253 VAL B C 1
ATOM 5798 O O . VAL B 1 253 ? 1.69 -44.625 -10.148 1 97.12 253 VAL B O 1
ATOM 5801 N N . ARG B 1 254 ? 0.782 -44.625 -12.188 1 97.62 254 ARG B N 1
ATOM 5802 C CA . ARG B 1 254 ? 1.961 -45.188 -12.836 1 97.62 254 ARG B CA 1
ATOM 5803 C C . ARG B 1 254 ? 3.178 -44.281 -12.625 1 97.62 254 ARG B C 1
ATOM 5805 O O . ARG B 1 254 ? 4.262 -44.781 -12.289 1 97.62 254 ARG B O 1
ATOM 5812 N N . PHE B 1 255 ? 3.045 -43.031 -12.773 1 97.75 255 PHE B N 1
ATOM 5813 C CA . PHE B 1 255 ? 4.199 -42.156 -12.812 1 97.75 255 PHE B CA 1
ATOM 5814 C C . PHE B 1 255 ? 4.363 -41.406 -11.484 1 97.75 255 PHE B C 1
ATOM 5816 O O . PHE B 1 255 ? 5.422 -40.844 -11.203 1 97.75 255 PHE B O 1
ATOM 5823 N N . ASP B 1 256 ? 3.264 -41.25 -10.703 1 97.56 256 ASP B N 1
ATOM 5824 C CA . ASP B 1 256 ? 3.27 -40.688 -9.367 1 97.56 256 ASP B CA 1
ATOM 5825 C C . ASP B 1 256 ? 3.748 -39.25 -9.391 1 97.56 256 ASP B C 1
ATOM 5827 O O . ASP B 1 256 ? 4.516 -38.812 -8.531 1 97.56 256 ASP B O 1
ATOM 5831 N N . ASP B 1 257 ? 3.387 -38.531 -10.398 1 97.94 257 ASP B N 1
ATOM 5832 C CA . ASP B 1 257 ? 3.822 -37.156 -10.523 1 97.94 257 ASP B CA 1
ATOM 5833 C C . ASP B 1 257 ? 2.654 -36.25 -10.906 1 97.94 257 ASP B C 1
ATOM 5835 O O . ASP B 1 257 ? 2.859 -35.125 -11.414 1 97.94 257 ASP B O 1
ATOM 5839 N N . ILE B 1 258 ? 1.413 -36.688 -10.766 1 98.44 258 ILE B N 1
ATOM 5840 C CA . ILE B 1 258 ? 0.24 -35.875 -11.141 1 98.44 258 ILE B CA 1
ATOM 5841 C C . ILE B 1 258 ? -0.631 -35.656 -9.906 1 98.44 258 ILE B C 1
ATOM 5843 O O . ILE B 1 258 ? -0.972 -36.594 -9.188 1 98.44 258 ILE B O 1
ATOM 5847 N N . VAL B 1 259 ? -0.918 -34.438 -9.617 1 98.38 259 VAL B N 1
ATOM 5848 C CA . VAL B 1 259 ? -1.927 -34.062 -8.641 1 98.38 259 VAL B CA 1
ATOM 5849 C C . VAL B 1 259 ? -3.248 -33.781 -9.344 1 98.38 259 VAL B C 1
ATOM 5851 O O . VAL B 1 259 ? -3.283 -33.031 -10.328 1 98.38 259 VAL B O 1
ATOM 5854 N N . VAL B 1 260 ? -4.359 -34.375 -8.906 1 98.12 260 VAL B N 1
ATOM 5855 C CA . VAL B 1 260 ? -5.668 -34.156 -9.523 1 98.12 260 VAL B CA 1
ATOM 5856 C C . VAL B 1 260 ? -6.625 -33.531 -8.508 1 98.12 260 VAL B C 1
ATOM 5858 O O . VAL B 1 260 ? -6.812 -34.094 -7.414 1 98.12 260 VAL B O 1
ATOM 5861 N N . GLY B 1 261 ? -7.145 -32.438 -8.82 1 97.62 261 GLY B N 1
ATOM 5862 C CA . GLY B 1 261 ? -8.164 -31.797 -7.996 1 97.62 261 GLY B CA 1
ATOM 5863 C C . GLY B 1 261 ? -9.578 -32.156 -8.414 1 97.62 261 GLY B C 1
ATOM 5864 O O . GLY B 1 261 ? -9.797 -32.688 -9.508 1 97.62 261 GLY B O 1
ATOM 5865 N N . ASN B 1 262 ? -10.555 -31.828 -7.555 1 94.56 262 ASN B N 1
ATOM 5866 C CA . ASN B 1 262 ? -11.953 -32.156 -7.789 1 94.56 262 ASN B CA 1
ATOM 5867 C C . ASN B 1 262 ? -12.688 -31.047 -8.523 1 94.56 262 ASN B C 1
ATOM 5869 O O . ASN B 1 262 ? -13.75 -30.594 -8.078 1 94.56 262 ASN B O 1
ATOM 5873 N N . PHE B 1 263 ? -12.219 -30.484 -9.523 1 93.25 263 PHE B N 1
ATOM 5874 C CA . PHE B 1 263 ? -12.852 -29.484 -10.367 1 93.25 263 PHE B CA 1
ATOM 5875 C C . PHE B 1 263 ? -12.727 -29.859 -11.836 1 93.25 263 PHE B C 1
ATOM 5877 O O . PHE B 1 263 ? -11.875 -30.656 -12.211 1 93.25 263 PHE B O 1
ATOM 5884 N N . LEU B 1 264 ? -13.609 -29.266 -12.609 1 89.12 264 LEU B N 1
ATOM 5885 C CA . LEU B 1 264 ? -13.531 -29.516 -14.047 1 89.12 264 LEU B CA 1
ATOM 5886 C C . LEU B 1 264 ? -12.383 -28.75 -14.68 1 89.12 264 LEU B C 1
ATOM 5888 O O . LEU B 1 264 ? -12.234 -27.547 -14.453 1 89.12 264 LEU B O 1
ATOM 5892 N N . ASP B 1 265 ? -11.609 -29.484 -15.367 1 89.56 265 ASP B N 1
ATOM 5893 C CA . ASP B 1 265 ? -10.445 -28.875 -16.016 1 89.56 265 ASP B CA 1
ATOM 5894 C C . ASP B 1 265 ? -10.844 -28.141 -17.281 1 89.56 265 ASP B C 1
ATOM 5896 O O . ASP B 1 265 ? -10.742 -28.688 -18.391 1 89.56 265 ASP B O 1
ATOM 5900 N N . THR B 1 266 ? -11.289 -26.938 -17.172 1 82.06 266 THR B N 1
ATOM 5901 C CA . THR B 1 266 ? -11.672 -26.078 -18.281 1 82.06 266 THR B CA 1
ATOM 5902 C C . THR B 1 266 ? -10.891 -24.766 -18.25 1 82.06 266 THR B C 1
ATOM 5904 O O . THR B 1 266 ? -10.281 -24.422 -17.234 1 82.06 266 THR B O 1
ATOM 5907 N N . TYR B 1 267 ? -10.891 -24.172 -19.328 1 74.81 267 TYR B N 1
ATOM 5908 C CA . TYR B 1 267 ? -10.195 -22.891 -19.422 1 74.81 267 TYR B CA 1
ATOM 5909 C C . TYR B 1 267 ? -10.758 -21.891 -18.406 1 74.81 267 TYR B C 1
ATOM 5911 O O . TYR B 1 267 ? -10.016 -21.094 -17.844 1 74.81 267 TYR B O 1
ATOM 5919 N N . PHE B 1 268 ? -11.992 -21.922 -18.156 1 76.12 268 PHE B N 1
ATOM 5920 C CA . PHE B 1 268 ? -12.633 -20.953 -17.266 1 76.12 268 PHE B CA 1
ATOM 5921 C C . PHE B 1 268 ? -12.383 -21.312 -15.805 1 76.12 268 PHE B C 1
ATOM 5923 O O . PHE B 1 268 ? -12.672 -20.516 -14.906 1 76.12 268 PHE B O 1
ATOM 5930 N N . ASN B 1 269 ? -11.742 -22.469 -15.625 1 86.31 269 ASN B N 1
ATOM 5931 C CA . ASN B 1 269 ? -11.414 -22.875 -14.258 1 86.31 269 ASN B CA 1
ATOM 5932 C C . ASN B 1 269 ? -9.914 -22.797 -13.992 1 86.31 269 ASN B C 1
ATOM 5934 O O . ASN B 1 269 ? -9.414 -23.406 -13.047 1 86.31 269 ASN B O 1
ATOM 5938 N N . LEU B 1 270 ? -9.25 -22.047 -14.812 1 90.31 270 LEU B N 1
ATOM 5939 C CA . LEU B 1 270 ? -7.812 -21.891 -14.609 1 90.31 270 LEU B CA 1
ATOM 5940 C C . LEU B 1 270 ? -7.52 -21.25 -13.258 1 90.31 270 LEU B C 1
ATOM 5942 O O . LEU B 1 270 ? -6.562 -21.625 -12.578 1 90.31 270 LEU B O 1
ATOM 5946 N N . THR B 1 271 ? -8.383 -20.297 -12.938 1 94.62 271 THR B N 1
ATOM 5947 C CA . THR B 1 271 ? -8.195 -19.641 -11.641 1 94.62 271 THR B CA 1
ATOM 5948 C C . THR B 1 271 ? -8.438 -20.625 -10.5 1 94.62 271 THR B C 1
ATOM 5950 O O . THR B 1 271 ? -7.699 -20.641 -9.516 1 94.62 271 THR B O 1
ATOM 5953 N N . LEU B 1 272 ? -9.391 -21.438 -10.672 1 94.88 272 LEU B N 1
ATOM 5954 C CA . LEU B 1 272 ? -9.656 -22.469 -9.664 1 94.88 272 LEU B CA 1
ATOM 5955 C C . LEU B 1 272 ? -8.492 -23.438 -9.562 1 94.88 272 LEU B C 1
ATOM 5957 O O . LEU B 1 272 ? -8.102 -23.828 -8.461 1 94.88 272 LEU B O 1
ATOM 5961 N N . LYS B 1 273 ? -8.008 -23.875 -10.672 1 96.44 273 LYS B N 1
ATOM 5962 C CA . LYS B 1 273 ? -6.832 -24.75 -10.695 1 96.44 273 LYS B CA 1
ATOM 5963 C C . LYS B 1 273 ? -5.648 -24.094 -9.984 1 96.44 273 LYS B C 1
ATOM 5965 O O . LYS B 1 273 ? -4.918 -24.75 -9.25 1 96.44 273 LYS B O 1
ATOM 5970 N N . GLN B 1 274 ? -5.492 -22.844 -10.25 1 97.31 274 GLN B N 1
ATOM 5971 C CA . GLN B 1 274 ? -4.414 -22.094 -9.617 1 97.31 274 GLN B CA 1
ATOM 5972 C C . GLN B 1 274 ? -4.59 -22.047 -8.102 1 97.31 274 GLN B C 1
ATOM 5974 O O . GLN B 1 274 ? -3.639 -22.297 -7.355 1 97.31 274 GLN B O 1
ATOM 5979 N N . ILE B 1 275 ? -5.785 -21.75 -7.629 1 97.88 275 ILE B N 1
ATOM 5980 C CA . ILE B 1 275 ? -6.09 -21.719 -6.203 1 97.88 275 ILE B CA 1
ATOM 5981 C C . ILE B 1 275 ? -5.824 -23.094 -5.594 1 97.88 275 ILE B C 1
ATOM 5983 O O . ILE B 1 275 ? -5.176 -23.203 -4.551 1 97.88 275 ILE B O 1
ATOM 5987 N N . PHE B 1 276 ? -6.297 -24.125 -6.238 1 97.94 276 PHE B N 1
ATOM 5988 C CA . PHE B 1 276 ? -6.062 -25.484 -5.797 1 97.94 276 PHE B CA 1
ATOM 5989 C C . PHE B 1 276 ? -4.57 -25.766 -5.672 1 97.94 276 PHE B C 1
ATOM 5991 O O . PHE B 1 276 ? -4.121 -26.328 -4.668 1 97.94 276 PHE B O 1
ATOM 5998 N N . THR B 1 277 ? -3.812 -25.391 -6.672 1 98.5 277 THR B N 1
ATOM 5999 C CA . THR B 1 277 ? -2.377 -25.656 -6.715 1 98.5 277 THR B CA 1
ATOM 6000 C C . THR B 1 277 ? -1.669 -24.969 -5.551 1 98.5 277 THR B C 1
ATOM 6002 O O . THR B 1 277 ? -0.842 -25.578 -4.875 1 98.5 277 THR B O 1
ATOM 6005 N N . PHE B 1 278 ? -1.981 -23.672 -5.344 1 98.25 278 PHE B N 1
ATOM 6006 C CA . PHE B 1 278 ? -1.375 -22.922 -4.246 1 98.25 278 PHE B CA 1
ATOM 6007 C C . PHE B 1 278 ? -1.672 -23.594 -2.91 1 98.25 278 PHE B C 1
ATOM 6009 O O . PHE B 1 278 ? -0.781 -23.734 -2.07 1 98.25 278 PHE B O 1
ATOM 6016 N N . ARG B 1 279 ? -2.902 -24 -2.746 1 97.56 279 ARG B N 1
ATOM 6017 C CA . ARG B 1 279 ? -3.287 -24.641 -1.496 1 97.56 279 ARG B CA 1
ATOM 6018 C C . ARG B 1 279 ? -2.578 -25.984 -1.331 1 97.56 279 ARG B C 1
ATOM 6020 O O . ARG B 1 279 ? -2.084 -26.312 -0.248 1 97.56 279 ARG B O 1
ATOM 6027 N N . TRP B 1 280 ? -2.514 -26.734 -2.346 1 97.88 280 TRP B N 1
ATOM 6028 C CA . TRP B 1 280 ? -1.843 -28.031 -2.287 1 97.88 280 TRP B CA 1
ATOM 6029 C C . TRP B 1 280 ? -0.371 -27.875 -1.927 1 97.88 280 TRP B C 1
ATOM 6031 O O . TRP B 1 280 ? 0.133 -28.547 -1.021 1 97.88 280 TRP B O 1
ATOM 6041 N N . VAL B 1 281 ? 0.307 -26.953 -2.611 1 97.5 281 VAL B N 1
ATOM 6042 C CA . VAL B 1 281 ? 1.733 -26.719 -2.396 1 97.5 281 VAL B CA 1
ATOM 6043 C C . VAL B 1 281 ? 1.973 -26.234 -0.973 1 97.5 281 VAL B C 1
ATOM 6045 O O . VAL B 1 281 ? 2.922 -26.656 -0.312 1 97.5 281 VAL B O 1
ATOM 6048 N N . SER B 1 282 ? 1.153 -25.297 -0.491 1 96.69 282 SER B N 1
ATOM 6049 C CA . SER B 1 282 ? 1.328 -24.719 0.837 1 96.69 282 SER B CA 1
ATOM 6050 C C . SER B 1 282 ? 1.166 -25.781 1.925 1 96.69 282 SER B C 1
ATOM 6052 O O . SER B 1 282 ? 1.751 -25.656 3.004 1 96.69 282 SER B O 1
ATOM 6054 N N . VAL B 1 283 ? 0.442 -26.797 1.628 1 94.25 283 VAL B N 1
ATOM 6055 C CA . VAL B 1 283 ? 0.152 -27.828 2.619 1 94.25 283 VAL B CA 1
ATOM 6056 C C . VAL B 1 283 ? 1.189 -28.938 2.52 1 94.25 283 VAL B C 1
ATOM 6058 O O . VAL B 1 283 ? 1.763 -29.359 3.531 1 94.25 283 VAL B O 1
ATOM 6061 N N . PHE B 1 284 ? 1.457 -29.391 1.362 1 94.25 284 PHE B N 1
ATOM 6062 C CA . PHE B 1 284 ? 2.209 -30.625 1.195 1 94.25 284 PHE B CA 1
ATOM 6063 C C . PHE B 1 284 ? 3.691 -30.328 0.993 1 94.25 284 PHE B C 1
ATOM 6065 O O . PHE B 1 284 ? 4.539 -31.172 1.316 1 94.25 284 PHE B O 1
ATOM 6072 N N . CYS B 1 285 ? 3.967 -29.219 0.44 1 93.31 285 CYS B N 1
ATOM 6073 C CA . CYS B 1 285 ? 5.363 -28.922 0.124 1 93.31 285 CYS B CA 1
ATOM 6074 C C . CYS B 1 285 ? 5.934 -27.875 1.078 1 93.31 285 CYS B C 1
ATOM 6076 O O . CYS B 1 285 ? 6.98 -27.297 0.807 1 93.31 285 CYS B O 1
ATOM 6078 N N . LYS B 1 286 ? 5.133 -27.781 2.121 1 81.5 286 LYS B N 1
ATOM 6079 C CA . LYS B 1 286 ? 5.523 -26.781 3.107 1 81.5 286 LYS B CA 1
ATOM 6080 C C . LYS B 1 286 ? 6.953 -27 3.588 1 81.5 286 LYS B C 1
ATOM 6082 O O . LYS B 1 286 ? 7.324 -28.125 3.941 1 81.5 286 LYS B O 1
ATOM 6087 N N . TYR B 1 287 ? 8.023 -26.219 3.375 1 76.75 287 TYR B N 1
ATOM 6088 C CA . TYR B 1 287 ? 9.398 -26.234 3.857 1 76.75 287 TYR B CA 1
ATOM 6089 C C . TYR B 1 287 ? 10.258 -27.172 3.023 1 76.75 287 TYR B C 1
ATOM 6091 O O . TYR B 1 287 ? 11.359 -27.547 3.436 1 76.75 287 TYR B O 1
ATOM 6099 N N . GLN B 1 288 ? 9.68 -27.656 2.014 1 87.19 288 GLN B N 1
ATOM 6100 C CA . GLN B 1 288 ? 10.445 -28.578 1.18 1 87.19 288 GLN B CA 1
ATOM 6101 C C . GLN B 1 288 ? 11.344 -27.812 0.207 1 87.19 288 GLN B C 1
ATOM 6103 O O . GLN B 1 288 ? 12.367 -28.344 -0.243 1 87.19 288 GLN B O 1
ATOM 6108 N N . SER B 1 289 ? 10.945 -26.734 -0.131 1 93.44 289 SER B N 1
ATOM 6109 C CA . SER B 1 289 ? 11.695 -25.891 -1.052 1 93.44 289 SER B CA 1
ATOM 6110 C C . SER B 1 289 ? 11.555 -24.422 -0.688 1 93.44 289 SER B C 1
ATOM 6112 O O . SER B 1 289 ? 10.508 -24 -0.189 1 93.44 289 SER B O 1
ATOM 6114 N N . PRO B 1 290 ? 12.578 -23.641 -0.877 1 94.75 290 PRO B N 1
ATOM 6115 C CA . PRO B 1 290 ? 12.469 -22.219 -0.592 1 94.75 290 PRO B CA 1
ATOM 6116 C C . PRO B 1 290 ? 11.664 -21.469 -1.651 1 94.75 290 PRO B C 1
ATOM 6118 O O . PRO B 1 290 ? 11.258 -20.312 -1.431 1 94.75 290 PRO B O 1
ATOM 6121 N N . VAL B 1 291 ? 11.477 -22.094 -2.781 1 97 291 VAL B N 1
ATOM 6122 C CA . VAL B 1 291 ? 10.812 -21.422 -3.885 1 97 291 VAL B CA 1
ATOM 6123 C C . VAL B 1 291 ? 10.125 -22.438 -4.793 1 97 291 VAL B C 1
ATOM 6125 O O . VAL B 1 291 ? 10.547 -23.594 -4.852 1 97 291 VAL B O 1
ATOM 6128 N N . TYR B 1 292 ? 9.078 -22.016 -5.438 1 98 292 TYR B N 1
ATOM 6129 C CA . TYR B 1 292 ? 8.312 -22.844 -6.363 1 98 292 TYR B CA 1
ATOM 6130 C C . TYR B 1 292 ? 8.25 -22.203 -7.742 1 98 292 TYR B C 1
ATOM 6132 O O . TYR B 1 292 ? 8.148 -20.984 -7.859 1 98 292 TYR B O 1
ATOM 6140 N N . LEU B 1 293 ? 8.305 -23.016 -8.719 1 98.44 293 LEU B N 1
ATOM 6141 C CA . LEU B 1 293 ? 8.133 -22.578 -10.094 1 98.44 293 LEU B CA 1
ATOM 6142 C C . LEU B 1 293 ? 6.812 -23.094 -10.664 1 98.44 293 LEU B C 1
ATOM 6144 O O . LEU B 1 293 ? 6.516 -24.281 -10.594 1 98.44 293 LEU B O 1
ATOM 6148 N N . PHE B 1 294 ? 6.016 -22.219 -11.164 1 98.38 294 PHE B N 1
ATOM 6149 C CA . PHE B 1 294 ? 4.785 -22.531 -11.883 1 98.38 294 PHE B CA 1
ATOM 6150 C C . PHE B 1 294 ? 4.965 -22.328 -13.383 1 98.38 294 PHE B C 1
ATOM 6152 O O . PHE B 1 294 ? 5.41 -21.266 -13.82 1 98.38 294 PHE B O 1
ATOM 6159 N N . ILE B 1 295 ? 4.613 -23.344 -14.148 1 98.25 295 ILE B N 1
ATOM 6160 C CA . ILE B 1 295 ? 4.918 -23.266 -15.578 1 98.25 295 ILE B CA 1
ATOM 6161 C C . ILE B 1 295 ? 3.811 -23.938 -16.375 1 98.25 295 ILE B C 1
ATOM 6163 O O . ILE B 1 295 ? 3.252 -24.953 -15.938 1 98.25 295 ILE B O 1
ATOM 6167 N N . ASP B 1 296 ? 3.453 -23.406 -17.547 1 95.69 296 ASP B N 1
ATOM 6168 C CA . ASP B 1 296 ? 2.512 -24.047 -18.469 1 95.69 296 ASP B CA 1
ATOM 6169 C C . ASP B 1 296 ? 3.137 -25.266 -19.141 1 95.69 296 ASP B C 1
ATOM 6171 O O . ASP B 1 296 ? 4.355 -25.328 -19.328 1 95.69 296 ASP B O 1
ATOM 6175 N N . ASN B 1 297 ? 2.328 -26.219 -19.531 1 93.81 297 ASN B N 1
ATOM 6176 C CA . ASN B 1 297 ? 2.857 -27.453 -20.078 1 93.81 297 ASN B CA 1
ATOM 6177 C C . ASN B 1 297 ? 3.332 -27.281 -21.531 1 93.81 297 ASN B C 1
ATOM 6179 O O . ASN B 1 297 ? 3.9 -28.203 -22.109 1 93.81 297 ASN B O 1
ATOM 6183 N N . ASP B 1 298 ? 3.131 -26.078 -22.094 1 94.25 298 ASP B N 1
ATOM 6184 C CA . ASP B 1 298 ? 3.66 -25.812 -23.438 1 94.25 298 ASP B CA 1
ATOM 6185 C C . ASP B 1 298 ? 4.918 -24.953 -23.359 1 94.25 298 ASP B C 1
ATOM 6187 O O . ASP B 1 298 ? 5.316 -24.344 -24.359 1 94.25 298 ASP B O 1
ATOM 6191 N N . TYR B 1 299 ? 5.473 -24.812 -22.281 1 96.81 299 TYR B N 1
ATOM 6192 C CA . TYR B 1 299 ? 6.777 -24.203 -22.062 1 96.81 299 TYR B CA 1
ATOM 6193 C C . TYR B 1 299 ? 7.805 -25.234 -21.625 1 96.81 299 TYR B C 1
ATOM 6195 O O . TYR B 1 299 ? 7.445 -26.281 -21.094 1 96.81 299 TYR B O 1
ATOM 6203 N N . SER B 1 300 ? 9.039 -24.953 -21.891 1 97.06 300 SER B N 1
ATOM 6204 C CA . SER B 1 300 ? 10.117 -25.875 -21.547 1 97.06 300 SER B CA 1
ATOM 6205 C C . SER B 1 300 ? 11.195 -25.172 -20.734 1 97.06 300 SER B C 1
ATOM 6207 O O . SER B 1 300 ? 11.32 -23.938 -20.766 1 97.06 300 SER B O 1
ATOM 6209 N N . ILE B 1 301 ? 11.938 -25.938 -20.031 1 98 301 ILE B N 1
ATOM 6210 C CA . ILE B 1 301 ? 13.023 -25.484 -19.172 1 98 301 ILE B CA 1
ATOM 6211 C C . ILE B 1 301 ? 14.367 -25.891 -19.766 1 98 301 ILE B C 1
ATOM 6213 O O . ILE B 1 301 ? 14.531 -27.031 -20.219 1 98 301 ILE B O 1
ATOM 6217 N N . VAL B 1 302 ? 15.25 -24.969 -19.812 1 96.94 302 VAL B N 1
ATOM 6218 C CA . VAL B 1 302 ? 16.641 -25.281 -20.094 1 96.94 302 VAL B CA 1
ATOM 6219 C C . VAL B 1 302 ? 17.391 -25.547 -18.781 1 96.94 302 VAL B C 1
ATOM 6221 O O . VAL B 1 302 ? 17.766 -24.609 -18.078 1 96.94 302 VAL B O 1
ATOM 6224 N N . PRO B 1 303 ? 17.703 -26.766 -18.516 1 97.44 303 PRO B N 1
ATOM 6225 C CA . PRO B 1 303 ? 18.125 -27.172 -17.156 1 97.44 303 PRO B CA 1
ATOM 6226 C C . PRO B 1 303 ? 19.359 -26.422 -16.688 1 97.44 303 PRO B C 1
ATOM 6228 O O . PRO B 1 303 ? 19.359 -25.828 -15.609 1 97.44 303 PRO B O 1
ATOM 6231 N N . GLU B 1 304 ? 20.422 -26.375 -17.453 1 96.25 304 GLU B N 1
ATOM 6232 C CA . GLU B 1 304 ? 21.672 -25.75 -17.047 1 96.25 304 GLU B CA 1
ATOM 6233 C C . GLU B 1 304 ? 21.469 -24.266 -16.703 1 96.25 304 GLU B C 1
ATOM 6235 O O . GLU B 1 304 ? 22 -23.781 -15.695 1 96.25 304 GLU B O 1
ATOM 6240 N N . ASN B 1 305 ? 20.719 -23.609 -17.516 1 96.62 305 ASN B N 1
ATOM 6241 C CA . ASN B 1 305 ? 20.484 -22.188 -17.297 1 96.62 305 ASN B CA 1
ATOM 6242 C C . ASN B 1 305 ? 19.578 -21.938 -16.094 1 96.62 305 ASN B C 1
ATOM 6244 O O . ASN B 1 305 ? 19.734 -20.938 -15.391 1 96.62 305 ASN B O 1
ATOM 6248 N N . LEU B 1 306 ? 18.578 -22.797 -15.867 1 97.94 306 LEU B N 1
ATOM 6249 C CA . LEU B 1 306 ? 17.75 -22.656 -14.68 1 97.94 306 LEU B CA 1
ATOM 6250 C C . LEU B 1 306 ? 18.562 -22.875 -13.406 1 97.94 306 LEU B C 1
ATOM 6252 O O . LEU B 1 306 ? 18.406 -22.141 -12.43 1 97.94 306 LEU B O 1
ATOM 6256 N N . ILE B 1 307 ? 19.438 -23.875 -13.43 1 97.69 307 ILE B N 1
ATOM 6257 C CA . ILE B 1 307 ? 20.312 -24.125 -12.289 1 97.69 307 ILE B CA 1
ATOM 6258 C C . ILE B 1 307 ? 21.141 -22.891 -11.992 1 97.69 307 ILE B C 1
ATOM 6260 O O . ILE B 1 307 ? 21.234 -22.453 -10.836 1 97.69 307 ILE B O 1
ATOM 6264 N N . LYS B 1 308 ? 21.734 -22.344 -13.016 1 96 308 LYS B N 1
ATOM 6265 C CA . LYS B 1 308 ? 22.531 -21.141 -12.867 1 96 308 LYS B CA 1
ATOM 6266 C C . LYS B 1 308 ? 21.719 -20 -12.273 1 96 308 LYS B C 1
ATOM 6268 O O . LYS B 1 308 ? 22.172 -19.297 -11.359 1 96 308 LYS B O 1
ATOM 6273 N N . LEU B 1 309 ? 20.547 -19.812 -12.781 1 95.62 309 LEU B N 1
ATOM 6274 C CA . LEU B 1 309 ? 19.656 -18.766 -12.281 1 95.62 309 LEU B CA 1
ATOM 6275 C C . LEU B 1 309 ? 19.328 -18.984 -10.805 1 95.62 309 LEU B C 1
ATOM 6277 O O . LEU B 1 309 ? 19.469 -18.047 -10.008 1 95.62 309 LEU B O 1
ATOM 6281 N N . MET B 1 310 ? 18.938 -20.156 -10.383 1 96.62 310 MET B N 1
ATOM 6282 C CA . MET B 1 310 ? 18.5 -20.469 -9.023 1 96.62 310 MET B CA 1
ATOM 6283 C C . MET B 1 310 ? 19.672 -20.375 -8.055 1 96.62 310 MET B C 1
ATOM 6285 O O . MET B 1 310 ? 19.531 -19.828 -6.953 1 96.62 310 MET B O 1
ATOM 6289 N N . ARG B 1 311 ? 20.781 -20.859 -8.453 1 95.94 311 ARG B N 1
ATOM 6290 C CA . ARG B 1 311 ? 21.938 -20.844 -7.562 1 95.94 311 ARG B CA 1
ATOM 6291 C C . ARG B 1 311 ? 22.547 -19.453 -7.461 1 95.94 311 ARG B C 1
ATOM 6293 O O . ARG B 1 311 ? 23.297 -19.156 -6.527 1 95.94 311 ARG B O 1
ATOM 6300 N N . GLY B 1 312 ? 22.219 -18.625 -8.398 1 93.38 312 GLY B N 1
ATOM 6301 C CA . GLY B 1 312 ? 22.656 -17.234 -8.344 1 93.38 312 GLY B CA 1
ATOM 6302 C C . GLY B 1 312 ? 21.859 -16.406 -7.344 1 93.38 312 GLY B C 1
ATOM 6303 O O . GLY B 1 312 ? 22.281 -15.305 -6.988 1 93.38 312 GLY B O 1
ATOM 6304 N N . ILE B 1 313 ? 20.766 -16.859 -6.844 1 93.94 313 ILE B N 1
ATOM 6305 C CA . ILE B 1 313 ? 19.906 -16.141 -5.906 1 93.94 313 ILE B CA 1
ATOM 6306 C C . ILE B 1 313 ? 20.078 -16.719 -4.504 1 93.94 313 ILE B C 1
ATOM 6308 O O . ILE B 1 313 ? 19.828 -17.906 -4.277 1 93.94 313 ILE B O 1
ATOM 6312 N N . PRO B 1 314 ? 20.469 -15.867 -3.592 1 90.06 314 PRO B N 1
ATOM 6313 C CA . PRO B 1 314 ? 20.594 -16.359 -2.219 1 90.06 314 PRO B CA 1
ATOM 6314 C C . PRO B 1 314 ? 19.266 -16.859 -1.638 1 90.06 314 PRO B C 1
ATOM 6316 O O . PRO B 1 314 ? 18.219 -16.281 -1.925 1 90.06 314 PRO B O 1
ATOM 6319 N N . ASN B 1 315 ? 19.328 -17.859 -0.776 1 87.31 315 ASN B N 1
ATOM 6320 C CA . ASN B 1 315 ? 18.141 -18.469 -0.193 1 87.31 315 ASN B CA 1
ATOM 6321 C C . ASN B 1 315 ? 17.312 -17.453 0.598 1 87.31 315 ASN B C 1
ATOM 6323 O O . ASN B 1 315 ? 16.078 -17.547 0.621 1 87.31 315 ASN B O 1
ATOM 6327 N N . THR B 1 316 ? 17.984 -16.516 1.153 1 84.06 316 THR B N 1
ATOM 6328 C CA . THR B 1 316 ? 17.312 -15.508 1.958 1 84.06 316 THR B CA 1
ATOM 6329 C C . THR B 1 316 ? 16.328 -14.711 1.104 1 84.06 316 THR B C 1
ATOM 6331 O O . THR B 1 316 ? 15.32 -14.219 1.609 1 84.06 316 THR B O 1
ATOM 6334 N N . PHE B 1 317 ? 16.578 -14.703 -0.18 1 88.5 317 PHE B N 1
ATOM 6335 C CA . PHE B 1 317 ? 15.75 -13.914 -1.073 1 88.5 317 PHE B CA 1
ATOM 6336 C C . PHE B 1 317 ? 14.703 -14.789 -1.756 1 88.5 317 PHE B C 1
ATOM 6338 O O . PHE B 1 317 ? 13.672 -14.289 -2.209 1 88.5 317 PHE B O 1
ATOM 6345 N N . LYS B 1 318 ? 14.922 -16.016 -1.75 1 93.81 318 LYS B N 1
ATOM 6346 C CA . LYS B 1 318 ? 14.023 -16.922 -2.455 1 93.81 318 LYS B CA 1
ATOM 6347 C C . LYS B 1 318 ? 12.688 -17.047 -1.727 1 93.81 318 LYS B C 1
ATOM 6349 O O . LYS B 1 318 ? 11.633 -17.141 -2.361 1 93.81 318 LYS B O 1
ATOM 6354 N N . GLN B 1 319 ? 12.68 -16.984 -0.476 1 92.81 319 GLN B N 1
ATOM 6355 C CA . GLN B 1 319 ? 11.508 -17.281 0.344 1 92.81 319 GLN B CA 1
ATOM 6356 C C . GLN B 1 319 ? 10.375 -16.312 0.054 1 92.81 319 GLN B C 1
ATOM 6358 O O . GLN B 1 319 ? 9.195 -16.641 0.217 1 92.81 319 GLN B O 1
ATOM 6363 N N . ARG B 1 320 ? 10.711 -15.156 -0.383 1 93.31 320 ARG B N 1
ATOM 6364 C CA . ARG B 1 320 ? 9.68 -14.164 -0.653 1 93.31 320 ARG B CA 1
ATOM 6365 C C . ARG B 1 320 ? 9.781 -13.641 -2.084 1 93.31 320 ARG B C 1
ATOM 6367 O O . ARG B 1 320 ? 9.336 -12.531 -2.377 1 93.31 320 ARG B O 1
ATOM 6374 N N . MET B 1 321 ? 10.352 -14.422 -2.871 1 94.19 321 MET B N 1
ATOM 6375 C CA . MET B 1 321 ? 10.531 -14.086 -4.281 1 94.19 321 MET B CA 1
ATOM 6376 C C . MET B 1 321 ? 9.203 -14.117 -5.023 1 94.19 321 MET B C 1
ATOM 6378 O O . MET B 1 321 ? 8.367 -14.984 -4.77 1 94.19 321 MET B O 1
ATOM 6382 N N . ASN B 1 322 ? 8.93 -13.156 -5.852 1 96.5 322 ASN B N 1
ATOM 6383 C CA . ASN B 1 322 ? 7.82 -13.016 -6.793 1 96.5 322 ASN B CA 1
ATOM 6384 C C . ASN B 1 322 ? 8.297 -12.516 -8.148 1 96.5 322 ASN B C 1
ATOM 6386 O O . ASN B 1 322 ? 8.398 -11.305 -8.367 1 96.5 322 ASN B O 1
ATOM 6390 N N . ALA B 1 323 ? 8.555 -13.5 -9.039 1 96.12 323 ALA B N 1
ATOM 6391 C CA . ALA B 1 323 ? 9.18 -13.133 -10.305 1 96.12 323 ALA B CA 1
ATOM 6392 C C . ALA B 1 323 ? 8.719 -14.055 -11.43 1 96.12 323 ALA B C 1
ATOM 6394 O O . ALA B 1 323 ? 8.312 -15.188 -11.18 1 96.12 323 ALA B O 1
ATOM 6395 N N . GLY B 1 324 ? 8.75 -13.562 -12.625 1 95.81 324 GLY B N 1
ATOM 6396 C CA . GLY B 1 324 ? 8.32 -14.375 -13.75 1 95.81 324 GLY B CA 1
ATOM 6397 C C . GLY B 1 324 ? 8.617 -13.742 -15.094 1 95.81 324 GLY B C 1
ATOM 6398 O O . GLY B 1 324 ? 9.555 -12.953 -15.219 1 95.81 324 GLY B O 1
ATOM 6399 N N . ILE B 1 325 ? 7.863 -14.273 -16.016 1 93.25 325 ILE B N 1
ATOM 6400 C CA . ILE B 1 325 ? 7.984 -13.812 -17.391 1 93.25 325 ILE B CA 1
ATOM 6401 C C . ILE B 1 325 ? 7.277 -12.469 -17.562 1 93.25 325 ILE B C 1
ATOM 6403 O O . ILE B 1 325 ? 6.156 -12.297 -17.078 1 93.25 325 ILE B O 1
ATOM 6407 N N . ARG B 1 326 ? 8.156 -11.523 -18.25 1 85.12 326 ARG B N 1
ATOM 6408 C CA . ARG B 1 326 ? 7.5 -10.273 -18.609 1 85.12 326 ARG B CA 1
ATOM 6409 C C . ARG B 1 326 ? 6.402 -10.5 -19.641 1 85.12 326 ARG B C 1
ATOM 6411 O O . ARG B 1 326 ? 6.578 -11.281 -20.578 1 85.12 326 ARG B O 1
ATOM 6418 N N . GLY B 1 327 ? 5.371 -9.883 -19.578 1 72.56 327 GLY B N 1
ATOM 6419 C CA . GLY B 1 327 ? 4.535 -10.234 -20.719 1 72.56 327 GLY B CA 1
ATOM 6420 C C . GLY B 1 327 ? 3.303 -9.359 -20.844 1 72.56 327 GLY B C 1
ATOM 6421 O O . GLY B 1 327 ? 3.068 -8.758 -21.891 1 72.56 327 GLY B O 1
ATOM 6422 N N . PRO B 1 328 ? 2.48 -9.234 -19.734 1 68.5 328 PRO B N 1
ATOM 6423 C CA . PRO B 1 328 ? 1.163 -8.711 -20.094 1 68.5 328 PRO B CA 1
ATOM 6424 C C . PRO B 1 328 ? 1.175 -7.199 -20.328 1 68.5 328 PRO B C 1
ATOM 6426 O O . PRO B 1 328 ? 1.97 -6.48 -19.719 1 68.5 328 PRO B O 1
ATOM 6429 N N . ASP B 1 329 ? 0.698 -6.773 -21.484 1 79.5 329 ASP B N 1
ATOM 6430 C CA . ASP B 1 329 ? 0.494 -5.336 -21.641 1 79.5 329 ASP B CA 1
ATOM 6431 C C . ASP B 1 329 ? -0.444 -4.805 -20.547 1 79.5 329 ASP B C 1
ATOM 6433 O O . ASP B 1 329 ? -0.613 -3.59 -20.406 1 79.5 329 ASP B O 1
ATOM 6437 N N . ARG B 1 330 ? -0.999 -5.629 -19.766 1 89.81 330 ARG B N 1
ATOM 6438 C CA . ARG B 1 330 ? -1.816 -5.359 -18.578 1 89.81 330 ARG B CA 1
ATOM 6439 C C . ARG B 1 330 ? -3.082 -4.598 -18.953 1 89.81 330 ARG B C 1
ATOM 6441 O O . ARG B 1 330 ? -3.854 -4.195 -18.078 1 89.81 330 ARG B O 1
ATOM 6448 N N . ILE B 1 331 ? -3.332 -4.418 -20.281 1 92.31 331 ILE B N 1
ATOM 6449 C CA . ILE B 1 331 ? -4.5 -3.666 -20.734 1 92.31 331 ILE B CA 1
ATOM 6450 C C . ILE B 1 331 ? -5.758 -4.512 -20.547 1 92.31 331 ILE B C 1
ATOM 6452 O O . ILE B 1 331 ? -5.781 -5.691 -20.906 1 92.31 331 ILE B O 1
ATOM 6456 N N . VAL B 1 332 ? -6.742 -3.922 -19.969 1 93.31 332 VAL B N 1
ATOM 6457 C CA . VAL B 1 332 ? -8.039 -4.578 -19.875 1 93.31 332 VAL B CA 1
ATOM 6458 C C . VAL B 1 332 ? -8.797 -4.414 -21.188 1 93.31 332 VAL B C 1
ATOM 6460 O O . VAL B 1 332 ? -9.297 -3.326 -21.5 1 93.31 332 VAL B O 1
ATOM 6463 N N . ARG B 1 333 ? -8.898 -5.422 -21.891 1 88.81 333 ARG B N 1
ATOM 6464 C CA . ARG B 1 333 ? -9.555 -5.367 -23.203 1 88.81 333 ARG B CA 1
ATOM 6465 C C . ARG B 1 333 ? -11.078 -5.355 -23.047 1 88.81 333 ARG B C 1
ATOM 6467 O O . ARG B 1 333 ? -11.641 -6.211 -22.359 1 88.81 333 ARG B O 1
ATOM 6474 N N . ARG B 1 334 ? -11.672 -4.387 -23.719 1 88.5 334 ARG B N 1
ATOM 6475 C CA . ARG B 1 334 ? -13.117 -4.215 -23.656 1 88.5 334 ARG B CA 1
ATOM 6476 C C . ARG B 1 334 ? -13.805 -4.957 -24.797 1 88.5 334 ARG B C 1
ATOM 6478 O O . ARG B 1 334 ? -13.219 -5.141 -25.875 1 88.5 334 ARG B O 1
ATOM 6485 N N . PRO B 1 335 ? -15.055 -5.449 -24.469 1 78.31 335 PRO B N 1
ATOM 6486 C CA . PRO B 1 335 ? -15.781 -6.113 -25.547 1 78.31 335 PRO B CA 1
ATOM 6487 C C . PRO B 1 335 ? -16.062 -5.188 -26.719 1 78.31 335 PRO B C 1
ATOM 6489 O O . PRO B 1 335 ? -16.328 -3.998 -26.531 1 78.31 335 PRO B O 1
ATOM 6492 N N . LYS B 1 336 ? -15.656 -5.66 -27.922 1 69.31 336 LYS B N 1
ATOM 6493 C CA . LYS B 1 336 ? -15.969 -4.883 -29.109 1 69.31 336 LYS B CA 1
ATOM 6494 C C . LYS B 1 336 ? -17.422 -5.09 -29.547 1 69.31 336 LYS B C 1
ATOM 6496 O O . LYS B 1 336 ? -17.969 -6.184 -29.391 1 69.31 336 LYS B O 1
ATOM 6501 N N . LEU B 1 337 ? -18.359 -4.117 -29.281 1 58.31 337 LEU B N 1
ATOM 6502 C CA . LEU B 1 337 ? -19.766 -4.176 -29.672 1 58.31 337 LEU B CA 1
ATOM 6503 C C . LEU B 1 337 ? -19.953 -5.074 -30.875 1 58.31 337 LEU B C 1
ATOM 6505 O O . LEU B 1 337 ? -20.984 -5.742 -31 1 58.31 337 LEU B O 1
ATOM 6509 N N . LYS B 1 338 ? -19.172 -4.902 -31.891 1 51.69 338 LYS B N 1
ATOM 6510 C CA . LYS B 1 338 ? -19.641 -5.414 -33.156 1 51.69 338 LYS B CA 1
ATOM 6511 C C . LYS B 1 338 ? -19.656 -6.941 -33.188 1 51.69 338 LYS B C 1
ATOM 6513 O O . LYS B 1 338 ? -20.484 -7.555 -33.844 1 51.69 338 LYS B O 1
ATOM 6518 N N . ASP B 1 339 ? -18.547 -7.516 -32.906 1 49.88 339 ASP B N 1
ATOM 6519 C CA . ASP B 1 339 ? -18.453 -8.875 -33.406 1 49.88 339 ASP B CA 1
ATOM 6520 C C . ASP B 1 339 ? -18.906 -9.891 -32.375 1 49.88 339 ASP B C 1
ATOM 6522 O O . ASP B 1 339 ? -18.844 -11.102 -32.594 1 49.88 339 ASP B O 1
ATOM 6526 N N . GLY B 1 340 ? -19.766 -9.539 -31.5 1 48.25 340 GLY B N 1
ATOM 6527 C CA . GLY B 1 340 ? -20.422 -10.453 -30.578 1 48.25 340 GLY B CA 1
ATOM 6528 C C . GLY B 1 340 ? -19.469 -11.141 -29.625 1 48.25 340 GLY B C 1
ATOM 6529 O O . GLY B 1 340 ? -19.672 -11.117 -28.406 1 48.25 340 GLY B O 1
ATOM 6530 N N . VAL B 1 341 ? -18.641 -12.266 -30.312 1 50.56 341 VAL B N 1
ATOM 6531 C CA . VAL B 1 341 ? -17.891 -13.242 -29.547 1 50.56 341 VAL B CA 1
ATOM 6532 C C . VAL B 1 341 ? -16.484 -12.727 -29.281 1 50.56 341 VAL B C 1
ATOM 6534 O O . VAL B 1 341 ? -15.766 -12.352 -30.219 1 50.56 341 VAL B O 1
ATOM 6537 N N . GLU B 1 342 ? -16.156 -11.867 -28.484 1 56.31 342 GLU B N 1
ATOM 6538 C CA . GLU B 1 342 ? -14.742 -11.594 -28.281 1 56.31 342 GLU B CA 1
ATOM 6539 C C . GLU B 1 342 ? -14.219 -12.289 -27.031 1 56.31 342 GLU B C 1
ATOM 6541 O O . GLU B 1 342 ? -14.836 -12.211 -25.969 1 56.31 342 GLU B O 1
ATOM 6546 N N . ARG B 1 343 ? -13.258 -13.203 -27.281 1 57.38 343 ARG B N 1
ATOM 6547 C CA . ARG B 1 343 ? -12.508 -13.867 -26.219 1 57.38 343 ARG B CA 1
ATOM 6548 C C . ARG B 1 343 ? -11.742 -12.859 -25.375 1 57.38 343 ARG B C 1
ATOM 6550 O O . ARG B 1 343 ? -10.953 -12.062 -25.891 1 57.38 343 ARG B O 1
ATOM 6557 N N . GLY B 1 344 ? -12.195 -12.672 -24.109 1 67.31 344 GLY B N 1
ATOM 6558 C CA . GLY B 1 344 ? -11.305 -11.945 -23.219 1 67.31 344 GLY B CA 1
ATOM 6559 C C . GLY B 1 344 ? -11.797 -10.547 -22.906 1 67.31 344 GLY B C 1
ATOM 6560 O O . GLY B 1 344 ? -11.109 -9.781 -22.219 1 67.31 344 GLY B O 1
ATOM 6561 N N . GLY B 1 345 ? -13.016 -10.328 -23.578 1 79.5 345 GLY B N 1
ATOM 6562 C CA . GLY B 1 345 ? -13.531 -9 -23.281 1 79.5 345 GLY B CA 1
ATOM 6563 C C . GLY B 1 345 ? -14.062 -8.867 -21.859 1 79.5 345 GLY B C 1
ATOM 6564 O O . GLY B 1 345 ? -14.766 -9.758 -21.375 1 79.5 345 GLY B O 1
ATOM 6565 N N . VAL B 1 346 ? -13.672 -7.844 -21.203 1 88.81 346 VAL B N 1
ATOM 6566 C CA . VAL B 1 346 ? -14.062 -7.578 -19.812 1 88.81 346 VAL B CA 1
ATOM 6567 C C . VAL B 1 346 ? -14.758 -6.219 -19.734 1 88.81 346 VAL B C 1
ATOM 6569 O O . VAL B 1 346 ? -14.188 -5.195 -20.109 1 88.81 346 VAL B O 1
ATOM 6572 N N . SER B 1 347 ? -15.992 -6.238 -19.266 1 88.31 347 SER B N 1
ATOM 6573 C CA . SER B 1 347 ? -16.734 -4.984 -19.172 1 88.31 347 SER B CA 1
ATOM 6574 C C . SER B 1 347 ? -16.203 -4.102 -18.047 1 88.31 347 SER B C 1
ATOM 6576 O O . SER B 1 347 ? -15.555 -4.594 -17.125 1 88.31 347 SER B O 1
ATOM 6578 N N . GLU B 1 348 ? -16.547 -2.854 -18.094 1 92.44 348 GLU B N 1
ATOM 6579 C CA . GLU B 1 348 ? -16.172 -1.921 -17.031 1 92.44 348 GLU B CA 1
ATOM 6580 C C . GLU B 1 348 ? -16.891 -2.242 -15.727 1 92.44 348 GLU B C 1
ATOM 6582 O O . GLU B 1 348 ? -16.438 -1.862 -14.648 1 92.44 348 GLU B O 1
ATOM 6587 N N . ASP B 1 349 ? -18 -2.91 -15.875 1 92.56 349 ASP B N 1
ATOM 6588 C CA . ASP B 1 349 ? -18.75 -3.277 -14.68 1 92.56 349 ASP B CA 1
ATOM 6589 C C . ASP B 1 349 ? -18.047 -4.395 -13.914 1 92.56 349 ASP B C 1
ATOM 6591 O O . ASP B 1 349 ? -18.172 -4.48 -12.688 1 92.56 349 ASP B O 1
ATOM 6595 N N . GLU B 1 350 ? -17.328 -5.195 -14.664 1 92.69 350 GLU B N 1
ATOM 6596 C CA . GLU B 1 350 ? -16.594 -6.289 -14.047 1 92.69 350 GLU B CA 1
ATOM 6597 C C . GLU B 1 350 ? -15.234 -5.812 -13.523 1 92.69 350 GLU B C 1
ATOM 6599 O O . GLU B 1 350 ? -14.891 -6.066 -12.367 1 92.69 350 GLU B O 1
ATOM 6604 N N . ILE B 1 351 ? -14.531 -5.219 -14.375 1 95.75 351 ILE B N 1
ATOM 6605 C CA . ILE B 1 351 ? -13.234 -4.625 -14.055 1 95.75 351 ILE B CA 1
ATOM 6606 C C . ILE B 1 351 ? -13.211 -3.17 -14.508 1 95.75 351 ILE B C 1
ATOM 6608 O O . ILE B 1 351 ? -12.984 -2.887 -15.688 1 95.75 351 ILE B O 1
ATOM 6612 N N . PRO B 1 352 ? -13.297 -2.287 -13.562 1 96.62 352 PRO B N 1
ATOM 6613 C CA . PRO B 1 352 ? -13.484 -0.888 -13.953 1 96.62 352 PRO B CA 1
ATOM 6614 C C . PRO B 1 352 ? -12.18 -0.215 -14.383 1 96.62 352 PRO B C 1
ATOM 6616 O O . PRO B 1 352 ? -12.211 0.878 -14.953 1 96.62 352 PRO B O 1
ATOM 6619 N N . TRP B 1 353 ? -11.055 -0.759 -14.133 1 97.12 353 TRP B N 1
ATOM 6620 C CA . TRP B 1 353 ? -9.773 -0.17 -14.477 1 97.12 353 TRP B CA 1
ATOM 6621 C C . TRP B 1 353 ? -9.414 -0.454 -15.938 1 97.12 353 TRP B C 1
ATOM 6623 O O . TRP B 1 353 ? -9.852 -1.462 -16.5 1 97.12 353 TRP B O 1
ATOM 6633 N N . ASP B 1 354 ? -8.555 0.385 -16.484 1 95.25 354 ASP B N 1
ATOM 6634 C CA . ASP B 1 354 ? -8.117 0.211 -17.875 1 95.25 354 ASP B CA 1
ATOM 6635 C C . ASP B 1 354 ? -6.906 -0.721 -17.953 1 95.25 354 ASP B C 1
ATOM 6637 O O . ASP B 1 354 ? -6.586 -1.239 -19.016 1 95.25 354 ASP B O 1
ATOM 6641 N N . THR B 1 355 ? -6.223 -0.823 -16.875 1 95.06 355 THR B N 1
ATOM 6642 C CA . THR B 1 355 ? -5.055 -1.692 -16.781 1 95.06 355 THR B CA 1
ATOM 6643 C C . THR B 1 355 ? -5.125 -2.564 -15.531 1 95.06 355 THR B C 1
ATOM 6645 O O . THR B 1 355 ? -5.637 -2.135 -14.492 1 95.06 355 THR B O 1
ATOM 6648 N N . TYR B 1 356 ? -4.68 -3.744 -15.656 1 95.38 356 TYR B N 1
ATOM 6649 C CA . TYR B 1 356 ? -4.527 -4.602 -14.484 1 95.38 356 TYR B CA 1
ATOM 6650 C C . TYR B 1 356 ? -3.332 -4.168 -13.641 1 95.38 356 TYR B C 1
ATOM 6652 O O . TYR B 1 356 ? -2.41 -3.521 -14.148 1 95.38 356 TYR B O 1
ATOM 6660 N N . PRO B 1 357 ? -3.322 -4.484 -12.312 1 95 357 PRO B N 1
ATOM 6661 C CA . PRO B 1 357 ? -2.078 -4.312 -11.562 1 95 357 PRO B CA 1
ATOM 6662 C C . PRO B 1 357 ? -0.932 -5.152 -12.117 1 95 357 PRO B C 1
ATOM 6664 O O . PRO B 1 357 ? -1.095 -5.828 -13.141 1 95 357 PRO B O 1
ATOM 6667 N N . GLU B 1 358 ? 0.182 -5.035 -11.469 1 92.75 358 GLU B N 1
ATOM 6668 C CA . GLU B 1 358 ? 1.368 -5.734 -11.953 1 92.75 358 GLU B CA 1
ATOM 6669 C C . GLU B 1 358 ? 1.261 -7.238 -11.703 1 92.75 358 GLU B C 1
ATOM 6671 O O . GLU B 1 358 ? 0.791 -7.668 -10.648 1 92.75 358 GLU B O 1
ATOM 6676 N N . TYR B 1 359 ? 1.639 -7.984 -12.727 1 93.56 359 TYR B N 1
ATOM 6677 C CA . TYR B 1 359 ? 1.666 -9.438 -12.617 1 93.56 359 TYR B CA 1
ATOM 6678 C C . TYR B 1 359 ? 2.574 -10.047 -13.672 1 93.56 359 TYR B C 1
ATOM 6680 O O . TYR B 1 359 ? 2.953 -9.383 -14.641 1 93.56 359 TYR B O 1
ATOM 6688 N N . SER B 1 360 ? 2.973 -11.273 -13.422 1 93.31 360 SER B N 1
ATOM 6689 C CA . SER B 1 360 ? 3.699 -12.055 -14.414 1 93.31 360 SER B CA 1
ATOM 6690 C C . SER B 1 360 ? 2.744 -12.797 -15.344 1 93.31 360 SER B C 1
ATOM 6692 O O . SER B 1 360 ? 1.626 -13.141 -14.953 1 93.31 360 SER B O 1
ATOM 6694 N N . SER B 1 361 ? 3.275 -13.023 -16.5 1 93.12 361 SER B N 1
ATOM 6695 C CA . SER B 1 361 ? 2.537 -13.922 -17.391 1 93.12 361 SER B CA 1
ATOM 6696 C C . SER B 1 361 ? 2.26 -15.258 -16.703 1 93.12 361 SER B C 1
ATOM 6698 O O . SER B 1 361 ? 3.1 -15.766 -15.961 1 93.12 361 SER B O 1
ATOM 6700 N N . GLY B 1 362 ? 1.098 -15.781 -17.078 1 93.56 362 GLY B N 1
ATOM 6701 C CA . GLY B 1 362 ? 0.717 -17.062 -16.516 1 93.56 362 GLY B CA 1
ATOM 6702 C C . GLY B 1 362 ? 1.576 -18.219 -17.016 1 93.56 362 GLY B C 1
ATOM 6703 O O . GLY B 1 362 ? 1.563 -19.297 -16.438 1 93.56 362 GLY B O 1
ATOM 6704 N N . ALA B 1 363 ? 2.418 -17.969 -18 1 94.81 363 ALA B N 1
ATOM 6705 C CA . ALA B 1 363 ? 3.238 -19.016 -18.609 1 94.81 363 ALA B CA 1
ATOM 6706 C C . ALA B 1 363 ? 4.262 -19.562 -17.609 1 94.81 363 ALA B C 1
ATOM 6708 O O . ALA B 1 363 ? 4.555 -20.75 -17.609 1 94.81 363 ALA B O 1
ATOM 6709 N N . CYS B 1 364 ? 4.766 -18.672 -16.891 1 96.25 364 CYS B N 1
ATOM 6710 C CA . CYS B 1 364 ? 5.785 -19.094 -15.938 1 96.25 364 CYS B CA 1
ATOM 6711 C C . CYS B 1 364 ? 6.039 -18.031 -14.883 1 96.25 364 CYS B C 1
ATOM 6713 O O . CYS B 1 364 ? 6.207 -16.859 -15.211 1 96.25 364 CYS B O 1
ATOM 6715 N N . TYR B 1 365 ? 6.117 -18.406 -13.648 1 97.12 365 TYR B N 1
ATOM 6716 C CA . TYR B 1 365 ? 6.484 -17.484 -12.57 1 97.12 365 TYR B CA 1
ATOM 6717 C C . TYR B 1 365 ? 6.965 -18.266 -11.344 1 97.12 365 TYR B C 1
ATOM 6719 O O . TYR B 1 365 ? 6.637 -19.438 -11.172 1 97.12 365 TYR B O 1
ATOM 6727 N N . PHE B 1 366 ? 7.812 -17.594 -10.539 1 97.94 366 PHE B N 1
ATOM 6728 C CA . PHE B 1 366 ? 8.328 -18.109 -9.273 1 97.94 366 PHE B CA 1
ATOM 6729 C C . PHE B 1 366 ? 7.617 -17.453 -8.102 1 97.94 366 PHE B C 1
ATOM 6731 O O . PHE B 1 366 ? 7.359 -16.234 -8.117 1 97.94 366 PHE B O 1
ATOM 6738 N N . ILE B 1 367 ? 7.281 -18.219 -7.129 1 97.94 367 ILE B N 1
ATOM 6739 C CA . ILE B 1 367 ? 6.793 -17.703 -5.855 1 97.94 367 ILE B CA 1
ATOM 6740 C C . ILE B 1 367 ? 7.562 -18.359 -4.707 1 97.94 367 ILE B C 1
ATOM 6742 O O . ILE B 1 367 ? 7.652 -19.578 -4.617 1 97.94 367 ILE B O 1
ATOM 6746 N N . GLY B 1 368 ? 8.102 -17.516 -3.891 1 97.19 368 GLY B N 1
ATOM 6747 C CA . GLY B 1 368 ? 8.797 -18.016 -2.713 1 97.19 368 GLY B CA 1
ATOM 6748 C C . GLY B 1 368 ? 7.879 -18.734 -1.739 1 97.19 368 GLY B C 1
ATOM 6749 O O . GLY B 1 368 ? 6.684 -18.438 -1.67 1 97.19 368 GLY B O 1
ATOM 6750 N N . ALA B 1 369 ? 8.453 -19.609 -0.965 1 96.56 369 ALA B N 1
ATOM 6751 C CA . ALA B 1 369 ? 7.691 -20.5 -0.095 1 96.56 369 ALA B CA 1
ATOM 6752 C C . ALA B 1 369 ? 6.895 -19.703 0.937 1 96.56 369 ALA B C 1
ATOM 6754 O O . ALA B 1 369 ? 5.723 -20 1.188 1 96.56 369 ALA B O 1
ATOM 6755 N N . ASP B 1 370 ? 7.52 -18.734 1.545 1 95.62 370 ASP B N 1
ATOM 6756 C CA . ASP B 1 370 ? 6.828 -17.922 2.537 1 95.62 370 ASP B CA 1
ATOM 6757 C C . ASP B 1 370 ? 5.719 -17.094 1.889 1 95.62 370 ASP B C 1
ATOM 6759 O O . ASP B 1 370 ? 4.605 -17.016 2.412 1 95.62 370 ASP B O 1
ATOM 6763 N N . LEU B 1 371 ? 6.016 -16.516 0.792 1 97 371 LEU B N 1
ATOM 6764 C CA . LEU B 1 371 ? 5.047 -15.711 0.066 1 97 371 LEU B CA 1
ATOM 6765 C C . LEU B 1 371 ? 3.893 -16.562 -0.441 1 97 371 LEU B C 1
ATOM 6767 O O . LEU B 1 371 ? 2.752 -16.094 -0.508 1 97 371 LEU B O 1
ATOM 6771 N N . LEU B 1 372 ? 4.164 -17.75 -0.8 1 98.06 372 LEU B N 1
ATOM 6772 C CA . LEU B 1 372 ? 3.131 -18.641 -1.31 1 98.06 372 LEU B CA 1
ATOM 6773 C C . LEU B 1 372 ? 2.037 -18.859 -0.27 1 98.06 372 LEU B C 1
ATOM 6775 O O . LEU B 1 372 ? 0.855 -18.953 -0.615 1 98.06 372 LEU B O 1
ATOM 6779 N N . ILE B 1 373 ? 2.396 -18.953 0.91 1 97.5 373 ILE B N 1
ATOM 6780 C CA . ILE B 1 373 ? 1.396 -19.109 1.962 1 97.5 373 ILE B CA 1
ATOM 6781 C C . ILE B 1 373 ? 0.509 -17.859 2.012 1 97.5 373 ILE B C 1
ATOM 6783 O O . ILE B 1 373 ? -0.718 -17.969 2.072 1 97.5 373 ILE B O 1
ATOM 6787 N N . ASP B 1 374 ? 1.153 -16.688 1.963 1 97.88 374 ASP B N 1
ATOM 6788 C CA . ASP B 1 374 ? 0.398 -15.445 1.98 1 97.88 374 ASP B CA 1
ATOM 6789 C C . ASP B 1 374 ? -0.607 -15.391 0.832 1 97.88 374 ASP B C 1
ATOM 6791 O O . ASP B 1 374 ? -1.785 -15.102 1.044 1 97.88 374 ASP B O 1
ATOM 6795 N N . VAL B 1 375 ? -0.073 -15.664 -0.332 1 98.31 375 VAL B N 1
ATOM 6796 C CA . VAL B 1 375 ? -0.926 -15.523 -1.507 1 98.31 375 VAL B CA 1
ATOM 6797 C C . VAL B 1 375 ? -2.031 -16.578 -1.476 1 98.31 375 VAL B C 1
ATOM 6799 O O . VAL B 1 375 ? -3.158 -16.312 -1.901 1 98.31 375 VAL B O 1
ATOM 6802 N N . THR B 1 376 ? -1.767 -17.734 -0.974 1 97.88 376 THR B N 1
ATOM 6803 C CA . THR B 1 376 ? -2.781 -18.781 -0.833 1 97.88 376 THR B CA 1
ATOM 6804 C C . THR B 1 376 ? -3.963 -18.266 -0.012 1 97.88 376 THR B C 1
ATOM 6806 O O . THR B 1 376 ? -5.113 -18.359 -0.446 1 97.88 376 THR B O 1
ATOM 6809 N N . VAL B 1 377 ? -3.695 -17.688 1.084 1 97.69 377 VAL B N 1
ATOM 6810 C CA . VAL B 1 377 ? -4.746 -17.172 1.953 1 97.69 377 VAL B CA 1
ATOM 6811 C C . VAL B 1 377 ? -5.418 -15.969 1.296 1 97.69 377 VAL B C 1
ATOM 6813 O O . VAL B 1 377 ? -6.645 -15.844 1.32 1 97.69 377 VAL B O 1
ATOM 6816 N N . ALA B 1 378 ? -4.656 -15.156 0.708 1 98.5 378 ALA B N 1
ATOM 6817 C CA . ALA B 1 378 ? -5.152 -13.922 0.111 1 98.5 378 ALA B CA 1
ATOM 6818 C C . ALA B 1 378 ? -6.156 -14.211 -1.002 1 98.5 378 ALA B C 1
ATOM 6820 O O . ALA B 1 378 ? -7.066 -13.414 -1.25 1 98.5 378 ALA B O 1
ATOM 6821 N N . THR B 1 379 ? -5.977 -15.312 -1.732 1 98.12 379 THR B N 1
ATOM 6822 C CA . THR B 1 379 ? -6.902 -15.656 -2.807 1 98.12 379 THR B CA 1
ATOM 6823 C C . THR B 1 379 ? -8.32 -15.828 -2.268 1 98.12 379 THR B C 1
ATOM 6825 O O . THR B 1 379 ? -9.297 -15.578 -2.979 1 98.12 379 THR B O 1
ATOM 6828 N N . ALA B 1 380 ? -8.492 -16.219 -1.008 1 96.88 380 ALA B N 1
ATOM 6829 C CA . ALA B 1 380 ? -9.812 -16.391 -0.408 1 96.88 380 ALA B CA 1
ATOM 6830 C C . ALA B 1 380 ? -10.492 -15.047 -0.185 1 96.88 380 ALA B C 1
ATOM 6832 O O . ALA B 1 380 ? -11.719 -14.953 -0.18 1 96.88 380 ALA B O 1
ATOM 6833 N N . PHE B 1 381 ? -9.688 -14.039 -0.08 1 97.38 381 PHE B N 1
ATOM 6834 C CA . PHE B 1 381 ? -10.211 -12.719 0.258 1 97.38 381 PHE B CA 1
ATOM 6835 C C . PHE B 1 381 ? -10.125 -11.781 -0.938 1 97.38 381 PHE B C 1
ATOM 6837 O O . PHE B 1 381 ? -10.047 -10.562 -0.772 1 97.38 381 PHE B O 1
ATOM 6844 N N . THR B 1 382 ? -9.992 -12.305 -2.107 1 97.88 382 THR B N 1
ATOM 6845 C CA . THR B 1 382 ? -9.992 -11.578 -3.371 1 97.88 382 THR B CA 1
ATOM 6846 C C . THR B 1 382 ? -10.977 -12.195 -4.355 1 97.88 382 THR B C 1
ATOM 6848 O O . THR B 1 382 ? -10.891 -13.383 -4.668 1 97.88 382 THR B O 1
ATOM 6851 N N . LYS B 1 383 ? -11.867 -11.375 -4.824 1 97.31 383 LYS B N 1
ATOM 6852 C CA . LYS B 1 383 ? -12.906 -11.859 -5.723 1 97.31 383 LYS B CA 1
ATOM 6853 C C . LYS B 1 383 ? -12.305 -12.578 -6.926 1 97.31 383 LYS B C 1
ATOM 6855 O O . LYS B 1 383 ? -11.391 -12.055 -7.57 1 97.31 383 LYS B O 1
ATOM 6860 N N . GLN B 1 384 ? -12.828 -13.727 -7.203 1 94.88 384 GLN B N 1
ATOM 6861 C CA . GLN B 1 384 ? -12.305 -14.547 -8.289 1 94.88 384 GLN B CA 1
ATOM 6862 C C . GLN B 1 384 ? -12.562 -13.891 -9.648 1 94.88 384 GLN B C 1
ATOM 6864 O O . GLN B 1 384 ? -13.617 -13.297 -9.867 1 94.88 384 GLN B O 1
ATOM 6869 N N . PHE B 1 385 ? -11.656 -14.008 -10.555 1 92.75 385 PHE B N 1
ATOM 6870 C CA . PHE B 1 385 ? -11.688 -13.555 -11.938 1 92.75 385 PHE B CA 1
ATOM 6871 C C . PHE B 1 385 ? -11.18 -14.641 -12.875 1 92.75 385 PHE B C 1
ATOM 6873 O O . PHE B 1 385 ? -10.273 -15.406 -12.523 1 92.75 385 PHE B O 1
ATOM 6880 N N . ARG B 1 386 ? -11.625 -14.773 -14 1 86.69 386 ARG B N 1
ATOM 6881 C CA . ARG B 1 386 ? -11.453 -15.961 -14.836 1 86.69 386 ARG B CA 1
ATOM 6882 C C . ARG B 1 386 ? -10.047 -16.016 -15.43 1 86.69 386 ARG B C 1
ATOM 6884 O O . ARG B 1 386 ? -9.562 -17.078 -15.805 1 86.69 386 ARG B O 1
ATOM 6891 N N . PHE B 1 387 ? -9.406 -14.891 -15.633 1 89.88 387 PHE B N 1
ATOM 6892 C CA . PHE B 1 387 ? -8.023 -14.914 -16.094 1 89.88 387 PHE B CA 1
ATOM 6893 C C . PHE B 1 387 ? -7.059 -15.031 -14.93 1 89.88 387 PHE B C 1
ATOM 6895 O O . PHE B 1 387 ? -6.824 -14.055 -14.211 1 89.88 387 PHE B O 1
ATOM 6902 N N . GLU B 1 388 ? -6.465 -16.172 -14.805 1 92.69 388 GLU B N 1
ATOM 6903 C CA . GLU B 1 388 ? -5.758 -16.516 -13.578 1 92.69 388 GLU B CA 1
ATOM 6904 C C . GLU B 1 388 ? -4.586 -15.57 -13.336 1 92.69 388 GLU B C 1
ATOM 6906 O O . GLU B 1 388 ? -4.27 -15.25 -12.188 1 92.69 388 GLU B O 1
ATOM 6911 N N . ASP B 1 389 ? -3.809 -15.195 -14.414 1 92.25 389 ASP B N 1
ATOM 6912 C CA . ASP B 1 389 ? -2.668 -14.312 -14.211 1 92.25 389 ASP B CA 1
ATOM 6913 C C . ASP B 1 389 ? -3.127 -12.891 -13.875 1 92.25 389 ASP B C 1
ATOM 6915 O O . ASP B 1 389 ? -2.574 -12.25 -12.984 1 92.25 389 ASP B O 1
ATOM 6919 N N . ALA B 1 390 ? -4.207 -12.422 -14.562 1 92.81 390 ALA B N 1
ATOM 6920 C CA . ALA B 1 390 ? -4.793 -11.133 -14.219 1 92.81 390 ALA B CA 1
ATOM 6921 C C . ALA B 1 390 ? -5.41 -11.164 -12.82 1 92.81 390 ALA B C 1
ATOM 6923 O O . ALA B 1 390 ? -5.348 -10.18 -12.086 1 92.81 390 ALA B O 1
ATOM 6924 N N . TYR B 1 391 ? -6.031 -12.266 -12.531 1 95.94 391 TYR B N 1
ATOM 6925 C CA . TYR B 1 391 ? -6.559 -12.445 -11.18 1 95.94 391 TYR B CA 1
ATOM 6926 C C . TYR B 1 391 ? -5.461 -12.273 -10.133 1 95.94 391 TYR B C 1
ATOM 6928 O O . TYR B 1 391 ? -5.652 -11.578 -9.133 1 95.94 391 TYR B O 1
ATOM 6936 N N . LEU B 1 392 ? -4.32 -12.82 -10.344 1 96.56 392 LEU B N 1
ATOM 6937 C CA . LEU B 1 392 ? -3.205 -12.742 -9.406 1 96.56 392 LEU B CA 1
ATOM 6938 C C . LEU B 1 392 ? -2.717 -11.305 -9.258 1 96.56 392 LEU B C 1
ATOM 6940 O O . LEU B 1 392 ? -2.188 -10.93 -8.211 1 96.56 392 LEU B O 1
ATOM 6944 N N . SER B 1 393 ? -2.895 -10.555 -10.312 1 96.62 393 SER B N 1
ATOM 6945 C CA . SER B 1 393 ? -2.48 -9.156 -10.219 1 96.62 393 SER B CA 1
ATOM 6946 C C . SER B 1 393 ? -3.215 -8.438 -9.094 1 96.62 393 SER B C 1
ATOM 6948 O O . SER B 1 393 ? -2.613 -7.66 -8.352 1 96.62 393 SER B O 1
ATOM 6950 N N . PHE B 1 394 ? -4.496 -8.695 -8.953 1 97.81 394 PHE B N 1
ATOM 6951 C CA . PHE B 1 394 ? -5.277 -8.086 -7.879 1 97.81 394 PHE B CA 1
ATOM 6952 C C . PHE B 1 394 ? -4.852 -8.641 -6.52 1 97.81 394 PHE B C 1
ATOM 6954 O O . PHE B 1 394 ? -4.816 -7.902 -5.531 1 97.81 394 PHE B O 1
ATOM 6961 N N . VAL B 1 395 ? -4.531 -9.891 -6.488 1 98.31 395 VAL B N 1
ATOM 6962 C CA . VAL B 1 395 ? -4.082 -10.508 -5.242 1 98.31 395 VAL B CA 1
ATOM 6963 C C . VAL B 1 395 ? -2.773 -9.859 -4.789 1 98.31 395 VAL B C 1
ATOM 6965 O O . VAL B 1 395 ? -2.631 -9.484 -3.621 1 98.31 395 VAL B O 1
ATOM 6968 N N . TRP B 1 396 ? -1.828 -9.711 -5.746 1 97.38 396 TRP B N 1
ATOM 6969 C CA . TRP B 1 396 ? -0.552 -9.078 -5.426 1 97.38 396 TRP B CA 1
ATOM 6970 C C . TRP B 1 396 ? -0.757 -7.652 -4.93 1 97.38 396 TRP B C 1
ATOM 6972 O O . TRP B 1 396 ? -0.093 -7.215 -3.99 1 97.38 396 TRP B O 1
ATOM 6982 N N . ALA B 1 397 ? -1.667 -6.965 -5.598 1 96.12 397 ALA B N 1
ATOM 6983 C CA . ALA B 1 397 ? -1.947 -5.586 -5.211 1 96.12 397 ALA B CA 1
ATOM 6984 C C . ALA B 1 397 ? -2.463 -5.512 -3.777 1 96.12 397 ALA B C 1
ATOM 6986 O O . ALA B 1 397 ? -2.039 -4.652 -3 1 96.12 397 ALA B O 1
ATOM 6987 N N . LYS B 1 398 ? -3.279 -6.395 -3.439 1 97 398 LYS B N 1
ATOM 6988 C CA . LYS B 1 398 ? -3.887 -6.391 -2.113 1 97 398 LYS B CA 1
ATOM 6989 C C . LYS B 1 398 ? -2.885 -6.828 -1.048 1 97 398 LYS B C 1
ATOM 6991 O O . LYS B 1 398 ? -2.988 -6.426 0.113 1 97 398 LYS B O 1
ATOM 6996 N N . LEU B 1 399 ? -1.937 -7.621 -1.455 1 96.94 399 LEU B N 1
ATOM 6997 C CA . LEU B 1 399 ? -0.859 -8.031 -0.561 1 96.94 399 LEU B CA 1
ATOM 6998 C C . LEU B 1 399 ? 0.276 -7.012 -0.576 1 96.94 399 LEU B C 1
ATOM 7000 O O . LEU B 1 399 ? 1.244 -7.145 0.176 1 96.94 399 LEU B O 1
ATOM 7004 N N . ARG B 1 400 ? 0.195 -6.09 -1.468 1 92.62 400 ARG B N 1
ATOM 7005 C CA . ARG B 1 400 ? 1.234 -5.082 -1.658 1 92.62 400 ARG B CA 1
ATOM 7006 C C . ARG B 1 400 ? 2.572 -5.734 -1.995 1 92.62 400 ARG B C 1
ATOM 7008 O O . ARG B 1 400 ? 3.604 -5.375 -1.424 1 92.62 400 ARG B O 1
ATOM 7015 N N . GLN B 1 401 ? 2.453 -6.73 -2.826 1 94.31 401 GLN B N 1
ATOM 7016 C CA . GLN B 1 401 ? 3.648 -7.445 -3.264 1 94.31 401 GLN B CA 1
ATOM 7017 C C . GLN B 1 401 ? 4.113 -6.953 -4.633 1 94.31 401 GLN B C 1
ATOM 7019 O O . GLN B 1 401 ? 3.293 -6.676 -5.508 1 94.31 401 GLN B O 1
ATOM 7024 N N . ARG B 1 402 ? 5.359 -6.902 -4.727 1 92.31 402 ARG B N 1
ATOM 7025 C CA . ARG B 1 402 ? 5.992 -6.508 -5.984 1 92.31 402 ARG B CA 1
ATOM 7026 C C . ARG B 1 402 ? 6.285 -7.723 -6.855 1 92.31 402 ARG B C 1
ATOM 7028 O O . ARG B 1 402 ? 6.594 -8.805 -6.344 1 92.31 402 ARG B O 1
ATOM 7035 N N . VAL B 1 403 ? 6.176 -7.461 -8.117 1 95.25 403 VAL B N 1
ATOM 7036 C CA . VAL B 1 403 ? 6.438 -8.539 -9.07 1 95.25 403 VAL B CA 1
ATOM 7037 C C . VAL B 1 403 ? 7.637 -8.172 -9.945 1 95.25 403 VAL B C 1
ATOM 7039 O O . VAL B 1 403 ? 7.676 -7.09 -10.539 1 95.25 403 VAL B O 1
ATOM 7042 N N . TYR B 1 404 ? 8.594 -9.078 -10.031 1 94.31 404 TYR B N 1
ATOM 7043 C CA . TYR B 1 404 ? 9.82 -8.805 -10.773 1 94.31 404 TYR B CA 1
ATOM 7044 C C . TYR B 1 404 ? 9.883 -9.633 -12.055 1 94.31 404 TYR B C 1
ATOM 7046 O O . TYR B 1 404 ? 9.148 -10.617 -12.203 1 94.31 404 TYR B O 1
ATOM 7054 N N . ALA B 1 405 ? 10.68 -9.18 -12.961 1 92.56 405 ALA B N 1
ATOM 7055 C CA . ALA B 1 405 ? 10.867 -9.875 -14.234 1 92.56 405 ALA B CA 1
ATOM 7056 C C . ALA B 1 405 ? 12.266 -10.484 -14.32 1 92.56 405 ALA B C 1
ATOM 7058 O O . ALA B 1 405 ? 13.258 -9.836 -13.984 1 92.56 405 ALA B O 1
ATOM 7059 N N . PHE B 1 406 ? 12.305 -11.695 -14.727 1 93.31 406 PHE B N 1
ATOM 7060 C CA . PHE B 1 406 ? 13.578 -12.344 -15.008 1 93.31 406 PHE B CA 1
ATOM 7061 C C . PHE B 1 406 ? 13.859 -12.336 -16.516 1 93.31 406 PHE B C 1
ATOM 7063 O O . PHE B 1 406 ? 13.062 -12.828 -17.297 1 93.31 406 PHE B O 1
ATOM 7070 N N . LYS B 1 407 ? 14.992 -11.898 -16.828 1 89.88 407 LYS B N 1
ATOM 7071 C CA . LYS B 1 407 ? 15.383 -11.805 -18.234 1 89.88 407 LYS B CA 1
ATOM 7072 C C . LYS B 1 407 ? 15.555 -13.188 -18.859 1 89.88 407 LYS B C 1
ATOM 7074 O O . LYS B 1 407 ? 15.367 -13.359 -20.062 1 89.88 407 LYS B O 1
ATOM 7079 N N . ALA B 1 408 ? 15.867 -14.117 -18.062 1 93.94 408 ALA B N 1
ATOM 7080 C CA . ALA B 1 408 ? 16.141 -15.477 -18.531 1 93.94 408 ALA B CA 1
ATOM 7081 C C . ALA B 1 408 ? 14.852 -16.188 -18.906 1 93.94 408 ALA B C 1
ATOM 7083 O O . ALA B 1 408 ? 14.883 -17.312 -19.438 1 93.94 408 ALA B O 1
ATOM 7084 N N . LEU B 1 409 ? 13.695 -15.625 -18.672 1 95.69 409 LEU B N 1
ATOM 7085 C CA . LEU B 1 409 ? 12.391 -16.172 -19.047 1 95.69 409 LEU B CA 1
ATOM 7086 C C . LEU B 1 409 ? 11.781 -15.391 -20.203 1 95.69 409 LEU B C 1
ATOM 7088 O O . LEU B 1 409 ? 11.758 -14.156 -20.172 1 95.69 409 LEU B O 1
ATOM 7092 N N . LYS B 1 410 ? 11.305 -16.141 -21.203 1 92.75 410 LYS B N 1
ATOM 7093 C CA . LYS B 1 410 ? 10.797 -15.422 -22.359 1 92.75 410 LYS B CA 1
ATOM 7094 C C . LYS B 1 410 ? 9.469 -16.016 -22.844 1 92.75 410 LYS B C 1
ATOM 7096 O O . LYS B 1 410 ? 9.281 -17.234 -22.812 1 92.75 410 LYS B O 1
ATOM 7101 N N . HIS B 1 411 ? 8.664 -15.125 -23.328 1 90.19 411 HIS B N 1
ATOM 7102 C CA . HIS B 1 411 ? 7.387 -15.523 -23.906 1 90.19 411 HIS B CA 1
ATOM 7103 C C . HIS B 1 411 ? 7.543 -15.883 -25.375 1 90.19 411 HIS B C 1
ATOM 7105 O O . HIS B 1 411 ? 6.738 -16.641 -25.922 1 90.19 411 HIS B O 1
ATOM 7111 N N . TYR B 1 412 ? 8.5 -15.242 -25.922 1 87.38 412 TYR B N 1
ATOM 7112 C CA . TYR B 1 412 ? 8.711 -15.43 -27.359 1 87.38 412 TYR B CA 1
ATOM 7113 C C . TYR B 1 412 ? 10.203 -15.531 -27.672 1 87.38 412 TYR B C 1
ATOM 7115 O O . TYR B 1 412 ? 11.023 -14.836 -27.078 1 87.38 412 TYR B O 1
ATOM 7123 N N . ILE B 1 413 ? 10.398 -16.469 -28.5 1 87.19 413 ILE B N 1
ATOM 7124 C CA . ILE B 1 413 ? 11.742 -16.625 -29.047 1 87.19 413 ILE B CA 1
ATOM 7125 C C . ILE B 1 413 ? 11.695 -16.547 -30.562 1 87.19 413 ILE B C 1
ATOM 7127 O O . ILE B 1 413 ? 11.047 -17.375 -31.219 1 87.19 413 ILE B O 1
ATOM 7131 N N . GLY B 1 414 ? 12.289 -15.492 -31.062 1 81.81 414 GLY B N 1
ATOM 7132 C CA . GLY B 1 414 ? 12.336 -15.344 -32.5 1 81.81 414 GLY B CA 1
ATOM 7133 C C . GLY B 1 414 ? 13.102 -16.453 -33.188 1 81.81 414 GLY B C 1
ATOM 7134 O O . GLY B 1 414 ? 13.828 -17.203 -32.562 1 81.81 414 GLY B O 1
ATOM 7135 N N . PRO B 1 415 ? 12.766 -16.281 -34.594 1 76.06 415 PRO B N 1
ATOM 7136 C CA . PRO B 1 415 ? 13.539 -17.234 -35.406 1 76.06 415 PRO B CA 1
ATOM 7137 C C . PRO B 1 415 ? 15.047 -17 -35.312 1 76.06 415 PRO B C 1
ATOM 7139 O O . PRO B 1 415 ? 15.492 -15.859 -35.25 1 76.06 415 PRO B O 1
ATOM 7142 N N . ASN B 1 416 ? 15.922 -17.906 -34.812 1 73.12 416 ASN B N 1
ATOM 7143 C CA . ASN B 1 416 ? 17.375 -17.891 -34.781 1 73.12 416 ASN B CA 1
ATOM 7144 C C . ASN B 1 416 ? 17.891 -17.156 -33.531 1 73.12 416 ASN B C 1
ATOM 7146 O O . ASN B 1 416 ? 19.047 -16.719 -33.5 1 73.12 416 ASN B O 1
ATOM 7150 N N . GLN B 1 417 ? 16.891 -16.875 -32.75 1 82.62 417 GLN B N 1
ATOM 7151 C CA . GLN B 1 417 ? 17.359 -16.203 -31.531 1 82.62 417 GLN B CA 1
ATOM 7152 C C . GLN B 1 417 ? 18.172 -17.172 -30.672 1 82.62 417 GLN B C 1
ATOM 7154 O O . GLN B 1 417 ? 17.844 -18.344 -30.547 1 82.62 417 GLN B O 1
ATOM 7159 N N . ASP B 1 418 ? 19.25 -16.578 -30.172 1 81.31 418 ASP B N 1
ATOM 7160 C CA . ASP B 1 418 ? 20.125 -17.297 -29.266 1 81.31 418 ASP B CA 1
ATOM 7161 C C . ASP B 1 418 ? 19.453 -17.5 -27.906 1 81.31 418 ASP B C 1
ATOM 7163 O O . ASP B 1 418 ? 18.891 -16.578 -27.328 1 81.31 418 ASP B O 1
ATOM 7167 N N . ILE B 1 419 ? 19.469 -18.75 -27.484 1 87.81 419 ILE B N 1
ATOM 7168 C CA . ILE B 1 419 ? 18.812 -19.047 -26.203 1 87.81 419 ILE B CA 1
ATOM 7169 C C . ILE B 1 419 ? 19.859 -19.453 -25.172 1 87.81 419 ILE B C 1
ATOM 7171 O O . ILE B 1 419 ? 19.562 -20.219 -24.25 1 87.81 419 ILE B O 1
ATOM 7175 N N . SER B 1 420 ? 21.141 -19.031 -25.297 1 88.5 420 SER B N 1
ATOM 7176 C CA . SER B 1 420 ? 22.234 -19.422 -24.422 1 88.5 420 SER B CA 1
ATOM 7177 C C . SER B 1 420 ? 21.969 -19 -22.984 1 88.5 420 SER B C 1
ATOM 7179 O O . SER B 1 420 ? 22.422 -19.641 -22.031 1 88.5 420 SER B O 1
ATOM 7181 N N . ASP B 1 421 ? 21.203 -17.984 -22.844 1 90.31 421 ASP B N 1
ATOM 7182 C CA . ASP B 1 421 ? 20.938 -17.484 -21.5 1 90.31 421 ASP B CA 1
ATOM 7183 C C . ASP B 1 421 ? 19.484 -17.75 -21.094 1 90.31 421 ASP B C 1
ATOM 7185 O O . ASP B 1 421 ? 19.016 -17.25 -20.078 1 90.31 421 ASP B O 1
ATOM 7189 N N . LEU B 1 422 ? 18.797 -18.5 -21.891 1 94.62 422 LEU B N 1
ATOM 7190 C CA . LEU B 1 422 ? 17.375 -18.75 -21.641 1 94.62 422 LEU B CA 1
ATOM 7191 C C . LEU B 1 422 ? 17.203 -19.875 -20.625 1 94.62 422 LEU B C 1
ATOM 7193 O O . LEU B 1 422 ? 17.75 -20.953 -20.781 1 94.62 422 LEU B O 1
ATOM 7197 N N . ALA B 1 423 ? 16.453 -19.578 -19.609 1 97 423 ALA B N 1
ATOM 7198 C CA . ALA B 1 423 ? 16.125 -20.625 -18.641 1 97 423 ALA B CA 1
ATOM 7199 C C . ALA B 1 423 ? 14.789 -21.281 -18.953 1 97 423 ALA B C 1
ATOM 7201 O O . ALA B 1 423 ? 14.625 -22.484 -18.812 1 97 423 ALA B O 1
ATOM 7202 N N . ILE B 1 424 ? 13.82 -20.469 -19.375 1 97.5 424 ILE B N 1
ATOM 7203 C CA . ILE B 1 424 ? 12.492 -20.984 -19.688 1 97.5 424 ILE B CA 1
ATOM 7204 C C . ILE B 1 424 ? 11.93 -20.25 -20.906 1 97.5 424 ILE B C 1
ATOM 7206 O O . ILE B 1 424 ? 12.031 -19.031 -21 1 97.5 424 ILE B O 1
ATOM 7210 N N . GLY B 1 425 ? 11.375 -20.969 -21.797 1 95.94 425 GLY B N 1
ATOM 7211 C CA . GLY B 1 425 ? 10.742 -20.422 -22.984 1 95.94 425 GLY B CA 1
ATOM 7212 C C . GLY B 1 425 ? 9.742 -21.375 -23.609 1 95.94 425 GLY B C 1
ATOM 7213 O O . GLY B 1 425 ? 9.492 -22.453 -23.094 1 95.94 425 GLY B O 1
ATOM 7214 N N . PRO B 1 426 ? 9.156 -20.953 -24.719 1 95.06 426 PRO B N 1
ATOM 7215 C CA . PRO B 1 426 ? 8.18 -21.812 -25.391 1 95.06 426 PRO B CA 1
ATOM 7216 C C . PRO B 1 426 ? 8.773 -23.156 -25.812 1 95.06 426 PRO B C 1
ATOM 7218 O O . PRO B 1 426 ? 9.891 -23.203 -26.344 1 95.06 426 PRO B O 1
ATOM 7221 N N . GLN B 1 427 ? 8.023 -24.156 -25.594 1 94.88 427 GLN B N 1
ATOM 7222 C CA . GLN B 1 427 ? 8.461 -25.547 -25.812 1 94.88 427 GLN B CA 1
ATOM 7223 C C . GLN B 1 427 ? 8.992 -25.734 -27.219 1 94.88 427 GLN B C 1
ATOM 7225 O O . GLN B 1 427 ? 10.07 -26.312 -27.422 1 94.88 427 GLN B O 1
ATOM 7230 N N . VAL B 1 428 ? 8.273 -25.297 -28.188 1 91.5 428 VAL B N 1
ATOM 7231 C CA . VAL B 1 428 ? 8.602 -25.516 -29.594 1 91.5 428 VAL B CA 1
ATOM 7232 C C . VAL B 1 428 ? 9.977 -24.906 -29.906 1 91.5 428 VAL B C 1
ATOM 7234 O O . VAL B 1 428 ? 10.805 -25.547 -30.562 1 91.5 428 VAL B O 1
ATOM 7237 N N . ALA B 1 429 ? 10.203 -23.766 -29.438 1 91.56 429 ALA B N 1
ATOM 7238 C CA . ALA B 1 429 ? 11.461 -23.078 -29.703 1 91.56 429 ALA B CA 1
ATOM 7239 C C . ALA B 1 429 ? 12.625 -23.75 -28.969 1 91.56 429 ALA B C 1
ATOM 7241 O O . ALA B 1 429 ? 13.711 -23.906 -29.547 1 91.56 429 ALA B O 1
ATOM 7242 N N . VAL B 1 430 ? 12.438 -24.156 -27.781 1 93.69 430 VAL B N 1
ATOM 7243 C CA . VAL B 1 430 ? 13.492 -24.781 -26.984 1 93.69 430 VAL B CA 1
ATOM 7244 C C . VAL B 1 430 ? 13.836 -26.156 -27.578 1 93.69 430 VAL B C 1
ATOM 7246 O O . VAL B 1 430 ? 15.016 -26.5 -27.703 1 93.69 430 VAL B O 1
ATOM 7249 N N . ASP B 1 431 ? 12.844 -26.906 -27.984 1 92.25 431 ASP B N 1
ATOM 7250 C CA . ASP B 1 431 ? 13.039 -28.25 -28.531 1 92.25 431 ASP B CA 1
ATOM 7251 C C . ASP B 1 431 ? 13.883 -28.203 -29.797 1 92.25 431 ASP B C 1
ATOM 7253 O O . ASP B 1 431 ? 14.602 -29.156 -30.094 1 92.25 431 ASP B O 1
ATOM 7257 N N . GLN B 1 432 ? 13.797 -27.156 -30.484 1 90.25 432 GLN B N 1
ATOM 7258 C CA . GLN B 1 432 ? 14.555 -27.031 -31.719 1 90.25 432 GLN B CA 1
ATOM 7259 C C . GLN B 1 432 ? 16.047 -26.828 -31.438 1 90.25 432 GLN B C 1
ATOM 7261 O O . GLN B 1 432 ? 16.875 -27.094 -32.312 1 90.25 432 GLN B O 1
ATOM 7266 N N . GLN B 1 433 ? 16.312 -26.453 -30.266 1 91.12 433 GLN B N 1
ATOM 7267 C CA . GLN B 1 433 ? 17.688 -26.047 -30.016 1 91.12 433 GLN B CA 1
ATOM 7268 C C . GLN B 1 433 ? 18.328 -26.906 -28.922 1 91.12 433 GLN B C 1
ATOM 7270 O O . GLN B 1 433 ? 19.531 -26.812 -28.672 1 91.12 433 GLN B O 1
ATOM 7275 N N . MET B 1 434 ? 17.578 -27.75 -28.391 1 92.06 434 MET B N 1
ATOM 7276 C CA . MET B 1 434 ? 18.047 -28.531 -27.25 1 92.06 434 MET B CA 1
ATOM 7277 C C . MET B 1 434 ? 18.219 -30 -27.641 1 92.06 434 MET B C 1
ATOM 7279 O O . MET B 1 434 ? 17.344 -30.578 -28.297 1 92.06 434 MET B O 1
ATOM 7283 N N . ASN B 1 435 ? 19.328 -30.578 -27.266 1 93.5 435 ASN B N 1
ATOM 7284 C CA . ASN B 1 435 ? 19.5 -32.031 -27.281 1 93.5 435 ASN B CA 1
ATOM 7285 C C . ASN B 1 435 ? 19.219 -32.625 -25.922 1 93.5 435 ASN B C 1
ATOM 7287 O O . ASN B 1 435 ? 20.031 -32.562 -25 1 93.5 435 ASN B O 1
ATOM 7291 N N . TRP B 1 436 ? 18.156 -33.281 -25.734 1 95.31 436 TRP B N 1
ATOM 7292 C CA . TRP B 1 436 ? 17.656 -33.719 -24.438 1 95.31 436 TRP B CA 1
ATOM 7293 C C . TRP B 1 436 ? 18.438 -34.938 -23.969 1 95.31 436 TRP B C 1
ATOM 7295 O O . TRP B 1 436 ? 18.406 -35.281 -22.781 1 95.31 436 TRP B O 1
ATOM 7305 N N . GLU B 1 437 ? 19.109 -35.594 -24.812 1 93.19 437 GLU B N 1
ATOM 7306 C CA . GLU B 1 437 ? 19.938 -36.719 -24.438 1 93.19 437 GLU B CA 1
ATOM 7307 C C . GLU B 1 437 ? 21.25 -36.281 -23.797 1 93.19 437 GLU B C 1
ATOM 7309 O O . GLU B 1 437 ? 21.625 -36.781 -22.734 1 93.19 437 GLU B O 1
ATOM 7314 N N . SER B 1 438 ? 21.844 -35.281 -24.422 1 90.81 438 SER B N 1
ATOM 7315 C CA . SER B 1 438 ? 23.125 -34.812 -23.906 1 90.81 438 SER B CA 1
ATOM 7316 C C . SER B 1 438 ? 22.938 -33.688 -22.891 1 90.81 438 SER B C 1
ATOM 7318 O O . SER B 1 438 ? 23.828 -33.438 -22.062 1 90.81 438 SER B O 1
ATOM 7320 N N . GLY B 1 439 ? 21.859 -33.031 -23.031 1 89.5 439 GLY B N 1
ATOM 7321 C CA . GLY B 1 439 ? 21.594 -31.891 -22.156 1 89.5 439 GLY B CA 1
ATOM 7322 C C . GLY B 1 439 ? 22.203 -30.594 -22.641 1 89.5 439 GLY B C 1
ATOM 7323 O O . GLY B 1 439 ? 22.156 -29.578 -21.953 1 89.5 439 GLY B O 1
ATOM 7324 N N . PHE B 1 440 ? 22.75 -30.609 -23.812 1 87.81 440 PHE B N 1
ATOM 7325 C CA . PHE B 1 440 ? 23.406 -29.422 -24.328 1 87.81 440 PHE B CA 1
ATOM 7326 C C . PHE B 1 440 ? 22.594 -28.766 -25.422 1 87.81 440 PHE B C 1
ATOM 7328 O O . PHE B 1 440 ? 21.828 -29.438 -26.109 1 87.81 440 PHE B O 1
ATOM 7335 N N . LEU B 1 441 ? 22.75 -27.438 -25.5 1 88.12 441 LEU B N 1
ATOM 7336 C CA . LEU B 1 441 ? 22.141 -26.703 -26.609 1 88.12 441 LEU B CA 1
ATOM 7337 C C . LEU B 1 441 ? 22.859 -27.016 -27.922 1 88.12 441 LEU B C 1
ATOM 7339 O O . LEU B 1 441 ? 24.078 -27.203 -27.953 1 88.12 441 LEU B O 1
ATOM 7343 N N . ASN B 1 442 ? 22.016 -27.172 -28.984 1 79.12 442 ASN B N 1
ATOM 7344 C CA . ASN B 1 442 ? 22.578 -27.453 -30.297 1 79.12 442 ASN B CA 1
ATOM 7345 C C . ASN B 1 442 ? 23.359 -26.25 -30.828 1 79.12 442 ASN B C 1
ATOM 7347 O O . ASN B 1 442 ? 22.906 -25.109 -30.734 1 79.12 442 ASN B O 1
ATOM 7351 N N . LEU B 1 443 ? 24.5 -26 -30.391 1 59.53 443 LEU B N 1
ATOM 7352 C CA . LEU B 1 443 ? 25.344 -24.891 -30.859 1 59.53 443 LEU B CA 1
ATOM 7353 C C . LEU B 1 443 ? 25.172 -24.688 -32.344 1 59.53 443 LEU B C 1
ATOM 7355 O O . LEU B 1 443 ? 25.344 -25.641 -33.125 1 59.53 443 LEU B O 1
ATOM 7359 N N . THR B 1 444 ? 24.156 -24.094 -32.812 1 51.56 444 THR B N 1
ATOM 7360 C CA . THR B 1 444 ? 24.297 -23.75 -34.219 1 51.56 444 THR B CA 1
ATOM 7361 C C . THR B 1 444 ? 25.594 -22.953 -34.438 1 51.56 444 THR B C 1
ATOM 7363 O O . THR B 1 444 ? 25.797 -21.906 -33.844 1 51.56 444 THR B O 1
ATOM 7366 N N . VAL B 1 445 ? 26.641 -23.562 -34.781 1 43.59 445 VAL B N 1
ATOM 7367 C CA . VAL B 1 445 ? 27.828 -22.906 -35.312 1 43.59 445 VAL B CA 1
ATOM 7368 C C . VAL B 1 445 ? 27.438 -21.938 -36.438 1 43.59 445 VAL B C 1
ATOM 7370 O O . VAL B 1 445 ? 26.953 -22.344 -37.469 1 43.59 445 VAL B O 1
ATOM 7373 N N . ILE B 1 446 ? 26.828 -20.891 -36.125 1 40.94 446 ILE B N 1
ATOM 7374 C CA . ILE B 1 446 ? 26.844 -19.891 -37.188 1 40.94 446 ILE B CA 1
ATOM 7375 C C . ILE B 1 446 ? 28.281 -19.547 -37.562 1 40.94 446 ILE B C 1
ATOM 7377 O O . ILE B 1 446 ? 29.062 -19.094 -36.719 1 40.94 446 ILE B O 1
ATOM 7381 N N . SER B 1 447 ? 28.875 -20.203 -38.531 1 33.84 447 SER B N 1
ATOM 7382 C CA . SER B 1 447 ? 30.078 -19.781 -39.219 1 33.84 447 SER B CA 1
ATOM 7383 C C . SER B 1 447 ? 29.953 -18.359 -39.75 1 33.84 447 SER B C 1
ATOM 7385 O O . SER B 1 447 ? 29.031 -18.047 -40.5 1 33.84 447 SER B O 1
ATOM 7387 N N . LYS B 1 448 ? 30.188 -17.391 -39.031 1 37.5 448 LYS B N 1
ATOM 7388 C CA . LYS B 1 448 ? 30.562 -16.125 -39.625 1 37.5 448 LYS B CA 1
ATOM 7389 C C . LYS B 1 448 ? 31.625 -16.328 -40.719 1 37.5 448 LYS B C 1
ATOM 7391 O O . LYS B 1 448 ? 32.812 -16.484 -40.406 1 37.5 448 LYS B O 1
ATOM 7396 N N . ALA B 1 449 ? 31.406 -17 -41.75 1 25.02 449 ALA B N 1
ATOM 7397 C CA . ALA B 1 449 ? 32.25 -16.703 -42.906 1 25.02 449 ALA B CA 1
ATOM 7398 C C . ALA B 1 449 ? 32.188 -15.219 -43.25 1 25.02 449 ALA B C 1
ATOM 7400 O O . ALA B 1 449 ? 31.094 -14.648 -43.375 1 25.02 449 ALA B O 1
ATOM 7401 N N . LYS B 1 450 ? 33.156 -14.547 -42.844 1 30.62 450 LYS B N 1
ATOM 7402 C CA . LYS B 1 450 ? 33.594 -13.305 -43.5 1 30.62 450 LYS B CA 1
ATOM 7403 C C . LYS B 1 450 ? 33.344 -13.367 -45 1 30.62 450 LYS B C 1
ATOM 7405 O O . LYS B 1 450 ? 33.969 -14.164 -45.719 1 30.62 450 LYS B O 1
ATOM 7410 N N . VAL B 1 451 ? 32.062 -13 -45.281 1 19.48 451 VAL B N 1
ATOM 7411 C CA . VAL B 1 451 ? 32.156 -12.312 -46.562 1 19.48 451 VAL B CA 1
ATOM 7412 C C . VAL B 1 451 ? 3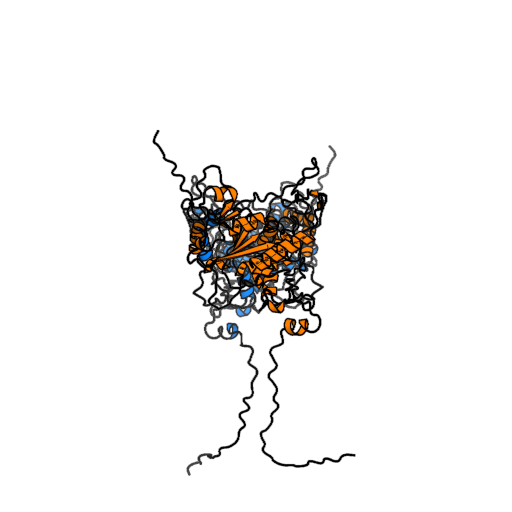2.688 -10.898 -46.375 1 19.48 451 VAL B C 1
ATOM 7414 O O . VAL B 1 451 ? 32.281 -10.195 -45.438 1 19.48 451 VAL B O 1
#